Protein AF-A0A0J7P065-F1 (afdb_monomer_lite)

Radius of gyration: 35.96 Å; chains: 1; bounding box: 67×96×107 Å

InterPro domains:
  IPR001680 WD40 repeat [PS50082] (647-688)
  IPR001680 WD40 repeat [PS50082] (689-730)
  IPR001680 WD40 repeat [PS50082] (731-772)
  IPR001680 WD40 repeat [PS50082] (773-814)
  IPR001680 WD40 repeat [PS50082] (816-857)
  IPR001680 WD40 repeat [PS50082] (858-902)
  IPR001680 WD40 repeat [SM00320] (640-679)
  IPR001680 WD40 repeat [SM00320] (682-721)
  IPR001680 WD40 repeat [SM00320] (724-763)
  IPR001680 WD40 repeat [SM00320] (766-805)
  IPR001680 WD40 repeat [SM00320] (808-848)
  IPR001680 WD40 repeat [SM00320] (851-893)
  IPR001680 WD40 repeat [SM00320] (896-937)
  IPR002218 tRNA uridine 5-carboxymethylaminomethyl modification enzyme MnmG-related [PTHR11806] (34-637)
  IPR004416 tRNA uridine 5-carboxymethylaminomethyl modification enzyme MnmG [TIGR00136] (35-637)
  IPR015943 WD40/YVTN repeat-like-containing domain superfamily [G3DSA:2.130.10.10] (628-940)
  IPR019775 WD40 repeat, conserved site [PS00678] (708-722)
  IPR019775 WD40 repeat, conserved site [PS00678] (750-764)
  IPR019775 WD40 repeat, conserved site [PS00678] (792-806)
  IPR019775 WD40 repeat, conserved site [PS00678] (880-894)

Foldseek 3Di:
DVVVVVVVVVVVVVVVVVVVVVVCCVVVDDPDPEWAEEEEALELLSLLLLLLLVLLVTLYEYEHQDLLCRHQPQAAQKAKFWLRLLLLLLLQLLVGDQQVLCLAFFQFWDWPPVVVAQLGTITMTGGQRVSSSVVSCVVQVPRPSYHYHNFAFQAFDADPPARATFWTFTDDPDPPDPRGDTHTYLFYEYQQQQQAQKWWFAFQDIDQASHVVHHHHDNHNVNCVVLPFDKDKAKDKHAFKWFQVQFQQVQWAKDFGDQQGDGSHPVDQHRPDHRVRGDIKTKWKFDVQLLVLLVVRVVRAPVPPDPQDADPPLGALSVCCVVPVHRIDMWMFGDNHPPDSITGGPSHGDRYHQVSSLSNQLNIGRRVRIDGPGHMIMMMHMAGFLLLADLLQAGPSHHSYGYFDCNLQADDSSRRNLRSNSNSLQSSCVSVVHDGQGADLLLESSNQSSCCRNPVTDSHHDDSNVTDSPPSLPHGSLCSSVRPNVSSVVSSSHDPVSVVSSVVLVVLLVLLLVLQQPAKDWPQVVCVLLVHDGDPDTDIDGSLLQLLDDDPSHDFLVSVCVSCVVRCVVPVVRPSSSVVSSSCSNCVVVNVVCVVVSVVVVVVVPDDDPLPDQLLDPVNPDDPVVNVVVLVSRPQDQFDWDFDDKADDDQFFWQEWEAALVLQWIWIFWQSQWIWIAGQPNRHTDDIAHDDPGGWNYKEAANVRQWMWTWFQSQWIFIAGPVVSDTPDIQHDGPGGWHEKYAANNRQWMWTWFQSCWIWIAGPPVSDTPDIANHGPGGWQYKEAFQRRQWMWIFFQQLKIWIAGRPPRDTPDIQHDPVSFGWNYWYADNNRQWMWTDGLVQWIWIDRVVVSDTPDIAHDAHHNDHRKDWDFAPGSAGWIWIWGQVQWIFIAHPPPSDGSDIHHDGPGGWRYKYYRNRFQWIWTTHRGVTNIITIIHGPD

Sequence (940 aa):
MISTKIRTSLFNACSKQKRLRLLRRLITNDSKKKFDVIVVGGGHAGTEASAAAVRMGAKTLLVTQKKSTIGEMSCNPSFGGIGKGHLMREVDALDGVCCRICDISGIHYKVLNKCKGPAVWGLRAQIDRTLYKKHLHAELFNMPSLHIYESSVEDLILANDSLSCCGVILKILYYFIEDGTKIFGDAVVITTGTFLKGQINIGLEKRPAGRLNDEPSIGLANTLDRLGFQIGRLKTGTPPRLEKDSIDFTKCAKYLPDDSPIPFSFMSDNVWLPPEEQVLTYLTYTNEGVAKIIKDNMHCNLHVTEEISGPRYCPSIESKILRFQTPRHQIWLEPEGLDSPLIYPSGLSCTLPEEKQVELVNCIPGLENARLAKPGYGVEYDYVDPRELTSQLETRKIPGLFLAGQINGTTGYEEAAAQGIVAGVNAAAKVFKKPPLLISRTEGYIGVLIDDLTTEGTTEPYRMFTSRSEFRVSLRPDNADQRLTEKGYAVGCVSNERMDKTRETLCKMQEAIQILKSEVRLSSKWRQLLEMRSTKTVGNRSAFEMLSMTGEERVTFEQLANRLPNLLDHLDRDPALARRIEIEAKYAHVVADQQNQVEDIRRNERMTIPDNIDYNSPELNLSTEDREKLTKYLPSTKPNYALKYTLAGHTKAVSSVKFSPNGEWLASSAADKLIKIWGSYDGKFEKTISGHKLGISDVAWSSDSRLLVSASDDKTLKIWELSSGKCLKTLKGHSNYVFCCNFNPQSNLIVSGSFDESVRIWDVRTGKCLKTLPAHSDPVSAVHFNRDGSLIVSSSYDGLCRIWDTASGQCLKTLIDDDNPPVSFVKFSPNGKYILAATLDNTLKLWDYSKGKCLKTYTGHKNEKYCIFANFSVTGGKWIVSGSEDYMVYIWNLQTKEIVQKLQGHTDVVLCTTCHPTDNLIASAALENDKTIKLWKSDT

Secondary structure (DSSP, 8-state):
--HHHHHHHHHHHHHHHHHHHHHHHHHHS-S---EEEEEE--SHHHHHHHHHHHHTT--EEEEES-GGGTT---S-SEEE-TTHHHHHHHHHHTT-SHHHHHHTTEEEEEEETGGG-GGG-EEEEEE-HHHHHHHHHHHHHT-TTEEEEE--EEEEEE-TTT--EEEEEEPP-STT-TT-EEEEEEEEEE--TT-BT-EEEETTEEEE-SBTTB--B-HHHHHHHHTT--EEEEEEEE--EEEGGG--GGGSEEEPPPSS---S-SS-SS-SS-TTTSPPEEEEE--HHHHHHHHHTGGG-HHHHSSS---SSS--HHHHHHHS--S--EEEEEESSSS-SEEEEET----S-HHHHHHHHHTSTT-TTPPEEE--EEEEEEEE-GGGB-TTSBBSSSTTEEE-SGGGTB-SHHHHHHHHHHHHHHHHHHHTTPPP----TTT-HHHHHHHHHHHH--SS-B-GGG---S-TTTS-GGGHHHHHHHHHHHHT-S-HHHHHHHHHHHHHHHHHHHHHHH-EEEHHHHHHHTTPPP-----EEEHHHHHT--GGGPPPHHHHHHH-HHHHTTTTT-HHHHHHHHHHHHHHHHHHHHHHHHHHHHHHHH-PPPTT--TT-TTS---HHHHHHHHHHS--PPP-EEEEEEEE--SS-EEEEEE-TTSSEEEEEETTSEEEEEETTT--EEEEEE--SS-EEEEEE-TTSSEEEEEETTSEEEEEETTT--EEEEEE--SS-EEEEEE-TTSSEEEEEETTSEEEEEETTT--EEEEEE--SS-EEEEEE-TTSSEEEEEETTS-EEEEETTT--EEEEE--TT---EEEEEE-TTSSEEEEEETTTEEEEEETTTTEEEEEEESS--SSS---EEE--SSSSEEEE--TTSEEEEEETTT--EEEEEE--SS-EEEEEE-SSSSEEEEEE-TT--EEEEEEE--

pLDDT: mean 88.46, std 14.17, range [27.7, 98.75]

Organism: Lasius niger (NCBI:txid67767)

Structure (mmCIF, N/CA/C/O backbone):
data_AF-A0A0J7P065-F1
#
_entry.id   AF-A0A0J7P065-F1
#
loop_
_atom_site.group_PDB
_atom_site.id
_atom_site.type_symbol
_atom_site.label_atom_id
_atom_site.label_alt_id
_atom_site.label_comp_id
_atom_site.label_asym_id
_atom_site.label_entity_id
_atom_site.label_seq_id
_atom_site.pdbx_PDB_ins_code
_atom_site.Cartn_x
_atom_site.Cartn_y
_atom_site.Cartn_z
_atom_site.occupancy
_atom_site.B_iso_or_equiv
_atom_site.auth_seq_id
_atom_site.auth_comp_id
_atom_site.auth_asym_id
_atom_site.auth_atom_id
_atom_site.pdbx_PDB_model_num
ATOM 1 N N . MET A 1 1 ? -5.207 54.174 -28.949 1.00 42.75 1 MET A N 1
ATOM 2 C CA . MET A 1 1 ? -5.080 53.284 -27.767 1.00 42.75 1 MET A CA 1
ATOM 3 C C . MET A 1 1 ? -6.325 53.181 -26.871 1.00 42.75 1 MET A C 1
ATOM 5 O O . MET A 1 1 ? -6.357 52.268 -26.057 1.00 42.75 1 MET A O 1
ATOM 9 N N . ILE A 1 2 ? -7.369 54.017 -27.011 1.00 32.34 2 ILE A N 1
ATOM 10 C CA . ILE A 1 2 ? -8.582 53.926 -26.158 1.00 32.34 2 ILE A CA 1
ATOM 11 C C . ILE A 1 2 ? -9.723 53.129 -26.836 1.00 32.34 2 ILE A C 1
ATOM 13 O O . ILE A 1 2 ? -10.404 52.347 -26.181 1.00 32.34 2 ILE A O 1
ATOM 17 N N . SER A 1 3 ? -9.847 53.192 -28.168 1.00 27.70 3 SER A N 1
ATOM 18 C CA . SER A 1 3 ? -10.841 52.418 -28.946 1.00 27.70 3 SER A CA 1
ATOM 19 C C . SER A 1 3 ? -10.582 50.894 -28.952 1.00 27.70 3 SER A C 1
ATOM 21 O O . SER A 1 3 ? -11.511 50.085 -28.916 1.00 27.70 3 SER A O 1
ATOM 23 N N . THR A 1 4 ? -9.314 50.469 -28.888 1.00 31.38 4 THR A N 1
ATOM 24 C CA . THR A 1 4 ? -8.927 49.047 -28.932 1.00 31.38 4 THR A CA 1
ATOM 25 C C . THR A 1 4 ? -9.196 48.298 -27.621 1.00 31.38 4 THR A C 1
ATOM 27 O O . THR A 1 4 ? -9.505 47.110 -27.673 1.00 31.38 4 THR A O 1
ATOM 30 N N . LYS A 1 5 ? -9.151 48.983 -26.464 1.00 33.41 5 LYS A N 1
ATOM 31 C CA . LYS A 1 5 ? -9.458 48.406 -25.135 1.00 33.41 5 LYS A CA 1
ATOM 32 C C . LYS A 1 5 ? -10.961 48.204 -24.905 1.00 33.41 5 LYS A C 1
ATOM 34 O O . LYS A 1 5 ? -11.355 47.261 -24.223 1.00 33.41 5 LYS A O 1
ATOM 39 N N . ILE A 1 6 ? -11.805 49.042 -25.511 1.00 35.09 6 ILE A N 1
ATOM 40 C CA . ILE A 1 6 ? -13.269 48.929 -25.407 1.00 35.09 6 ILE A CA 1
ATOM 41 C C . ILE A 1 6 ? -13.787 47.788 -26.301 1.00 35.09 6 ILE A C 1
ATOM 43 O O . ILE A 1 6 ? -14.669 47.034 -25.896 1.00 35.09 6 ILE A O 1
ATOM 47 N N . ARG A 1 7 ? -13.182 47.565 -27.479 1.00 29.70 7 ARG A N 1
ATOM 48 C CA . ARG A 1 7 ? -13.519 46.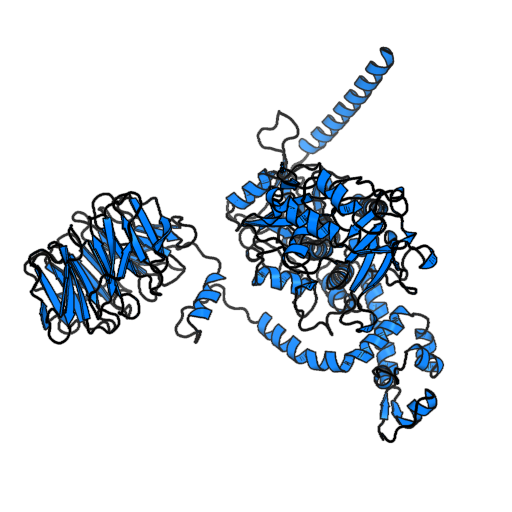406 -28.329 1.00 29.70 7 ARG A CA 1
ATOM 49 C C . ARG A 1 7 ? -13.116 45.064 -27.708 1.00 29.70 7 ARG A C 1
ATOM 51 O O . ARG A 1 7 ? -13.898 44.124 -27.802 1.00 29.70 7 ARG A O 1
ATOM 58 N N . THR A 1 8 ? -11.966 44.963 -27.031 1.00 33.94 8 THR A N 1
ATOM 59 C CA . THR A 1 8 ? -11.581 43.734 -26.301 1.00 33.94 8 THR A CA 1
ATOM 60 C C . THR A 1 8 ? -12.429 43.505 -25.050 1.00 33.94 8 THR A C 1
ATOM 62 O O . THR A 1 8 ? -12.759 42.356 -24.762 1.00 33.94 8 THR A O 1
ATOM 65 N N . SER A 1 9 ? -12.851 44.556 -24.333 1.00 35.38 9 SER A N 1
ATOM 66 C CA . SER A 1 9 ? -13.747 44.399 -23.176 1.00 35.38 9 SER A CA 1
ATOM 67 C C . SER A 1 9 ? -15.164 43.979 -23.586 1.00 35.38 9 SER A C 1
ATOM 69 O O . SER A 1 9 ? -15.743 43.113 -22.933 1.00 35.38 9 SER A O 1
ATOM 71 N N . LEU A 1 10 ? -15.686 44.492 -24.707 1.00 31.73 10 LEU A N 1
ATOM 72 C CA . LEU A 1 10 ? -16.989 44.108 -25.263 1.00 31.73 10 LEU A CA 1
ATOM 73 C C . LEU A 1 10 ? -16.978 42.703 -25.889 1.00 31.73 10 LEU A C 1
ATOM 75 O O . LEU A 1 10 ? -17.927 41.948 -25.682 1.00 31.73 10 LEU A O 1
ATOM 79 N N . PHE A 1 11 ? -15.900 42.299 -26.578 1.00 32.16 11 PHE A N 1
ATOM 80 C CA . PHE A 1 11 ? -15.732 40.913 -27.047 1.00 32.16 11 PHE A CA 1
ATOM 81 C C . PHE A 1 11 ? -15.609 39.930 -25.875 1.00 32.16 11 PHE A C 1
ATOM 83 O O . PHE A 1 11 ? -16.262 38.882 -25.877 1.00 32.16 11 PHE A O 1
ATOM 90 N N . ASN A 1 12 ? -14.855 40.292 -24.831 1.00 37.25 12 ASN A N 1
ATOM 91 C CA . ASN A 1 12 ? -14.756 39.489 -23.616 1.00 37.25 12 ASN A CA 1
ATOM 92 C C . ASN A 1 12 ? -16.094 39.418 -22.879 1.00 37.25 12 ASN A C 1
ATOM 94 O O . ASN A 1 12 ? -16.477 38.322 -22.489 1.00 37.25 12 ASN A O 1
ATOM 98 N N . ALA A 1 13 ? -16.844 40.517 -22.757 1.00 37.25 13 ALA A N 1
ATOM 99 C CA . ALA A 1 13 ? -18.166 40.548 -22.127 1.00 37.25 13 ALA A CA 1
ATOM 100 C C . ALA A 1 13 ? -19.224 39.753 -22.913 1.00 37.25 13 ALA A C 1
ATOM 102 O O . ALA A 1 13 ? -20.014 39.032 -22.305 1.00 37.25 13 ALA A O 1
ATOM 103 N N . CYS A 1 14 ? -19.197 39.799 -24.249 1.00 32.66 14 CYS A N 1
ATOM 104 C CA . CYS A 1 14 ? -20.088 39.018 -25.110 1.00 32.66 14 CYS A CA 1
ATOM 105 C C . CYS A 1 14 ? -19.743 37.513 -25.071 1.00 32.66 14 CYS A C 1
ATOM 107 O O . CYS A 1 14 ? -20.641 36.668 -25.019 1.00 32.66 14 CYS A O 1
ATOM 109 N N . SER A 1 15 ? -18.453 37.156 -24.966 1.00 47.12 15 SER A N 1
ATOM 110 C CA . SER A 1 15 ? -18.013 35.776 -24.687 1.00 47.12 15 SER A CA 1
ATOM 111 C C . SER A 1 15 ? -18.389 35.317 -23.268 1.00 47.12 15 SER A C 1
ATOM 113 O O . SER A 1 15 ? -18.770 34.162 -23.075 1.00 47.12 15 SER A O 1
ATOM 115 N N . LYS A 1 16 ? -18.371 36.234 -22.288 1.00 40.72 16 LYS A N 1
ATOM 116 C CA . LYS A 1 16 ? -18.775 36.013 -20.890 1.00 40.72 16 LYS A CA 1
ATOM 117 C C . LYS A 1 16 ? -20.273 35.758 -20.800 1.00 40.72 16 LYS A C 1
ATOM 119 O O . LYS A 1 16 ? -20.669 34.796 -20.161 1.00 40.72 16 LYS A O 1
ATOM 124 N N . GLN A 1 17 ? -21.100 36.544 -21.494 1.00 38.16 17 GLN A N 1
ATOM 125 C CA . GLN A 1 17 ? -22.547 36.332 -21.593 1.00 38.16 17 GLN A CA 1
ATOM 126 C C . GLN A 1 17 ? -22.907 35.074 -22.387 1.00 38.16 17 GLN A C 1
ATOM 128 O O . GLN A 1 17 ? -23.852 34.389 -22.006 1.00 38.16 17 GLN A O 1
ATOM 133 N N . LYS A 1 18 ? -22.156 34.715 -23.439 1.00 40.34 18 LYS A N 1
ATOM 134 C CA . LYS A 1 18 ? -22.319 33.422 -24.130 1.00 40.34 18 LYS A CA 1
ATOM 135 C C . LYS A 1 18 ? -21.934 32.242 -23.236 1.00 40.34 18 LYS A C 1
ATOM 137 O O . LYS A 1 18 ? -22.699 31.287 -23.186 1.00 40.34 18 LYS A O 1
ATOM 142 N N . ARG A 1 19 ? -20.830 32.320 -22.478 1.00 43.88 19 ARG A N 1
ATOM 143 C CA . ARG A 1 19 ? -20.444 31.316 -21.464 1.00 43.88 19 ARG A CA 1
ATOM 144 C C . ARG A 1 19 ? -21.462 31.237 -20.327 1.00 43.88 19 ARG A C 1
ATOM 146 O O . ARG A 1 19 ? -21.847 30.137 -19.971 1.00 43.88 19 ARG A O 1
ATOM 153 N N . LEU A 1 20 ? -21.965 32.369 -19.832 1.00 38.69 20 LEU A N 1
ATOM 154 C CA . LEU A 1 20 ? -23.029 32.460 -18.821 1.00 38.69 20 LEU A CA 1
ATOM 155 C C . LEU A 1 20 ? -24.375 31.935 -19.336 1.00 38.69 20 LEU A C 1
ATOM 157 O O . LEU A 1 20 ? -25.103 31.318 -18.570 1.00 38.69 20 LEU A O 1
ATOM 161 N N . ARG A 1 21 ? -24.714 32.137 -20.617 1.00 38.81 21 ARG A N 1
ATOM 162 C CA . ARG A 1 21 ? -25.905 31.546 -21.254 1.00 38.81 21 ARG A CA 1
ATOM 163 C C . ARG A 1 21 ? -25.734 30.053 -21.520 1.00 38.81 21 ARG A C 1
ATOM 165 O O . ARG A 1 21 ? -26.715 29.336 -21.379 1.00 38.81 21 ARG A O 1
ATOM 172 N N . LEU A 1 22 ? -24.529 29.580 -21.854 1.00 41.53 22 LEU A N 1
ATOM 173 C CA . LEU A 1 22 ? -24.217 28.149 -21.950 1.00 41.53 22 LEU A CA 1
ATOM 174 C C . LEU A 1 22 ? -24.277 27.476 -20.573 1.00 41.53 22 LEU A C 1
ATOM 176 O O . LEU A 1 22 ? -24.871 26.415 -20.456 1.00 41.53 22 LEU A O 1
ATOM 180 N N . LEU A 1 23 ? -23.724 28.112 -19.535 1.00 39.84 23 LEU A N 1
ATOM 181 C CA . LEU A 1 23 ? -23.772 27.652 -18.144 1.00 39.84 23 LEU A CA 1
ATOM 182 C C . LEU A 1 23 ? -25.191 27.699 -17.579 1.00 39.84 23 LEU A C 1
ATOM 184 O O . LEU A 1 23 ? -25.622 26.719 -16.995 1.00 39.84 23 LEU A O 1
ATOM 188 N N . ARG A 1 24 ? -25.965 28.766 -17.821 1.00 37.84 24 ARG A N 1
ATOM 189 C CA . ARG A 1 24 ? -27.396 28.782 -17.476 1.00 37.84 24 ARG A CA 1
ATOM 190 C C . ARG A 1 24 ? -28.159 27.705 -18.241 1.00 37.84 24 ARG A C 1
ATOM 192 O O . ARG A 1 24 ? -28.885 26.964 -17.608 1.00 37.84 24 ARG A O 1
ATOM 199 N N . ARG A 1 25 ? -27.929 27.504 -19.545 1.00 35.66 25 ARG A N 1
ATOM 200 C CA . ARG A 1 25 ? -28.531 26.371 -20.281 1.00 35.66 25 ARG A CA 1
ATOM 201 C C . ARG A 1 25 ? -28.101 24.999 -19.751 1.00 35.66 25 ARG A C 1
ATOM 203 O O . ARG A 1 25 ? -28.896 24.076 -19.830 1.00 35.66 25 ARG A O 1
ATOM 210 N N . LEU A 1 26 ? -26.885 24.863 -19.220 1.00 40.44 26 LEU A N 1
ATOM 211 C CA . LEU A 1 26 ? -26.386 23.634 -18.591 1.00 40.44 26 LEU A CA 1
ATOM 212 C C . LEU A 1 26 ? -26.943 23.405 -17.177 1.00 40.44 26 LEU A C 1
ATOM 214 O O . LEU A 1 26 ? -27.013 22.256 -16.758 1.00 40.44 26 LEU A O 1
ATOM 218 N N . ILE A 1 27 ? -27.301 24.475 -16.460 1.00 43.66 27 ILE A N 1
ATOM 219 C CA . ILE A 1 27 ? -27.712 24.450 -15.047 1.00 43.66 27 ILE A CA 1
ATOM 220 C C . ILE A 1 27 ? -29.241 24.534 -14.884 1.00 43.66 27 ILE A C 1
ATOM 222 O O . ILE A 1 27 ? -29.761 24.030 -13.897 1.00 43.66 27 ILE A O 1
ATOM 226 N N . THR A 1 28 ? -29.985 25.130 -15.826 1.00 35.22 28 THR A N 1
ATOM 227 C CA . THR A 1 28 ? -31.433 25.388 -15.666 1.00 35.22 28 THR A CA 1
ATOM 228 C C . THR A 1 28 ? -32.348 24.605 -16.608 1.00 35.22 28 THR A C 1
ATOM 230 O O . THR A 1 28 ? -33.556 24.720 -16.463 1.00 35.22 28 THR A O 1
ATOM 233 N N . ASN A 1 29 ? -31.818 23.798 -17.532 1.00 31.34 29 ASN A N 1
ATOM 234 C CA . ASN A 1 29 ? -32.606 22.859 -18.341 1.00 31.34 29 ASN A CA 1
ATOM 235 C C . ASN A 1 29 ? -31.938 21.482 -18.303 1.00 31.34 29 ASN A C 1
ATOM 237 O O . ASN A 1 29 ? -31.169 21.144 -19.196 1.00 31.34 29 ASN A O 1
ATOM 241 N N . ASP A 1 30 ? -32.130 20.747 -17.216 1.00 34.00 30 ASP A N 1
ATOM 242 C CA . ASP A 1 30 ? -32.846 19.467 -17.223 1.00 34.00 30 ASP A CA 1
ATOM 243 C C . ASP A 1 30 ? -32.721 18.838 -15.834 1.00 34.00 30 ASP A C 1
ATOM 245 O O . ASP A 1 30 ? -31.686 18.929 -15.167 1.00 34.00 30 ASP A O 1
ATOM 249 N N . SER A 1 31 ? -33.749 18.126 -15.408 1.00 39.38 31 SER A N 1
ATOM 250 C CA . SER A 1 31 ? -33.556 17.083 -14.412 1.00 39.38 31 SER A CA 1
ATOM 251 C C . SER A 1 31 ? -32.440 16.120 -14.872 1.00 39.38 31 SER A C 1
ATOM 253 O O . SER A 1 31 ? -32.525 15.552 -15.953 1.00 39.38 31 SER A O 1
ATOM 255 N N . LYS A 1 32 ? -31.423 15.894 -14.023 1.00 46.47 32 LYS A N 1
ATOM 256 C CA . LYS A 1 32 ? -30.453 14.771 -14.069 1.00 46.47 32 LYS A CA 1
ATOM 257 C C . LYS A 1 32 ? -29.389 14.762 -15.195 1.00 46.47 32 LYS A C 1
ATOM 259 O O . LYS A 1 32 ? -29.368 13.863 -16.032 1.00 46.47 32 LYS A O 1
ATOM 264 N N . LYS A 1 33 ? -28.336 15.592 -15.106 1.00 56.91 33 LYS A N 1
ATOM 265 C CA . LYS A 1 33 ? -27.006 15.192 -15.638 1.00 56.91 33 LYS A CA 1
ATOM 266 C C . LYS A 1 33 ? -26.279 14.306 -14.627 1.00 56.91 33 LYS A C 1
ATOM 268 O O . LYS A 1 33 ? -25.339 14.736 -13.970 1.00 56.91 33 LYS A O 1
ATOM 273 N N . LYS A 1 34 ? -26.763 13.076 -14.494 1.00 84.38 34 LYS A N 1
ATOM 274 C CA . LYS A 1 34 ? -26.089 12.018 -13.744 1.00 84.38 34 LYS A CA 1
ATOM 275 C C . LYS A 1 34 ? -24.987 11.410 -14.620 1.00 84.38 34 LYS A C 1
ATOM 277 O O . LYS A 1 34 ? -25.173 11.282 -15.839 1.00 84.38 34 LYS A O 1
ATOM 282 N N . PHE A 1 35 ? -23.845 11.119 -14.012 1.00 95.44 35 PHE A N 1
ATOM 283 C CA . PHE A 1 35 ? -22.782 10.309 -14.603 1.00 95.44 35 PHE A CA 1
ATOM 284 C C . PHE A 1 35 ? -22.836 8.903 -14.015 1.00 95.44 35 PHE A C 1
ATOM 286 O O . PHE A 1 35 ? -23.324 8.714 -12.906 1.00 95.44 35 PHE A O 1
ATOM 293 N N . ASP A 1 36 ? -22.325 7.931 -14.750 1.00 97.38 36 ASP A N 1
ATOM 294 C CA . ASP A 1 36 ? -22.212 6.567 -14.244 1.00 97.38 36 ASP A CA 1
ATOM 295 C C . ASP A 1 36 ? -20.999 6.496 -13.310 1.00 97.38 36 ASP A C 1
ATOM 297 O O . ASP A 1 36 ? -21.111 6.139 -12.140 1.00 97.38 36 ASP A O 1
ATOM 301 N N . VAL A 1 37 ? -19.845 6.961 -13.799 1.00 98.31 37 VAL A N 1
ATOM 302 C CA . VAL A 1 37 ? -18.579 6.978 -13.057 1.00 98.31 37 VAL A CA 1
ATOM 303 C C . VAL A 1 37 ? -18.008 8.394 -13.019 1.00 98.31 37 VAL A C 1
ATOM 305 O O . VAL A 1 37 ? -17.927 9.078 -14.042 1.00 98.31 37 VAL A O 1
ATOM 308 N N . ILE A 1 38 ? -17.577 8.839 -11.840 1.00 98.56 38 ILE A N 1
ATOM 309 C CA . ILE A 1 38 ? -16.824 10.083 -11.654 1.00 98.56 38 ILE A CA 1
ATOM 310 C C . ILE A 1 38 ? -15.398 9.737 -11.232 1.00 98.56 38 ILE A C 1
ATOM 312 O O . ILE A 1 38 ? -15.185 9.100 -10.209 1.00 98.56 38 ILE A O 1
ATOM 316 N N . VAL A 1 39 ? -14.408 10.193 -11.987 1.00 98.62 39 VAL A N 1
ATOM 317 C CA . VAL A 1 39 ? -12.987 10.043 -11.671 1.00 98.62 39 VAL A CA 1
ATOM 318 C C . VAL A 1 39 ? -12.439 11.378 -11.176 1.00 98.62 39 VAL A C 1
ATOM 320 O O . VAL A 1 39 ? -12.587 12.408 -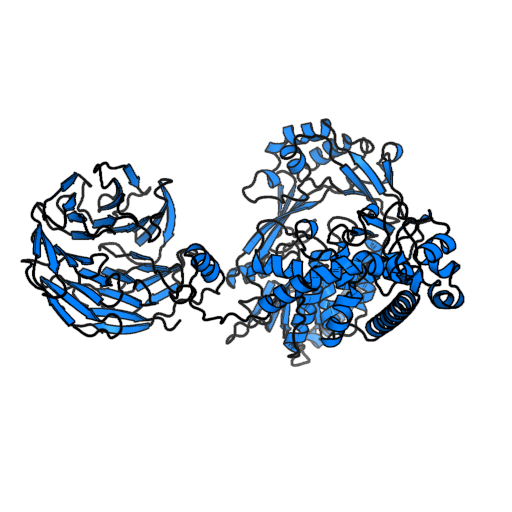11.833 1.00 98.62 39 VAL A O 1
ATOM 323 N N . VAL A 1 40 ? -11.798 11.370 -10.009 1.00 97.88 40 VAL A N 1
ATOM 324 C CA . VAL A 1 40 ? -11.228 12.555 -9.360 1.00 97.88 40 VAL A CA 1
ATOM 325 C C . VAL A 1 40 ? -9.707 12.509 -9.470 1.00 97.88 40 VAL A C 1
ATOM 327 O O . VAL A 1 40 ? -9.057 11.686 -8.830 1.00 97.88 40 VAL A O 1
ATOM 330 N N . GLY A 1 41 ? -9.137 13.418 -10.258 1.00 96.56 41 GLY A N 1
ATOM 331 C CA . GLY A 1 41 ? -7.702 13.532 -10.524 1.00 96.56 41 GLY A CA 1
ATOM 332 C C . GLY A 1 41 ? -7.318 13.043 -11.922 1.00 96.56 41 GLY A C 1
ATOM 333 O O . GLY A 1 41 ? -7.645 11.938 -12.326 1.00 96.56 41 GLY A O 1
ATOM 334 N N . GLY A 1 42 ? -6.590 13.869 -12.677 1.00 96.00 42 GLY A N 1
ATOM 335 C CA . GLY A 1 42 ? -6.121 13.554 -14.036 1.00 96.00 42 GLY A CA 1
ATOM 336 C C . GLY A 1 42 ? -4.735 12.902 -14.109 1.00 96.00 42 GLY A C 1
ATOM 337 O O . GLY A 1 42 ? -4.038 13.082 -15.105 1.00 96.00 42 GLY A O 1
ATOM 338 N N . GLY A 1 43 ? -4.279 12.229 -13.049 1.00 95.94 43 GLY A N 1
ATOM 339 C CA . GLY A 1 43 ? -2.994 11.517 -13.044 1.00 95.94 43 GLY A CA 1
ATOM 340 C C . GLY A 1 43 ? -3.047 10.191 -13.812 1.00 95.94 43 GLY A C 1
ATOM 341 O O . GLY A 1 43 ? -4.083 9.836 -14.354 1.00 95.94 43 GLY A O 1
ATOM 342 N N . HIS A 1 44 ? -1.956 9.419 -13.805 1.00 97.62 44 HIS A N 1
ATOM 343 C CA . HIS A 1 44 ? -1.866 8.130 -14.517 1.00 97.62 44 HIS A CA 1
ATOM 344 C C . HIS A 1 44 ? -2.947 7.113 -14.106 1.00 97.62 44 HIS A C 1
ATOM 346 O O . HIS A 1 44 ? -3.501 6.423 -14.955 1.00 97.62 44 HIS A O 1
ATOM 352 N N . ALA A 1 45 ? -3.295 7.052 -12.815 1.00 98.31 45 ALA A N 1
ATOM 353 C CA . ALA A 1 45 ? -4.420 6.237 -12.354 1.00 98.31 45 ALA A CA 1
ATOM 354 C C . ALA A 1 45 ? -5.754 6.754 -12.912 1.00 98.31 45 ALA A C 1
ATOM 356 O O . ALA A 1 45 ? -6.554 5.982 -13.426 1.00 98.31 45 ALA A O 1
ATOM 357 N N . GLY A 1 46 ? -5.984 8.067 -12.850 1.00 98.12 46 GLY A N 1
ATOM 358 C CA . GLY A 1 46 ? -7.231 8.676 -13.302 1.00 98.12 46 GLY A CA 1
ATOM 359 C C . GLY A 1 46 ? -7.435 8.606 -14.814 1.00 98.12 46 GLY A C 1
ATOM 360 O O . GLY A 1 46 ? -8.562 8.428 -15.272 1.00 98.12 46 GLY A O 1
ATOM 361 N N . THR A 1 47 ? -6.361 8.690 -15.600 1.00 98.19 47 THR A N 1
ATOM 362 C CA . THR A 1 47 ? -6.412 8.558 -17.062 1.00 98.19 47 THR A CA 1
ATOM 363 C C . THR A 1 47 ? -6.815 7.145 -17.467 1.00 98.19 47 THR A C 1
ATOM 365 O O . THR A 1 47 ? -7.721 6.992 -18.283 1.00 98.19 47 THR A O 1
ATOM 368 N N . GLU A 1 48 ? -6.223 6.120 -16.843 1.00 98.62 48 GLU A N 1
ATOM 369 C CA . GLU A 1 48 ? -6.601 4.725 -17.097 1.00 98.62 48 GLU A CA 1
ATOM 370 C C . GLU A 1 48 ? -7.993 4.393 -16.560 1.00 98.62 48 GLU A C 1
ATOM 372 O O . GLU A 1 48 ? -8.777 3.762 -17.264 1.00 98.62 48 GLU A O 1
ATOM 377 N N . ALA A 1 49 ? -8.348 4.871 -15.362 1.00 98.75 49 ALA A N 1
ATOM 378 C CA . ALA A 1 49 ? -9.678 4.661 -14.793 1.00 98.75 49 ALA A CA 1
ATOM 379 C C . ALA A 1 49 ? -10.776 5.256 -15.683 1.00 98.75 49 ALA A C 1
ATOM 381 O O . ALA A 1 49 ? -11.793 4.611 -15.939 1.00 98.75 49 ALA A O 1
ATOM 382 N N . SER A 1 50 ? -10.546 6.469 -16.195 1.00 98.56 50 SER A N 1
ATOM 383 C CA . SER A 1 50 ? -11.483 7.152 -17.088 1.00 98.56 50 SER A CA 1
ATOM 384 C C . SER A 1 50 ? -11.643 6.405 -18.410 1.00 98.56 50 SER A C 1
ATOM 386 O O . SER A 1 50 ? -12.766 6.154 -18.843 1.00 98.56 50 SER A O 1
ATOM 388 N N . ALA A 1 51 ? -10.528 6.023 -19.039 1.00 98.25 51 ALA A N 1
ATOM 389 C CA . ALA A 1 51 ? -10.536 5.292 -20.301 1.00 98.25 51 ALA A CA 1
ATOM 390 C C . ALA A 1 51 ? -11.206 3.915 -20.160 1.00 98.25 51 ALA A C 1
ATOM 392 O O . ALA A 1 51 ? -12.028 3.536 -20.993 1.00 98.25 51 ALA A O 1
ATOM 393 N N . ALA A 1 52 ? -10.904 3.187 -19.084 1.00 98.19 52 ALA A N 1
ATOM 394 C CA . ALA A 1 52 ? -11.472 1.874 -18.818 1.00 98.19 52 ALA A CA 1
ATOM 395 C C . ALA A 1 52 ? -12.983 1.929 -18.550 1.00 98.19 52 ALA A C 1
ATOM 397 O O . ALA A 1 52 ? -13.730 1.135 -19.121 1.00 98.19 52 ALA A O 1
ATOM 398 N N . ALA A 1 53 ? -13.450 2.894 -17.751 1.00 98.38 53 ALA A N 1
ATOM 399 C CA . ALA A 1 53 ? -14.877 3.088 -17.500 1.00 98.38 53 ALA A CA 1
ATOM 400 C C . ALA A 1 53 ? -15.641 3.416 -18.796 1.00 98.38 53 ALA A C 1
ATOM 402 O O . ALA A 1 53 ? -16.699 2.844 -19.061 1.00 98.38 53 ALA A O 1
ATOM 403 N N . VAL A 1 54 ? -15.075 4.271 -19.655 1.00 98.06 54 VAL A N 1
ATOM 404 C CA . VAL A 1 54 ? -15.655 4.590 -20.969 1.00 98.06 54 VAL A CA 1
ATOM 405 C C . VAL A 1 54 ? -15.718 3.364 -21.876 1.00 98.06 54 VAL A C 1
ATOM 407 O O . VAL A 1 54 ? -16.759 3.133 -22.489 1.00 98.06 54 VAL A O 1
ATOM 410 N N . ARG A 1 55 ? -14.654 2.550 -21.937 1.00 96.00 55 ARG A N 1
ATOM 411 C CA . ARG A 1 55 ? -14.648 1.301 -22.722 1.00 96.00 55 ARG A CA 1
ATOM 412 C C . ARG A 1 55 ? -15.697 0.300 -22.242 1.00 96.00 55 ARG A C 1
ATOM 414 O O . ARG A 1 55 ? -16.335 -0.340 -23.067 1.00 96.00 55 ARG A O 1
ATOM 421 N N . MET A 1 56 ? -15.945 0.243 -20.934 1.00 97.12 56 MET A N 1
ATOM 422 C CA . MET A 1 56 ? -17.029 -0.552 -20.343 1.00 97.12 56 MET A CA 1
ATOM 423 C C . MET A 1 56 ? -18.438 -0.049 -20.714 1.00 97.12 56 MET A C 1
ATOM 425 O O . MET A 1 56 ? -19.424 -0.722 -20.409 1.00 97.12 56 MET A O 1
ATOM 429 N N . GLY A 1 57 ? -18.546 1.124 -21.351 1.00 96.50 57 GLY A N 1
ATOM 430 C CA . GLY A 1 57 ? -19.796 1.766 -21.759 1.00 96.50 57 GLY A CA 1
ATOM 431 C C . GLY A 1 57 ? -20.298 2.852 -20.802 1.00 96.50 57 GLY A C 1
ATOM 432 O O . GLY A 1 57 ? -21.376 3.394 -21.030 1.00 96.50 57 GLY A O 1
ATOM 433 N N . ALA A 1 58 ? -19.549 3.187 -19.745 1.00 97.62 58 ALA A N 1
ATOM 434 C CA . ALA A 1 58 ? -19.975 4.156 -18.736 1.00 97.62 58 ALA A CA 1
ATOM 435 C C . ALA A 1 58 ? -19.831 5.603 -19.218 1.00 97.62 58 ALA A C 1
ATOM 437 O O . ALA A 1 58 ? -18.774 6.039 -19.692 1.00 97.62 58 ALA A O 1
ATOM 438 N N . LYS A 1 59 ? -20.881 6.398 -19.011 1.00 97.88 59 LYS A N 1
ATOM 439 C CA . LYS A 1 59 ? -20.826 7.850 -19.148 1.00 97.88 59 LYS A CA 1
ATOM 440 C C . LYS A 1 59 ? -19.983 8.422 -18.012 1.00 97.88 59 LYS A C 1
ATOM 442 O O . LYS A 1 59 ? -20.437 8.521 -16.871 1.00 97.88 59 LYS A O 1
ATOM 447 N N . THR A 1 60 ? -18.763 8.829 -18.339 1.00 98.38 60 THR A N 1
ATOM 448 C CA . THR A 1 60 ? -17.723 9.103 -17.343 1.00 98.38 60 THR A CA 1
ATOM 449 C C . THR A 1 60 ? -17.406 10.593 -17.254 1.00 98.38 60 THR A C 1
ATOM 451 O O . THR A 1 60 ? -17.330 11.286 -18.272 1.00 98.38 60 THR A O 1
ATOM 454 N N . LEU A 1 61 ? -17.203 11.095 -16.035 1.00 98.06 61 LEU A N 1
ATOM 455 C CA . LEU A 1 61 ? -16.710 12.446 -15.762 1.00 98.06 61 LEU A CA 1
ATOM 456 C C . LEU A 1 61 ? -15.328 12.387 -15.114 1.00 98.06 61 LEU A C 1
ATOM 458 O O . LEU A 1 61 ? -15.201 11.896 -14.002 1.00 98.06 61 LEU A O 1
ATOM 462 N N . LEU A 1 62 ? -14.322 12.976 -15.749 1.00 98.12 62 LEU A N 1
ATOM 463 C CA . LEU A 1 62 ? -13.020 13.248 -15.152 1.00 98.12 62 LEU A CA 1
ATOM 464 C C . LEU A 1 62 ? -12.982 14.683 -14.608 1.00 98.12 62 LEU A C 1
ATOM 466 O O . LEU A 1 62 ? -13.063 15.650 -15.371 1.00 98.12 62 LEU A O 1
ATOM 470 N N . VAL A 1 63 ? -12.814 14.826 -13.295 1.00 96.38 63 VAL A N 1
ATOM 471 C CA . VAL A 1 63 ? -12.594 16.112 -12.623 1.00 96.38 63 VAL A CA 1
ATOM 472 C C . VAL A 1 63 ? -11.110 16.263 -12.310 1.00 96.38 63 VAL A C 1
ATOM 474 O O . VAL A 1 63 ? -10.520 15.417 -11.644 1.00 96.38 63 VAL A O 1
ATOM 477 N N . THR A 1 64 ? -10.487 17.344 -12.771 1.00 94.69 64 THR A N 1
ATOM 478 C CA . THR A 1 64 ? -9.066 17.629 -12.517 1.00 94.69 64 THR A CA 1
ATOM 479 C C . THR A 1 64 ? -8.853 19.115 -12.255 1.00 94.69 64 THR A C 1
ATOM 481 O O . THR A 1 64 ? -9.538 19.940 -12.849 1.00 94.69 64 THR A O 1
ATOM 484 N N . GLN A 1 65 ? -7.884 19.484 -11.412 1.00 91.38 65 GLN A N 1
ATOM 485 C CA . GLN A 1 65 ? -7.618 20.895 -11.101 1.00 91.38 65 GLN A CA 1
ATOM 486 C C . GLN A 1 65 ? -7.197 21.708 -12.334 1.00 91.38 65 GLN A C 1
ATOM 488 O O . GLN A 1 65 ? -7.559 22.875 -12.449 1.00 91.38 65 GLN A O 1
ATOM 493 N N . LYS A 1 66 ? -6.425 21.099 -13.244 1.00 92.19 66 LYS A N 1
ATOM 494 C CA . LYS A 1 66 ? -5.950 21.706 -14.495 1.00 92.19 66 LYS A CA 1
ATOM 495 C C . LYS A 1 66 ? -6.036 20.668 -15.614 1.00 92.19 66 LYS A C 1
ATOM 497 O O . LYS A 1 66 ? -5.525 19.557 -15.472 1.00 92.19 66 LYS A O 1
ATOM 502 N N . LYS A 1 67 ? -6.656 21.006 -16.746 1.00 94.31 67 LYS A N 1
ATOM 503 C CA . LYS A 1 67 ? -6.715 20.117 -17.924 1.00 94.31 67 LYS A CA 1
ATOM 504 C C . LYS A 1 67 ? -5.344 19.943 -18.568 1.00 94.31 67 LYS A C 1
ATOM 506 O O . LYS A 1 67 ? -5.016 18.863 -19.043 1.00 94.31 67 LYS A O 1
ATOM 511 N N . SER A 1 68 ? -4.524 20.992 -18.539 1.00 94.44 68 SER A N 1
ATOM 512 C CA . SER A 1 68 ? -3.177 20.993 -19.119 1.00 94.44 68 SER A CA 1
ATOM 513 C C . SER A 1 68 ? -2.195 20.040 -18.425 1.00 94.44 68 SER A C 1
ATOM 515 O O . SER A 1 68 ? -1.157 19.731 -19.005 1.00 94.44 68 SER A O 1
ATOM 517 N N . THR A 1 69 ? -2.504 19.560 -17.216 1.00 94.06 69 THR A N 1
ATOM 518 C CA . THR A 1 69 ? -1.643 18.657 -16.431 1.00 94.06 69 THR A CA 1
ATOM 519 C C . THR A 1 69 ? -2.141 17.208 -16.409 1.00 94.06 69 THR A C 1
ATOM 521 O O . THR A 1 69 ? -1.580 16.376 -15.691 1.00 94.06 69 THR A O 1
ATOM 524 N N . ILE A 1 70 ? -3.169 16.873 -17.202 1.00 96.31 70 ILE A N 1
ATOM 525 C CA . ILE A 1 70 ? -3.620 15.484 -17.361 1.00 96.31 70 ILE A CA 1
ATOM 526 C C . ILE A 1 70 ? -2.459 14.643 -17.911 1.00 96.31 70 ILE A C 1
ATOM 528 O O . ILE A 1 70 ? -1.844 15.021 -18.909 1.00 96.31 70 ILE A O 1
ATOM 532 N N . GLY A 1 71 ? -2.143 13.535 -17.235 1.00 93.75 71 GLY A N 1
ATOM 533 C CA . GLY A 1 71 ? -1.023 12.646 -17.569 1.00 93.75 71 GLY A CA 1
ATOM 534 C C . GLY A 1 71 ? 0.374 13.225 -17.351 1.00 93.75 71 GLY A C 1
ATOM 535 O O . GLY A 1 71 ? 1.336 12.740 -17.936 1.00 93.75 71 GLY A O 1
ATOM 536 N N . GLU A 1 72 ? 0.513 14.274 -16.540 1.00 94.50 72 GLU A N 1
ATOM 537 C CA . GLU A 1 72 ? 1.818 14.868 -16.245 1.00 94.50 72 GLU A CA 1
ATOM 538 C C . GLU A 1 72 ? 2.769 13.871 -15.550 1.00 94.50 72 GLU A C 1
ATOM 540 O O . GLU A 1 72 ? 2.480 13.356 -14.462 1.00 94.50 72 GLU A O 1
ATOM 545 N N . MET A 1 73 ? 3.956 13.680 -16.131 1.00 93.31 73 MET A N 1
ATOM 546 C CA . MET A 1 73 ? 5.038 12.866 -15.568 1.00 93.31 73 MET A CA 1
ATOM 547 C C . MET A 1 73 ? 5.871 13.676 -14.565 1.00 93.31 73 MET A C 1
ATOM 549 O O . MET A 1 73 ? 6.919 14.205 -14.891 1.00 93.31 73 MET A O 1
ATOM 553 N N . SER A 1 74 ? 5.455 13.817 -13.310 1.00 86.00 74 SER A N 1
ATOM 554 C CA . SER A 1 74 ? 6.081 14.802 -12.390 1.00 86.00 74 SER A CA 1
ATOM 555 C C . SER A 1 74 ? 7.488 14.480 -11.861 1.00 86.00 74 SER A C 1
ATOM 557 O O . SER A 1 74 ? 8.089 15.298 -11.174 1.00 86.00 74 SER A O 1
ATOM 559 N N . CYS A 1 75 ? 8.019 13.297 -12.150 1.00 88.56 75 CYS A N 1
ATOM 560 C CA . CYS A 1 75 ? 9.248 12.738 -11.587 1.00 88.56 75 CYS A CA 1
ATOM 561 C C . CYS A 1 75 ? 10.162 12.302 -12.736 1.00 88.56 75 CYS A C 1
ATOM 563 O O . CYS A 1 75 ? 10.599 13.187 -13.456 1.00 88.56 75 CYS A O 1
ATOM 565 N N . ASN A 1 76 ? 10.436 11.013 -12.942 1.00 91.69 76 ASN A N 1
ATOM 566 C CA . ASN A 1 76 ? 11.337 10.514 -13.988 1.00 91.69 76 ASN A CA 1
ATOM 567 C C . ASN A 1 76 ? 10.687 10.586 -15.391 1.00 91.69 76 ASN A C 1
ATOM 569 O O . ASN A 1 76 ? 9.537 10.175 -15.507 1.00 91.69 76 ASN A O 1
ATOM 573 N N . PRO A 1 77 ? 11.351 11.060 -16.467 1.00 95.06 77 PRO A N 1
ATOM 574 C CA . PRO A 1 77 ? 10.817 11.003 -17.839 1.00 95.06 77 PRO A CA 1
ATOM 575 C C . PRO A 1 77 ? 10.901 9.588 -18.447 1.00 95.06 77 PRO A C 1
ATOM 577 O O . PRO A 1 77 ? 11.439 9.394 -19.532 1.00 95.06 77 PRO A O 1
ATOM 580 N N . SER A 1 78 ? 10.415 8.565 -17.745 1.00 95.56 78 SER A N 1
ATOM 581 C CA . SER A 1 78 ? 10.410 7.191 -18.257 1.00 95.56 78 SER A CA 1
ATOM 582 C C . SER A 1 78 ? 9.238 6.368 -17.740 1.00 95.56 78 SER A C 1
ATOM 584 O O . SER A 1 78 ? 8.686 6.654 -16.676 1.00 95.56 78 SER A O 1
ATOM 586 N N . PHE A 1 79 ? 8.908 5.328 -18.503 1.00 96.81 79 PHE A N 1
ATOM 587 C CA . PHE A 1 79 ? 8.055 4.223 -18.086 1.00 96.81 79 PHE A CA 1
ATOM 588 C C . PHE A 1 79 ? 8.847 2.918 -18.047 1.00 96.81 79 PHE A C 1
ATOM 590 O O . PHE A 1 79 ? 9.783 2.693 -18.820 1.00 96.81 79 PHE A O 1
ATOM 597 N N . GLY A 1 80 ? 8.417 2.023 -17.169 1.00 94.88 80 GLY A N 1
ATOM 598 C CA . GLY A 1 80 ? 8.906 0.664 -17.071 1.00 94.88 80 GLY A CA 1
ATOM 599 C C . GLY A 1 80 ? 10.134 0.508 -16.173 1.00 94.88 80 GLY A C 1
ATOM 600 O O . GLY A 1 80 ? 10.368 1.250 -15.220 1.00 94.88 80 GLY A O 1
ATOM 601 N N . GLY A 1 81 ? 10.899 -0.543 -16.435 1.00 93.50 81 GLY A N 1
ATOM 602 C CA . GLY A 1 81 ? 11.946 -1.067 -15.567 1.00 93.50 81 GLY A CA 1
ATOM 603 C C . GLY A 1 81 ? 11.527 -2.370 -14.885 1.00 93.50 81 GLY A C 1
ATOM 604 O O . GLY A 1 81 ? 10.554 -3.018 -15.270 1.00 93.50 81 GLY A O 1
ATOM 605 N N . ILE A 1 82 ? 12.288 -2.799 -13.878 1.00 90.81 82 ILE A N 1
ATOM 606 C CA . ILE A 1 82 ? 12.050 -4.079 -13.192 1.00 90.81 82 ILE A CA 1
ATOM 607 C C . ILE A 1 82 ? 10.711 -4.022 -12.440 1.00 90.81 82 ILE A C 1
ATOM 609 O O . ILE A 1 82 ? 10.466 -3.087 -11.678 1.00 90.81 82 ILE A O 1
ATOM 613 N N . GLY A 1 83 ? 9.832 -5.002 -12.678 1.00 90.75 83 GLY A N 1
ATOM 614 C CA . GLY A 1 83 ? 8.455 -5.049 -12.161 1.00 90.75 83 GLY A CA 1
ATOM 615 C C . GLY A 1 83 ? 7.506 -4.054 -12.845 1.00 90.75 83 GLY A C 1
ATOM 616 O O . GLY A 1 83 ? 6.435 -4.432 -13.305 1.00 90.75 83 GLY A O 1
ATOM 617 N N . LYS A 1 84 ? 7.931 -2.801 -13.019 1.00 95.00 84 LYS A N 1
ATOM 618 C CA . LYS A 1 84 ? 7.177 -1.740 -13.707 1.00 95.00 84 LYS A CA 1
ATOM 619 C C . LYS A 1 84 ? 6.848 -2.074 -15.162 1.00 95.00 84 LYS A C 1
ATOM 621 O O . LYS A 1 84 ? 5.722 -1.880 -15.598 1.00 95.00 84 LYS A O 1
ATOM 626 N N . GLY A 1 85 ? 7.805 -2.634 -15.905 1.00 95.44 85 GLY A N 1
ATOM 627 C CA . GLY A 1 85 ? 7.579 -3.077 -17.282 1.00 95.44 85 GLY A CA 1
ATOM 628 C C . GLY A 1 85 ? 6.581 -4.236 -17.389 1.00 95.44 85 GLY A C 1
ATOM 629 O O . GLY A 1 85 ? 5.912 -4.356 -18.410 1.00 95.44 85 GLY A O 1
ATOM 630 N N . HIS A 1 86 ? 6.443 -5.051 -16.333 1.00 95.81 86 HIS A N 1
ATOM 631 C CA . HIS A 1 86 ? 5.422 -6.102 -16.276 1.00 95.81 86 HIS A CA 1
ATOM 632 C C . HIS A 1 86 ? 4.040 -5.471 -16.102 1.00 95.81 86 HIS A C 1
ATOM 634 O O . HIS A 1 86 ? 3.146 -5.762 -16.887 1.00 95.81 86 HIS A O 1
ATOM 640 N N . LEU A 1 87 ? 3.898 -4.536 -15.151 1.00 97.56 87 LEU A N 1
ATOM 641 C CA . LEU A 1 87 ? 2.652 -3.788 -14.967 1.00 97.56 87 LEU A CA 1
ATOM 642 C C . LEU A 1 87 ? 2.220 -3.059 -16.239 1.00 97.56 87 LEU A C 1
ATOM 644 O O . LEU A 1 87 ? 1.051 -3.122 -16.586 1.00 97.56 87 LEU A O 1
ATOM 648 N N . MET A 1 88 ? 3.143 -2.405 -16.952 1.00 97.56 88 MET A N 1
ATOM 649 C CA . MET A 1 88 ? 2.817 -1.743 -18.223 1.00 97.56 88 MET A CA 1
ATOM 650 C C . MET A 1 88 ? 2.227 -2.740 -19.226 1.00 97.56 88 MET A C 1
ATOM 652 O O . MET A 1 88 ? 1.134 -2.524 -19.736 1.00 97.56 88 MET A O 1
ATOM 656 N N . ARG A 1 89 ? 2.895 -3.876 -19.456 1.00 97.75 89 ARG A N 1
ATOM 657 C CA . ARG A 1 89 ? 2.404 -4.916 -20.376 1.00 97.75 89 ARG A CA 1
ATOM 658 C C . ARG A 1 89 ? 1.048 -5.493 -19.957 1.00 97.75 89 ARG A C 1
ATOM 660 O O . ARG A 1 89 ? 0.234 -5.806 -20.817 1.00 97.75 89 ARG A O 1
ATOM 667 N N . GLU A 1 90 ? 0.781 -5.601 -18.661 1.00 98.50 90 GLU A N 1
ATOM 668 C CA . GLU A 1 90 ? -0.516 -6.051 -18.143 1.00 98.50 90 GLU A CA 1
ATOM 669 C C . GLU A 1 90 ? -1.615 -4.992 -18.276 1.00 98.50 90 GLU A C 1
ATOM 671 O O . GLU A 1 90 ? -2.742 -5.327 -18.632 1.00 98.50 90 GLU A O 1
ATOM 676 N N . VAL A 1 91 ? -1.289 -3.714 -18.065 1.00 98.56 91 VAL A N 1
ATOM 677 C CA . VAL A 1 91 ? -2.196 -2.595 -18.351 1.00 98.56 91 VAL A CA 1
ATOM 678 C C . VAL A 1 91 ? -2.556 -2.579 -19.836 1.00 98.56 91 VAL A C 1
ATOM 680 O O . VAL A 1 91 ? -3.731 -2.459 -20.168 1.00 98.56 91 VAL A O 1
ATOM 683 N N . ASP A 1 92 ? -1.584 -2.771 -20.731 1.00 98.56 92 ASP A N 1
ATOM 684 C CA . ASP A 1 92 ? -1.852 -2.878 -22.168 1.00 98.56 92 ASP A CA 1
ATOM 685 C C . ASP A 1 92 ? -2.714 -4.093 -22.521 1.00 98.56 92 ASP A C 1
ATOM 687 O O . ASP A 1 92 ? -3.637 -3.969 -23.321 1.00 98.56 92 ASP A O 1
ATOM 691 N N . ALA A 1 93 ? -2.459 -5.255 -21.912 1.00 98.50 93 ALA A N 1
ATOM 692 C CA . ALA A 1 93 ? -3.256 -6.462 -22.134 1.00 98.50 93 ALA A CA 1
ATOM 693 C C . ALA A 1 93 ? -4.740 -6.263 -21.772 1.00 98.50 93 ALA A C 1
ATOM 695 O O . ALA A 1 93 ? -5.607 -6.849 -22.420 1.00 98.50 93 ALA A O 1
ATOM 696 N N . LEU A 1 94 ? -5.024 -5.398 -20.792 1.00 98.56 94 LEU A N 1
ATOM 697 C CA . LEU A 1 94 ? -6.366 -4.952 -20.388 1.00 98.56 94 LEU A CA 1
ATOM 698 C C . LEU A 1 94 ? -6.884 -3.745 -21.199 1.00 98.56 94 LEU A C 1
ATOM 700 O O . LEU A 1 94 ? -7.886 -3.124 -20.842 1.00 98.56 94 LEU A O 1
ATOM 704 N N . ASP A 1 95 ? -6.210 -3.431 -22.303 1.00 98.06 95 ASP A N 1
ATOM 705 C CA . ASP A 1 95 ? -6.499 -2.354 -23.246 1.00 98.06 95 ASP A CA 1
ATOM 706 C C . ASP A 1 95 ? -6.271 -0.927 -22.722 1.00 98.06 95 ASP A C 1
ATOM 708 O O . ASP A 1 95 ? -6.869 0.035 -23.208 1.00 98.06 95 ASP A O 1
ATOM 712 N N . GLY A 1 96 ? -5.390 -0.764 -21.733 1.00 97.31 96 GLY A N 1
ATOM 713 C CA . GLY A 1 96 ? -4.967 0.539 -21.218 1.00 97.31 96 GLY A CA 1
ATOM 714 C C . GLY A 1 96 ? -4.340 1.449 -22.279 1.00 97.31 96 GLY A C 1
ATOM 715 O O . GLY A 1 96 ? -3.832 0.995 -23.306 1.00 97.31 96 GLY A O 1
ATOM 716 N N . VAL A 1 97 ? -4.394 2.761 -22.045 1.00 96.38 97 VAL A N 1
ATOM 717 C CA . VAL A 1 97 ? -3.970 3.764 -23.041 1.00 96.38 97 VAL A CA 1
ATOM 718 C C . VAL A 1 97 ? -2.479 4.090 -22.961 1.00 96.38 97 VAL A C 1
ATOM 720 O O . VAL A 1 97 ? -1.863 4.407 -23.980 1.00 96.38 97 VAL A O 1
ATOM 723 N N . CYS A 1 98 ? -1.876 3.999 -21.773 1.00 95.44 98 CYS A N 1
ATOM 724 C CA . CYS A 1 98 ? -0.520 4.479 -21.524 1.00 95.44 98 CYS A CA 1
ATOM 725 C C . CYS A 1 98 ? 0.522 3.805 -22.422 1.00 95.44 98 CYS A C 1
ATOM 727 O O . CYS A 1 98 ? 1.353 4.503 -22.987 1.00 95.44 98 CYS A O 1
ATOM 729 N N . CYS A 1 99 ? 0.458 2.486 -22.632 1.00 96.12 99 CYS A N 1
ATOM 730 C CA . CYS A 1 99 ? 1.443 1.753 -23.431 1.00 96.12 99 CYS A CA 1
ATOM 731 C C . CYS A 1 99 ? 1.456 2.156 -24.903 1.00 96.12 99 CYS A C 1
ATOM 733 O O . CYS A 1 99 ? 2.531 2.395 -25.446 1.00 96.12 99 CYS A O 1
ATOM 735 N N . ARG A 1 100 ? 0.283 2.299 -25.533 1.00 95.75 100 ARG A N 1
ATOM 736 C CA . ARG A 1 100 ? 0.194 2.774 -26.923 1.00 95.75 100 ARG A CA 1
ATOM 737 C C . ARG A 1 100 ? 0.760 4.182 -27.066 1.00 95.75 100 ARG A C 1
ATOM 739 O O . ARG A 1 100 ? 1.463 4.479 -28.024 1.00 95.75 100 ARG A O 1
ATOM 746 N N . ILE A 1 101 ? 0.486 5.042 -26.086 1.00 97.19 101 ILE A N 1
ATOM 747 C CA . ILE A 1 101 ? 0.986 6.417 -26.085 1.00 97.19 101 ILE A CA 1
ATOM 748 C C . ILE A 1 101 ? 2.501 6.438 -25.843 1.00 97.19 101 ILE A C 1
ATOM 750 O O . ILE A 1 101 ? 3.210 7.199 -26.500 1.00 97.19 101 ILE A O 1
ATOM 754 N N . CYS A 1 102 ? 3.022 5.573 -24.967 1.00 96.12 102 CYS A N 1
ATOM 755 C CA . CYS A 1 102 ? 4.462 5.388 -24.794 1.00 96.12 102 CYS A CA 1
ATOM 756 C C . CYS A 1 102 ? 5.134 5.011 -26.114 1.00 96.12 102 CYS A C 1
ATOM 758 O O . CYS A 1 102 ? 6.153 5.604 -26.452 1.00 96.12 102 CYS A O 1
ATOM 760 N N . ASP A 1 103 ? 4.544 4.093 -26.880 1.00 96.56 103 ASP A N 1
ATOM 761 C CA . ASP A 1 103 ? 5.132 3.593 -28.127 1.00 96.56 103 ASP A CA 1
ATOM 762 C C . ASP A 1 103 ? 5.298 4.659 -29.211 1.00 96.56 103 ASP A C 1
ATOM 764 O O . ASP A 1 103 ? 6.209 4.539 -30.025 1.00 96.56 103 ASP A O 1
ATOM 768 N N . ILE A 1 104 ? 4.490 5.724 -29.173 1.00 96.50 104 ILE A N 1
ATOM 769 C CA . ILE A 1 104 ? 4.570 6.885 -30.079 1.00 96.50 104 ILE A CA 1
ATOM 770 C C . ILE A 1 104 ? 5.215 8.126 -29.441 1.00 96.50 104 ILE A C 1
ATOM 772 O O . ILE A 1 104 ? 5.249 9.190 -30.049 1.00 96.50 104 ILE A O 1
ATOM 776 N N . SER A 1 105 ? 5.689 8.018 -28.197 1.00 96.88 105 SER A N 1
ATOM 777 C CA . SER A 1 105 ? 6.322 9.127 -27.455 1.00 96.88 105 SER A CA 1
ATOM 778 C C . SER A 1 105 ? 7.690 8.757 -26.881 1.00 96.88 105 SER A C 1
ATOM 780 O O . SER A 1 105 ? 8.364 9.588 -26.271 1.00 96.88 105 SER A O 1
ATOM 782 N N . GLY A 1 106 ? 8.088 7.493 -27.012 1.00 97.25 106 GLY A N 1
ATOM 783 C CA . GLY A 1 106 ? 9.311 6.950 -26.445 1.00 97.25 106 GLY A CA 1
ATOM 784 C C . GLY A 1 106 ? 10.526 7.315 -27.282 1.00 97.25 106 GLY A C 1
ATOM 785 O O . GLY A 1 106 ? 10.533 7.110 -28.488 1.00 97.25 106 GLY A O 1
ATOM 786 N N . ILE A 1 107 ? 11.556 7.840 -26.633 1.00 97.31 107 ILE A N 1
ATOM 787 C CA . ILE A 1 107 ? 12.749 8.395 -27.285 1.00 97.31 107 ILE A CA 1
ATOM 788 C C . ILE A 1 107 ? 14.015 7.582 -27.017 1.00 97.31 107 ILE A C 1
ATOM 790 O O . ILE A 1 107 ? 15.038 7.849 -27.632 1.00 97.31 107 ILE A O 1
ATOM 794 N N . HIS A 1 108 ? 13.966 6.609 -26.104 1.00 97.31 108 HIS A N 1
ATOM 795 C CA . HIS A 1 108 ? 15.063 5.676 -25.835 1.00 97.31 108 HIS A CA 1
ATOM 796 C C . HIS A 1 108 ? 14.517 4.393 -25.207 1.00 97.31 108 HIS A C 1
ATOM 798 O O . HIS A 1 108 ? 13.940 4.449 -24.120 1.00 97.31 108 HIS A O 1
ATOM 804 N N . TYR A 1 109 ? 14.738 3.238 -25.829 1.00 97.06 109 TYR A N 1
ATOM 805 C CA . TYR A 1 109 ? 14.259 1.937 -25.358 1.00 97.06 109 TYR A CA 1
ATOM 806 C C . TYR A 1 109 ? 15.399 1.048 -24.878 1.00 97.06 109 TYR A C 1
ATOM 808 O O . TYR A 1 109 ? 16.450 0.948 -25.512 1.00 97.06 109 TYR A O 1
ATOM 816 N N . LYS A 1 110 ? 15.170 0.364 -23.753 1.00 95.69 110 LYS A N 1
ATOM 817 C CA . LYS A 1 110 ? 16.137 -0.567 -23.175 1.00 95.69 110 LYS A CA 1
ATOM 818 C C . LYS A 1 110 ? 15.462 -1.698 -22.415 1.00 95.69 110 LYS A C 1
ATOM 820 O O . LYS A 1 110 ? 14.582 -1.464 -21.583 1.00 95.69 110 LYS A O 1
ATOM 825 N N . VAL A 1 111 ? 15.927 -2.927 -22.626 1.00 95.38 111 VAL A N 1
ATOM 826 C CA . VAL A 1 111 ? 15.502 -4.079 -21.819 1.00 95.38 111 VAL A CA 1
ATOM 827 C C . VAL A 1 111 ? 16.492 -4.302 -20.679 1.00 95.38 111 VAL A C 1
ATOM 829 O O . VAL A 1 111 ? 17.622 -4.750 -20.876 1.00 95.38 111 VAL A O 1
ATOM 832 N N . LEU A 1 112 ? 16.069 -4.017 -19.448 1.00 94.31 112 LEU A N 1
ATOM 833 C CA . LEU A 1 112 ? 16.885 -4.288 -18.264 1.00 94.31 112 LEU A CA 1
ATOM 834 C C . LEU A 1 112 ? 16.958 -5.797 -17.994 1.00 94.31 112 LEU A C 1
ATOM 836 O O . LEU A 1 112 ? 15.986 -6.520 -18.207 1.00 94.31 112 LEU A O 1
ATOM 840 N N . ASN A 1 113 ? 18.100 -6.269 -17.479 1.00 93.00 113 ASN A N 1
ATOM 841 C CA . ASN A 1 113 ? 18.376 -7.691 -17.215 1.00 93.00 113 ASN A CA 1
ATOM 842 C C . ASN A 1 113 ? 18.256 -8.611 -18.449 1.00 93.00 113 ASN A C 1
ATOM 844 O O . ASN A 1 113 ? 18.002 -9.805 -18.291 1.00 93.00 113 ASN A O 1
ATOM 848 N N . LYS A 1 114 ? 18.491 -8.096 -19.665 1.00 90.25 114 LYS A N 1
ATOM 849 C CA . LYS A 1 114 ? 18.369 -8.858 -20.922 1.00 90.25 114 LYS A CA 1
ATOM 850 C C . LYS A 1 114 ? 19.071 -10.227 -20.875 1.00 90.25 114 LYS A C 1
ATOM 852 O O . LYS A 1 114 ? 18.456 -11.241 -21.199 1.00 90.25 114 LYS A O 1
ATOM 857 N N . CYS A 1 115 ? 20.298 -10.281 -20.343 1.00 87.19 115 CYS A N 1
ATOM 858 C CA . CYS A 1 115 ? 21.106 -11.507 -20.235 1.00 87.19 115 CYS A CA 1
ATOM 859 C C . CYS A 1 115 ? 20.612 -12.529 -19.193 1.00 87.19 115 CYS A C 1
ATOM 861 O O . CYS A 1 115 ? 21.060 -13.670 -19.208 1.00 87.19 115 CYS A O 1
ATOM 863 N N . LYS A 1 116 ? 19.711 -12.148 -18.276 1.00 87.75 116 LYS A N 1
ATOM 864 C CA . LYS A 1 116 ? 19.201 -13.036 -17.210 1.00 87.75 116 LYS A CA 1
ATOM 865 C C . LYS A 1 116 ? 17.937 -13.805 -17.614 1.00 87.75 116 LYS A C 1
ATOM 867 O O . LYS A 1 116 ? 17.463 -14.649 -16.861 1.00 87.75 116 LYS A O 1
ATOM 872 N N . GLY A 1 117 ? 17.427 -13.546 -18.816 1.00 88.31 117 GLY A N 1
ATOM 873 C CA . GLY A 1 117 ? 16.283 -14.235 -19.403 1.00 88.31 117 GLY A CA 1
ATOM 874 C C . GLY A 1 117 ? 14.933 -13.518 -19.219 1.00 88.31 117 GLY A C 1
ATOM 875 O O . GLY A 1 117 ? 14.804 -12.668 -18.334 1.00 88.31 117 GLY A O 1
ATOM 876 N N . PRO A 1 118 ? 13.930 -13.871 -20.049 1.00 89.50 118 PRO A N 1
ATOM 877 C CA . PRO A 1 118 ? 12.636 -13.182 -20.138 1.00 89.50 118 PRO A CA 1
ATOM 878 C C . PRO A 1 118 ? 11.858 -13.034 -18.833 1.00 89.50 118 PRO A C 1
ATOM 880 O O . PRO A 1 118 ? 11.247 -11.995 -18.603 1.00 89.50 118 PRO A O 1
ATOM 883 N N . ALA A 1 119 ? 11.953 -14.020 -17.936 1.00 87.62 119 ALA A N 1
ATOM 884 C CA . ALA A 1 119 ? 11.267 -14.006 -16.642 1.00 87.62 119 ALA A CA 1
ATOM 885 C C . ALA A 1 119 ? 11.654 -12.830 -15.720 1.00 87.62 119 ALA A C 1
ATOM 887 O O . ALA A 1 119 ? 10.999 -12.585 -14.713 1.00 87.62 119 ALA A O 1
ATOM 888 N N . VAL A 1 120 ? 12.747 -12.118 -16.015 1.00 89.50 120 VAL A N 1
ATOM 889 C CA . VAL A 1 120 ? 13.210 -10.965 -15.224 1.00 89.50 120 VAL A CA 1
ATOM 890 C C . VAL A 1 120 ? 13.479 -9.726 -16.079 1.00 89.50 120 VAL A C 1
ATOM 892 O O . VAL A 1 120 ? 14.136 -8.787 -15.612 1.00 89.50 120 VAL A O 1
ATOM 895 N N . TRP A 1 121 ? 12.993 -9.706 -17.324 1.00 93.44 121 TRP A N 1
ATOM 896 C CA . TRP A 1 121 ? 13.146 -8.561 -18.218 1.00 93.44 121 TRP A CA 1
ATOM 897 C C . TRP A 1 121 ? 12.385 -7.343 -17.694 1.00 93.44 121 TRP A C 1
ATOM 899 O O . TRP A 1 121 ? 11.174 -7.366 -17.492 1.00 93.44 121 TRP A O 1
ATOM 909 N N . GLY A 1 122 ? 13.103 -6.240 -17.497 1.00 94.69 122 GLY A N 1
ATOM 910 C CA . GLY A 1 122 ? 12.502 -4.951 -17.175 1.00 94.69 122 GLY A CA 1
ATOM 911 C C . GLY A 1 122 ? 12.423 -4.085 -18.420 1.00 94.69 122 GLY A C 1
ATOM 912 O O . GLY A 1 122 ? 13.360 -3.329 -18.666 1.00 94.69 122 GLY A O 1
ATOM 913 N N . LEU A 1 123 ? 11.341 -4.193 -19.198 1.00 96.06 123 LEU A N 1
ATOM 914 C CA . LEU A 1 123 ? 11.101 -3.298 -20.337 1.00 96.06 123 LEU A CA 1
ATOM 915 C C . LEU A 1 123 ? 11.048 -1.853 -19.840 1.00 96.06 123 LEU A C 1
ATOM 917 O O . LEU A 1 123 ? 10.276 -1.568 -18.924 1.00 96.06 123 LEU A O 1
ATOM 921 N N . ARG A 1 124 ? 11.870 -0.965 -20.401 1.00 97.31 124 ARG A N 1
ATOM 922 C CA . ARG A 1 124 ? 11.962 0.446 -20.017 1.00 97.31 124 ARG A CA 1
ATOM 923 C C . ARG A 1 124 ? 12.052 1.316 -21.265 1.00 97.31 124 ARG A C 1
ATOM 925 O O . ARG A 1 124 ? 12.855 1.024 -22.149 1.00 97.31 124 ARG A O 1
ATOM 932 N N . ALA A 1 125 ? 11.316 2.421 -21.278 1.00 97.12 125 ALA A N 1
ATOM 933 C CA . ALA A 1 125 ? 11.515 3.482 -22.255 1.00 97.12 125 ALA A CA 1
ATOM 934 C C . ALA A 1 125 ? 11.590 4.844 -21.575 1.00 97.12 125 ALA A C 1
ATOM 936 O O . ALA A 1 125 ? 10.851 5.134 -20.635 1.00 97.12 125 ALA A O 1
ATOM 937 N N . GLN A 1 126 ? 12.492 5.681 -22.063 1.00 97.38 126 GLN A N 1
ATOM 938 C CA . GLN A 1 126 ? 12.485 7.108 -21.805 1.00 97.38 126 GLN A CA 1
ATOM 939 C C . GLN A 1 126 ? 11.481 7.778 -22.733 1.00 97.38 126 GLN A C 1
ATOM 941 O O . GLN A 1 126 ? 11.327 7.362 -23.879 1.00 97.38 126 GLN A O 1
ATOM 946 N N . ILE A 1 127 ? 10.805 8.806 -22.242 1.00 97.38 127 ILE A N 1
ATOM 947 C CA . ILE A 1 127 ? 9.609 9.358 -22.866 1.00 97.38 127 ILE A CA 1
ATOM 948 C C . ILE A 1 127 ? 9.776 10.856 -23.041 1.00 97.38 127 ILE A C 1
ATOM 950 O O . ILE A 1 127 ? 10.149 11.555 -22.096 1.00 97.38 127 ILE A O 1
ATOM 954 N N . ASP A 1 128 ? 9.433 11.353 -24.224 1.00 97.69 128 ASP A N 1
ATOM 955 C CA . ASP A 1 128 ? 9.223 12.778 -24.415 1.00 97.69 128 ASP A CA 1
ATOM 956 C C . ASP A 1 128 ? 7.930 13.201 -23.711 1.00 97.69 128 ASP A C 1
ATOM 958 O O . ASP A 1 128 ? 6.822 12.804 -24.082 1.00 97.69 128 ASP A O 1
ATOM 962 N N . ARG A 1 129 ? 8.071 14.025 -22.669 1.00 95.81 129 ARG A N 1
ATOM 963 C CA . ARG A 1 129 ? 6.942 14.473 -21.838 1.00 95.81 129 ARG A CA 1
ATOM 964 C C . ARG A 1 129 ? 5.895 15.250 -22.621 1.00 95.81 129 ARG A C 1
ATOM 966 O O . ARG A 1 129 ? 4.708 15.184 -22.295 1.00 95.81 129 ARG A O 1
ATOM 973 N N . THR A 1 130 ? 6.335 16.039 -23.596 1.00 95.88 130 THR A N 1
ATOM 974 C CA . THR A 1 130 ? 5.462 16.911 -24.379 1.00 95.88 130 THR A CA 1
ATOM 975 C C . THR A 1 130 ? 4.664 16.075 -25.364 1.00 95.88 130 THR A C 1
ATOM 977 O O . THR A 1 130 ? 3.444 16.234 -25.435 1.00 95.88 130 THR A O 1
ATOM 980 N N . LEU A 1 131 ? 5.323 15.141 -26.057 1.00 96.88 131 LEU A N 1
ATOM 981 C CA . LEU A 1 131 ? 4.657 14.204 -26.960 1.00 96.88 131 LEU A CA 1
ATOM 982 C C . LEU A 1 131 ? 3.688 13.298 -26.203 1.00 96.88 131 LEU A C 1
ATOM 984 O O . LEU A 1 131 ? 2.517 13.240 -26.574 1.00 96.88 131 LEU A O 1
ATOM 988 N N . TYR A 1 132 ? 4.114 12.697 -25.088 1.00 97.50 132 TYR A N 1
ATOM 989 C CA . TYR A 1 132 ? 3.251 11.827 -24.285 1.00 97.50 132 TYR A CA 1
ATOM 990 C C . TYR A 1 132 ? 1.970 12.542 -23.860 1.00 97.50 132 TYR A C 1
ATOM 992 O O . TYR A 1 132 ? 0.862 12.051 -24.073 1.00 97.50 132 TYR A O 1
ATOM 1000 N N . LYS A 1 133 ? 2.108 13.757 -23.321 1.00 96.19 133 LYS A N 1
ATOM 1001 C CA . LYS A 1 133 ? 0.967 14.578 -22.917 1.00 96.19 133 LYS A CA 1
ATOM 1002 C C . LYS A 1 133 ? 0.070 14.933 -24.102 1.00 96.19 133 LYS A C 1
ATOM 1004 O O . LYS A 1 133 ? -1.146 14.805 -23.994 1.00 96.19 133 LYS A O 1
ATOM 1009 N N . LYS A 1 134 ? 0.652 15.356 -25.228 1.00 96.75 134 LYS A N 1
ATOM 1010 C CA . LYS A 1 134 ? -0.084 15.699 -26.454 1.00 96.75 134 LYS A CA 1
ATOM 1011 C C . LYS A 1 134 ? -0.920 14.517 -26.946 1.00 96.75 134 LYS A C 1
ATOM 1013 O O . LYS A 1 134 ? -2.107 14.687 -27.215 1.00 96.75 134 LYS A O 1
ATOM 1018 N N . HIS A 1 135 ? -0.315 13.338 -27.046 1.00 97.62 135 HIS A N 1
ATOM 1019 C CA . HIS A 1 135 ? -0.974 12.132 -27.535 1.00 97.62 135 HIS A CA 1
ATOM 1020 C C . HIS A 1 135 ? -2.024 11.606 -26.551 1.00 97.62 135 HIS A C 1
ATOM 1022 O O . HIS A 1 135 ? -3.125 11.265 -26.972 1.00 97.62 135 HIS A O 1
ATOM 1028 N N . LEU A 1 136 ? -1.755 11.647 -25.244 1.00 97.69 136 LEU A N 1
ATOM 1029 C CA . LEU A 1 136 ? -2.748 11.298 -24.228 1.00 97.69 136 LEU A CA 1
ATOM 1030 C C . LEU A 1 136 ? -3.945 12.251 -24.219 1.00 97.69 136 LEU A C 1
ATOM 1032 O O . LEU A 1 136 ? -5.081 11.810 -24.067 1.00 97.69 136 LEU A O 1
ATOM 1036 N N . HIS A 1 137 ? -3.715 13.556 -24.379 1.00 97.38 137 HIS A N 1
ATOM 1037 C CA . HIS A 1 137 ? -4.807 14.527 -24.480 1.00 97.38 137 HIS A CA 1
ATOM 1038 C C . HIS A 1 137 ? -5.627 14.278 -25.739 1.00 97.38 137 HIS A C 1
ATOM 1040 O O . HIS A 1 137 ? -6.849 14.295 -25.659 1.00 97.38 137 HIS A O 1
ATOM 1046 N N . ALA A 1 138 ? -4.978 14.001 -26.873 1.00 97.19 138 ALA A N 1
ATOM 1047 C CA . ALA A 1 138 ? -5.672 13.655 -28.109 1.00 97.19 138 ALA A CA 1
ATOM 1048 C C . ALA A 1 138 ? -6.534 12.391 -27.954 1.00 97.19 138 ALA A C 1
ATOM 1050 O O . ALA A 1 138 ? -7.677 12.392 -28.398 1.00 97.19 138 ALA A O 1
ATOM 1051 N N . GLU A 1 139 ? -6.028 11.356 -27.284 1.00 96.62 139 GLU A N 1
ATOM 1052 C CA . GLU A 1 139 ? -6.781 10.131 -26.999 1.00 96.62 139 GLU A CA 1
ATOM 1053 C C . GLU A 1 139 ? -8.000 10.436 -26.109 1.00 96.62 139 GLU A C 1
ATOM 1055 O O . GLU A 1 139 ? -9.143 10.223 -26.505 1.00 96.62 139 GLU A O 1
ATOM 1060 N N . LEU A 1 140 ? -7.783 11.012 -24.922 1.00 97.00 140 LEU A N 1
ATOM 1061 C CA . LEU A 1 140 ? -8.849 11.214 -23.935 1.00 97.00 140 LEU A CA 1
ATOM 1062 C C . LEU A 1 140 ? -9.882 12.262 -24.363 1.00 97.00 140 LEU A C 1
ATOM 1064 O O . LEU A 1 140 ? -11.066 12.107 -24.082 1.00 97.00 140 LEU A O 1
ATOM 1068 N N . PHE A 1 141 ? -9.467 13.348 -25.019 1.00 95.56 141 PHE A N 1
ATOM 1069 C CA . PHE A 1 141 ? -10.382 14.449 -25.350 1.00 95.56 141 PHE A CA 1
ATOM 1070 C C . PHE A 1 141 ? -11.301 14.089 -26.520 1.00 95.56 141 PHE A C 1
ATOM 1072 O O . PHE A 1 141 ? -12.348 14.715 -26.677 1.00 95.56 141 PHE A O 1
ATOM 1079 N N . ASN A 1 142 ? -10.926 13.080 -27.312 1.00 95.75 142 ASN A N 1
ATOM 1080 C CA . ASN A 1 142 ? -11.729 12.561 -28.412 1.00 95.75 142 ASN A CA 1
ATOM 1081 C C . ASN A 1 142 ? -12.592 11.350 -28.010 1.00 95.75 142 ASN A C 1
ATOM 1083 O O . ASN A 1 142 ? -13.348 10.855 -28.843 1.00 95.75 142 ASN A O 1
ATOM 1087 N N . MET A 1 143 ? -12.536 10.886 -26.753 1.00 95.31 143 MET A N 1
ATOM 1088 C CA . MET A 1 143 ? -13.403 9.808 -26.265 1.00 95.31 143 MET A CA 1
ATOM 1089 C C . MET A 1 143 ? -14.859 10.295 -26.119 1.00 95.31 143 MET A C 1
ATOM 1091 O O . MET A 1 143 ? -15.130 11.124 -25.248 1.00 95.31 143 MET A O 1
ATOM 1095 N N . PRO A 1 144 ? -15.833 9.758 -26.886 1.00 89.38 144 PRO A N 1
ATOM 1096 C CA . PRO A 1 144 ? -17.192 10.315 -26.944 1.00 89.38 144 PRO A CA 1
ATOM 1097 C C . PRO A 1 144 ? -17.944 10.363 -25.604 1.00 89.38 144 PRO A C 1
ATOM 1099 O O . PRO A 1 144 ? -18.704 11.298 -25.356 1.00 89.38 144 PRO A O 1
ATOM 1102 N N . SER A 1 145 ? -17.732 9.376 -24.728 1.00 93.50 145 SER A N 1
ATOM 1103 C CA . SER A 1 145 ? -18.429 9.274 -23.433 1.00 93.50 145 SER A CA 1
ATOM 1104 C C . SER A 1 145 ? -17.632 9.844 -22.255 1.00 93.50 145 SER A C 1
ATOM 1106 O O . SER A 1 145 ? -18.099 9.762 -21.115 1.00 93.50 145 SER A O 1
ATOM 1108 N N . LEU A 1 146 ? -16.461 10.446 -22.505 1.00 97.69 146 LEU A N 1
ATOM 1109 C CA . LEU A 1 146 ? -15.635 11.072 -21.475 1.00 97.69 146 LEU A CA 1
ATOM 1110 C C . LEU A 1 146 ? -15.882 12.579 -21.414 1.00 97.69 146 LEU A C 1
ATOM 1112 O O . LEU A 1 146 ? -15.630 13.318 -22.361 1.00 97.69 146 LEU A O 1
ATOM 1116 N N . HIS A 1 147 ? -16.322 13.062 -20.259 1.00 96.81 147 HIS A N 1
ATOM 1117 C CA . HIS A 1 147 ? -16.443 14.489 -19.990 1.00 96.81 147 HIS A CA 1
ATOM 1118 C C . HIS A 1 147 ? -15.290 14.923 -19.094 1.00 96.81 147 HIS A C 1
ATOM 1120 O O . HIS A 1 147 ? -15.048 14.302 -18.067 1.00 96.81 147 HIS A O 1
ATOM 1126 N N . ILE A 1 148 ? -14.589 16.001 -19.448 1.00 95.38 148 ILE A N 1
ATOM 1127 C CA . ILE A 1 148 ? -13.458 16.505 -18.657 1.00 95.38 148 ILE A CA 1
ATOM 1128 C C . ILE A 1 148 ? -13.790 17.891 -18.121 1.00 95.38 148 ILE A C 1
ATOM 1130 O O . ILE A 1 148 ? -14.002 18.837 -18.893 1.00 95.38 148 ILE A O 1
ATOM 1134 N N . TYR A 1 149 ? -13.782 18.026 -16.798 1.00 93.56 149 TYR A N 1
ATOM 1135 C CA . TYR A 1 149 ? -14.120 19.256 -16.094 1.00 93.56 149 TYR A CA 1
ATOM 1136 C C . TYR A 1 149 ? -12.946 19.762 -15.254 1.00 93.56 149 TYR A C 1
ATOM 1138 O O . TYR A 1 149 ? -12.332 19.011 -14.499 1.00 93.56 149 TYR A O 1
ATOM 1146 N N . GLU A 1 150 ? -12.625 21.047 -15.413 1.00 92.62 150 GLU A N 1
ATOM 1147 C CA . GLU A 1 150 ? -11.533 21.690 -14.682 1.00 92.62 150 GLU A CA 1
ATOM 1148 C C . GLU A 1 150 ? -12.062 22.252 -13.359 1.00 92.62 150 GLU A C 1
ATOM 1150 O O . GLU A 1 150 ? -12.771 23.259 -13.355 1.00 92.62 150 GLU A O 1
ATOM 1155 N N . SER A 1 151 ? -11.794 21.566 -12.248 1.00 90.19 151 SER A N 1
ATOM 1156 C CA . SER A 1 151 ? -12.174 21.989 -10.897 1.00 90.19 151 SER A CA 1
ATOM 1157 C C . SER A 1 151 ? -11.467 21.157 -9.818 1.00 90.19 151 SER A C 1
ATOM 1159 O O . SER A 1 151 ? -10.871 20.119 -10.104 1.00 90.19 151 SER A O 1
ATOM 1161 N N . SER A 1 152 ? -11.559 21.604 -8.566 1.00 89.81 152 SER A N 1
ATOM 1162 C CA . SER A 1 152 ? -11.159 20.834 -7.382 1.00 89.81 152 SER A CA 1
ATOM 1163 C C . SER A 1 152 ? -12.392 20.185 -6.756 1.00 89.81 152 SER A C 1
ATOM 1165 O O . SER A 1 152 ? -13.445 20.819 -6.680 1.00 89.81 152 SER A O 1
ATOM 1167 N N . VAL A 1 153 ? -12.262 18.938 -6.308 1.00 92.50 153 VAL A N 1
ATOM 1168 C CA . VAL A 1 153 ? -13.280 18.263 -5.492 1.00 92.50 153 VAL A CA 1
ATOM 1169 C C . VAL A 1 153 ? -12.999 18.571 -4.026 1.00 92.50 153 VAL A C 1
ATOM 1171 O O . VAL A 1 153 ? -11.874 18.382 -3.566 1.00 92.50 153 VAL A O 1
ATOM 1174 N N . GLU A 1 154 ? -14.014 19.044 -3.310 1.00 90.69 154 GLU A N 1
ATOM 1175 C CA . GLU A 1 154 ? -13.914 19.434 -1.898 1.00 90.69 154 GLU A CA 1
ATOM 1176 C C . GLU A 1 154 ? -14.652 18.475 -0.958 1.00 90.69 154 GLU A C 1
ATOM 1178 O O . GLU A 1 154 ? -14.266 18.379 0.198 1.00 90.69 154 GLU A O 1
ATOM 1183 N N . ASP A 1 155 ? -15.679 17.756 -1.422 1.00 92.19 155 ASP A N 1
ATOM 1184 C CA . ASP A 1 155 ? -16.409 16.783 -0.594 1.00 92.19 155 ASP A CA 1
ATOM 1185 C C . ASP A 1 155 ? -17.052 15.682 -1.463 1.00 92.19 155 ASP A C 1
ATOM 1187 O O . ASP A 1 155 ? -17.131 15.796 -2.693 1.00 92.19 155 ASP A O 1
ATOM 1191 N N . LEU A 1 156 ? -17.518 14.614 -0.820 1.00 92.62 156 LEU A N 1
ATOM 1192 C CA . LEU A 1 156 ? -18.283 13.516 -1.401 1.00 92.62 156 LEU A CA 1
ATOM 1193 C C . LEU A 1 156 ? -19.767 13.658 -1.047 1.00 92.62 156 LEU A C 1
ATOM 1195 O O . LEU A 1 156 ? -20.134 14.088 0.042 1.00 92.62 156 LEU A O 1
ATOM 1199 N N . ILE A 1 157 ? -20.638 13.249 -1.964 1.00 91.06 157 ILE A N 1
ATOM 1200 C CA . ILE A 1 157 ? -22.077 13.147 -1.705 1.00 91.06 157 ILE A CA 1
ATOM 1201 C C . ILE A 1 157 ? -22.362 11.706 -1.289 1.00 91.06 157 ILE A C 1
ATOM 1203 O O . ILE A 1 157 ? -22.050 10.790 -2.048 1.00 91.06 157 ILE A O 1
ATOM 1207 N N . LEU A 1 158 ? -22.957 11.497 -0.115 1.00 89.44 158 LEU A N 1
ATOM 1208 C CA . LEU A 1 158 ? -23.324 10.170 0.390 1.00 89.44 158 LEU A CA 1
ATOM 1209 C C . LEU A 1 158 ? -24.846 10.004 0.454 1.00 89.44 158 LEU A C 1
ATOM 1211 O O . LEU A 1 158 ? -25.566 10.968 0.714 1.00 89.44 158 LEU A O 1
ATOM 1215 N N . ALA A 1 159 ? -25.338 8.785 0.229 1.00 81.88 159 ALA A N 1
ATOM 1216 C CA . ALA A 1 159 ? -26.735 8.436 0.478 1.00 81.88 159 ALA A CA 1
ATOM 1217 C C . ALA A 1 159 ? -26.993 8.322 1.987 1.00 81.88 159 ALA A C 1
ATOM 1219 O O . ALA A 1 159 ? -26.235 7.653 2.691 1.00 81.88 159 ALA A O 1
ATOM 1220 N N . ASN A 1 160 ? -28.089 8.923 2.461 1.00 65.06 160 ASN A N 1
ATOM 1221 C CA . ASN A 1 160 ? -28.428 8.999 3.888 1.00 65.06 160 ASN A CA 1
ATOM 1222 C C . ASN A 1 160 ? -28.597 7.622 4.561 1.00 65.06 160 ASN A C 1
ATOM 1224 O O . ASN A 1 160 ? -28.223 7.478 5.720 1.00 65.06 160 ASN A O 1
ATOM 1228 N N . ASP A 1 161 ? -29.107 6.618 3.839 1.00 59.94 161 ASP A N 1
ATOM 1229 C CA . ASP A 1 161 ? -29.509 5.337 4.443 1.00 59.94 161 ASP A CA 1
ATOM 1230 C C . ASP A 1 161 ? -28.431 4.241 4.346 1.00 59.94 161 ASP A C 1
ATOM 1232 O O . ASP A 1 161 ? -28.413 3.317 5.153 1.00 59.94 161 ASP A O 1
ATOM 1236 N N . SER A 1 162 ? -27.533 4.321 3.356 1.00 60.88 162 SER A N 1
ATOM 1237 C CA . SER A 1 162 ? -26.569 3.253 3.033 1.00 60.88 162 SER A CA 1
ATOM 1238 C C . SER A 1 162 ? -25.101 3.673 3.099 1.00 60.88 162 SER A C 1
ATOM 1240 O O . SER A 1 162 ? -24.231 2.842 2.844 1.00 60.88 162 SER A O 1
ATOM 1242 N N . LEU A 1 163 ? -24.812 4.953 3.382 1.00 79.69 163 LEU A N 1
ATOM 1243 C CA . LEU A 1 163 ? -23.469 5.546 3.282 1.00 79.69 163 LEU A CA 1
ATOM 1244 C C . LEU A 1 163 ? -22.782 5.299 1.921 1.00 79.69 163 LEU A C 1
ATOM 1246 O O . LEU A 1 163 ? -21.569 5.430 1.813 1.00 79.69 163 LEU A O 1
ATOM 1250 N N . SER A 1 164 ? -23.532 4.976 0.863 1.00 85.88 164 SER A N 1
ATOM 1251 C CA . SER A 1 164 ? -22.983 4.781 -0.484 1.00 85.88 164 SER A CA 1
ATOM 1252 C C . SER A 1 164 ? -22.573 6.118 -1.101 1.00 85.88 164 SER A C 1
ATOM 1254 O O . SER A 1 164 ? -23.286 7.115 -0.961 1.00 85.88 164 SER A O 1
ATOM 1256 N N . CYS A 1 165 ? -21.463 6.148 -1.838 1.00 89.12 165 CYS A N 1
ATOM 1257 C CA . CYS A 1 165 ? -21.040 7.338 -2.569 1.00 89.12 165 CYS A CA 1
ATOM 1258 C C . CYS A 1 165 ? -21.937 7.573 -3.792 1.00 89.12 165 CYS A C 1
ATOM 1260 O O . CYS A 1 165 ? -22.159 6.668 -4.589 1.00 89.12 165 CYS A O 1
ATOM 1262 N N . CYS A 1 166 ? -22.464 8.791 -3.915 1.00 89.25 166 CYS A N 1
ATOM 1263 C CA . CYS A 1 166 ? -23.473 9.196 -4.900 1.00 89.25 166 CYS A CA 1
ATOM 1264 C C . CYS A 1 166 ? -23.032 10.397 -5.749 1.00 89.25 166 CYS A C 1
ATOM 1266 O O . CYS A 1 166 ? -23.841 10.989 -6.475 1.00 89.25 166 CYS A O 1
ATOM 1268 N N . GLY A 1 167 ? -21.783 10.840 -5.612 1.00 91.56 167 GLY A N 1
ATOM 1269 C CA . GLY A 1 167 ? -21.280 12.005 -6.326 1.00 91.56 167 GLY A CA 1
ATOM 1270 C C . GLY A 1 167 ? -20.224 12.793 -5.570 1.00 91.56 167 GLY A C 1
ATOM 1271 O O . GLY A 1 167 ? -19.693 12.359 -4.550 1.00 91.56 167 GLY A O 1
ATOM 1272 N N . VAL A 1 168 ? -19.937 13.984 -6.089 1.00 93.31 168 VAL A N 1
ATOM 1273 C CA . VAL A 1 168 ? -18.891 14.882 -5.594 1.00 93.31 168 VAL A CA 1
ATOM 1274 C C . VAL A 1 168 ? -19.394 16.320 -5.493 1.00 93.31 168 VAL A C 1
ATOM 1276 O O . VAL A 1 168 ? -20.273 16.749 -6.247 1.00 93.31 168 VAL A O 1
ATOM 1279 N N . ILE A 1 169 ? -18.797 17.080 -4.581 1.00 90.94 169 ILE A N 1
ATOM 1280 C CA . ILE A 1 169 ? -18.995 18.521 -4.434 1.00 90.94 169 ILE A CA 1
ATOM 1281 C C . ILE A 1 169 ? -17.734 19.229 -4.922 1.00 90.94 169 ILE A C 1
ATOM 1283 O O . ILE A 1 169 ? -16.629 18.969 -4.445 1.00 90.94 169 ILE A O 1
ATOM 1287 N N . LEU A 1 170 ? -17.899 20.118 -5.898 1.00 89.00 170 LEU A N 1
ATOM 1288 C CA . LEU A 1 170 ? -16.807 20.903 -6.463 1.00 89.00 170 LEU A CA 1
ATOM 1289 C C . LEU A 1 170 ? -16.613 22.227 -5.723 1.00 89.00 170 LEU A C 1
ATOM 1291 O O . LEU A 1 170 ? -17.583 22.849 -5.276 1.00 89.00 170 LEU A O 1
ATOM 1295 N N . LYS A 1 171 ? -15.363 22.703 -5.699 1.00 80.75 171 LYS A N 1
ATOM 1296 C CA . LYS A 1 171 ? -14.978 24.010 -5.154 1.00 80.75 171 LYS A CA 1
ATOM 1297 C C . LYS A 1 171 ? -15.763 25.145 -5.817 1.00 80.75 171 LYS A C 1
ATOM 1299 O O . LYS A 1 171 ? -15.911 25.193 -7.041 1.00 80.75 171 LYS A O 1
ATOM 1304 N N . ILE A 1 172 ? -16.233 26.089 -5.003 1.00 68.06 172 ILE A N 1
ATOM 1305 C CA . ILE A 1 172 ? -16.967 27.276 -5.453 1.00 68.06 172 ILE A CA 1
ATOM 1306 C C . ILE A 1 172 ? -16.046 28.157 -6.310 1.00 68.06 172 ILE A C 1
ATOM 1308 O O . ILE A 1 172 ? -15.016 28.634 -5.842 1.00 68.06 172 ILE A O 1
ATOM 1312 N N . LEU A 1 173 ? -16.432 28.401 -7.567 1.00 56.81 173 LEU A N 1
ATOM 1313 C CA . LEU A 1 173 ? -15.736 29.333 -8.470 1.00 56.81 173 LEU A CA 1
ATOM 1314 C C . LEU A 1 173 ? -16.340 30.753 -8.454 1.00 56.81 173 LEU A C 1
ATOM 1316 O O . LEU A 1 173 ? -15.728 31.675 -8.989 1.00 56.81 173 LEU A O 1
ATOM 1320 N N . TYR A 1 174 ? -17.526 30.949 -7.856 1.00 50.38 174 TYR A N 1
ATOM 1321 C CA . TYR A 1 174 ? -18.249 32.229 -7.843 1.00 50.38 174 TYR A CA 1
ATOM 1322 C C . TYR A 1 174 ? -19.016 32.461 -6.530 1.00 50.38 174 TYR A C 1
ATOM 1324 O O . TYR A 1 174 ? -19.756 31.588 -6.092 1.00 50.38 174 TYR A O 1
ATOM 1332 N N . TYR A 1 175 ? -18.911 33.674 -5.975 1.00 47.47 175 TYR A N 1
ATOM 1333 C CA . TYR A 1 175 ? -19.419 34.127 -4.663 1.00 47.47 175 TYR A CA 1
ATOM 1334 C C . TYR A 1 175 ? -20.941 34.007 -4.389 1.00 47.47 175 TYR A C 1
ATOM 1336 O O . TYR A 1 175 ? -21.388 34.468 -3.349 1.00 47.47 175 TYR A O 1
ATOM 1344 N N . PHE A 1 176 ? -21.749 33.421 -5.280 1.00 47.38 176 PHE A N 1
ATOM 1345 C CA . PHE A 1 176 ? -23.219 33.381 -5.153 1.00 47.38 176 PHE A CA 1
ATOM 1346 C C . PHE A 1 176 ? -23.809 31.969 -4.965 1.00 47.38 176 PHE A C 1
ATOM 1348 O O . PHE A 1 176 ? -25.024 31.810 -5.040 1.00 47.38 176 PHE A O 1
ATOM 1355 N N . ILE A 1 177 ? -22.983 30.935 -4.766 1.00 49.12 177 ILE A N 1
ATOM 1356 C CA . ILE A 1 177 ? -23.442 29.569 -4.455 1.00 49.12 177 ILE A CA 1
ATOM 1357 C C . ILE A 1 177 ? -22.794 29.161 -3.134 1.00 49.12 177 ILE A C 1
ATOM 1359 O O . ILE A 1 177 ? -21.595 28.898 -3.112 1.00 49.12 177 ILE A O 1
ATOM 1363 N N . GLU A 1 178 ? -23.573 29.127 -2.054 1.00 45.72 178 GLU A N 1
ATOM 1364 C CA . GLU A 1 178 ? -23.073 28.844 -0.697 1.00 45.72 178 GLU A CA 1
ATOM 1365 C C . GLU A 1 178 ? -22.684 27.361 -0.494 1.00 45.72 178 GLU A C 1
ATOM 1367 O O . GLU A 1 178 ? -21.769 27.073 0.269 1.00 45.72 178 GLU A O 1
ATOM 1372 N N . ASP A 1 179 ? -23.270 26.434 -1.266 1.00 53.66 179 ASP A N 1
ATOM 1373 C CA . ASP A 1 179 ? -23.159 24.971 -1.067 1.00 53.66 179 ASP A CA 1
ATOM 1374 C C . ASP A 1 179 ? -22.184 24.229 -2.017 1.00 53.66 179 ASP A C 1
ATOM 1376 O O . ASP A 1 179 ? -22.155 22.994 -2.053 1.00 53.66 179 ASP A O 1
ATOM 1380 N N . GLY A 1 180 ? -21.408 24.943 -2.844 1.00 65.94 180 GLY A N 1
ATOM 1381 C CA . GLY A 1 180 ? -20.594 24.318 -3.902 1.00 65.94 180 GLY A CA 1
ATOM 1382 C C . GLY A 1 180 ? -21.409 23.776 -5.088 1.00 65.94 180 GLY A C 1
ATOM 1383 O O . GLY A 1 180 ? -22.638 23.796 -5.103 1.00 65.94 180 GLY A O 1
ATOM 1384 N N . THR A 1 181 ? -20.728 23.319 -6.148 1.00 82.44 181 THR A N 1
ATOM 1385 C CA . THR A 1 181 ? -21.413 22.699 -7.306 1.00 82.44 181 THR A CA 1
ATOM 1386 C C . THR A 1 181 ? -21.491 21.189 -7.108 1.00 82.44 181 THR A C 1
ATOM 1388 O O . THR A 1 181 ? -20.466 20.511 -7.149 1.00 82.44 181 THR A O 1
ATOM 1391 N N . LYS A 1 182 ? -22.702 20.660 -6.906 1.00 87.81 182 LYS A N 1
ATOM 1392 C CA . LYS A 1 182 ? -22.965 19.226 -6.708 1.00 87.81 182 LYS A CA 1
ATOM 1393 C C . LYS A 1 182 ? -23.057 18.503 -8.055 1.00 87.81 182 LYS A C 1
ATOM 1395 O O . LYS A 1 182 ? -23.811 18.928 -8.930 1.00 87.81 182 LYS A O 1
ATOM 1400 N N . ILE A 1 183 ? -22.321 17.404 -8.213 1.00 90.06 183 ILE A N 1
ATOM 1401 C CA . ILE A 1 183 ? -22.401 16.522 -9.384 1.00 90.06 183 ILE A CA 1
ATOM 1402 C C . ILE A 1 183 ? -22.666 15.096 -8.914 1.00 90.06 183 ILE A C 1
ATOM 1404 O O . ILE A 1 183 ? -21.910 14.556 -8.112 1.00 90.06 183 ILE A O 1
ATOM 1408 N N . PHE A 1 184 ? -23.723 14.482 -9.444 1.00 92.88 184 PHE A N 1
ATOM 1409 C CA . PHE A 1 184 ? -24.144 13.136 -9.064 1.00 92.88 184 PHE A CA 1
ATOM 1410 C C . PHE A 1 184 ? -23.529 12.064 -9.966 1.00 92.88 184 PHE A C 1
ATOM 1412 O O . PHE A 1 184 ? -23.475 12.225 -11.191 1.00 92.88 184 PHE A O 1
ATOM 1419 N N . GLY A 1 185 ? -23.108 10.968 -9.338 1.00 93.19 185 GLY A N 1
ATOM 1420 C CA . GLY A 1 185 ? -22.503 9.795 -9.961 1.00 93.19 185 GLY A CA 1
ATOM 1421 C C . GLY A 1 185 ? -22.963 8.507 -9.279 1.00 93.19 185 GLY A C 1
ATOM 1422 O O . GLY A 1 185 ? -23.312 8.551 -8.103 1.00 93.19 185 GLY A O 1
ATOM 1423 N N . ASP A 1 186 ? -22.975 7.378 -9.987 1.00 94.12 186 ASP A N 1
ATOM 1424 C CA . ASP A 1 186 ? -23.270 6.068 -9.380 1.00 94.12 186 ASP A CA 1
ATOM 1425 C C . ASP A 1 186 ? -22.038 5.405 -8.740 1.00 94.12 186 ASP A C 1
ATOM 1427 O O . ASP A 1 186 ? -22.174 4.615 -7.808 1.00 94.12 186 ASP A O 1
ATOM 1431 N N . ALA A 1 187 ? -20.834 5.755 -9.200 1.00 97.12 187 ALA A N 1
ATOM 1432 C CA . ALA A 1 187 ? -19.570 5.385 -8.570 1.00 97.12 187 ALA A CA 1
ATOM 1433 C C . ALA A 1 187 ? -18.535 6.517 -8.675 1.00 97.12 187 ALA A C 1
ATOM 1435 O O . ALA A 1 187 ? -18.561 7.322 -9.613 1.00 97.12 187 ALA A O 1
ATOM 1436 N N . VAL A 1 188 ? -17.598 6.569 -7.726 1.00 98.44 188 VAL A N 1
ATOM 1437 C CA . VAL A 1 188 ? -16.516 7.563 -7.673 1.00 98.44 188 VAL A CA 1
ATOM 1438 C C . VAL A 1 188 ? -15.160 6.871 -7.535 1.00 98.44 188 VAL A C 1
ATOM 1440 O O . VAL A 1 188 ? -14.986 6.028 -6.663 1.00 98.44 188 VAL A O 1
ATOM 1443 N N . VAL A 1 189 ? -14.183 7.257 -8.359 1.00 98.69 189 VAL A N 1
ATOM 1444 C CA . VAL A 1 189 ? -12.790 6.786 -8.296 1.00 98.69 189 VAL A CA 1
ATOM 1445 C C . VAL A 1 189 ? -11.873 7.951 -7.916 1.00 98.69 189 VAL A C 1
ATOM 1447 O O . VAL A 1 189 ? -11.729 8.902 -8.683 1.00 98.69 189 VAL A O 1
ATOM 1450 N N . ILE A 1 190 ? -11.229 7.896 -6.749 1.00 98.38 190 ILE A N 1
ATOM 1451 C CA . ILE A 1 190 ? -10.295 8.930 -6.283 1.00 98.38 190 ILE A CA 1
ATOM 1452 C C . ILE A 1 190 ? -8.859 8.566 -6.669 1.00 98.38 190 ILE A C 1
ATOM 1454 O O . ILE A 1 190 ? -8.343 7.509 -6.312 1.00 98.38 190 ILE A O 1
ATOM 1458 N N . THR A 1 191 ? -8.197 9.488 -7.370 1.00 97.50 191 THR A N 1
ATOM 1459 C CA . THR A 1 191 ? -6.831 9.351 -7.908 1.00 97.50 191 THR A CA 1
ATOM 1460 C C . THR A 1 191 ? -6.010 10.630 -7.700 1.00 97.50 191 THR A C 1
ATOM 1462 O O . THR A 1 191 ? -5.316 11.130 -8.586 1.00 97.50 191 THR A O 1
ATOM 1465 N N . THR A 1 192 ? -6.097 11.193 -6.496 1.00 91.25 192 THR A N 1
ATOM 1466 C CA . THR A 1 192 ? -5.551 12.513 -6.124 1.00 91.25 192 THR A CA 1
ATOM 1467 C C . THR A 1 192 ? -4.036 12.643 -6.239 1.00 91.25 192 THR A C 1
ATOM 1469 O O . THR A 1 192 ? -3.528 13.758 -6.167 1.00 91.25 192 THR A O 1
ATOM 1472 N N . GLY A 1 193 ? -3.284 11.559 -6.435 1.00 90.94 193 GLY A N 1
ATOM 1473 C CA . GLY A 1 193 ? -1.830 11.636 -6.536 1.00 90.94 193 GLY A CA 1
ATOM 1474 C C . GLY A 1 193 ? -1.212 12.132 -5.224 1.00 90.94 193 GLY A C 1
ATOM 1475 O O . GLY A 1 193 ? -1.572 11.678 -4.146 1.00 90.94 193 GLY A O 1
ATOM 1476 N N . THR A 1 194 ? -0.304 13.100 -5.318 1.00 89.75 194 THR A N 1
ATOM 1477 C CA . THR A 1 194 ? 0.390 13.717 -4.174 1.00 89.75 194 THR A CA 1
ATOM 1478 C C . THR A 1 194 ? -0.333 14.947 -3.606 1.00 89.75 194 THR A C 1
ATOM 1480 O O . THR A 1 194 ? 0.275 15.749 -2.905 1.00 89.75 194 THR A O 1
ATOM 1483 N N . PHE A 1 195 ? -1.610 15.158 -3.947 1.00 92.12 195 PHE A N 1
ATOM 1484 C CA . PHE A 1 195 ? -2.298 16.424 -3.675 1.00 92.12 195 PHE A CA 1
ATOM 1485 C C . PHE A 1 195 ? -3.031 16.464 -2.327 1.00 92.12 195 PHE A C 1
ATOM 1487 O O . PHE A 1 195 ? -3.229 17.562 -1.808 1.00 92.12 195 PHE A O 1
ATOM 1494 N N . LEU A 1 196 ? -3.432 15.328 -1.741 1.00 91.75 196 LEU A N 1
ATOM 1495 C CA . LEU A 1 196 ? -4.154 15.312 -0.456 1.00 91.75 196 LEU A CA 1
ATOM 1496 C C . LEU A 1 196 ? -3.270 15.852 0.675 1.00 91.75 196 LEU A C 1
ATOM 1498 O O . LEU A 1 196 ? -2.230 15.268 0.979 1.00 91.75 196 LEU A O 1
ATOM 1502 N N . LYS A 1 197 ? -3.664 17.012 1.228 1.00 92.38 197 LYS A N 1
ATOM 1503 C CA . LYS A 1 197 ? -2.868 17.847 2.155 1.00 92.38 197 LYS A CA 1
ATOM 1504 C C . LYS A 1 197 ? -1.383 17.953 1.761 1.00 92.38 197 LYS A C 1
ATOM 1506 O O . LYS A 1 197 ? -0.507 18.011 2.622 1.00 92.38 197 LYS A O 1
ATOM 1511 N N . GLY A 1 198 ? -1.102 17.972 0.456 1.00 91.81 198 GLY A N 1
ATOM 1512 C CA . GLY A 1 198 ? 0.259 17.950 -0.073 1.00 91.81 198 GLY A CA 1
ATOM 1513 C C . GLY A 1 198 ? 1.109 19.113 0.445 1.00 91.81 198 GLY A C 1
ATOM 1514 O O . GLY A 1 198 ? 0.634 20.248 0.537 1.00 91.81 198 GLY A O 1
ATOM 1515 N N . GLN A 1 199 ? 2.371 18.838 0.760 1.00 92.31 199 GLN A N 1
ATOM 1516 C CA . GLN A 1 199 ? 3.346 19.825 1.210 1.00 92.31 199 GLN A CA 1
ATOM 1517 C C . GLN A 1 199 ? 4.704 19.585 0.552 1.00 92.31 199 GLN A C 1
ATOM 1519 O O . GLN A 1 199 ? 5.242 18.478 0.585 1.00 92.31 199 GLN A O 1
ATOM 1524 N N . ILE A 1 200 ? 5.288 20.646 0.004 1.00 91.56 200 ILE A N 1
ATOM 1525 C CA . ILE A 1 200 ? 6.647 20.653 -0.531 1.00 91.56 200 ILE A CA 1
ATOM 1526 C C . ILE A 1 200 ? 7.638 21.046 0.560 1.00 91.56 200 ILE A C 1
ATOM 1528 O O . ILE A 1 200 ? 7.389 21.978 1.323 1.00 91.56 200 ILE A O 1
ATOM 1532 N N . ASN A 1 201 ? 8.772 20.347 0.582 1.00 89.94 201 ASN A N 1
ATOM 1533 C CA . ASN A 1 201 ? 9.893 20.579 1.480 1.00 89.94 201 ASN A CA 1
ATOM 1534 C C . ASN A 1 201 ? 11.173 20.840 0.667 1.00 89.94 201 ASN A C 1
ATOM 1536 O O . ASN A 1 201 ? 11.569 19.994 -0.145 1.00 89.94 201 ASN A O 1
ATOM 1540 N N . ILE A 1 202 ? 11.817 21.986 0.901 1.00 90.62 202 ILE A N 1
ATOM 1541 C CA . ILE A 1 202 ? 13.137 22.346 0.355 1.00 90.62 202 ILE A CA 1
ATOM 1542 C C . ILE A 1 202 ? 13.963 22.949 1.495 1.00 90.62 202 ILE A C 1
ATOM 1544 O O . ILE A 1 202 ? 13.693 24.045 1.975 1.00 90.62 202 ILE A O 1
ATOM 1548 N N . GLY A 1 203 ? 14.964 22.215 1.963 1.00 88.88 203 GLY A N 1
ATOM 1549 C CA . GLY A 1 203 ? 15.722 22.546 3.159 1.00 88.88 203 GLY A CA 1
ATOM 1550 C C . GLY A 1 203 ? 14.822 22.621 4.393 1.00 88.88 203 GLY A C 1
ATOM 1551 O O . GLY A 1 203 ? 14.141 21.653 4.743 1.00 88.88 203 GLY A O 1
ATOM 1552 N N . LEU A 1 204 ? 14.816 23.792 5.034 1.00 85.94 204 LEU A N 1
ATOM 1553 C CA . LEU A 1 204 ? 13.951 24.093 6.175 1.00 85.94 204 LEU A CA 1
ATOM 1554 C C . LEU A 1 204 ? 12.574 24.641 5.765 1.00 85.94 204 LEU A C 1
ATOM 1556 O O . LEU A 1 204 ? 11.692 24.809 6.606 1.00 85.94 204 LEU A O 1
ATOM 1560 N N . GLU A 1 205 ? 12.381 24.939 4.482 1.00 87.81 205 GLU A N 1
ATOM 1561 C CA . GLU A 1 205 ? 11.162 25.562 3.995 1.00 87.81 205 GLU A CA 1
ATOM 1562 C C . GLU A 1 205 ? 10.062 24.535 3.712 1.00 87.81 205 GLU A C 1
ATOM 1564 O O . GLU A 1 205 ? 10.290 23.517 3.051 1.00 87.81 205 GLU A O 1
ATOM 1569 N N . LYS A 1 206 ? 8.845 24.851 4.175 1.00 88.31 206 LYS A N 1
ATOM 1570 C CA . LYS A 1 206 ? 7.621 24.070 3.978 1.00 88.31 206 LYS A CA 1
ATOM 1571 C C . LYS A 1 206 ? 6.561 24.924 3.290 1.00 88.31 206 LYS A C 1
ATOM 1573 O O . LYS A 1 206 ? 6.239 26.006 3.775 1.00 88.31 206 LYS A O 1
ATOM 1578 N N . ARG A 1 207 ? 5.989 24.438 2.185 1.00 89.56 207 ARG A N 1
ATOM 1579 C CA . ARG A 1 207 ? 4.908 25.130 1.455 1.00 89.56 207 ARG A CA 1
ATOM 1580 C C . ARG A 1 207 ? 3.767 24.162 1.115 1.00 89.56 207 ARG A C 1
ATOM 1582 O O . ARG A 1 207 ? 4.057 23.105 0.553 1.00 89.56 207 ARG A O 1
ATOM 1589 N N . PRO A 1 208 ? 2.492 24.486 1.402 1.00 90.56 208 PRO A N 1
ATOM 1590 C CA . PRO A 1 208 ? 1.354 23.676 0.963 1.00 90.56 208 PRO A CA 1
ATOM 1591 C C . PRO A 1 208 ? 1.301 23.613 -0.566 1.00 90.56 208 PRO A C 1
ATOM 1593 O O . PRO A 1 208 ? 1.177 24.642 -1.224 1.00 90.56 208 PRO A O 1
ATOM 1596 N N . ALA A 1 209 ? 1.446 22.416 -1.129 1.00 88.88 209 ALA A N 1
ATOM 1597 C CA . ALA A 1 209 ? 1.464 22.184 -2.568 1.00 88.88 209 ALA A CA 1
ATOM 1598 C C . ALA A 1 209 ? 1.419 20.682 -2.873 1.00 88.88 209 ALA A C 1
ATOM 1600 O O . ALA A 1 209 ? 2.161 19.897 -2.282 1.00 88.88 209 ALA A O 1
ATOM 1601 N N . GLY A 1 210 ? 0.593 20.277 -3.842 1.00 80.44 210 GLY A N 1
ATOM 1602 C CA . GLY A 1 210 ? 0.582 18.892 -4.330 1.00 80.44 210 GLY A CA 1
ATOM 1603 C C . GLY A 1 210 ? 1.762 18.586 -5.258 1.00 80.44 210 GLY A C 1
ATOM 1604 O O . GLY A 1 210 ? 2.307 17.480 -5.263 1.00 80.44 210 GLY A O 1
ATOM 1605 N N . ARG A 1 211 ? 2.164 19.589 -6.043 1.00 85.25 211 ARG A N 1
ATOM 1606 C CA . ARG A 1 211 ? 3.342 19.628 -6.922 1.00 85.25 211 ARG A CA 1
ATOM 1607 C C . ARG A 1 211 ? 3.830 21.067 -6.997 1.00 85.25 211 ARG A C 1
ATOM 1609 O O . ARG A 1 211 ? 3.102 21.983 -6.625 1.00 85.25 211 ARG A O 1
ATOM 1616 N N . LEU A 1 212 ? 5.057 21.283 -7.468 1.00 81.25 212 LEU A N 1
ATOM 1617 C CA . LEU A 1 212 ? 5.608 22.636 -7.557 1.00 81.25 212 LEU A CA 1
ATOM 1618 C C . LEU A 1 212 ? 4.684 23.527 -8.414 1.00 81.25 212 LEU A C 1
ATOM 1620 O O . LEU A 1 212 ? 4.512 23.258 -9.602 1.00 81.25 212 LEU A O 1
ATOM 1624 N N . ASN A 1 213 ? 4.120 24.580 -7.807 1.00 81.81 213 ASN A N 1
ATOM 1625 C CA . ASN A 1 213 ? 3.129 25.515 -8.378 1.00 81.81 213 ASN A CA 1
ATOM 1626 C C . ASN A 1 213 ? 1.681 24.990 -8.533 1.00 81.81 213 ASN A C 1
ATOM 1628 O O . ASN A 1 213 ? 0.876 25.600 -9.248 1.00 81.81 213 ASN A O 1
ATOM 1632 N N . ASP A 1 214 ? 1.334 23.883 -7.874 1.00 84.69 214 ASP A N 1
ATOM 1633 C CA . ASP A 1 214 ? -0.025 23.340 -7.825 1.00 84.69 214 ASP A CA 1
ATOM 1634 C C . ASP A 1 214 ? -0.568 23.305 -6.387 1.00 84.69 214 ASP A C 1
ATOM 1636 O O . ASP A 1 214 ? 0.093 22.820 -5.466 1.00 84.69 214 ASP A O 1
ATOM 1640 N N . GLU A 1 215 ? -1.806 23.770 -6.215 1.00 87.25 215 GLU A N 1
ATOM 1641 C CA . GLU A 1 215 ? -2.497 23.829 -4.922 1.00 87.25 215 GLU A CA 1
ATOM 1642 C C . GLU A 1 215 ? -2.824 22.428 -4.370 1.00 87.25 215 GLU A C 1
ATOM 1644 O O . GLU A 1 215 ? -3.232 21.537 -5.128 1.00 87.25 215 GLU A O 1
ATOM 1649 N N . PRO A 1 216 ? -2.714 22.208 -3.049 1.00 90.75 216 PRO A N 1
ATOM 1650 C CA . PRO A 1 216 ? -3.128 20.954 -2.434 1.00 90.75 216 PRO A CA 1
ATOM 1651 C C . PRO A 1 216 ? -4.660 20.798 -2.428 1.00 90.75 216 PRO A C 1
ATOM 1653 O O . PRO A 1 216 ? -5.420 21.759 -2.546 1.00 90.75 216 PRO A O 1
ATOM 1656 N N . SER A 1 217 ? -5.128 19.563 -2.248 1.00 88.75 217 SER A N 1
ATOM 1657 C CA . SER A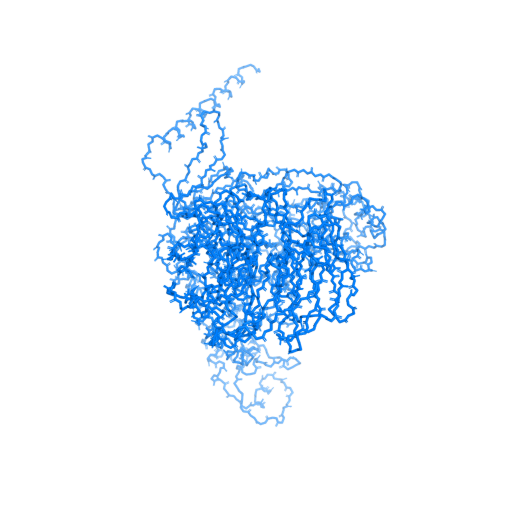 1 217 ? -6.534 19.235 -1.997 1.00 88.75 217 SER A CA 1
ATOM 1658 C C . SER A 1 217 ? -6.744 19.052 -0.493 1.00 88.75 217 SER A C 1
ATOM 1660 O O . SER A 1 217 ? -6.207 18.117 0.104 1.00 88.75 217 SER A O 1
ATOM 1662 N N . ILE A 1 218 ? -7.488 19.976 0.122 1.00 88.69 218 ILE A N 1
ATOM 1663 C CA . ILE A 1 218 ? -7.702 20.023 1.578 1.00 88.69 218 ILE A CA 1
ATOM 1664 C C . ILE A 1 218 ? -9.098 19.511 1.946 1.00 88.69 218 ILE A C 1
ATOM 1666 O O . ILE A 1 218 ? -9.205 18.648 2.815 1.00 88.69 218 ILE A O 1
ATOM 1670 N N . GLY A 1 219 ? -10.161 19.982 1.278 1.00 87.75 219 GLY A N 1
ATOM 1671 C CA . GLY A 1 219 ? -11.535 19.585 1.607 1.00 87.75 219 GLY A CA 1
ATOM 1672 C C . GLY A 1 219 ? -11.757 18.076 1.495 1.00 87.75 219 GLY A C 1
ATOM 1673 O O . GLY A 1 219 ? -12.267 17.446 2.423 1.00 87.75 219 GLY A O 1
ATOM 1674 N N . LEU A 1 220 ? -11.274 17.469 0.406 1.00 90.88 220 LEU A N 1
ATOM 1675 C CA . LEU A 1 220 ? -11.410 16.028 0.198 1.00 90.88 220 LEU A CA 1
ATOM 1676 C C . LEU A 1 220 ? -10.632 15.214 1.244 1.00 90.88 220 LEU A C 1
ATOM 1678 O O . LEU A 1 220 ? -11.109 14.172 1.681 1.00 90.88 220 LEU A O 1
ATOM 1682 N N . ALA A 1 221 ? -9.469 15.694 1.693 1.00 90.50 221 ALA A N 1
ATOM 1683 C CA . ALA A 1 221 ? -8.715 15.033 2.757 1.00 90.50 221 ALA A CA 1
ATOM 1684 C C . ALA A 1 221 ? -9.480 15.064 4.087 1.00 90.50 221 ALA A C 1
ATOM 1686 O O . ALA A 1 221 ? -9.653 14.028 4.722 1.00 90.50 221 ALA A O 1
ATOM 1687 N N . ASN A 1 222 ? -10.035 16.224 4.450 1.00 90.94 222 ASN A N 1
ATOM 1688 C CA . ASN A 1 222 ? -10.878 16.361 5.641 1.00 90.94 222 ASN A CA 1
ATOM 1689 C C . ASN A 1 222 ? -12.146 15.496 5.552 1.00 90.94 222 ASN A C 1
ATOM 1691 O O . ASN A 1 222 ? -12.641 15.007 6.563 1.00 90.94 222 ASN A O 1
ATOM 1695 N N . THR A 1 223 ? -12.671 15.293 4.342 1.00 90.81 223 THR A N 1
ATOM 1696 C CA . THR A 1 223 ? -13.796 14.386 4.096 1.00 90.81 223 THR A CA 1
ATOM 1697 C C . THR A 1 223 ? -13.417 12.943 4.416 1.00 90.81 223 THR A C 1
ATOM 1699 O O . THR A 1 223 ? -14.156 12.272 5.129 1.00 90.81 223 THR A O 1
ATOM 1702 N N . LEU A 1 224 ? -12.262 12.467 3.943 1.00 92.31 224 LEU A N 1
ATOM 1703 C CA . LEU A 1 224 ? -11.785 11.112 4.236 1.00 92.31 224 LEU A CA 1
ATOM 1704 C C . LEU A 1 224 ? -11.514 10.912 5.739 1.00 92.31 224 LEU A C 1
ATOM 1706 O O . LEU A 1 224 ? -11.915 9.884 6.285 1.00 92.31 224 LEU A O 1
ATOM 1710 N N . ASP A 1 225 ? -10.941 11.914 6.417 1.00 88.94 225 ASP A N 1
ATOM 1711 C CA . ASP A 1 225 ? -10.775 11.915 7.881 1.00 88.94 225 ASP A CA 1
ATOM 1712 C C . ASP A 1 225 ? -12.127 11.795 8.600 1.00 88.94 225 ASP A C 1
ATOM 1714 O O . ASP A 1 225 ? -12.312 10.950 9.475 1.00 88.94 225 ASP A O 1
ATOM 1718 N N . ARG A 1 226 ? -13.112 12.611 8.199 1.00 90.50 226 ARG A N 1
ATOM 1719 C CA . ARG A 1 226 ? -14.465 12.624 8.780 1.00 90.50 226 ARG A CA 1
ATOM 1720 C C . ARG A 1 226 ? -15.202 11.298 8.582 1.00 90.50 226 ARG A C 1
ATOM 1722 O O . ARG A 1 226 ? -16.011 10.921 9.424 1.00 90.50 226 ARG A O 1
ATOM 1729 N N . LEU A 1 227 ? -14.928 10.592 7.484 1.00 87.19 227 LEU A N 1
ATOM 1730 C CA . LEU A 1 227 ? -15.467 9.255 7.205 1.00 87.19 227 LEU A CA 1
ATOM 1731 C C . LEU A 1 227 ? -14.711 8.135 7.941 1.00 87.19 227 LEU A C 1
ATOM 1733 O O . LEU A 1 227 ? -15.054 6.961 7.797 1.00 87.19 227 LEU A O 1
ATOM 1737 N N . GLY A 1 228 ? -13.712 8.487 8.753 1.00 88.38 228 GLY A N 1
ATOM 1738 C CA . GLY A 1 228 ? -13.003 7.572 9.637 1.00 88.38 228 GLY A CA 1
ATOM 1739 C C . GLY A 1 228 ? -12.041 6.634 8.914 1.00 88.38 228 GLY A C 1
ATOM 1740 O O . GLY A 1 228 ? -11.762 5.554 9.434 1.00 88.38 228 GLY A O 1
ATOM 1741 N N . PHE A 1 229 ? -11.564 6.976 7.712 1.00 91.25 229 PHE A N 1
ATOM 1742 C CA . PHE A 1 229 ? -10.504 6.214 7.041 1.00 91.25 229 PHE A CA 1
ATOM 1743 C C . PHE A 1 229 ? -9.195 6.277 7.841 1.00 91.25 229 PHE A C 1
ATOM 1745 O O . PHE A 1 229 ? -8.860 7.316 8.405 1.00 91.25 229 PHE A O 1
ATOM 1752 N N . GLN A 1 230 ? -8.434 5.178 7.886 1.00 90.62 230 GLN A N 1
ATOM 1753 C CA . GLN A 1 230 ? -7.074 5.210 8.429 1.00 90.62 230 GLN A CA 1
ATOM 1754 C C . GLN A 1 230 ? -6.160 5.961 7.454 1.00 90.62 230 GLN A C 1
ATOM 1756 O O . GLN A 1 230 ? -5.857 5.460 6.370 1.00 90.62 230 GLN A O 1
ATOM 1761 N N . ILE A 1 231 ? -5.739 7.169 7.832 1.00 91.19 231 ILE A N 1
ATOM 1762 C CA . ILE A 1 231 ? -4.872 8.022 7.015 1.00 91.19 231 ILE A CA 1
ATOM 1763 C C . ILE A 1 231 ? -3.459 8.034 7.596 1.00 91.19 231 ILE A C 1
ATOM 1765 O O . ILE A 1 231 ? -3.258 8.247 8.792 1.00 91.19 231 ILE A O 1
ATOM 1769 N N . GLY A 1 232 ? -2.467 7.821 6.734 1.00 89.88 232 GLY A N 1
ATOM 1770 C CA . GLY A 1 232 ? -1.058 8.034 7.044 1.00 89.88 232 GLY A CA 1
ATOM 1771 C C . GLY A 1 232 ? -0.449 9.120 6.160 1.00 89.88 232 GLY A C 1
ATOM 1772 O O . GLY A 1 232 ? -1.096 9.639 5.250 1.00 89.88 232 GLY A O 1
ATOM 1773 N N . ARG A 1 233 ? 0.830 9.441 6.392 1.00 89.31 233 ARG A N 1
ATOM 1774 C CA . ARG A 1 233 ? 1.595 10.353 5.527 1.00 89.31 233 ARG A CA 1
ATOM 1775 C C . ARG A 1 233 ? 2.803 9.667 4.922 1.00 89.31 233 ARG A C 1
ATOM 1777 O O . ARG A 1 233 ? 3.501 8.914 5.599 1.00 89.31 233 ARG A O 1
ATOM 1784 N N . LEU A 1 234 ? 3.064 9.959 3.653 1.00 89.00 234 LEU A N 1
ATOM 1785 C CA . LEU A 1 234 ? 4.216 9.450 2.917 1.00 89.00 234 LEU A CA 1
ATOM 1786 C C . LEU A 1 234 ? 5.059 10.581 2.356 1.00 89.00 234 LEU A C 1
ATOM 1788 O O . LEU A 1 234 ? 4.564 11.664 2.058 1.00 89.00 234 LEU A O 1
ATOM 1792 N N . LYS A 1 235 ? 6.346 10.282 2.169 1.00 86.81 235 LYS A N 1
ATOM 1793 C CA . LYS A 1 235 ? 7.350 11.205 1.644 1.00 86.81 235 LYS A CA 1
ATOM 1794 C C . LYS A 1 235 ? 7.994 10.652 0.380 1.00 86.81 235 LYS A C 1
ATOM 1796 O O . LYS A 1 235 ? 8.412 9.495 0.328 1.00 86.81 235 LYS A O 1
ATOM 1801 N N . THR A 1 236 ? 8.109 11.496 -0.639 1.00 86.06 236 THR A N 1
ATOM 1802 C CA . THR A 1 236 ? 8.827 11.185 -1.885 1.00 86.06 236 THR A CA 1
ATOM 1803 C C . THR A 1 236 ? 9.619 12.396 -2.358 1.00 86.06 236 THR A C 1
ATOM 1805 O O . THR A 1 236 ? 9.181 13.516 -2.142 1.00 86.06 236 THR A O 1
ATOM 1808 N N . GLY A 1 237 ? 10.761 12.194 -3.016 1.00 88.44 237 GLY A N 1
ATOM 1809 C CA . GLY A 1 237 ? 11.602 13.290 -3.506 1.00 88.44 237 GLY A CA 1
ATOM 1810 C C . GLY A 1 237 ? 11.879 13.214 -5.004 1.00 88.44 237 GLY A C 1
ATOM 1811 O O . GLY A 1 237 ? 12.000 12.124 -5.570 1.00 88.44 237 GLY A O 1
ATOM 1812 N N . THR A 1 238 ? 12.039 14.375 -5.634 1.00 91.75 238 THR A N 1
ATOM 1813 C CA . THR A 1 238 ? 12.478 14.528 -7.030 1.00 91.75 238 THR A CA 1
ATOM 1814 C C . THR A 1 238 ? 13.850 15.209 -7.086 1.00 91.75 238 THR A C 1
ATOM 1816 O O . THR A 1 238 ? 14.147 16.041 -6.228 1.00 91.75 238 THR A O 1
ATOM 1819 N N . PRO A 1 239 ? 14.702 14.885 -8.075 1.00 95.50 239 PRO A N 1
ATOM 1820 C CA . PRO A 1 239 ? 15.947 15.612 -8.295 1.00 95.50 239 PRO A CA 1
ATOM 1821 C C . PRO A 1 239 ? 15.692 17.041 -8.791 1.00 95.50 239 PRO A C 1
ATOM 1823 O O . PRO A 1 239 ? 14.571 17.333 -9.233 1.00 95.50 239 PRO A O 1
ATOM 1826 N N . PRO A 1 240 ? 16.727 17.901 -8.788 1.00 96.06 240 PRO A N 1
ATOM 1827 C CA . PRO A 1 240 ? 16.717 19.132 -9.571 1.00 96.06 240 PRO A CA 1
ATOM 1828 C C . PRO A 1 240 ? 16.569 18.846 -11.073 1.00 96.06 240 PRO A C 1
ATOM 1830 O O . PRO A 1 240 ? 16.674 17.705 -11.532 1.00 96.06 240 PRO A O 1
ATOM 1833 N N . ARG A 1 241 ? 16.294 19.888 -11.857 1.00 97.06 241 ARG A N 1
ATOM 1834 C CA . ARG A 1 241 ? 16.369 19.855 -13.326 1.00 97.06 241 ARG A CA 1
ATOM 1835 C C . ARG A 1 241 ? 17.554 20.674 -13.780 1.00 97.06 241 ARG A C 1
ATOM 1837 O O . ARG A 1 241 ? 17.733 21.785 -13.293 1.00 97.06 241 ARG A O 1
ATOM 1844 N N . LEU A 1 242 ? 18.333 20.125 -14.704 1.00 98.12 242 LEU A N 1
ATOM 1845 C CA . LEU A 1 242 ? 19.567 20.736 -15.187 1.00 98.12 242 LEU A CA 1
ATOM 1846 C C . LEU A 1 242 ? 19.384 21.231 -16.621 1.00 98.12 242 LEU A C 1
ATOM 1848 O O . LEU A 1 242 ? 18.709 20.573 -17.412 1.00 98.12 242 LEU A O 1
ATOM 1852 N N . GLU A 1 243 ? 19.990 22.364 -16.964 1.00 98.12 243 GLU A N 1
ATOM 1853 C CA . GLU A 1 243 ? 20.027 22.856 -18.343 1.00 98.12 243 GLU A CA 1
ATOM 1854 C C . GLU A 1 243 ? 21.008 22.031 -19.184 1.00 98.12 243 GLU A C 1
ATOM 1856 O O . GLU A 1 243 ? 22.196 21.943 -18.869 1.00 98.12 243 GLU A O 1
ATOM 1861 N N . LYS A 1 244 ? 20.525 21.451 -20.284 1.00 97.00 244 LYS A N 1
ATOM 1862 C CA . LYS A 1 244 ? 21.277 20.553 -21.171 1.00 97.00 244 LYS A CA 1
ATOM 1863 C C . LYS A 1 244 ? 22.576 21.178 -21.685 1.00 97.00 244 LYS A C 1
ATOM 1865 O O . LYS A 1 244 ? 23.613 20.527 -21.635 1.00 97.00 244 LYS A O 1
ATOM 1870 N N . ASP A 1 245 ? 22.533 22.442 -22.099 1.00 97.06 245 ASP A N 1
ATOM 1871 C CA . ASP A 1 245 ? 23.673 23.142 -22.714 1.00 97.06 245 ASP A CA 1
ATOM 1872 C C . ASP A 1 245 ? 24.773 23.523 -21.711 1.00 97.06 245 ASP A C 1
ATOM 1874 O O . ASP A 1 245 ? 25.844 23.984 -22.094 1.00 97.06 245 ASP A O 1
ATOM 1878 N N . SER A 1 246 ? 24.514 23.351 -20.413 1.00 97.81 246 SER A N 1
ATOM 1879 C CA . SER A 1 246 ? 25.481 23.627 -19.346 1.00 97.81 246 SER A CA 1
ATOM 1880 C C . SER A 1 246 ? 26.282 22.394 -18.904 1.00 97.81 246 SER A C 1
ATOM 1882 O O . SER A 1 246 ? 27.142 22.500 -18.032 1.00 97.81 246 SER A O 1
ATOM 1884 N N . ILE A 1 247 ? 26.002 21.226 -19.492 1.00 98.25 247 ILE A N 1
ATOM 1885 C CA . ILE A 1 247 ? 26.575 19.934 -19.102 1.00 98.25 247 ILE A CA 1
ATOM 1886 C C . ILE A 1 247 ? 27.685 19.522 -20.071 1.00 98.25 247 ILE A C 1
ATOM 1888 O O . ILE A 1 247 ? 27.492 19.484 -21.286 1.00 98.25 247 ILE A O 1
ATOM 1892 N N . ASP A 1 248 ? 28.832 19.117 -19.525 1.00 97.94 248 ASP A N 1
ATOM 1893 C CA . ASP A 1 248 ? 29.919 18.510 -20.289 1.00 97.94 248 ASP A CA 1
ATOM 1894 C C . ASP A 1 248 ? 29.729 16.987 -20.382 1.00 97.94 248 ASP A C 1
ATOM 1896 O O . ASP A 1 248 ? 30.229 16.190 -19.580 1.00 97.94 248 ASP A O 1
ATOM 1900 N N . PHE A 1 249 ? 28.997 16.566 -21.413 1.00 97.25 249 PHE A N 1
ATOM 1901 C CA . PHE A 1 249 ? 28.744 15.152 -21.686 1.00 97.25 249 PHE A CA 1
ATOM 1902 C C . PHE A 1 249 ? 29.996 14.363 -22.096 1.00 97.25 249 PHE A C 1
ATOM 1904 O O . PHE A 1 249 ? 29.946 13.133 -22.094 1.00 97.25 249 PHE A O 1
ATOM 1911 N N . THR A 1 250 ? 31.119 15.014 -22.436 1.00 96.94 250 THR A N 1
ATOM 1912 C CA . THR A 1 250 ? 32.358 14.306 -22.818 1.00 96.94 250 THR A CA 1
ATOM 1913 C C . THR A 1 250 ? 32.992 13.574 -21.636 1.00 96.94 250 THR A C 1
ATOM 1915 O O . THR A 1 250 ? 33.646 12.549 -21.819 1.00 96.94 250 THR A O 1
ATOM 1918 N N . LYS A 1 251 ? 32.714 14.043 -20.415 1.00 96.69 251 LYS A N 1
ATOM 1919 C CA . LYS A 1 251 ? 33.126 13.416 -19.153 1.00 96.69 251 LYS A CA 1
ATOM 1920 C C . LYS A 1 251 ? 32.168 12.324 -18.666 1.00 96.69 251 LYS A C 1
ATOM 1922 O O . LYS A 1 251 ? 32.444 11.677 -17.657 1.00 96.69 251 LYS A O 1
ATOM 1927 N N . CYS A 1 252 ? 31.043 12.118 -19.350 1.00 97.19 252 CYS A N 1
ATOM 1928 C CA . CYS A 1 252 ? 30.025 11.146 -18.967 1.00 97.19 252 CYS A CA 1
ATOM 1929 C C . CYS A 1 252 ? 30.083 9.897 -19.857 1.00 97.19 252 CYS A C 1
ATOM 1931 O O . CYS A 1 252 ? 30.340 9.975 -21.059 1.00 97.19 252 CYS A O 1
ATOM 1933 N N . ALA A 1 253 ? 29.778 8.727 -19.292 1.00 97.56 253 ALA A N 1
ATOM 1934 C CA . ALA A 1 253 ? 29.700 7.498 -20.078 1.00 97.56 253 ALA A CA 1
ATOM 1935 C C . ALA A 1 253 ? 28.400 7.469 -20.895 1.00 97.56 253 ALA A C 1
ATOM 1937 O O . ALA A 1 253 ? 27.314 7.599 -20.331 1.00 97.56 253 ALA A O 1
ATOM 1938 N N . LYS A 1 254 ? 28.509 7.279 -22.213 1.00 96.44 254 LYS A N 1
ATOM 1939 C CA . LYS A 1 254 ? 27.370 7.225 -23.141 1.00 96.44 254 LYS A CA 1
ATOM 1940 C C . LYS A 1 254 ? 26.730 5.840 -23.132 1.00 96.44 254 LYS A C 1
ATOM 1942 O O . LYS A 1 254 ? 27.438 4.839 -23.201 1.00 96.44 254 LYS A O 1
ATOM 1947 N N . TYR A 1 255 ? 25.403 5.786 -23.105 1.00 94.88 255 TYR A N 1
ATOM 1948 C CA . TYR A 1 255 ? 24.641 4.548 -23.222 1.00 94.88 255 TYR A CA 1
ATOM 1949 C C . TYR A 1 255 ? 23.675 4.614 -24.400 1.00 94.88 255 TYR A C 1
ATOM 1951 O O . TYR A 1 255 ? 22.801 5.482 -24.468 1.00 94.88 255 TYR A O 1
ATOM 1959 N N . LEU A 1 256 ? 23.845 3.649 -25.302 1.00 95.12 256 LEU A N 1
ATOM 1960 C CA . LEU A 1 256 ? 23.023 3.469 -26.490 1.00 95.12 256 LEU A CA 1
ATOM 1961 C C . LEU A 1 256 ? 21.691 2.769 -26.153 1.00 95.12 256 LEU A C 1
ATOM 1963 O O . LEU A 1 256 ? 21.633 2.007 -25.165 1.00 95.12 256 LEU A O 1
ATOM 1967 N N . PRO A 1 257 ? 20.635 3.046 -26.942 1.00 95.19 257 PRO A N 1
ATOM 1968 C CA . PRO A 1 257 ? 19.404 2.258 -26.941 1.00 95.19 257 PRO A CA 1
ATOM 1969 C C . PRO A 1 257 ? 19.680 0.815 -27.396 1.00 95.19 257 PRO A C 1
ATOM 1971 O O . PRO A 1 257 ? 20.780 0.485 -27.836 1.00 95.19 257 PRO A O 1
ATOM 1974 N N . ASP A 1 258 ? 18.694 -0.067 -27.243 1.00 94.62 258 ASP A N 1
ATOM 1975 C CA . ASP A 1 258 ? 18.773 -1.431 -27.775 1.00 94.62 258 ASP A CA 1
ATOM 1976 C C . ASP A 1 258 ? 18.651 -1.433 -29.314 1.00 94.62 258 ASP A C 1
ATOM 1978 O O . ASP A 1 258 ? 17.749 -0.796 -29.850 1.00 94.62 258 ASP A O 1
ATOM 1982 N N . ASP A 1 259 ? 19.470 -2.237 -30.008 1.00 92.44 259 ASP A N 1
ATOM 1983 C CA . ASP A 1 259 ? 19.435 -2.374 -31.484 1.00 92.44 259 ASP A CA 1
ATOM 1984 C C . ASP A 1 259 ? 18.100 -2.929 -32.018 1.00 92.44 259 ASP A C 1
ATOM 1986 O O . ASP A 1 259 ? 17.710 -2.689 -33.154 1.00 92.44 259 ASP A O 1
ATOM 1990 N N . SER A 1 260 ? 17.388 -3.697 -31.189 1.00 90.56 260 SER A N 1
ATOM 1991 C CA . SER A 1 260 ? 16.039 -4.202 -31.466 1.00 90.56 260 SER A CA 1
ATOM 1992 C C . SER A 1 260 ? 15.133 -3.794 -30.299 1.00 90.56 260 SER A C 1
ATOM 1994 O O . SER A 1 260 ? 14.994 -4.552 -29.327 1.00 90.56 260 SER A O 1
ATOM 1996 N N . PRO A 1 261 ? 14.598 -2.562 -30.329 1.00 92.88 261 PRO A N 1
ATOM 1997 C CA . PRO A 1 261 ? 13.754 -2.027 -29.276 1.00 92.88 261 PRO A CA 1
ATOM 1998 C C . PRO A 1 261 ? 12.425 -2.780 -29.249 1.00 92.88 261 PRO A C 1
ATOM 2000 O O . PRO A 1 261 ? 11.865 -3.145 -30.279 1.00 92.88 261 PRO A O 1
ATOM 2003 N N . ILE A 1 262 ? 11.926 -3.031 -28.042 1.00 93.56 262 ILE A N 1
ATOM 2004 C CA . ILE A 1 262 ? 10.668 -3.748 -27.837 1.00 93.56 262 ILE A CA 1
ATOM 2005 C C . ILE A 1 262 ? 9.610 -2.712 -27.440 1.00 93.56 262 ILE A C 1
ATOM 2007 O O . ILE A 1 262 ? 9.820 -2.047 -26.419 1.00 93.56 262 ILE A O 1
ATOM 2011 N N . PRO A 1 263 ? 8.493 -2.579 -28.185 1.00 95.25 263 PRO A N 1
ATOM 2012 C CA . PRO A 1 263 ? 7.395 -1.700 -27.784 1.00 95.25 263 PRO A CA 1
ATOM 2013 C C . PRO A 1 263 ? 6.802 -2.136 -26.436 1.00 95.25 263 PRO A C 1
ATOM 2015 O O . PRO A 1 263 ? 7.083 -3.226 -25.937 1.00 95.25 263 PRO A O 1
ATOM 2018 N N . PHE A 1 264 ? 5.985 -1.305 -25.804 1.00 96.56 264 PHE A N 1
ATOM 2019 C CA . PHE A 1 264 ? 5.193 -1.688 -24.639 1.00 96.56 264 PHE A CA 1
ATOM 2020 C C . PHE A 1 264 ? 3.848 -2.293 -25.023 1.00 96.56 264 PHE A C 1
ATOM 2022 O O . PHE A 1 264 ? 3.379 -3.171 -24.303 1.00 96.56 264 PHE A O 1
ATOM 2029 N N . SER A 1 265 ? 3.216 -1.846 -26.108 1.00 97.31 265 SER A N 1
ATOM 2030 C CA . SER A 1 265 ? 1.925 -2.384 -26.526 1.00 97.31 265 SER A CA 1
ATOM 2031 C C . SER A 1 265 ? 2.082 -3.676 -27.325 1.00 97.31 265 SER A C 1
ATOM 2033 O O . SER A 1 265 ? 3.056 -3.871 -28.049 1.00 97.31 265 SER A O 1
ATOM 2035 N N . PHE A 1 266 ? 1.121 -4.586 -27.191 1.00 96.19 266 PHE A N 1
ATOM 2036 C CA . PHE A 1 266 ? 0.943 -5.722 -28.102 1.00 96.19 266 PHE A CA 1
ATOM 2037 C C . PHE A 1 266 ? 0.270 -5.308 -29.418 1.00 96.19 266 PHE A C 1
ATOM 2039 O O . PHE A 1 266 ? 0.272 -6.075 -30.376 1.00 96.19 266 PHE A O 1
ATOM 2046 N N . MET A 1 267 ? -0.288 -4.094 -29.485 1.00 95.62 267 MET A N 1
ATOM 2047 C CA . MET A 1 267 ? -0.875 -3.558 -30.715 1.00 95.62 267 MET A CA 1
ATOM 2048 C C . MET A 1 267 ? 0.173 -2.940 -31.640 1.00 95.62 267 MET A C 1
ATOM 2050 O O . MET A 1 267 ? -0.065 -2.877 -32.843 1.00 95.62 267 MET A O 1
ATOM 2054 N N . SER A 1 268 ? 1.327 -2.544 -31.104 1.00 93.44 268 SER A N 1
ATOM 2055 C CA . SER A 1 268 ? 2.436 -1.958 -31.857 1.00 93.44 268 SER A CA 1
ATOM 2056 C C . SER A 1 268 ? 3.395 -3.042 -32.343 1.00 93.44 268 SER A C 1
ATOM 2058 O O . SER A 1 268 ? 3.919 -3.807 -31.533 1.00 93.44 268 SER A O 1
ATOM 2060 N N . ASP A 1 269 ? 3.687 -3.065 -33.642 1.00 88.25 269 ASP A N 1
ATOM 2061 C CA . ASP A 1 269 ? 4.667 -4.008 -34.199 1.00 88.25 269 ASP A CA 1
ATOM 2062 C C . ASP A 1 269 ? 6.105 -3.482 -34.044 1.00 88.25 269 ASP A C 1
ATOM 2064 O O . ASP A 1 269 ? 7.040 -4.250 -33.832 1.00 88.25 269 ASP A O 1
ATOM 2068 N N . ASN A 1 270 ? 6.278 -2.155 -34.079 1.00 89.94 270 ASN A N 1
ATOM 2069 C CA . ASN A 1 270 ? 7.558 -1.465 -33.925 1.00 89.94 270 ASN A CA 1
ATOM 2070 C C . ASN A 1 270 ? 7.402 -0.217 -33.047 1.00 89.94 270 ASN A C 1
ATOM 2072 O O . ASN A 1 270 ? 6.306 0.328 -32.908 1.00 89.94 270 ASN A O 1
ATOM 2076 N N . VAL A 1 271 ? 8.511 0.256 -32.477 1.00 92.31 271 VAL A N 1
ATOM 2077 C CA . VAL A 1 271 ? 8.572 1.595 -31.868 1.00 92.31 271 VAL A CA 1
ATOM 2078 C C . VAL A 1 271 ? 8.640 2.660 -32.966 1.00 92.31 271 VAL A C 1
ATOM 2080 O O . VAL A 1 271 ? 9.166 2.402 -34.046 1.00 92.31 271 VAL A O 1
ATOM 2083 N N . TRP A 1 272 ? 8.126 3.862 -32.699 1.00 94.44 272 TRP A N 1
ATOM 2084 C CA . TRP A 1 272 ? 8.026 4.910 -33.725 1.00 94.44 272 TRP A CA 1
ATOM 2085 C C . TRP A 1 272 ? 9.367 5.515 -34.175 1.00 94.44 272 TRP A C 1
ATOM 2087 O O . TRP A 1 272 ? 9.451 5.993 -35.303 1.00 94.44 272 TRP A O 1
ATOM 2097 N N . LEU A 1 273 ? 10.395 5.500 -33.314 1.00 94.19 273 LEU A N 1
ATOM 2098 C CA . LEU A 1 273 ? 11.745 5.976 -33.638 1.00 94.19 273 LEU A CA 1
ATOM 2099 C C . LEU A 1 273 ? 12.705 4.803 -33.839 1.00 94.19 273 LEU A C 1
ATOM 2101 O O . LEU A 1 273 ? 12.877 4.003 -32.905 1.00 94.19 273 LEU A O 1
ATOM 2105 N N . PRO A 1 274 ? 13.392 4.723 -34.990 1.00 93.06 274 PRO A N 1
ATOM 2106 C CA . PRO A 1 274 ? 14.402 3.700 -35.197 1.00 93.06 274 PRO A CA 1
ATOM 2107 C C . PRO A 1 274 ? 15.580 3.886 -34.213 1.00 93.06 274 PRO A C 1
ATOM 2109 O O . PRO A 1 274 ? 15.804 4.996 -33.718 1.00 93.06 274 PRO A O 1
ATOM 2112 N N . PRO A 1 275 ? 16.316 2.813 -33.865 1.00 92.94 275 PRO A N 1
ATOM 2113 C CA . PRO A 1 275 ? 17.361 2.838 -32.830 1.00 92.94 275 PRO A CA 1
ATOM 2114 C C . PRO A 1 275 ? 18.419 3.932 -33.013 1.00 92.94 275 PRO A C 1
ATOM 2116 O O . PRO A 1 275 ? 18.878 4.518 -32.036 1.00 92.94 275 PRO A O 1
ATOM 2119 N N . GLU A 1 276 ? 18.788 4.227 -34.255 1.00 92.81 276 GLU A N 1
ATOM 2120 C CA . GLU A 1 276 ? 19.774 5.237 -34.638 1.00 92.81 276 GLU A CA 1
ATOM 2121 C C . GLU A 1 276 ? 19.304 6.686 -34.427 1.00 92.81 276 GLU A C 1
ATOM 2123 O O . GLU A 1 276 ? 20.137 7.578 -34.267 1.00 92.81 276 GLU A O 1
ATOM 2128 N N . GLU A 1 277 ? 17.989 6.925 -34.383 1.00 93.81 277 GLU A N 1
ATOM 2129 C CA . GLU A 1 277 ? 17.384 8.243 -34.134 1.00 93.81 277 GLU A CA 1
ATOM 2130 C C . GLU A 1 277 ? 17.001 8.450 -32.658 1.00 93.81 277 GLU A C 1
ATOM 2132 O O . GLU A 1 277 ? 16.667 9.561 -32.237 1.00 93.81 277 GLU A O 1
ATOM 2137 N N . GLN A 1 278 ? 17.056 7.394 -31.842 1.00 95.31 278 GLN A N 1
ATOM 2138 C CA . GLN A 1 278 ? 16.765 7.470 -30.413 1.00 95.31 278 GLN A CA 1
ATOM 2139 C C . GLN A 1 278 ? 17.866 8.214 -29.640 1.00 95.31 278 GLN A C 1
ATOM 2141 O O . GLN A 1 278 ? 19.061 8.128 -29.929 1.00 95.31 278 GLN A O 1
ATOM 2146 N N . VAL A 1 279 ? 17.467 8.948 -28.599 1.00 94.62 279 VAL A N 1
ATOM 2147 C CA . VAL A 1 279 ? 18.381 9.810 -27.838 1.00 94.62 279 VAL A CA 1
ATOM 2148 C C . VAL A 1 279 ? 19.328 9.005 -26.953 1.00 94.62 279 VAL A C 1
ATOM 2150 O O . VAL A 1 279 ? 18.995 7.938 -26.438 1.00 94.62 279 VAL A O 1
ATOM 2153 N N . LEU A 1 280 ? 20.518 9.553 -26.707 1.00 94.81 280 LEU A N 1
ATOM 2154 C CA . LEU A 1 280 ? 21.482 8.974 -25.773 1.00 94.81 280 LEU A CA 1
ATOM 2155 C C . LEU A 1 280 ? 21.127 9.299 -24.321 1.00 94.81 280 LEU A C 1
ATOM 2157 O O . LEU A 1 280 ? 20.688 10.405 -23.999 1.00 94.81 280 LEU A O 1
ATOM 2161 N N . THR A 1 281 ? 21.426 8.353 -23.434 1.00 95.69 281 THR A N 1
ATOM 2162 C CA . THR A 1 281 ? 21.491 8.598 -21.989 1.00 95.69 281 THR A CA 1
ATOM 2163 C C . THR A 1 281 ? 22.939 8.578 -21.527 1.00 95.69 281 THR A C 1
ATOM 2165 O O . THR A 1 281 ? 23.799 7.946 -22.149 1.00 95.69 281 THR A O 1
ATOM 2168 N N . TYR A 1 282 ? 23.224 9.285 -20.436 1.00 97.81 282 TYR A N 1
ATOM 2169 C CA . TYR A 1 282 ? 24.585 9.412 -19.925 1.00 97.81 282 TYR A CA 1
ATOM 2170 C C . TYR A 1 282 ? 24.660 8.997 -18.461 1.00 97.81 282 TYR A C 1
ATOM 2172 O O . TYR A 1 282 ? 23.720 9.203 -17.699 1.00 97.81 282 TYR A O 1
ATOM 2180 N N . LEU A 1 283 ? 25.788 8.418 -18.063 1.00 97.88 283 LEU A N 1
ATOM 2181 C CA . LEU A 1 283 ? 26.041 7.965 -16.701 1.00 97.88 283 LEU A CA 1
ATOM 2182 C C . LEU A 1 283 ? 27.223 8.731 -16.102 1.00 97.88 283 LEU A C 1
ATOM 2184 O O . LEU A 1 283 ? 28.315 8.753 -16.674 1.00 97.88 283 LEU A O 1
ATOM 2188 N N . THR A 1 284 ? 27.003 9.299 -14.920 1.00 98.00 284 THR A N 1
ATOM 2189 C CA . THR A 1 284 ? 28.032 9.895 -14.059 1.00 98.00 284 THR A CA 1
ATOM 2190 C C . THR A 1 284 ? 27.875 9.384 -12.619 1.00 98.00 284 THR A C 1
ATOM 2192 O O . THR A 1 284 ? 27.037 8.516 -12.342 1.00 98.00 284 THR A O 1
ATOM 2195 N N . TYR A 1 285 ? 28.714 9.857 -11.697 1.00 97.81 285 TYR A N 1
ATOM 2196 C CA . TYR A 1 285 ? 28.773 9.368 -10.322 1.00 97.81 285 TYR A CA 1
ATOM 2197 C C . TYR A 1 285 ? 28.946 10.500 -9.311 1.00 97.81 285 TYR A C 1
ATOM 2199 O O . TYR A 1 285 ? 29.685 11.449 -9.556 1.00 97.81 285 TYR A O 1
ATOM 2207 N N . THR A 1 286 ? 28.342 10.352 -8.131 1.00 97.06 286 THR A N 1
ATOM 2208 C CA . THR A 1 286 ? 28.716 11.173 -6.970 1.00 97.06 286 THR A CA 1
ATOM 2209 C C . THR A 1 286 ? 30.127 10.840 -6.480 1.00 97.06 286 THR A C 1
ATOM 2211 O O . THR A 1 286 ? 30.707 9.807 -6.832 1.00 97.06 286 THR A O 1
ATOM 2214 N N . ASN A 1 287 ? 30.677 11.722 -5.649 1.00 95.94 287 ASN A N 1
ATOM 2215 C CA . ASN A 1 287 ? 32.014 11.612 -5.078 1.00 95.94 287 ASN A CA 1
ATOM 2216 C C . ASN A 1 287 ? 32.051 12.143 -3.632 1.00 95.94 287 ASN A C 1
ATOM 2218 O O . ASN A 1 287 ? 31.022 12.485 -3.047 1.00 95.94 287 ASN A O 1
ATOM 2222 N N . GLU A 1 288 ? 33.251 12.216 -3.057 1.00 95.69 288 GLU A N 1
ATOM 2223 C CA . GLU A 1 288 ? 33.462 12.697 -1.686 1.00 95.69 288 GLU A CA 1
ATOM 2224 C C . GLU A 1 288 ? 33.039 14.158 -1.478 1.00 95.69 288 GLU A C 1
ATOM 2226 O O . GLU A 1 288 ? 32.582 14.510 -0.393 1.00 95.69 288 GLU A O 1
ATOM 2231 N N . GLY A 1 289 ? 33.118 15.006 -2.511 1.00 95.56 289 GLY A N 1
ATOM 2232 C CA . GLY A 1 289 ? 32.647 16.394 -2.436 1.00 95.56 289 GLY A CA 1
ATOM 2233 C C . GLY A 1 289 ? 31.144 16.465 -2.159 1.00 95.56 289 GLY A C 1
ATOM 2234 O O . GLY A 1 289 ? 30.710 17.143 -1.229 1.00 95.56 289 GLY A O 1
ATOM 2235 N N . VAL A 1 290 ? 30.361 15.665 -2.891 1.00 95.06 290 VAL A N 1
ATOM 2236 C CA . VAL A 1 290 ? 28.914 15.511 -2.663 1.00 95.06 290 VAL A CA 1
ATOM 2237 C C . VAL A 1 290 ? 28.628 14.992 -1.249 1.00 95.06 290 VAL A C 1
ATOM 2239 O O . VAL A 1 290 ? 27.766 15.530 -0.551 1.00 95.06 290 VAL A O 1
ATOM 2242 N N . ALA A 1 291 ? 29.364 13.969 -0.804 1.00 93.94 291 ALA A N 1
ATOM 2243 C CA . ALA A 1 291 ? 29.186 13.391 0.526 1.00 93.94 291 ALA A CA 1
ATOM 2244 C C . ALA A 1 291 ? 29.491 14.395 1.647 1.00 93.94 291 ALA A C 1
ATOM 2246 O O . ALA A 1 291 ? 28.763 14.439 2.641 1.00 93.94 291 ALA A O 1
ATOM 2247 N N . LYS A 1 292 ? 30.530 15.218 1.476 1.00 94.69 292 LYS A N 1
ATOM 2248 C CA . LYS A 1 292 ? 30.897 16.279 2.414 1.00 94.69 292 LYS A CA 1
ATOM 2249 C C . LYS A 1 292 ? 29.804 17.343 2.515 1.00 94.69 292 LYS A C 1
ATOM 2251 O O . LYS A 1 292 ? 29.340 17.606 3.618 1.00 94.69 292 LYS A O 1
ATOM 2256 N N . ILE A 1 293 ? 29.324 17.874 1.386 1.00 94.31 293 ILE A N 1
ATOM 2257 C CA . ILE A 1 293 ? 28.247 18.882 1.371 1.00 94.31 293 ILE A CA 1
ATOM 2258 C C . ILE A 1 293 ? 27.009 18.364 2.109 1.00 94.31 293 ILE A C 1
ATOM 2260 O O . ILE A 1 293 ? 26.426 19.081 2.919 1.00 94.31 293 ILE A O 1
ATOM 2264 N N . ILE A 1 294 ? 26.627 17.106 1.880 1.00 91.56 294 ILE A N 1
ATOM 2265 C CA . ILE A 1 294 ? 25.490 16.489 2.569 1.00 91.56 294 ILE A CA 1
ATOM 2266 C C . ILE A 1 294 ? 25.729 16.419 4.081 1.00 91.56 294 ILE A C 1
ATOM 2268 O O . ILE A 1 294 ? 24.876 16.864 4.845 1.00 91.56 294 ILE A O 1
ATOM 2272 N N . LYS A 1 295 ? 26.876 15.895 4.528 1.00 90.12 295 LYS A N 1
ATOM 2273 C CA . LYS A 1 295 ? 27.182 15.744 5.962 1.00 90.12 295 LYS A CA 1
ATOM 2274 C C . LYS A 1 295 ? 27.246 17.092 6.685 1.00 90.12 295 LYS A C 1
ATOM 2276 O O . LYS A 1 295 ? 26.663 17.222 7.759 1.00 90.12 295 LYS A O 1
ATOM 2281 N N . ASP A 1 296 ? 27.870 18.092 6.068 1.00 92.38 296 ASP A N 1
ATOM 2282 C CA . ASP A 1 296 ? 28.055 19.423 6.656 1.00 92.38 296 ASP A CA 1
ATOM 2283 C C . ASP A 1 296 ? 26.720 20.194 6.785 1.00 92.38 296 ASP A C 1
ATOM 2285 O O . ASP A 1 296 ? 26.563 21.034 7.671 1.00 92.38 296 ASP A O 1
ATOM 2289 N N . ASN A 1 297 ? 25.718 19.883 5.951 1.00 90.31 297 ASN A N 1
ATOM 2290 C CA . ASN A 1 297 ? 24.449 20.624 5.871 1.00 90.31 297 ASN A CA 1
ATOM 2291 C C . ASN A 1 297 ? 23.228 19.843 6.394 1.00 90.31 297 ASN A C 1
ATOM 2293 O O . ASN A 1 297 ? 22.086 20.184 6.083 1.00 90.31 297 AS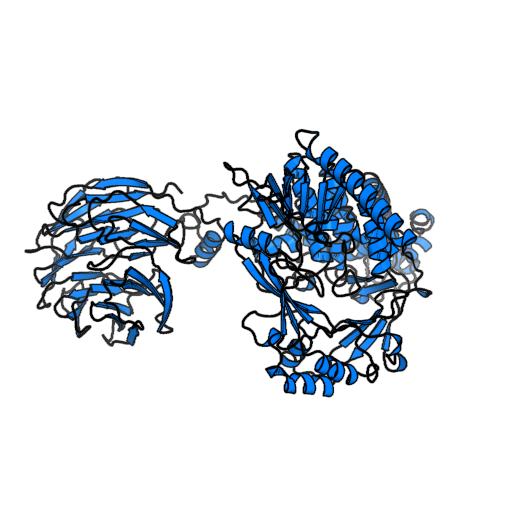N A O 1
ATOM 2297 N N . MET A 1 298 ? 23.433 18.806 7.212 1.00 82.62 298 MET A N 1
ATOM 2298 C CA . MET A 1 298 ? 22.329 17.963 7.698 1.00 82.62 298 MET A CA 1
ATOM 2299 C C . MET A 1 298 ? 21.364 18.675 8.650 1.00 82.62 298 MET A C 1
ATOM 2301 O O . MET A 1 298 ? 20.176 18.363 8.682 1.00 82.62 298 MET A O 1
ATOM 2305 N N . HIS A 1 299 ? 21.849 19.696 9.357 1.00 81.31 299 HIS A N 1
ATOM 2306 C CA . HIS A 1 299 ? 21.032 20.575 10.196 1.00 81.31 299 HIS A CA 1
ATOM 2307 C C . HIS A 1 299 ? 19.956 21.344 9.401 1.00 81.31 299 HIS A C 1
ATOM 2309 O O . HIS A 1 299 ? 18.961 21.770 9.978 1.00 81.31 299 HIS A O 1
ATOM 2315 N N . CYS A 1 300 ? 20.120 21.475 8.080 1.00 79.62 300 CYS A N 1
ATOM 2316 C CA . CYS A 1 300 ? 19.180 22.149 7.184 1.00 79.62 300 CYS A CA 1
ATOM 2317 C C . CYS A 1 300 ? 18.181 21.199 6.502 1.00 79.62 300 CYS A C 1
ATOM 2319 O O . CYS A 1 300 ? 17.437 21.649 5.633 1.00 79.62 300 CYS A O 1
ATOM 2321 N N . ASN A 1 301 ? 18.167 19.899 6.826 1.00 71.88 301 ASN A N 1
ATOM 2322 C CA . ASN A 1 301 ? 17.381 18.900 6.094 1.00 71.88 301 ASN A CA 1
ATOM 2323 C C . ASN A 1 301 ? 16.231 18.306 6.930 1.00 71.88 301 ASN A C 1
ATOM 2325 O O . ASN A 1 301 ? 16.316 17.171 7.400 1.00 71.88 301 ASN A O 1
ATOM 2329 N N . LEU A 1 302 ? 15.127 19.056 7.068 1.00 66.56 302 LEU A N 1
ATOM 2330 C CA . LEU A 1 302 ? 13.909 18.604 7.773 1.00 66.56 302 LEU A CA 1
ATOM 2331 C C . LEU A 1 302 ? 13.332 17.308 7.192 1.00 66.56 302 LEU A C 1
ATOM 2333 O O . LEU A 1 302 ? 12.796 16.469 7.912 1.00 66.56 302 LEU A O 1
ATOM 2337 N N . HIS A 1 303 ? 13.439 17.125 5.875 1.00 64.94 303 HIS A N 1
ATOM 2338 C CA . HIS A 1 303 ? 12.837 15.983 5.192 1.00 64.94 303 HIS A CA 1
ATOM 2339 C C . HIS A 1 303 ? 13.438 14.639 5.639 1.00 64.94 303 HIS A C 1
ATOM 2341 O O . HIS A 1 303 ? 12.736 13.627 5.610 1.00 64.94 303 HIS A O 1
ATOM 2347 N N . VAL A 1 304 ? 14.708 14.642 6.064 1.00 59.28 304 VAL A N 1
ATOM 2348 C CA . VAL A 1 304 ? 15.474 13.452 6.471 1.00 59.28 304 VAL A CA 1
ATOM 2349 C C . VAL A 1 304 ? 15.502 13.257 7.995 1.00 59.28 304 VAL A C 1
ATOM 2351 O O . VAL A 1 304 ? 15.646 12.123 8.443 1.00 59.28 304 VAL A O 1
ATOM 2354 N N . THR A 1 305 ? 15.352 14.322 8.791 1.00 51.06 305 THR A N 1
ATOM 2355 C CA . THR A 1 305 ? 15.475 14.283 10.264 1.00 51.06 305 THR A CA 1
ATOM 2356 C C . THR A 1 305 ? 14.161 14.051 11.024 1.00 51.06 305 THR A C 1
ATOM 2358 O O . THR A 1 305 ? 14.199 13.783 12.221 1.00 51.06 305 THR A O 1
ATOM 2361 N N . GLU A 1 306 ? 13.005 14.131 10.363 1.00 56.75 306 GLU A N 1
ATOM 2362 C CA . GLU A 1 306 ? 11.686 13.929 10.986 1.00 56.75 306 GLU A CA 1
ATOM 2363 C C . GLU A 1 306 ? 11.310 12.452 11.240 1.00 56.75 306 GLU A C 1
ATOM 2365 O O . GLU A 1 306 ? 11.786 11.543 10.564 1.00 56.75 306 GLU A O 1
ATOM 2370 N N . GLU A 1 307 ? 10.374 12.224 12.176 1.00 42.97 307 GLU A N 1
ATOM 2371 C CA . GLU A 1 307 ? 9.902 10.900 12.641 1.00 42.97 307 GLU A CA 1
ATOM 2372 C C . GLU A 1 307 ? 9.260 10.018 11.548 1.00 42.97 307 GLU A C 1
ATOM 2374 O O . GLU A 1 307 ? 9.158 8.799 11.705 1.00 42.97 307 GLU A O 1
ATOM 2379 N N . ILE A 1 308 ? 8.830 10.611 10.430 1.00 53.22 308 ILE A N 1
ATOM 2380 C CA . ILE A 1 308 ? 8.226 9.886 9.305 1.00 53.22 308 ILE A CA 1
ATOM 2381 C C . ILE A 1 308 ? 9.336 9.200 8.503 1.00 53.22 308 ILE A C 1
ATOM 2383 O O . ILE A 1 308 ? 10.112 9.858 7.805 1.00 53.22 308 ILE A O 1
ATOM 2387 N N . SER A 1 309 ? 9.384 7.868 8.555 1.00 55.38 309 SER A N 1
ATOM 2388 C CA . SER A 1 309 ? 10.373 7.067 7.833 1.00 55.38 309 SER A CA 1
ATOM 2389 C C . SER A 1 309 ? 10.286 7.278 6.317 1.00 55.38 309 SER A C 1
ATOM 2391 O O . SER A 1 309 ? 9.327 6.859 5.670 1.00 55.38 309 SER A O 1
ATOM 2393 N N . GLY A 1 310 ? 11.314 7.900 5.733 1.00 58.84 310 GLY A N 1
ATOM 2394 C CA . GLY A 1 310 ? 11.476 7.985 4.280 1.00 58.84 310 GLY A CA 1
ATOM 2395 C C . GLY A 1 310 ? 11.753 6.613 3.638 1.00 58.84 310 GLY A C 1
ATOM 2396 O O . GLY A 1 310 ? 12.219 5.693 4.320 1.00 58.84 310 GLY A O 1
ATOM 2397 N N . PRO A 1 311 ? 11.537 6.466 2.317 1.00 63.03 311 PRO A N 1
ATOM 2398 C CA . PRO A 1 311 ? 11.587 5.172 1.641 1.00 63.03 311 PRO A CA 1
ATOM 2399 C C . PRO A 1 311 ? 12.934 4.461 1.837 1.00 63.03 311 PRO A C 1
ATOM 2401 O O . PRO A 1 311 ? 14.006 5.041 1.635 1.00 63.03 311 PRO A O 1
ATOM 2404 N N . ARG A 1 312 ? 12.905 3.177 2.200 1.00 67.38 312 ARG A N 1
ATOM 2405 C CA . ARG A 1 312 ? 14.056 2.259 2.211 1.00 67.38 312 ARG A CA 1
ATOM 2406 C C . ARG A 1 312 ? 14.638 2.115 0.814 1.00 67.38 312 ARG A C 1
ATOM 2408 O O . ARG A 1 312 ? 15.856 2.155 0.644 1.00 67.38 312 ARG A O 1
ATOM 2415 N N . TYR A 1 313 ? 13.761 2.020 -0.181 1.00 59.19 313 TYR A N 1
ATOM 2416 C CA . TYR A 1 313 ? 14.110 1.774 -1.571 1.00 59.19 313 TYR A CA 1
ATOM 2417 C C . TYR A 1 313 ? 13.893 3.019 -2.442 1.00 59.19 313 TYR A C 1
ATOM 2419 O O . TYR A 1 313 ? 12.828 3.634 -2.429 1.00 59.19 313 TYR A O 1
ATOM 2427 N N . CYS A 1 314 ? 14.922 3.391 -3.209 1.00 60.06 314 CYS A N 1
ATOM 2428 C CA . CYS A 1 314 ? 15.049 4.697 -3.875 1.00 60.06 314 CYS A CA 1
ATOM 2429 C C . CYS A 1 314 ? 14.961 5.914 -2.919 1.00 60.06 314 CYS A C 1
ATOM 2431 O O . CYS A 1 314 ? 14.156 6.815 -3.166 1.00 60.06 314 CYS A O 1
ATOM 2433 N N . PRO A 1 315 ? 15.781 5.966 -1.848 1.00 78.94 315 PRO A N 1
ATOM 2434 C CA . PRO A 1 315 ? 15.853 7.141 -0.987 1.00 78.94 315 PRO A CA 1
ATOM 2435 C C . PRO A 1 315 ? 16.454 8.354 -1.709 1.00 78.94 315 PRO A C 1
ATOM 2437 O O . PRO A 1 315 ? 17.065 8.224 -2.776 1.00 78.94 315 PRO A O 1
ATOM 2440 N N . SER A 1 316 ? 16.308 9.527 -1.094 1.00 89.19 316 SER A N 1
ATOM 2441 C CA . SER A 1 316 ? 17.018 10.739 -1.503 1.00 89.19 316 SER A CA 1
ATOM 2442 C C . SER A 1 316 ? 18.541 10.543 -1.420 1.00 89.19 316 SER A C 1
ATOM 2444 O O . SER A 1 316 ? 19.020 9.633 -0.735 1.00 89.19 316 SER A O 1
ATOM 2446 N N . ILE A 1 317 ? 19.322 11.352 -2.139 1.00 91.12 317 ILE A N 1
ATOM 2447 C CA . ILE A 1 317 ? 20.782 11.219 -2.168 1.00 91.12 317 ILE A CA 1
ATOM 2448 C C . ILE A 1 317 ? 21.388 11.404 -0.775 1.00 91.12 317 ILE A C 1
ATOM 2450 O O . ILE A 1 317 ? 22.312 10.679 -0.414 1.00 91.12 317 ILE A O 1
ATOM 2454 N N . GLU A 1 318 ? 20.805 12.274 0.050 1.00 89.81 318 GLU A N 1
ATOM 2455 C CA . GLU A 1 318 ? 21.236 12.476 1.432 1.00 89.81 318 GLU A CA 1
ATOM 2456 C C . GLU A 1 318 ? 21.045 11.197 2.246 1.00 89.81 318 GLU A C 1
ATOM 2458 O O . GLU A 1 318 ? 21.971 10.697 2.881 1.00 89.81 318 GLU A O 1
ATOM 2463 N N . SER A 1 319 ? 19.860 10.595 2.138 1.00 87.25 319 SER A N 1
ATOM 2464 C CA . SER A 1 319 ? 19.544 9.330 2.797 1.00 87.25 319 SER A CA 1
ATOM 2465 C C . SER A 1 319 ? 20.412 8.169 2.288 1.00 87.25 319 SER A C 1
ATOM 2467 O O . SER A 1 319 ? 20.759 7.286 3.070 1.00 87.25 319 SER A O 1
ATOM 2469 N N . LYS A 1 320 ? 20.787 8.145 0.999 1.00 88.81 320 LYS A N 1
ATOM 2470 C CA . LYS A 1 320 ? 21.702 7.127 0.450 1.00 88.81 320 LYS A CA 1
ATOM 2471 C C . LYS A 1 320 ? 23.086 7.222 1.081 1.00 88.81 320 LYS A C 1
ATOM 2473 O O . LYS A 1 320 ? 23.577 6.200 1.543 1.00 88.81 320 LYS A O 1
ATOM 2478 N N . ILE A 1 321 ? 23.668 8.419 1.142 1.00 88.56 321 ILE A N 1
ATOM 2479 C CA . ILE A 1 321 ? 25.018 8.629 1.686 1.00 88.56 321 ILE A CA 1
ATOM 2480 C C . ILE A 1 321 ? 25.073 8.344 3.190 1.00 88.56 321 ILE A C 1
ATOM 2482 O O . ILE A 1 321 ? 26.066 7.818 3.686 1.00 88.56 321 ILE A O 1
ATOM 2486 N N . LEU A 1 322 ? 24.004 8.659 3.927 1.00 84.94 322 LEU A N 1
ATOM 2487 C CA . LEU A 1 322 ? 23.925 8.355 5.359 1.00 84.94 322 LEU A CA 1
ATOM 2488 C C . LEU A 1 322 ? 23.795 6.849 5.632 1.00 84.94 322 LEU A C 1
ATOM 2490 O O . LEU A 1 322 ? 24.361 6.348 6.600 1.00 84.94 322 LEU A O 1
ATOM 2494 N N . ARG A 1 323 ? 23.048 6.120 4.792 1.00 85.44 323 ARG A N 1
ATOM 2495 C CA . ARG A 1 323 ? 22.795 4.680 4.975 1.00 85.44 323 ARG A CA 1
ATOM 2496 C C . ARG A 1 323 ? 23.920 3.806 4.434 1.00 85.44 323 ARG A C 1
ATOM 2498 O O . ARG A 1 323 ? 24.295 2.820 5.060 1.00 85.44 323 ARG A O 1
ATOM 2505 N N . PHE A 1 324 ? 24.425 4.137 3.253 1.00 81.81 324 PHE A N 1
ATOM 2506 C CA . PHE A 1 324 ? 25.454 3.386 2.555 1.00 81.81 324 PHE A CA 1
ATOM 2507 C C . PHE A 1 324 ? 26.730 4.215 2.626 1.00 81.81 324 PHE A C 1
ATOM 2509 O O . PHE A 1 324 ? 26.831 5.240 1.967 1.00 81.81 324 PHE A O 1
ATOM 2516 N N . GLN A 1 325 ? 27.705 3.775 3.422 1.00 77.62 325 GLN A N 1
ATOM 2517 C CA . GLN A 1 325 ? 28.967 4.482 3.699 1.00 77.62 325 GLN A CA 1
ATOM 2518 C C . GLN A 1 325 ? 29.904 4.620 2.472 1.00 77.62 325 GLN A C 1
ATOM 2520 O O . GLN A 1 325 ? 31.115 4.746 2.621 1.00 77.62 325 GLN A O 1
ATOM 2525 N N . THR A 1 326 ? 29.368 4.572 1.250 1.00 89.25 326 THR A N 1
ATOM 2526 C CA . THR A 1 326 ? 30.088 4.829 0.007 1.00 89.25 326 THR A CA 1
ATOM 2527 C C . THR A 1 326 ? 29.697 6.202 -0.544 1.00 89.25 326 THR A C 1
ATOM 2529 O O . THR A 1 326 ? 28.510 6.493 -0.671 1.00 89.25 326 THR A O 1
ATOM 2532 N N . PRO A 1 327 ? 30.662 7.057 -0.917 1.00 88.75 327 PRO A N 1
ATOM 2533 C CA . PRO A 1 327 ? 30.377 8.360 -1.520 1.00 88.75 327 PRO A CA 1
ATOM 2534 C C . PRO A 1 327 ? 29.945 8.246 -2.990 1.00 88.75 327 PRO A C 1
ATOM 2536 O O . PRO A 1 327 ? 29.507 9.231 -3.585 1.00 88.75 327 PRO A O 1
ATOM 2539 N N . ARG A 1 328 ? 30.113 7.069 -3.613 1.00 94.94 328 ARG A N 1
ATOM 2540 C CA . ARG A 1 328 ? 29.969 6.865 -5.056 1.00 94.94 328 ARG A CA 1
ATOM 2541 C C . ARG A 1 328 ? 28.637 6.193 -5.380 1.00 94.94 328 ARG A C 1
ATOM 2543 O O . ARG A 1 328 ? 28.471 4.988 -5.212 1.00 94.94 328 ARG A O 1
ATOM 2550 N N . HIS A 1 329 ? 27.715 6.964 -5.939 1.00 95.38 329 HIS A N 1
ATOM 2551 C CA . HIS A 1 329 ? 26.405 6.519 -6.402 1.00 95.38 329 HIS A CA 1
ATOM 2552 C C . HIS A 1 329 ? 26.204 6.887 -7.871 1.00 95.38 329 HIS A C 1
ATOM 2554 O O . HIS A 1 329 ? 26.627 7.950 -8.314 1.00 95.38 329 HIS A O 1
ATOM 2560 N N . GLN A 1 330 ? 25.554 5.999 -8.624 1.00 96.44 330 GLN A N 1
ATOM 2561 C CA . GLN A 1 330 ? 25.239 6.210 -10.038 1.00 96.44 330 GLN A CA 1
ATOM 2562 C C . GLN A 1 330 ? 24.173 7.292 -10.227 1.00 96.44 330 GLN A C 1
ATOM 2564 O O . GLN A 1 330 ? 23.163 7.299 -9.516 1.00 96.44 330 GLN A O 1
ATOM 2569 N N . ILE A 1 331 ? 24.385 8.148 -11.228 1.00 97.06 331 ILE A N 1
ATOM 2570 C CA . ILE A 1 331 ? 23.429 9.159 -11.679 1.00 97.06 331 ILE A CA 1
ATOM 2571 C C . ILE A 1 331 ? 23.255 9.035 -13.188 1.00 97.06 331 ILE A C 1
ATOM 2573 O O . ILE A 1 331 ? 24.214 9.192 -13.944 1.00 97.06 331 ILE A O 1
ATOM 2577 N N . TRP A 1 332 ? 22.022 8.786 -13.612 1.00 97.38 332 TRP A N 1
ATOM 2578 C CA . TRP A 1 332 ? 21.643 8.766 -15.020 1.00 97.38 332 TRP A CA 1
ATOM 2579 C C . TRP A 1 332 ? 21.142 10.143 -15.438 1.00 97.38 332 TRP A C 1
ATOM 2581 O O . TRP A 1 332 ? 20.182 10.652 -14.870 1.00 97.38 332 TRP A O 1
ATOM 2591 N N . LEU A 1 333 ? 21.791 10.744 -16.426 1.00 97.88 333 LEU A N 1
ATOM 2592 C CA . LEU A 1 333 ? 21.383 11.996 -17.045 1.00 97.88 333 LEU A CA 1
ATOM 2593 C C . LEU A 1 333 ? 20.464 11.670 -18.225 1.00 97.88 333 LEU A C 1
ATOM 2595 O O . LEU A 1 333 ? 20.908 11.161 -19.258 1.00 97.88 333 LEU A O 1
ATOM 2599 N N . GLU A 1 334 ? 19.175 11.935 -18.035 1.00 97.25 334 GLU A N 1
ATOM 2600 C CA . GLU A 1 334 ? 18.104 11.558 -18.955 1.00 97.25 334 GLU A CA 1
ATOM 2601 C C . GLU A 1 334 ? 17.458 12.817 -19.568 1.00 97.25 334 GLU A C 1
ATOM 2603 O O . GLU A 1 334 ? 16.878 13.616 -18.831 1.00 97.25 334 GLU A O 1
ATOM 2608 N N . PRO A 1 335 ? 17.532 13.028 -20.897 1.00 96.25 335 PRO A N 1
ATOM 2609 C CA . PRO A 1 335 ? 16.732 14.049 -21.587 1.00 96.25 335 PRO A CA 1
ATOM 2610 C C . PRO A 1 335 ? 15.224 14.014 -21.265 1.00 96.25 335 PRO A C 1
ATOM 2612 O O . PRO A 1 335 ? 14.601 12.959 -21.248 1.00 96.25 335 PRO A O 1
ATOM 2615 N N . GLU A 1 336 ? 14.577 15.158 -21.043 1.00 96.25 336 GLU A N 1
ATOM 2616 C CA . GLU A 1 336 ? 13.116 15.163 -20.804 1.00 96.25 336 GLU A CA 1
ATOM 2617 C C . GLU A 1 336 ? 12.257 15.109 -22.086 1.00 96.25 336 GLU A C 1
ATOM 2619 O O . GLU A 1 336 ? 11.031 14.999 -22.006 1.00 96.25 336 GLU A O 1
ATOM 2624 N N . GLY A 1 337 ? 12.891 15.200 -23.255 1.00 95.62 337 GLY A N 1
ATOM 2625 C CA . GLY A 1 337 ? 12.270 15.190 -24.579 1.00 95.62 337 GLY A CA 1
ATOM 2626 C C . GLY A 1 337 ? 13.307 15.400 -25.682 1.00 95.62 337 GLY A C 1
ATOM 2627 O O . GLY A 1 337 ? 14.471 15.670 -25.374 1.00 95.62 337 GLY A O 1
ATOM 2628 N N . LEU A 1 338 ? 12.889 15.294 -26.945 1.00 94.38 338 LEU A N 1
ATOM 2629 C CA . LEU A 1 338 ? 13.750 15.518 -28.117 1.00 94.38 338 LEU A CA 1
ATOM 2630 C C . LEU A 1 338 ? 14.264 16.964 -28.148 1.00 94.38 338 LEU A C 1
ATOM 2632 O O . LEU A 1 338 ? 15.473 17.201 -28.167 1.00 94.38 338 LEU A O 1
ATOM 2636 N N . ASP A 1 339 ? 13.334 17.912 -28.024 1.00 93.12 339 ASP A N 1
ATOM 2637 C CA . ASP A 1 339 ? 13.598 19.356 -28.074 1.00 93.12 339 ASP A CA 1
ATOM 2638 C C . ASP A 1 339 ? 13.696 19.995 -26.679 1.00 93.12 339 ASP A C 1
ATOM 2640 O O . ASP A 1 339 ? 13.731 21.218 -26.533 1.00 93.12 339 ASP A O 1
ATOM 2644 N N . SER A 1 340 ? 13.698 19.184 -25.617 1.00 94.25 340 SER A N 1
ATOM 2645 C CA . SER A 1 340 ? 13.735 19.712 -24.256 1.00 94.25 340 SER A CA 1
ATOM 2646 C C . SER A 1 340 ? 15.131 20.246 -23.914 1.00 94.25 340 SER A C 1
ATOM 2648 O O . SER A 1 340 ? 16.117 19.510 -24.043 1.00 94.25 340 SER A O 1
ATOM 2650 N N . PRO A 1 341 ? 15.238 21.474 -23.371 1.00 96.44 341 PRO A N 1
ATOM 2651 C CA . PRO A 1 341 ? 16.499 21.991 -22.851 1.00 96.44 341 PRO A CA 1
ATOM 2652 C C . PRO A 1 341 ? 16.844 21.397 -21.476 1.00 96.44 341 PRO A C 1
ATOM 2654 O O . PRO A 1 341 ? 17.814 21.825 -20.858 1.00 96.44 341 PRO A O 1
ATOM 2657 N N . LEU A 1 342 ? 16.047 20.455 -20.955 1.00 97.44 342 LEU A N 1
ATOM 2658 C CA . LEU A 1 342 ? 16.174 19.938 -19.595 1.00 97.44 342 LEU A CA 1
ATOM 2659 C C . LEU A 1 342 ? 16.689 18.497 -19.554 1.00 97.44 342 LEU A C 1
ATOM 2661 O O . LEU A 1 342 ? 16.235 17.623 -20.296 1.00 97.44 342 LEU A O 1
ATOM 2665 N N . ILE A 1 343 ? 17.581 18.255 -18.596 1.00 97.94 343 ILE A N 1
ATOM 2666 C CA . ILE A 1 343 ? 18.080 16.943 -18.194 1.00 97.94 343 ILE A CA 1
ATOM 2667 C C . ILE A 1 343 ? 17.560 16.597 -16.796 1.00 97.94 343 ILE A C 1
ATOM 2669 O O . ILE A 1 343 ? 17.609 17.406 -15.862 1.00 97.94 343 ILE A O 1
ATOM 2673 N N . TYR A 1 344 ? 17.097 15.359 -16.652 1.00 97.94 344 TYR A N 1
ATOM 2674 C CA . TYR A 1 344 ? 16.706 14.734 -15.398 1.00 97.94 344 TYR A CA 1
ATOM 2675 C C . TYR A 1 344 ? 17.865 13.877 -14.850 1.00 97.94 344 TYR A C 1
ATOM 2677 O O . TYR A 1 344 ? 18.176 12.842 -15.443 1.00 97.94 344 TYR A O 1
ATOM 2685 N N . PRO A 1 345 ? 18.512 14.251 -13.728 1.00 97.31 345 PRO A N 1
ATOM 2686 C CA . PRO A 1 345 ? 19.579 13.463 -13.113 1.00 97.31 345 PRO A CA 1
ATOM 2687 C C . PRO A 1 345 ? 18.991 12.385 -12.184 1.00 97.31 345 PRO A C 1
ATOM 2689 O O . PRO A 1 345 ? 18.913 12.527 -10.959 1.00 97.31 345 PRO A O 1
ATOM 2692 N N . SER A 1 346 ? 18.540 11.281 -12.777 1.00 94.94 346 SER A N 1
ATOM 2693 C CA . SER A 1 346 ? 17.962 10.138 -12.071 1.00 94.94 346 SER A CA 1
ATOM 2694 C C . SER A 1 346 ? 18.973 9.506 -11.116 1.00 94.94 346 SER A C 1
ATOM 2696 O O . SER A 1 346 ? 20.079 9.129 -11.497 1.00 94.94 346 SER A O 1
ATOM 2698 N N . GLY A 1 347 ? 18.583 9.394 -9.846 1.00 92.25 347 GLY A N 1
ATOM 2699 C CA . GLY A 1 347 ? 19.456 8.963 -8.751 1.00 92.25 347 GLY A CA 1
ATOM 2700 C C . GLY A 1 347 ? 19.813 10.078 -7.766 1.00 92.25 347 GLY A C 1
ATOM 2701 O O . GLY A 1 347 ? 20.195 9.747 -6.640 1.00 92.25 347 GLY A O 1
ATOM 2702 N N . LEU A 1 348 ? 19.589 11.345 -8.144 1.00 94.75 348 LEU A N 1
ATOM 2703 C CA . LEU A 1 348 ? 19.939 12.551 -7.385 1.00 94.75 348 LEU A CA 1
ATOM 2704 C C . LEU A 1 348 ? 18.722 13.270 -6.763 1.00 94.75 348 LEU A C 1
ATOM 2706 O O . LEU A 1 348 ? 18.692 14.495 -6.684 1.00 94.75 348 LEU A O 1
ATOM 2710 N N . SER A 1 349 ? 17.676 12.543 -6.346 1.00 93.25 349 SER A N 1
ATOM 2711 C CA . SER A 1 349 ? 16.576 13.161 -5.582 1.00 93.25 349 SER A CA 1
ATOM 2712 C C . SER A 1 349 ? 17.134 13.847 -4.339 1.00 93.25 349 SER A C 1
ATOM 2714 O O . SER A 1 349 ? 17.814 13.186 -3.563 1.00 93.25 349 SER A O 1
ATOM 2716 N N . CYS A 1 350 ? 16.862 15.137 -4.159 1.00 92.12 350 CYS A N 1
ATOM 2717 C CA . CYS A 1 350 ? 17.512 15.968 -3.148 1.00 92.12 350 CYS A CA 1
ATOM 2718 C C . CYS A 1 350 ? 16.503 16.953 -2.557 1.00 92.12 350 CYS A C 1
ATOM 2720 O O . CYS A 1 350 ? 15.653 17.473 -3.279 1.00 92.12 350 CYS A O 1
ATOM 2722 N N . THR A 1 351 ? 16.600 17.191 -1.255 1.00 92.00 351 THR A N 1
ATOM 2723 C CA . THR A 1 351 ? 15.733 18.096 -0.498 1.00 92.00 351 THR A CA 1
ATOM 2724 C C . THR A 1 351 ? 16.523 19.141 0.278 1.00 92.00 351 THR A C 1
ATOM 2726 O O . THR A 1 351 ? 15.942 19.819 1.114 1.00 92.00 351 THR A O 1
ATOM 2729 N N . LEU A 1 352 ? 17.826 19.292 0.028 1.00 92.69 352 LEU A N 1
ATOM 2730 C CA . LEU A 1 352 ? 18.637 20.382 0.581 1.00 92.69 352 LEU A CA 1
ATOM 2731 C C . LEU A 1 352 ? 18.161 21.764 0.085 1.00 92.69 352 LEU A C 1
ATOM 2733 O O . LEU A 1 352 ? 17.469 21.839 -0.934 1.00 92.69 352 LEU A O 1
ATOM 2737 N N . PRO A 1 353 ? 18.548 22.868 0.756 1.00 94.00 353 PRO A N 1
ATOM 2738 C CA . PRO A 1 353 ? 18.344 24.220 0.233 1.00 94.00 353 PRO A CA 1
ATOM 2739 C C . PRO A 1 353 ? 18.889 24.375 -1.192 1.00 94.00 353 PRO A C 1
ATOM 2741 O O . PRO A 1 353 ? 19.920 23.789 -1.523 1.00 94.00 353 PRO A O 1
ATOM 2744 N N . GLU A 1 354 ? 18.224 25.180 -2.021 1.00 94.50 354 GLU A N 1
ATOM 2745 C CA . GLU A 1 354 ? 18.544 25.339 -3.448 1.00 94.50 354 GLU A CA 1
ATOM 2746 C C . GLU A 1 354 ? 20.018 25.689 -3.703 1.00 94.50 354 GLU A C 1
ATOM 2748 O O . GLU A 1 354 ? 20.674 25.019 -4.498 1.00 94.50 354 GLU A O 1
ATOM 2753 N N . GLU A 1 355 ? 20.579 26.641 -2.955 1.00 94.94 355 GLU A N 1
ATOM 2754 C CA . GLU A 1 355 ? 21.996 27.028 -3.051 1.00 94.94 355 GLU A CA 1
ATOM 2755 C C . GLU A 1 355 ? 22.941 25.836 -2.832 1.00 94.94 355 GLU A C 1
ATOM 2757 O O . GLU A 1 355 ? 23.914 25.644 -3.562 1.00 94.94 355 GLU A O 1
ATOM 2762 N N . LYS A 1 356 ? 22.609 24.961 -1.876 1.00 95.69 356 LYS A N 1
ATOM 2763 C CA . LYS A 1 356 ? 23.385 23.746 -1.593 1.00 95.69 356 LYS A CA 1
ATOM 2764 C C . LYS A 1 356 ? 23.198 22.671 -2.647 1.00 95.69 356 LYS A C 1
ATOM 2766 O O . LYS A 1 356 ? 24.116 21.887 -2.871 1.00 95.69 356 LYS A O 1
ATOM 2771 N N . GLN A 1 357 ? 22.055 22.637 -3.328 1.00 96.56 357 GLN A N 1
ATOM 2772 C CA . GLN A 1 357 ? 21.887 21.762 -4.484 1.00 96.56 357 GLN A CA 1
ATOM 2773 C C . GLN A 1 357 ? 22.786 22.188 -5.648 1.00 96.56 357 GLN A C 1
ATOM 2775 O O . GLN A 1 357 ? 23.347 21.311 -6.298 1.00 96.56 357 GLN A O 1
ATOM 2780 N N . VAL A 1 358 ? 22.971 23.494 -5.879 1.00 97.50 358 VAL A N 1
ATOM 2781 C CA . VAL A 1 358 ? 23.907 24.008 -6.897 1.00 97.50 358 VAL A CA 1
ATOM 2782 C C . VAL A 1 358 ? 25.341 23.580 -6.573 1.00 97.50 358 VAL A C 1
ATOM 2784 O O . VAL A 1 358 ? 25.997 22.960 -7.407 1.00 97.50 358 VAL A O 1
ATOM 2787 N N . GLU A 1 359 ? 25.807 23.835 -5.344 1.00 96.88 359 GLU A N 1
ATOM 2788 C CA . GLU A 1 359 ? 27.145 23.416 -4.888 1.00 96.88 359 GLU A CA 1
ATOM 2789 C C . GLU A 1 359 ? 27.356 21.901 -5.052 1.00 96.88 359 GLU A C 1
ATOM 2791 O O . GLU A 1 359 ? 28.399 21.448 -5.531 1.00 96.88 359 GLU A O 1
ATOM 2796 N N . LEU A 1 360 ? 26.342 21.115 -4.678 1.00 96.38 360 LEU A N 1
ATOM 2797 C CA . LEU A 1 360 ? 26.364 19.659 -4.760 1.00 96.38 360 LEU A CA 1
ATOM 2798 C C . LEU A 1 360 ? 26.440 19.169 -6.206 1.00 96.38 360 LEU A C 1
ATOM 2800 O O . LEU A 1 360 ? 27.238 18.280 -6.505 1.00 96.38 360 LEU A O 1
ATOM 2804 N N . VAL A 1 361 ? 25.616 19.724 -7.097 1.00 97.75 361 VAL A N 1
ATOM 2805 C CA . VAL A 1 361 ? 25.595 19.349 -8.516 1.00 97.75 361 VAL A CA 1
ATOM 2806 C C . VAL A 1 361 ? 26.939 19.653 -9.169 1.00 97.75 361 VAL A C 1
ATOM 2808 O O . VAL A 1 361 ? 27.482 18.782 -9.845 1.00 97.75 361 VAL A O 1
ATOM 2811 N N . ASN A 1 362 ? 27.528 20.814 -8.881 1.00 97.88 362 ASN A N 1
ATOM 2812 C CA . ASN A 1 362 ? 28.799 21.237 -9.474 1.00 97.88 362 ASN A CA 1
ATOM 2813 C C . ASN A 1 362 ? 30.007 20.413 -9.002 1.00 97.88 362 ASN A C 1
ATOM 2815 O O . ASN A 1 362 ? 31.080 20.476 -9.598 1.00 97.88 362 ASN A O 1
ATOM 2819 N N . CYS A 1 363 ? 29.850 19.596 -7.958 1.00 96.88 363 CYS A N 1
ATOM 2820 C CA . CYS A 1 363 ? 30.872 18.635 -7.554 1.00 96.88 363 CYS A CA 1
ATOM 2821 C C . CYS A 1 363 ? 30.893 17.372 -8.431 1.00 96.88 363 CYS A C 1
ATOM 2823 O O . CYS A 1 363 ? 31.853 16.606 -8.357 1.00 96.88 363 CYS A O 1
ATOM 2825 N N . ILE A 1 364 ? 29.849 17.098 -9.217 1.00 98.06 364 ILE A N 1
ATOM 2826 C CA . ILE A 1 364 ? 29.710 15.851 -9.979 1.00 98.06 364 ILE A CA 1
ATOM 2827 C C . ILE A 1 364 ? 30.457 15.971 -11.322 1.00 98.06 364 ILE A C 1
ATOM 2829 O O . ILE A 1 364 ? 30.265 16.957 -12.033 1.00 98.06 364 ILE A O 1
ATOM 2833 N N . PRO A 1 365 ? 31.267 14.971 -11.728 1.00 97.94 365 PRO A N 1
ATOM 2834 C CA . PRO A 1 365 ? 31.981 15.006 -13.005 1.00 97.94 365 PRO A CA 1
ATOM 2835 C C . PRO A 1 365 ? 31.044 15.195 -14.205 1.00 97.94 365 PRO A C 1
ATOM 2837 O O . PRO A 1 365 ? 30.057 14.465 -14.345 1.00 97.94 365 PRO A O 1
ATOM 2840 N N . GLY A 1 366 ? 31.370 16.161 -15.067 1.00 97.50 366 GLY A N 1
ATOM 2841 C CA . GLY A 1 366 ? 30.546 16.575 -16.209 1.00 97.50 366 GLY A CA 1
ATOM 2842 C C . GLY A 1 366 ? 29.499 17.641 -15.875 1.00 97.50 366 GLY A C 1
ATOM 2843 O O . GLY A 1 366 ? 28.933 18.243 -16.786 1.00 97.50 366 GLY A O 1
ATOM 2844 N N . LEU A 1 367 ? 29.240 17.893 -14.589 1.00 98.31 367 LEU A N 1
ATOM 2845 C CA . LEU A 1 367 ? 28.254 18.863 -14.113 1.00 98.31 367 LEU A CA 1
ATOM 2846 C C . LEU A 1 367 ? 28.901 20.089 -13.460 1.00 98.31 367 LEU A C 1
ATOM 2848 O O . LEU A 1 367 ? 28.200 20.860 -12.819 1.00 98.31 367 LEU A O 1
ATOM 2852 N N . GLU A 1 368 ? 30.208 20.310 -13.628 1.00 98.06 368 GLU A N 1
ATOM 2853 C CA . GLU A 1 368 ? 30.942 21.358 -12.902 1.00 98.06 368 GLU A CA 1
ATOM 2854 C C . GLU A 1 368 ? 30.414 22.777 -13.170 1.00 98.06 368 GLU A C 1
ATOM 2856 O O . GLU A 1 368 ? 30.489 23.642 -12.301 1.00 98.06 368 GLU A O 1
ATOM 2861 N N . ASN A 1 369 ? 29.850 22.996 -14.362 1.00 97.31 369 ASN A N 1
ATOM 2862 C CA . ASN A 1 369 ? 29.229 24.255 -14.783 1.00 97.31 369 ASN A CA 1
ATOM 2863 C C . ASN A 1 369 ? 27.709 24.124 -14.985 1.00 97.31 369 ASN A C 1
ATOM 2865 O O . ASN A 1 369 ? 27.100 24.985 -15.628 1.00 97.31 369 ASN A O 1
ATOM 2869 N N . ALA A 1 370 ? 27.098 23.043 -14.488 1.00 97.81 370 ALA A N 1
ATOM 2870 C CA . ALA A 1 370 ? 25.693 22.769 -14.732 1.00 97.81 370 ALA A CA 1
ATOM 2871 C C . ALA A 1 370 ? 24.803 23.805 -14.033 1.00 97.81 370 ALA A C 1
ATOM 2873 O O . ALA A 1 370 ? 24.942 24.092 -12.845 1.00 97.81 370 ALA A O 1
ATOM 2874 N N . ARG A 1 371 ? 23.838 24.354 -14.770 1.00 97.88 371 ARG A N 1
ATOM 2875 C CA . ARG A 1 371 ? 22.850 25.295 -14.236 1.00 97.88 371 ARG A CA 1
ATOM 2876 C C . ARG A 1 371 ? 21.572 24.560 -13.867 1.00 97.88 371 ARG A C 1
ATOM 2878 O O . ARG A 1 371 ? 21.053 23.757 -14.648 1.00 97.88 371 ARG A O 1
ATOM 2885 N N . LEU A 1 372 ? 21.054 24.845 -12.675 1.00 96.75 372 LEU A N 1
ATOM 2886 C CA . LEU A 1 372 ? 19.770 24.327 -12.221 1.00 96.75 372 LEU A CA 1
ATOM 2887 C C . LEU A 1 372 ? 18.651 25.171 -12.836 1.00 96.75 372 LEU A C 1
ATOM 2889 O O . LEU A 1 372 ? 18.511 26.348 -12.530 1.00 96.75 372 LEU A O 1
ATOM 2893 N N . ALA A 1 373 ? 17.823 24.545 -13.667 1.00 96.12 373 ALA A N 1
ATOM 2894 C CA . ALA A 1 373 ? 16.592 25.146 -14.168 1.00 96.12 373 ALA A CA 1
ATOM 2895 C C . ALA A 1 373 ? 15.471 25.103 -13.117 1.00 96.12 373 ALA A C 1
ATOM 2897 O O . ALA A 1 373 ? 14.574 25.945 -13.120 1.00 96.12 373 ALA A O 1
ATOM 2898 N N . LYS A 1 374 ? 15.476 24.073 -12.255 1.00 94.62 374 LYS A N 1
ATOM 2899 C CA . LYS A 1 374 ? 14.529 23.903 -11.140 1.00 94.62 374 LYS A CA 1
ATOM 2900 C C . LYS A 1 374 ? 15.214 23.191 -9.970 1.00 94.62 374 LYS A C 1
ATOM 2902 O O . LYS A 1 374 ? 15.914 22.205 -10.227 1.00 94.62 374 LYS A O 1
ATOM 2907 N N . PRO A 1 375 ? 14.961 23.593 -8.714 1.00 94.94 375 PRO A N 1
ATOM 2908 C CA . PRO A 1 375 ? 15.459 22.864 -7.556 1.00 94.94 375 PRO A CA 1
ATOM 2909 C C . PRO A 1 375 ? 14.757 21.508 -7.402 1.00 94.94 375 PRO A C 1
ATOM 2911 O O . PRO A 1 375 ? 13.601 21.320 -7.792 1.00 94.94 375 PRO A O 1
ATOM 2914 N N . GLY A 1 376 ? 15.474 20.550 -6.820 1.00 94.25 376 GLY A N 1
ATOM 2915 C CA . GLY A 1 376 ? 14.913 19.315 -6.287 1.00 94.25 376 GLY A CA 1
ATOM 2916 C C . GLY A 1 376 ? 14.125 19.595 -5.014 1.00 94.25 376 GLY A C 1
ATOM 2917 O O . GLY A 1 376 ? 14.362 20.589 -4.326 1.00 94.25 376 GLY A O 1
ATOM 2918 N N . TYR A 1 377 ? 13.153 18.739 -4.716 1.00 92.62 377 TYR A N 1
ATOM 2919 C CA . TYR A 1 377 ? 12.287 18.922 -3.558 1.00 92.62 377 TYR A CA 1
ATOM 2920 C C . TYR A 1 377 ? 11.675 17.608 -3.084 1.00 92.62 377 TYR A C 1
ATOM 2922 O O . TYR A 1 377 ? 11.561 16.635 -3.838 1.00 92.62 377 TYR A O 1
ATOM 2930 N N . GLY A 1 378 ? 11.262 17.597 -1.818 1.00 90.56 378 GLY A N 1
ATOM 2931 C CA . GLY A 1 378 ? 10.459 16.540 -1.217 1.00 90.56 378 GLY A CA 1
ATOM 2932 C C . GLY A 1 378 ? 8.983 16.912 -1.242 1.00 90.56 378 GLY A C 1
ATOM 2933 O O . GLY A 1 378 ? 8.642 18.070 -1.037 1.00 90.56 378 GLY A O 1
ATOM 2934 N N . VAL A 1 379 ? 8.104 15.939 -1.451 1.00 89.69 379 VAL A N 1
ATOM 2935 C CA . VAL A 1 379 ? 6.654 16.070 -1.286 1.00 89.69 379 VAL A CA 1
ATOM 2936 C C . VAL A 1 379 ? 6.206 15.116 -0.197 1.00 89.69 379 VAL A C 1
ATOM 2938 O O . VAL A 1 379 ? 6.539 13.928 -0.232 1.00 89.69 379 VAL A O 1
ATOM 2941 N N . GLU A 1 380 ? 5.449 15.651 0.746 1.00 90.88 380 GLU A N 1
ATOM 2942 C CA . GLU A 1 380 ? 4.725 14.909 1.765 1.00 90.88 380 GLU A CA 1
ATOM 2943 C C . GLU A 1 380 ? 3.226 15.007 1.496 1.00 90.88 380 GLU A C 1
ATOM 2945 O O . GLU A 1 380 ? 2.735 16.082 1.157 1.00 90.88 380 GLU A O 1
ATOM 2950 N N . TYR A 1 381 ? 2.507 13.896 1.599 1.00 92.12 381 TYR A N 1
ATOM 2951 C CA . TYR A 1 381 ? 1.084 13.833 1.270 1.00 92.12 381 TYR A CA 1
ATOM 2952 C C . TYR A 1 381 ? 0.376 12.748 2.074 1.00 92.12 381 TYR A C 1
ATOM 2954 O O . TYR A 1 381 ? 1.003 11.790 2.539 1.00 92.12 381 TYR A O 1
ATOM 2962 N N . ASP A 1 382 ? -0.936 12.911 2.210 1.00 93.56 382 ASP A N 1
ATOM 2963 C CA . ASP A 1 382 ? -1.804 11.945 2.871 1.00 93.56 382 ASP A CA 1
ATOM 2964 C C . ASP A 1 382 ? -2.102 10.772 1.930 1.00 93.56 382 ASP A C 1
ATOM 2966 O O . ASP A 1 382 ? -2.314 10.950 0.725 1.00 93.56 382 ASP A O 1
ATOM 2970 N N . TYR A 1 383 ? -2.157 9.571 2.495 1.00 95.00 383 TYR A N 1
ATOM 2971 C CA . TYR A 1 383 ? -2.625 8.364 1.820 1.00 95.00 383 TYR A CA 1
ATOM 2972 C C . TYR A 1 383 ? -3.585 7.609 2.742 1.00 95.00 383 TYR A C 1
ATOM 2974 O O . TYR A 1 383 ? -3.478 7.690 3.967 1.00 95.00 383 TYR A O 1
ATOM 2982 N N . VAL A 1 384 ? -4.521 6.876 2.151 1.00 95.62 384 VAL A N 1
ATOM 2983 C CA . VAL A 1 384 ? -5.409 5.963 2.872 1.00 95.62 384 VAL A CA 1
ATOM 2984 C C . VAL A 1 384 ? -4.711 4.614 2.970 1.00 95.62 384 VAL A C 1
ATOM 2986 O O . VAL A 1 384 ? -4.196 4.114 1.969 1.00 95.62 384 VAL A O 1
ATOM 2989 N N . ASP A 1 385 ? -4.696 4.021 4.163 1.00 94.62 385 ASP A N 1
ATOM 2990 C CA . ASP A 1 385 ? -4.191 2.665 4.363 1.00 94.62 385 ASP A CA 1
ATOM 2991 C C . ASP A 1 385 ? -4.912 1.701 3.403 1.00 94.62 385 ASP A C 1
ATOM 2993 O O . ASP A 1 385 ? -6.132 1.546 3.499 1.00 94.62 385 ASP A O 1
ATOM 2997 N N . PRO A 1 386 ? -4.203 1.046 2.468 1.00 93.94 386 PRO A N 1
ATOM 2998 C CA . PRO A 1 386 ? -4.848 0.243 1.435 1.00 93.94 386 PRO A CA 1
ATOM 2999 C C . PRO A 1 386 ? -5.602 -0.983 1.974 1.00 93.94 386 PRO A C 1
ATOM 3001 O O . PRO A 1 386 ? -6.423 -1.548 1.255 1.00 93.94 386 PRO A O 1
ATOM 3004 N N . ARG A 1 387 ? -5.422 -1.357 3.249 1.00 90.88 387 ARG A N 1
ATOM 3005 C CA . ARG A 1 387 ? -6.241 -2.384 3.926 1.00 90.88 387 ARG A CA 1
ATOM 3006 C C . ARG A 1 387 ? -7.698 -1.959 4.136 1.00 90.88 387 ARG A C 1
ATOM 3008 O O . ARG A 1 387 ? -8.558 -2.794 4.404 1.00 90.88 387 ARG A O 1
ATOM 3015 N N . GLU A 1 388 ? -7.997 -0.671 3.971 1.00 92.56 388 GLU A N 1
ATOM 3016 C CA . GLU A 1 388 ? -9.361 -0.132 3.902 1.00 92.56 388 GLU A CA 1
ATOM 3017 C C . GLU A 1 388 ? -10.081 -0.510 2.597 1.00 92.56 388 GLU A C 1
ATOM 3019 O O . GLU A 1 388 ? -11.276 -0.242 2.449 1.00 92.56 388 GLU A O 1
ATOM 3024 N N . LEU A 1 389 ? -9.373 -1.118 1.640 1.00 94.75 389 LEU A N 1
ATOM 3025 C CA . LEU A 1 389 ? -9.906 -1.538 0.352 1.00 94.75 389 LEU A CA 1
ATOM 3026 C C . LEU A 1 389 ? -10.166 -3.047 0.312 1.00 94.75 389 LEU A C 1
ATOM 3028 O O . LEU A 1 389 ? -9.605 -3.850 1.062 1.00 94.75 389 LEU A O 1
ATOM 3032 N N . THR A 1 390 ? -11.053 -3.426 -0.594 1.00 92.56 390 THR A N 1
ATOM 3033 C CA . THR A 1 390 ? -11.187 -4.795 -1.096 1.00 92.56 390 THR A CA 1
ATOM 3034 C C . THR A 1 390 ? -10.198 -5.029 -2.243 1.00 92.56 390 THR A C 1
ATOM 3036 O O . THR A 1 390 ? -9.652 -4.079 -2.808 1.00 92.56 390 THR A O 1
ATOM 3039 N N . SER A 1 391 ? -10.028 -6.281 -2.676 1.00 89.56 391 SER A N 1
ATOM 3040 C CA . SER A 1 391 ? -9.250 -6.619 -3.882 1.00 89.56 391 SER A CA 1
ATOM 3041 C C . SER A 1 391 ? -9.821 -6.017 -5.179 1.00 89.56 391 SER A C 1
ATOM 3043 O O . SER A 1 391 ? -9.151 -6.006 -6.207 1.00 89.56 391 SER A O 1
ATOM 3045 N N . GLN A 1 392 ? -11.038 -5.462 -5.141 1.00 94.56 392 GLN A N 1
ATOM 3046 C CA . GLN A 1 392 ? -11.635 -4.707 -6.247 1.00 94.56 392 GLN A CA 1
ATOM 3047 C C . GLN A 1 392 ? -11.173 -3.242 -6.297 1.00 94.56 392 GLN A C 1
ATOM 3049 O O . GLN A 1 392 ? -11.558 -2.530 -7.225 1.00 94.56 392 GLN A O 1
ATOM 3054 N N . LEU A 1 393 ? -10.384 -2.794 -5.309 1.00 97.94 393 LEU A N 1
ATOM 3055 C CA . LEU A 1 393 ? -10.042 -1.393 -5.022 1.00 97.94 393 LEU A CA 1
ATOM 3056 C C . LEU A 1 393 ? -11.232 -0.523 -4.588 1.00 97.94 393 LEU A C 1
ATOM 3058 O O . LEU A 1 393 ? -11.114 0.700 -4.493 1.00 97.94 393 LEU A O 1
ATOM 3062 N N . GLU A 1 394 ? -12.369 -1.153 -4.286 1.00 97.69 394 GLU A N 1
ATOM 3063 C CA . GLU A 1 394 ? -13.504 -0.520 -3.620 1.00 97.69 394 GLU A CA 1
ATOM 3064 C C . GLU A 1 394 ? -13.235 -0.402 -2.118 1.00 97.69 394 GLU A C 1
ATOM 3066 O O . GLU A 1 394 ? -12.736 -1.349 -1.503 1.00 97.69 394 GLU A O 1
ATOM 3071 N N . THR A 1 395 ? -13.599 0.729 -1.515 1.00 96.00 395 THR A N 1
ATOM 3072 C CA . THR A 1 395 ? -13.484 0.912 -0.067 1.00 96.00 395 THR A CA 1
ATOM 3073 C C . THR A 1 395 ? -14.465 0.021 0.690 1.00 96.00 395 THR A C 1
ATOM 3075 O O . THR A 1 395 ? -15.636 -0.087 0.333 1.00 96.00 395 THR A O 1
ATOM 3078 N N . ARG A 1 396 ? -14.008 -0.575 1.794 1.00 89.81 396 ARG A N 1
ATOM 3079 C CA . ARG A 1 396 ? -14.843 -1.414 2.669 1.00 89.81 396 ARG A CA 1
ATOM 3080 C C . ARG A 1 396 ? -15.925 -0.609 3.396 1.00 89.81 396 ARG A C 1
ATOM 3082 O O . ARG A 1 396 ? -16.974 -1.150 3.720 1.00 89.81 396 ARG A O 1
ATOM 3089 N N . LYS A 1 397 ? -15.657 0.673 3.668 1.00 88.25 397 LYS A N 1
ATOM 3090 C CA . LYS A 1 397 ? -16.535 1.567 4.442 1.00 88.25 397 LYS A CA 1
ATOM 3091 C C . LYS A 1 397 ? -17.640 2.207 3.611 1.00 88.25 397 LYS A C 1
ATOM 3093 O O . LYS A 1 397 ? -18.745 2.372 4.113 1.00 88.25 397 LYS A O 1
ATOM 3098 N N . ILE A 1 398 ? -17.329 2.599 2.376 1.00 93.06 398 ILE A N 1
ATOM 3099 C CA . ILE A 1 398 ? -18.203 3.411 1.527 1.00 93.06 398 ILE A CA 1
ATOM 3100 C C . ILE A 1 398 ? -18.400 2.677 0.194 1.00 93.06 398 ILE A C 1
ATOM 3102 O O . ILE A 1 398 ? -17.557 2.771 -0.705 1.00 93.06 398 ILE A O 1
ATOM 3106 N N . PRO A 1 399 ? -19.516 1.949 0.027 1.00 92.88 399 PRO A N 1
ATOM 3107 C CA . PRO A 1 399 ? -19.856 1.348 -1.254 1.00 92.88 399 PRO A CA 1
ATOM 3108 C C . PRO A 1 399 ? -19.929 2.405 -2.367 1.00 92.88 399 PRO A C 1
ATOM 3110 O O . PRO A 1 399 ? -20.380 3.530 -2.155 1.00 92.88 399 PRO A O 1
ATOM 3113 N N . GLY A 1 400 ? -19.474 2.054 -3.565 1.00 94.88 400 GLY A N 1
ATOM 3114 C CA . GLY A 1 400 ? -19.407 2.941 -4.726 1.00 94.88 400 GLY A CA 1
ATOM 3115 C C . GLY A 1 400 ? -18.190 3.870 -4.742 1.00 94.88 400 GLY A C 1
ATOM 3116 O O . GLY A 1 400 ? -18.015 4.594 -5.720 1.00 94.88 400 GLY A O 1
ATOM 3117 N N . LEU A 1 401 ? -17.342 3.855 -3.707 1.00 98.00 401 LEU A N 1
ATOM 3118 C CA . LEU A 1 401 ? -16.101 4.626 -3.656 1.00 98.00 401 LEU A CA 1
ATOM 3119 C C . LEU A 1 401 ? -14.889 3.721 -3.898 1.00 98.00 401 LEU A C 1
ATOM 3121 O O . LEU A 1 401 ? -14.675 2.751 -3.177 1.00 98.00 401 LEU A O 1
ATOM 3125 N N . PHE A 1 402 ? -14.067 4.077 -4.879 1.00 98.69 402 PHE A N 1
ATOM 3126 C CA . PHE A 1 402 ? -12.848 3.370 -5.263 1.00 98.69 402 PHE A CA 1
ATOM 3127 C C . PHE A 1 402 ? -11.642 4.289 -5.115 1.00 98.69 402 PHE A C 1
ATOM 3129 O O . PHE A 1 402 ? -11.734 5.482 -5.412 1.00 98.69 402 PHE A O 1
ATOM 3136 N N . LEU A 1 403 ? -10.497 3.746 -4.708 1.00 98.56 403 LEU A N 1
ATOM 3137 C CA . LEU A 1 403 ? -9.246 4.501 -4.593 1.00 98.56 403 LEU A CA 1
ATOM 3138 C C . LEU A 1 403 ? -8.170 3.857 -5.475 1.00 98.56 403 LEU A C 1
ATOM 3140 O O . LEU A 1 403 ? -8.028 2.634 -5.486 1.00 98.56 403 LEU A O 1
ATOM 3144 N N . ALA A 1 404 ? -7.396 4.660 -6.210 1.00 98.44 404 ALA A N 1
ATOM 3145 C CA . ALA A 1 404 ? -6.326 4.147 -7.067 1.00 98.44 404 ALA A CA 1
ATOM 3146 C C . ALA A 1 404 ? -5.109 5.080 -7.160 1.00 98.44 404 ALA A C 1
ATOM 3148 O O . ALA A 1 404 ? -5.223 6.299 -7.310 1.00 98.44 404 ALA A O 1
ATOM 3149 N N . GLY A 1 405 ? -3.916 4.481 -7.146 1.00 96.81 405 GLY A N 1
ATOM 3150 C CA . GLY A 1 405 ? -2.640 5.168 -7.337 1.00 96.81 405 GLY A CA 1
ATOM 3151 C C . GLY A 1 405 ? -1.970 5.574 -6.030 1.00 96.81 405 GLY A C 1
ATOM 3152 O O . GLY A 1 405 ? -1.952 4.813 -5.065 1.00 96.81 405 GLY A O 1
ATOM 3153 N N . GLN A 1 406 ? -1.359 6.760 -5.999 1.00 94.94 406 GLN A N 1
ATOM 3154 C CA . GLN A 1 406 ? -0.566 7.213 -4.847 1.00 94.94 406 GLN A CA 1
ATOM 3155 C C . GLN A 1 406 ? -1.386 7.346 -3.555 1.00 94.94 406 GLN A C 1
ATOM 3157 O O . GLN A 1 406 ? -0.828 7.176 -2.476 1.00 94.94 406 GLN A O 1
ATOM 3162 N N . ILE A 1 407 ? -2.700 7.582 -3.653 1.00 96.25 407 ILE A N 1
ATOM 3163 C CA . ILE A 1 407 ? -3.605 7.613 -2.493 1.00 96.25 407 ILE A CA 1
ATOM 3164 C C . ILE A 1 407 ? -3.644 6.275 -1.738 1.00 96.25 407 ILE A C 1
ATOM 3166 O O . ILE A 1 407 ? -3.899 6.276 -0.543 1.00 96.25 407 ILE A O 1
ATOM 3170 N N . ASN A 1 408 ? -3.312 5.161 -2.397 1.00 96.75 408 ASN A N 1
ATOM 3171 C CA . ASN A 1 408 ? -3.213 3.831 -1.784 1.00 96.75 408 ASN A CA 1
ATOM 3172 C C . ASN A 1 408 ? -1.797 3.534 -1.256 1.00 96.75 408 ASN A C 1
ATOM 3174 O O . ASN A 1 408 ? -1.445 2.386 -1.006 1.00 96.75 408 ASN A O 1
ATOM 3178 N N . GLY A 1 409 ? -0.934 4.548 -1.168 1.00 92.81 409 GLY A N 1
ATOM 3179 C CA . GLY A 1 409 ? 0.426 4.419 -0.653 1.00 92.81 409 GLY A CA 1
ATOM 3180 C C . GLY A 1 409 ? 1.452 3.835 -1.632 1.00 92.81 409 GLY A C 1
ATOM 3181 O O . GLY A 1 409 ? 2.549 3.455 -1.228 1.00 92.81 409 GLY A O 1
ATOM 3182 N N . THR A 1 410 ? 1.143 3.785 -2.930 1.00 93.56 410 THR A N 1
ATOM 3183 C CA . THR A 1 410 ? 2.103 3.379 -3.977 1.00 93.56 410 THR A CA 1
ATOM 3184 C C . THR A 1 410 ? 2.900 4.554 -4.535 1.00 93.56 410 THR A C 1
ATOM 3186 O O . THR A 1 410 ? 2.470 5.704 -4.473 1.00 93.56 410 THR A O 1
ATOM 3189 N N . THR A 1 411 ? 4.060 4.291 -5.144 1.00 89.06 411 THR A N 1
ATOM 3190 C CA . THR A 1 411 ? 4.796 5.312 -5.901 1.00 89.06 411 THR A CA 1
ATOM 3191 C C . THR A 1 411 ? 5.310 4.804 -7.249 1.00 89.06 411 THR A C 1
ATOM 3193 O O . THR A 1 411 ? 6.130 3.893 -7.353 1.00 89.06 411 THR A O 1
ATOM 3196 N N . GLY A 1 412 ? 4.843 5.453 -8.311 1.00 91.44 412 GLY A N 1
ATOM 3197 C CA . GLY A 1 412 ? 5.186 5.135 -9.692 1.00 91.44 412 GLY A CA 1
ATOM 3198 C C . GLY A 1 412 ? 4.010 5.392 -10.618 1.00 91.44 412 GLY A C 1
ATOM 3199 O O . GLY A 1 412 ? 2.872 5.522 -10.166 1.00 91.44 412 GLY A O 1
ATOM 3200 N N . TYR A 1 413 ? 4.287 5.539 -11.908 1.00 95.94 413 TYR A N 1
ATOM 3201 C CA . TYR A 1 413 ? 3.233 5.762 -12.895 1.00 95.94 413 TYR A CA 1
ATOM 3202 C C . TYR A 1 413 ? 2.553 4.453 -13.262 1.00 95.94 413 TYR A C 1
ATOM 3204 O O . TYR A 1 413 ? 1.343 4.424 -13.433 1.00 95.94 413 TYR A O 1
ATOM 3212 N N . GLU A 1 414 ? 3.334 3.380 -13.316 1.00 97.62 414 GLU A N 1
ATOM 3213 C CA . GLU A 1 414 ? 2.925 2.033 -13.692 1.00 97.62 414 GLU A CA 1
ATOM 3214 C C . GLU A 1 414 ? 2.042 1.417 -12.612 1.00 97.62 414 GLU A C 1
ATOM 3216 O O . GLU A 1 414 ? 0.954 0.939 -12.908 1.00 97.62 414 GLU A O 1
ATOM 3221 N N . GLU A 1 415 ? 2.463 1.513 -11.345 1.00 97.31 415 GLU A N 1
ATOM 3222 C CA . GLU A 1 415 ? 1.655 1.121 -10.188 1.00 97.31 415 GLU A CA 1
ATOM 3223 C C . GLU A 1 415 ? 0.320 1.874 -10.163 1.00 97.31 415 GLU A C 1
ATOM 3225 O O . GLU A 1 415 ? -0.723 1.285 -9.880 1.00 97.31 415 GLU A O 1
ATOM 3230 N N . ALA A 1 416 ? 0.337 3.172 -10.483 1.00 97.75 416 ALA A N 1
ATOM 3231 C CA . ALA A 1 416 ? -0.867 3.990 -10.523 1.00 97.75 416 ALA A CA 1
ATOM 3232 C C . ALA A 1 416 ? -1.782 3.626 -11.701 1.00 97.75 416 ALA A C 1
ATOM 3234 O O . ALA A 1 416 ? -2.979 3.456 -11.496 1.00 97.75 416 ALA A O 1
ATOM 3235 N N . ALA A 1 417 ? -1.236 3.460 -12.906 1.00 98.38 417 ALA A N 1
ATOM 3236 C CA . ALA A 1 417 ? -1.972 3.036 -14.096 1.00 98.38 417 ALA A CA 1
ATOM 3237 C C . ALA A 1 417 ? -2.628 1.656 -13.898 1.00 98.38 417 ALA A C 1
ATOM 3239 O O . ALA A 1 417 ? -3.813 1.498 -14.182 1.00 98.38 417 ALA A O 1
ATOM 3240 N N . ALA A 1 418 ? -1.893 0.700 -13.319 1.00 98.50 418 ALA A N 1
ATOM 3241 C CA . ALA A 1 418 ? -2.372 -0.639 -12.970 1.00 98.50 418 ALA A CA 1
ATOM 3242 C C . ALA A 1 418 ? -3.567 -0.627 -12.007 1.00 98.50 418 ALA A C 1
ATOM 3244 O O . ALA A 1 418 ? -4.553 -1.326 -12.224 1.00 98.50 418 ALA A O 1
ATOM 3245 N N . GLN A 1 419 ? -3.512 0.194 -10.958 1.00 98.75 419 GLN A N 1
ATOM 3246 C CA . GLN A 1 419 ? -4.657 0.360 -10.060 1.00 98.75 419 GLN A CA 1
ATOM 3247 C C . GLN A 1 419 ? -5.806 1.103 -10.746 1.00 98.75 419 GLN A C 1
ATOM 3249 O O . GLN A 1 419 ? -6.967 0.748 -10.567 1.00 98.75 419 GLN A O 1
ATOM 3254 N N . GLY A 1 420 ? -5.487 2.126 -11.542 1.00 98.62 420 GLY A N 1
ATOM 3255 C CA . GLY A 1 420 ? -6.458 2.949 -12.253 1.00 98.62 420 GLY A CA 1
ATOM 3256 C C . GLY A 1 420 ? -7.340 2.134 -13.188 1.00 98.62 420 GLY A C 1
ATOM 3257 O O . GLY A 1 420 ? -8.561 2.242 -13.112 1.00 98.62 420 GLY A O 1
ATOM 3258 N N . ILE A 1 421 ? -6.741 1.274 -14.017 1.00 98.56 421 ILE A N 1
ATOM 3259 C CA . ILE A 1 421 ? -7.498 0.424 -14.940 1.00 98.56 421 ILE A CA 1
ATOM 3260 C C . ILE A 1 421 ? -8.449 -0.514 -14.187 1.00 98.56 421 ILE A C 1
ATOM 3262 O O . ILE A 1 421 ? -9.631 -0.555 -14.516 1.00 98.56 421 ILE A O 1
ATOM 3266 N N . VAL A 1 422 ? -7.992 -1.179 -13.119 1.00 98.69 422 VAL A N 1
ATOM 3267 C CA . VAL A 1 422 ? -8.837 -2.076 -12.310 1.00 98.69 422 VAL A CA 1
ATOM 3268 C C . VAL A 1 422 ? -9.965 -1.306 -11.620 1.00 98.69 422 VAL A C 1
ATOM 3270 O O . VAL A 1 422 ? -11.124 -1.706 -11.717 1.00 98.69 422 VAL A O 1
ATOM 3273 N N . ALA A 1 423 ? -9.660 -0.173 -10.983 1.00 98.69 423 ALA A N 1
ATOM 3274 C CA . ALA A 1 423 ? -10.659 0.647 -10.302 1.00 98.69 423 ALA A CA 1
ATOM 3275 C C . ALA A 1 423 ? -11.705 1.219 -11.274 1.00 98.69 423 ALA A C 1
ATOM 3277 O O . ALA A 1 423 ? -12.890 1.234 -10.955 1.00 98.69 423 ALA A O 1
ATOM 3278 N N . GLY A 1 424 ? -11.296 1.645 -12.474 1.00 98.56 424 GLY A N 1
ATOM 3279 C CA . GLY A 1 424 ? -12.212 2.127 -13.511 1.00 98.56 424 GLY A CA 1
ATOM 3280 C C . GLY A 1 424 ? -13.139 1.036 -14.046 1.00 98.56 424 GLY A C 1
ATOM 3281 O O . GLY A 1 424 ? -14.347 1.260 -14.157 1.00 98.56 424 GLY A O 1
ATOM 3282 N N . VAL A 1 425 ? -12.598 -0.159 -14.325 1.00 98.69 425 VAL A N 1
ATOM 3283 C CA . VAL A 1 425 ? -13.401 -1.320 -14.742 1.00 98.69 425 VAL A CA 1
ATOM 3284 C C . VAL A 1 425 ? -14.393 -1.710 -13.652 1.00 98.69 425 VAL A C 1
ATOM 3286 O O . VAL A 1 425 ? -15.574 -1.874 -13.947 1.00 98.69 425 VAL A O 1
ATOM 3289 N N . ASN A 1 426 ? -13.947 -1.813 -12.399 1.00 98.69 426 ASN A N 1
ATOM 3290 C CA . ASN A 1 426 ? -14.796 -2.251 -11.292 1.00 98.69 426 ASN A CA 1
ATOM 3291 C C . ASN A 1 426 ? -15.844 -1.207 -10.901 1.00 98.69 426 ASN A C 1
ATOM 3293 O O . ASN A 1 426 ? -16.974 -1.581 -10.589 1.00 98.69 426 ASN A O 1
ATOM 3297 N N . ALA A 1 427 ? -15.529 0.087 -11.006 1.00 98.50 427 ALA A N 1
ATOM 3298 C CA . ALA A 1 427 ? -16.518 1.147 -10.855 1.00 98.50 427 ALA A CA 1
ATOM 3299 C C . ALA A 1 427 ? -17.635 1.008 -11.899 1.00 98.50 427 ALA A C 1
ATOM 3301 O O . ALA A 1 427 ? -18.807 0.949 -11.535 1.00 98.50 427 ALA A O 1
ATOM 3302 N N . ALA A 1 428 ? -17.293 0.862 -13.183 1.00 98.31 428 ALA A N 1
ATOM 3303 C CA . ALA A 1 428 ? -18.289 0.666 -14.238 1.00 98.31 428 ALA A CA 1
ATOM 3304 C C . ALA A 1 428 ? -19.050 -0.666 -14.094 1.00 98.31 428 ALA A C 1
ATOM 3306 O O . ALA A 1 428 ? -20.270 -0.704 -14.256 1.00 98.31 428 ALA A O 1
ATOM 3307 N N . ALA A 1 429 ? -18.361 -1.756 -13.743 1.00 97.94 429 ALA A N 1
ATOM 3308 C CA . ALA A 1 429 ? -18.981 -3.057 -13.502 1.00 97.94 429 ALA A CA 1
ATOM 3309 C C . ALA A 1 429 ? -20.007 -2.984 -12.364 1.00 97.94 429 ALA A C 1
ATOM 3311 O O . ALA A 1 429 ? -21.112 -3.501 -12.517 1.00 97.94 429 ALA A O 1
ATOM 3312 N N . LYS A 1 430 ? -19.699 -2.272 -11.272 1.00 96.31 430 LYS A N 1
ATOM 3313 C CA . LYS A 1 430 ? -20.629 -2.056 -10.158 1.00 96.31 430 LYS A CA 1
ATOM 3314 C C . LYS A 1 430 ? -21.874 -1.285 -10.593 1.00 96.31 430 LYS A C 1
ATOM 3316 O O . LYS A 1 430 ? -22.983 -1.713 -10.276 1.00 96.31 430 LYS A O 1
ATOM 3321 N N . VAL A 1 431 ? -21.708 -0.207 -11.366 1.00 96.31 431 VAL A N 1
ATOM 3322 C CA . VAL A 1 431 ? -22.833 0.576 -11.917 1.00 96.31 431 VAL A CA 1
ATOM 3323 C C . VAL A 1 431 ? -23.733 -0.301 -12.791 1.00 96.31 431 VAL A C 1
ATOM 3325 O O . VAL A 1 431 ? -24.956 -0.286 -12.652 1.00 96.31 431 VAL A O 1
ATOM 3328 N N . PHE A 1 432 ? -23.132 -1.126 -13.649 1.00 96.69 432 PHE A N 1
ATOM 3329 C CA . PHE A 1 432 ? -23.855 -2.017 -14.557 1.00 96.69 432 PHE A CA 1
ATOM 3330 C C . PHE A 1 432 ? -24.247 -3.367 -13.949 1.00 96.69 432 PHE A C 1
ATOM 3332 O O . PHE A 1 432 ? -24.802 -4.204 -14.659 1.00 96.69 432 PHE A O 1
ATOM 3339 N N . LYS A 1 433 ? -23.980 -3.587 -12.654 1.00 95.69 433 LYS A N 1
ATOM 3340 C CA . LYS A 1 433 ? -24.224 -4.855 -11.945 1.00 95.69 433 LYS A CA 1
ATOM 3341 C C . LYS A 1 433 ? -23.615 -6.073 -12.659 1.00 95.69 433 LYS A C 1
ATOM 3343 O O . LYS A 1 433 ? -24.211 -7.148 -12.692 1.00 95.69 433 LYS A O 1
ATOM 3348 N N . LYS A 1 434 ? -22.432 -5.893 -13.245 1.00 93.88 434 LYS A N 1
ATOM 3349 C CA . LYS A 1 434 ? -21.623 -6.954 -13.853 1.00 93.88 434 LYS A CA 1
ATOM 3350 C C . LYS A 1 434 ? -20.620 -7.513 -12.835 1.00 93.88 434 LYS A C 1
ATOM 3352 O O . LYS A 1 434 ? -20.273 -6.809 -11.885 1.00 93.88 434 LYS A O 1
ATOM 3357 N N . PRO A 1 435 ? -20.121 -8.747 -13.030 1.00 92.75 435 PRO A N 1
ATOM 3358 C CA . PRO A 1 435 ? -19.010 -9.264 -12.237 1.00 92.75 435 PRO A CA 1
ATOM 3359 C C . PRO A 1 435 ? -17.782 -8.337 -12.315 1.00 92.75 435 PRO A C 1
ATOM 3361 O O . PRO A 1 435 ? -17.480 -7.837 -13.404 1.00 92.75 435 PRO A O 1
ATOM 3364 N N . PRO A 1 436 ? -17.073 -8.098 -11.197 1.00 94.62 436 PRO A N 1
ATOM 3365 C CA . PRO A 1 436 ? -15.869 -7.276 -11.195 1.00 94.62 436 PRO A CA 1
ATOM 3366 C C . PRO A 1 436 ? -14.696 -7.991 -11.880 1.00 94.62 436 PRO A C 1
ATOM 3368 O O . PRO A 1 436 ? -14.607 -9.221 -11.896 1.00 94.62 436 PRO A O 1
ATOM 3371 N N . LEU A 1 437 ? -13.747 -7.210 -12.391 1.00 96.75 437 LEU A N 1
ATOM 3372 C CA . LEU A 1 437 ? -12.435 -7.687 -12.802 1.00 96.75 437 LEU A CA 1
ATOM 3373 C C . LEU A 1 437 ? -11.573 -7.925 -11.556 1.00 96.75 437 LEU A C 1
ATOM 3375 O O . LEU A 1 437 ? -11.096 -6.987 -10.913 1.00 96.75 437 LEU A O 1
ATOM 3379 N N . LEU A 1 438 ? -11.355 -9.200 -11.242 1.00 92.12 438 LEU A N 1
ATOM 3380 C CA . LEU A 1 438 ? -10.421 -9.653 -10.212 1.00 92.12 438 LEU A CA 1
ATOM 3381 C C . LEU A 1 438 ? -9.204 -10.282 -10.879 1.00 92.12 438 LEU A C 1
ATOM 3383 O O . LEU A 1 438 ? -9.368 -11.141 -11.740 1.00 92.12 438 LEU A O 1
ATOM 3387 N N . ILE A 1 439 ? -7.998 -9.889 -10.480 1.00 93.62 439 ILE A N 1
ATOM 3388 C CA . ILE A 1 439 ? -6.745 -10.470 -10.977 1.00 93.62 439 ILE A CA 1
ATOM 3389 C C . ILE A 1 439 ? -6.044 -11.105 -9.781 1.00 93.62 439 ILE A C 1
ATOM 3391 O O . ILE A 1 439 ? -5.646 -10.400 -8.859 1.00 93.62 439 ILE A O 1
ATOM 3395 N N . SER A 1 440 ? -5.926 -12.432 -9.782 1.00 88.88 440 SER A N 1
ATOM 3396 C CA . SER A 1 440 ? -5.213 -13.172 -8.737 1.00 88.88 440 SER A CA 1
ATOM 3397 C C . SER A 1 440 ? -3.720 -12.858 -8.804 1.00 88.88 440 SER A C 1
ATOM 3399 O O . SER A 1 440 ? -3.163 -12.609 -9.882 1.00 88.88 440 SER A O 1
ATOM 3401 N N . ARG A 1 441 ? -3.027 -12.950 -7.664 1.00 89.69 441 ARG A N 1
ATOM 3402 C CA . ARG A 1 441 ? -1.559 -12.863 -7.625 1.00 89.69 441 ARG A CA 1
ATOM 3403 C C . ARG A 1 441 ? -0.881 -13.945 -8.474 1.00 89.69 441 ARG A C 1
ATOM 3405 O O . ARG A 1 441 ? 0.261 -13.773 -8.888 1.00 89.69 441 ARG A O 1
ATOM 3412 N N . THR A 1 442 ? -1.593 -15.033 -8.778 1.00 88.38 442 THR A N 1
ATOM 3413 C CA . THR A 1 442 ? -1.143 -16.107 -9.680 1.00 88.38 442 THR A CA 1
ATOM 3414 C C . THR A 1 442 ? -1.330 -15.795 -11.166 1.00 88.38 442 THR A C 1
ATOM 3416 O O . THR A 1 442 ? -0.825 -16.528 -12.012 1.00 88.38 442 THR A O 1
ATOM 3419 N N . GLU A 1 443 ? -2.058 -14.729 -11.507 1.00 91.31 443 GLU A N 1
ATOM 3420 C CA . GLU A 1 443 ? -2.398 -14.369 -12.888 1.00 91.31 443 GLU A CA 1
ATOM 3421 C C . GLU A 1 443 ? -1.618 -13.163 -13.404 1.00 91.31 443 GLU A C 1
ATOM 3423 O O . GLU A 1 443 ? -1.463 -13.038 -14.617 1.00 91.31 443 GLU A O 1
ATOM 3428 N N . GLY A 1 444 ? -1.117 -12.282 -12.529 1.00 93.69 444 GLY A N 1
ATOM 3429 C CA . GLY A 1 444 ? -0.367 -11.098 -12.948 1.00 93.69 444 GLY A CA 1
ATOM 3430 C C . GLY A 1 444 ? 0.250 -10.274 -11.822 1.00 93.69 444 GLY A C 1
ATOM 3431 O O . GLY A 1 444 ? -0.127 -10.376 -10.655 1.00 93.69 444 GLY A O 1
ATOM 3432 N N . TYR A 1 445 ? 1.187 -9.408 -12.201 1.00 96.19 445 TYR A N 1
ATOM 3433 C CA . TYR A 1 445 ? 1.807 -8.406 -11.334 1.00 96.19 445 TYR A CA 1
ATOM 3434 C C . TYR A 1 445 ? 0.797 -7.369 -10.815 1.00 96.19 445 TYR A C 1
ATOM 3436 O O . TYR A 1 445 ? 0.985 -6.875 -9.706 1.00 96.19 445 TYR A O 1
ATOM 3444 N N . ILE A 1 446 ? -0.277 -7.062 -11.556 1.00 97.62 446 ILE A N 1
ATOM 3445 C CA . ILE A 1 446 ? -1.409 -6.260 -11.055 1.00 97.62 446 ILE A CA 1
ATOM 3446 C C . ILE A 1 446 ? -2.065 -6.959 -9.855 1.00 97.62 446 ILE A C 1
ATOM 3448 O O . ILE A 1 446 ? -2.359 -6.304 -8.858 1.00 97.62 446 ILE A O 1
ATOM 3452 N N . GLY A 1 447 ? -2.242 -8.282 -9.917 1.00 94.38 447 GLY A N 1
ATOM 3453 C CA . GLY A 1 447 ? -2.775 -9.070 -8.805 1.00 94.38 447 GLY A CA 1
ATOM 3454 C C . GLY A 1 447 ? -1.849 -9.054 -7.590 1.00 94.38 447 GLY A C 1
ATOM 3455 O O . GLY A 1 447 ? -2.303 -8.768 -6.490 1.00 94.38 447 GLY A O 1
ATOM 3456 N N . VAL A 1 448 ? -0.540 -9.253 -7.799 1.00 93.50 448 VAL A N 1
ATOM 3457 C CA . VAL A 1 448 ? 0.478 -9.140 -6.732 1.00 93.50 448 VAL A CA 1
ATOM 3458 C C . VAL A 1 448 ? 0.460 -7.746 -6.094 1.00 93.50 448 VAL A C 1
ATOM 3460 O O . VAL A 1 448 ? 0.470 -7.631 -4.876 1.00 93.50 448 VAL A O 1
ATOM 3463 N N . LEU A 1 449 ? 0.398 -6.682 -6.905 1.00 96.00 449 LEU A N 1
ATOM 3464 C CA . LEU A 1 449 ? 0.321 -5.299 -6.428 1.00 96.00 449 LEU A CA 1
ATOM 3465 C C . LEU A 1 449 ? -0.883 -5.081 -5.509 1.00 96.00 449 LEU A C 1
ATOM 3467 O O . LEU A 1 449 ? -0.734 -4.511 -4.434 1.00 96.00 449 LEU A O 1
ATOM 3471 N N . ILE A 1 450 ? -2.076 -5.473 -5.956 1.00 95.56 450 ILE A N 1
ATOM 3472 C CA . ILE A 1 450 ? -3.315 -5.218 -5.217 1.00 95.56 450 ILE A CA 1
ATOM 3473 C C . ILE A 1 450 ? -3.384 -6.091 -3.961 1.00 95.56 450 ILE A C 1
ATOM 3475 O O . ILE A 1 450 ? -3.787 -5.601 -2.907 1.00 95.56 450 ILE A O 1
ATOM 3479 N N . ASP A 1 451 ? -2.966 -7.352 -4.048 1.00 89.81 451 ASP A N 1
ATOM 3480 C CA . ASP A 1 451 ? -2.955 -8.264 -2.905 1.00 89.81 451 ASP A CA 1
ATOM 3481 C C . ASP A 1 451 ? -1.980 -7.797 -1.817 1.00 89.81 451 ASP A C 1
ATOM 3483 O O . ASP A 1 451 ? -2.396 -7.596 -0.678 1.00 89.81 451 ASP A O 1
ATOM 3487 N N . ASP A 1 452 ? -0.724 -7.491 -2.167 1.00 89.31 452 ASP A N 1
ATOM 3488 C CA . ASP A 1 452 ? 0.265 -6.996 -1.201 1.00 89.31 452 ASP A CA 1
ATOM 3489 C C . ASP A 1 452 ? -0.239 -5.709 -0.508 1.00 89.31 452 ASP A C 1
ATOM 3491 O O . ASP A 1 452 ? -0.127 -5.566 0.709 1.00 89.31 452 ASP A O 1
ATOM 3495 N N . LEU A 1 453 ? -0.865 -4.787 -1.252 1.00 92.00 453 LEU A N 1
ATOM 3496 C CA . LEU A 1 453 ? -1.438 -3.560 -0.687 1.00 92.00 453 LEU A CA 1
ATOM 3497 C C . LEU A 1 453 ? -2.612 -3.833 0.263 1.00 92.00 453 LEU A C 1
ATOM 3499 O O . LEU A 1 453 ? -2.664 -3.274 1.358 1.00 92.00 453 LEU A O 1
ATOM 3503 N N . THR A 1 454 ? -3.573 -4.655 -0.154 1.00 88.56 454 THR A N 1
ATOM 3504 C CA . THR A 1 454 ? -4.816 -4.873 0.605 1.00 88.56 454 THR A CA 1
ATOM 3505 C C . THR A 1 454 ? -4.646 -5.839 1.778 1.00 88.56 454 THR A C 1
ATOM 3507 O O . THR A 1 454 ? -5.433 -5.774 2.725 1.00 88.56 454 THR A O 1
ATOM 3510 N N . THR A 1 455 ? -3.599 -6.667 1.758 1.00 81.69 455 THR A N 1
ATOM 3511 C CA . THR A 1 455 ? -3.277 -7.642 2.807 1.00 81.69 455 THR A CA 1
ATOM 3512 C C . THR A 1 455 ? -2.249 -7.093 3.802 1.00 81.69 455 THR A C 1
ATOM 3514 O O . THR A 1 455 ? -2.512 -7.046 5.007 1.00 81.69 455 THR A O 1
ATOM 3517 N N . GLU A 1 456 ? -1.098 -6.601 3.331 1.00 82.19 456 GLU A N 1
ATOM 3518 C CA . GLU A 1 456 ? -0.002 -6.161 4.212 1.00 82.19 456 GLU A CA 1
ATOM 3519 C C . GLU A 1 456 ? -0.139 -4.690 4.638 1.00 82.19 456 GLU A C 1
ATOM 3521 O O . GLU A 1 456 ? 0.328 -4.280 5.711 1.00 82.19 456 GLU A O 1
ATOM 3526 N N . GLY A 1 457 ? -0.834 -3.880 3.837 1.00 88.00 457 GLY A N 1
ATOM 3527 C CA . GLY A 1 457 ? -0.803 -2.429 3.965 1.00 88.00 457 GLY A CA 1
ATOM 3528 C C . GLY A 1 457 ? 0.529 -1.859 3.480 1.00 88.00 457 GLY A C 1
ATOM 3529 O O . GLY A 1 457 ? 1.317 -2.524 2.808 1.00 88.00 457 GLY A O 1
ATOM 3530 N N . THR A 1 458 ? 0.826 -0.612 3.843 1.00 83.44 458 THR A N 1
ATOM 3531 C CA . THR A 1 458 ? 2.154 -0.054 3.579 1.00 83.44 458 THR A CA 1
ATOM 3532 C C . THR A 1 458 ? 2.574 0.954 4.641 1.00 83.44 458 THR A C 1
ATOM 3534 O O . THR A 1 458 ? 1.750 1.701 5.149 1.00 83.44 458 THR A O 1
ATOM 3537 N N . THR A 1 459 ? 3.854 0.966 5.011 1.00 73.50 459 THR A N 1
ATOM 3538 C CA . THR A 1 459 ? 4.440 1.937 5.963 1.00 73.50 459 THR A CA 1
ATOM 3539 C C . THR A 1 459 ? 5.402 2.915 5.292 1.00 73.50 459 THR A C 1
ATOM 3541 O O . THR A 1 459 ? 5.811 3.910 5.883 1.00 73.50 459 THR A O 1
ATOM 3544 N N . GLU A 1 460 ? 5.744 2.647 4.036 1.00 80.00 460 GLU A N 1
ATOM 3545 C CA . GLU A 1 460 ? 6.540 3.485 3.147 1.00 80.00 460 GLU A CA 1
ATOM 3546 C C . GLU A 1 460 ? 5.908 3.457 1.744 1.00 80.00 460 GLU A C 1
ATOM 3548 O O . GLU A 1 460 ? 5.003 2.663 1.509 1.00 80.00 460 GLU A O 1
ATOM 3553 N N . PRO A 1 461 ? 6.328 4.280 0.774 1.00 84.06 461 PRO A N 1
ATOM 3554 C CA . PRO A 1 461 ? 5.758 4.197 -0.566 1.00 84.06 461 PRO A CA 1
ATOM 3555 C C . PRO A 1 461 ? 6.053 2.839 -1.230 1.00 84.06 461 PRO A C 1
ATOM 3557 O O . PRO A 1 461 ? 7.216 2.527 -1.504 1.00 84.06 461 PRO A O 1
ATOM 3560 N N . TYR A 1 462 ? 5.014 2.053 -1.523 1.00 89.56 462 TYR A N 1
ATOM 3561 C CA . TYR A 1 462 ? 5.135 0.735 -2.151 1.00 89.56 462 TYR A CA 1
ATOM 3562 C C . TYR A 1 462 ? 5.642 0.847 -3.599 1.00 89.56 462 TYR A C 1
ATOM 3564 O O . TYR A 1 462 ? 5.235 1.741 -4.351 1.00 89.56 462 TYR A O 1
ATOM 3572 N N . ARG A 1 463 ? 6.525 -0.076 -4.007 1.00 87.50 463 ARG A N 1
ATOM 3573 C CA . ARG A 1 463 ? 7.136 -0.136 -5.347 1.00 87.50 463 ARG A CA 1
ATOM 3574 C C . ARG A 1 463 ? 7.202 -1.578 -5.835 1.00 87.50 463 ARG A C 1
ATOM 3576 O O . ARG A 1 463 ? 7.675 -2.443 -5.109 1.00 87.50 463 ARG A O 1
ATOM 3583 N N . MET A 1 464 ? 6.875 -1.853 -7.096 1.00 86.69 464 MET A N 1
ATOM 3584 C CA . MET A 1 464 ? 6.807 -3.255 -7.547 1.00 86.69 464 MET A CA 1
ATOM 3585 C C . MET A 1 464 ? 8.108 -4.042 -7.445 1.00 86.69 464 MET A C 1
ATOM 3587 O O . MET A 1 464 ? 8.070 -5.255 -7.263 1.00 86.69 464 MET A O 1
ATOM 3591 N N . PHE A 1 465 ? 9.273 -3.407 -7.557 1.00 80.75 465 PHE A N 1
ATOM 3592 C CA . PHE A 1 465 ? 10.532 -4.152 -7.487 1.00 80.75 465 PHE A CA 1
ATOM 3593 C C . PHE A 1 465 ? 10.857 -4.671 -6.076 1.00 80.75 465 PHE A C 1
ATOM 3595 O O . PHE A 1 465 ? 11.759 -5.497 -5.944 1.00 80.75 465 PHE A O 1
ATOM 3602 N N . THR A 1 466 ? 10.165 -4.192 -5.033 1.00 73.44 466 THR A N 1
ATOM 3603 C CA . THR A 1 466 ? 10.295 -4.734 -3.671 1.00 73.44 466 THR A CA 1
ATOM 3604 C C . THR A 1 466 ? 9.410 -5.959 -3.456 1.00 73.44 466 THR A C 1
ATOM 3606 O O . THR A 1 466 ? 9.666 -6.724 -2.529 1.00 73.44 466 THR A O 1
ATOM 3609 N N . SER A 1 467 ? 8.414 -6.170 -4.323 1.00 72.94 467 SER A N 1
ATOM 3610 C CA . SER A 1 467 ? 7.525 -7.331 -4.270 1.00 72.94 467 SER A CA 1
ATOM 3611 C C . SER A 1 467 ? 8.260 -8.626 -4.619 1.00 72.94 467 SER A C 1
ATOM 3613 O O . SER A 1 467 ? 9.170 -8.675 -5.462 1.00 72.94 467 SER A O 1
ATOM 3615 N N . ARG A 1 468 ? 7.851 -9.716 -3.972 1.00 70.56 468 ARG A N 1
ATOM 3616 C CA . ARG A 1 468 ? 8.283 -11.064 -4.332 1.00 70.56 468 ARG A CA 1
ATOM 3617 C C . ARG A 1 468 ? 7.131 -11.771 -5.026 1.00 70.56 468 ARG A C 1
ATOM 3619 O O . ARG A 1 468 ? 6.344 -12.428 -4.376 1.00 70.56 468 ARG A O 1
ATOM 3626 N N . SER A 1 469 ? 7.080 -11.683 -6.353 1.00 76.44 469 SER A N 1
ATOM 3627 C CA . SER A 1 469 ? 6.296 -12.652 -7.120 1.00 76.44 469 SER A CA 1
ATOM 3628 C C . SER A 1 469 ? 6.970 -14.025 -7.025 1.00 76.44 469 SER A C 1
ATOM 3630 O O . SER A 1 469 ? 8.169 -14.139 -7.306 1.00 76.44 469 SER A O 1
ATOM 3632 N N . GLU A 1 470 ? 6.215 -15.039 -6.613 1.00 78.81 470 GLU A N 1
ATOM 3633 C CA . GLU A 1 470 ? 6.625 -16.445 -6.535 1.00 78.81 470 GLU A CA 1
ATOM 3634 C C . GLU A 1 470 ? 6.654 -17.096 -7.931 1.00 78.81 470 GLU A C 1
ATOM 3636 O O . GLU A 1 470 ? 7.472 -17.972 -8.213 1.00 78.81 470 GLU A O 1
ATOM 3641 N N . PHE A 1 471 ? 5.828 -16.585 -8.852 1.00 86.19 471 PHE A N 1
ATOM 3642 C CA . PHE A 1 471 ? 5.580 -17.151 -10.182 1.00 86.19 471 PHE A CA 1
ATOM 3643 C C . PHE A 1 471 ? 6.206 -16.342 -11.324 1.00 86.19 471 PHE A C 1
ATOM 3645 O O . PHE A 1 471 ? 5.657 -16.280 -12.420 1.00 86.19 471 PHE A O 1
ATOM 3652 N N . ARG A 1 472 ? 7.381 -15.733 -11.110 1.00 86.56 472 ARG A N 1
ATOM 3653 C CA . ARG A 1 472 ? 8.067 -14.855 -12.097 1.00 86.56 472 ARG A CA 1
ATOM 3654 C C . ARG A 1 472 ? 8.273 -15.487 -13.473 1.00 86.56 472 ARG A C 1
ATOM 3656 O O . ARG A 1 472 ? 8.346 -14.786 -14.473 1.00 86.56 472 ARG A O 1
ATOM 3663 N N . VAL A 1 473 ? 8.409 -16.811 -13.524 1.00 88.31 473 VAL A N 1
ATOM 3664 C CA . VAL A 1 473 ? 8.596 -17.554 -14.778 1.00 88.31 473 VAL A CA 1
ATOM 3665 C C . VAL A 1 473 ? 7.298 -17.643 -15.579 1.00 88.31 473 VAL A C 1
ATOM 3667 O O . VAL A 1 473 ? 7.348 -17.650 -16.806 1.00 88.31 473 VAL A O 1
ATOM 3670 N N . SER A 1 474 ? 6.152 -17.650 -14.904 1.00 89.25 474 SER A N 1
ATOM 3671 C CA . SER A 1 474 ? 4.823 -17.682 -15.521 1.00 89.25 474 SER A CA 1
ATOM 3672 C C . SER A 1 474 ? 4.279 -16.270 -15.775 1.00 89.25 474 SER A C 1
ATOM 3674 O O . SER A 1 474 ? 3.649 -16.016 -16.800 1.00 89.25 474 SER A O 1
ATOM 3676 N N . LEU A 1 475 ? 4.579 -15.326 -14.878 1.00 93.19 475 LEU A N 1
ATOM 3677 C CA . LEU A 1 475 ? 4.117 -13.936 -14.907 1.00 93.19 475 LEU A CA 1
ATOM 3678 C C . LEU A 1 475 ? 5.108 -13.026 -15.631 1.00 93.19 475 LEU A C 1
ATOM 3680 O O . LEU A 1 475 ? 5.731 -12.158 -15.022 1.00 93.19 475 LEU A O 1
ATOM 3684 N N . ARG A 1 476 ? 5.281 -13.241 -16.933 1.00 94.31 476 ARG A N 1
ATOM 3685 C CA . ARG A 1 476 ? 6.281 -12.525 -17.731 1.00 94.31 476 ARG A CA 1
ATOM 3686 C C . ARG A 1 476 ? 5.670 -11.337 -18.477 1.00 94.31 476 ARG A C 1
ATOM 3688 O O . ARG A 1 476 ? 4.462 -11.311 -18.721 1.00 94.31 476 ARG A O 1
ATOM 3695 N N . PRO A 1 477 ? 6.480 -10.341 -18.873 1.00 94.62 477 PRO A N 1
ATOM 3696 C CA . PRO A 1 477 ? 5.984 -9.230 -19.678 1.00 94.62 477 PRO A CA 1
ATOM 3697 C C . PRO A 1 477 ? 5.581 -9.663 -21.097 1.00 94.62 477 PRO A C 1
ATOM 3699 O O . PRO A 1 477 ? 4.697 -9.041 -21.674 1.00 94.62 477 PRO A O 1
ATOM 3702 N N . ASP A 1 478 ? 6.198 -10.709 -21.662 1.00 95.00 478 ASP A N 1
ATOM 3703 C CA . ASP A 1 478 ? 5.945 -11.173 -23.038 1.00 95.00 478 ASP A CA 1
ATOM 3704 C C . ASP A 1 478 ? 4.620 -11.925 -23.234 1.00 95.00 478 ASP A C 1
ATOM 3706 O O . ASP A 1 478 ? 4.151 -12.018 -24.364 1.00 95.00 478 ASP A O 1
ATOM 3710 N N . ASN A 1 479 ? 4.015 -12.437 -22.157 1.00 95.88 479 ASN A N 1
ATOM 3711 C CA . ASN A 1 479 ? 2.796 -13.253 -22.206 1.00 95.88 479 ASN A CA 1
ATOM 3712 C C . ASN A 1 479 ? 1.603 -12.612 -21.473 1.00 95.88 479 ASN A C 1
ATOM 3714 O O . ASN A 1 479 ? 0.636 -13.294 -21.132 1.00 95.88 479 ASN A O 1
ATOM 3718 N N . ALA A 1 480 ? 1.673 -11.313 -21.171 1.00 97.50 480 ALA A N 1
ATOM 3719 C CA . ALA A 1 480 ? 0.612 -10.615 -20.447 1.00 97.50 480 ALA A CA 1
ATOM 3720 C C . ALA A 1 480 ? -0.728 -10.608 -21.205 1.00 97.50 480 ALA A C 1
ATOM 3722 O O . ALA A 1 480 ? -1.780 -10.749 -20.582 1.00 97.50 480 ALA A O 1
ATOM 3723 N N . ASP A 1 481 ? -0.688 -10.513 -22.534 1.00 97.25 481 ASP A N 1
ATOM 3724 C CA . ASP A 1 481 ? -1.849 -10.624 -23.423 1.00 97.25 481 ASP A CA 1
ATOM 3725 C C . ASP A 1 481 ? -2.540 -11.991 -23.309 1.00 97.25 481 ASP A C 1
ATOM 3727 O O . ASP A 1 481 ? -3.751 -12.062 -23.104 1.00 97.25 481 ASP A O 1
ATOM 3731 N N . GLN A 1 482 ? -1.757 -13.073 -23.328 1.00 96.25 482 GLN A N 1
ATOM 3732 C CA . GLN A 1 482 ? -2.244 -14.442 -23.150 1.00 96.25 482 GLN A CA 1
ATOM 3733 C C . GLN A 1 482 ? -2.933 -14.637 -21.796 1.00 96.25 482 GLN A C 1
ATOM 3735 O O . GLN A 1 482 ? -3.879 -15.413 -21.690 1.00 96.25 482 GLN A O 1
ATOM 3740 N N . ARG A 1 483 ? -2.456 -13.949 -20.754 1.00 96.38 483 ARG A N 1
ATOM 3741 C CA . ARG A 1 483 ? -2.986 -14.080 -19.391 1.00 96.38 483 ARG A CA 1
ATOM 3742 C C . ARG A 1 483 ? -4.240 -13.241 -19.152 1.00 96.38 483 ARG A C 1
ATOM 3744 O O . ARG A 1 483 ? -5.130 -13.692 -18.437 1.00 96.38 483 ARG A O 1
ATOM 3751 N N . LEU A 1 484 ? -4.298 -12.017 -19.684 1.00 98.31 484 LEU A N 1
ATOM 3752 C CA . LEU A 1 484 ? -5.263 -11.010 -19.221 1.00 98.31 484 LEU A CA 1
ATOM 3753 C C . LEU A 1 484 ? -6.224 -10.484 -20.292 1.00 98.31 484 LEU A C 1
ATOM 3755 O O . LEU A 1 484 ? -7.302 -10.018 -19.925 1.00 98.31 484 LEU A O 1
ATOM 3759 N N . THR A 1 485 ? -5.899 -10.560 -21.587 1.00 98.44 485 THR A N 1
ATOM 3760 C CA . THR A 1 485 ? -6.748 -9.955 -22.631 1.00 98.44 485 THR A CA 1
ATOM 3761 C C . THR A 1 485 ? -8.119 -10.619 -22.715 1.00 98.44 485 THR A C 1
ATOM 3763 O O . THR A 1 485 ? -9.132 -9.923 -22.696 1.00 98.44 485 THR A O 1
ATOM 3766 N N . GLU A 1 486 ? -8.181 -11.952 -22.725 1.00 97.75 486 GLU A N 1
ATOM 3767 C CA . GLU A 1 486 ? -9.460 -12.676 -22.762 1.00 97.75 486 GLU A CA 1
ATOM 3768 C C . GLU A 1 486 ? -10.315 -12.392 -21.520 1.00 97.75 486 GLU A C 1
ATOM 3770 O O . GLU A 1 486 ? -11.524 -12.180 -21.612 1.00 97.75 486 GLU A O 1
ATOM 3775 N N . LYS A 1 487 ? -9.670 -12.298 -20.353 1.00 96.50 487 LYS A N 1
ATOM 3776 C CA . LYS A 1 487 ? -10.334 -11.969 -19.091 1.00 96.50 487 LYS A CA 1
ATOM 3777 C C . LYS A 1 487 ? -10.928 -10.560 -19.111 1.00 96.50 487 LYS A C 1
ATOM 3779 O O . LYS A 1 487 ? -12.080 -10.373 -18.727 1.00 96.50 487 LYS A O 1
ATOM 3784 N N . GLY A 1 488 ? -10.169 -9.577 -19.595 1.00 97.31 488 GLY A N 1
ATOM 3785 C CA . GLY A 1 488 ? -10.656 -8.210 -19.777 1.00 97.31 488 GLY A CA 1
ATOM 3786 C C . GLY A 1 488 ? -11.787 -8.118 -20.808 1.00 97.31 488 GLY A C 1
ATOM 3787 O O . GLY A 1 488 ? -12.751 -7.380 -20.603 1.00 97.31 488 GLY A O 1
ATOM 3788 N N . TYR A 1 489 ? -11.723 -8.918 -21.876 1.00 97.94 489 TYR A N 1
ATOM 3789 C CA . TYR A 1 489 ? -12.775 -9.004 -22.891 1.00 97.94 489 TYR A CA 1
ATOM 3790 C C . TYR A 1 489 ? -14.080 -9.565 -22.318 1.00 97.94 489 TYR A C 1
ATOM 3792 O O . TYR A 1 489 ? -15.143 -8.987 -22.535 1.00 97.94 489 TYR A O 1
ATOM 3800 N N . ALA A 1 490 ? -14.003 -10.628 -21.512 1.00 96.50 490 ALA A N 1
ATOM 3801 C CA . ALA A 1 490 ? -15.166 -11.224 -20.855 1.00 96.50 490 ALA A CA 1
ATOM 3802 C C . ALA A 1 490 ? -15.888 -10.246 -19.906 1.00 96.50 490 ALA A C 1
ATOM 3804 O O . ALA A 1 490 ? -17.114 -10.270 -19.809 1.00 96.50 490 ALA A O 1
ATOM 3805 N N . VAL A 1 491 ? -15.143 -9.364 -19.227 1.00 95.25 491 VAL A N 1
ATOM 3806 C CA . VAL A 1 491 ? -15.715 -8.304 -18.374 1.00 95.25 491 VAL A CA 1
ATOM 3807 C C . VAL A 1 491 ? -16.249 -7.128 -19.211 1.00 95.25 491 VAL A C 1
ATOM 3809 O O . VAL A 1 491 ? -17.257 -6.511 -18.850 1.00 95.25 491 VAL A O 1
ATOM 3812 N N . GLY A 1 492 ? -15.619 -6.857 -20.358 1.00 95.31 492 GLY A N 1
ATOM 3813 C CA . GLY A 1 492 ? -16.019 -5.843 -21.337 1.00 95.31 492 GLY A CA 1
ATOM 3814 C C . GLY A 1 492 ? -15.096 -4.623 -21.424 1.00 95.31 492 GLY A C 1
ATOM 3815 O O . GLY A 1 492 ? -15.497 -3.614 -21.996 1.00 95.31 492 GLY A O 1
ATOM 3816 N N . CYS A 1 493 ? -13.888 -4.672 -20.849 1.00 95.75 493 CYS A N 1
ATOM 3817 C CA . CYS A 1 493 ? -12.953 -3.537 -20.852 1.00 95.75 493 CYS A CA 1
ATOM 3818 C C . CYS A 1 493 ? -11.955 -3.545 -22.021 1.00 95.75 493 CYS A C 1
ATOM 3820 O O . CYS A 1 493 ? -11.287 -2.533 -22.250 1.00 95.75 493 CYS A O 1
ATOM 3822 N N . VAL A 1 494 ? -11.876 -4.665 -22.745 1.00 98.12 494 VAL A N 1
ATOM 3823 C CA . VAL A 1 494 ? -11.017 -4.882 -23.917 1.00 98.12 494 VAL A CA 1
ATOM 3824 C C . VAL A 1 494 ? -11.844 -4.787 -25.198 1.00 98.12 494 VAL A C 1
ATOM 3826 O O . VAL A 1 494 ? -12.924 -5.369 -25.291 1.00 98.12 494 VAL A O 1
ATOM 3829 N N . SER A 1 495 ? -11.328 -4.067 -26.193 1.00 96.56 495 SER A N 1
ATOM 3830 C CA . SER A 1 495 ? -11.945 -3.924 -27.516 1.00 96.56 495 SER A CA 1
ATOM 3831 C C . SER A 1 495 ? -11.899 -5.208 -28.362 1.00 96.56 495 SER A C 1
ATOM 3833 O O . SER A 1 495 ? -11.033 -6.066 -28.183 1.00 96.56 495 SER A O 1
ATOM 3835 N N . ASN A 1 496 ? -12.810 -5.317 -29.340 1.00 97.50 496 ASN A N 1
ATOM 3836 C CA . ASN A 1 496 ? -12.798 -6.415 -30.318 1.00 97.50 496 ASN A CA 1
ATOM 3837 C C . ASN A 1 496 ? -11.482 -6.459 -31.105 1.00 97.50 496 ASN A C 1
ATOM 3839 O O . ASN A 1 496 ? -10.889 -7.522 -31.217 1.00 97.50 496 ASN A O 1
ATOM 3843 N N . GLU A 1 497 ? -10.983 -5.304 -31.558 1.00 96.81 497 GLU A N 1
ATOM 3844 C CA . GLU A 1 497 ? -9.731 -5.199 -32.321 1.00 96.81 497 GLU A CA 1
ATOM 3845 C C . GLU A 1 497 ? -8.551 -5.850 -31.587 1.00 96.81 497 GLU A C 1
ATOM 3847 O O . GLU A 1 497 ? -7.822 -6.665 -32.155 1.00 96.81 497 GLU A O 1
ATOM 3852 N N . ARG A 1 498 ? -8.389 -5.539 -30.295 1.00 97.25 498 ARG A N 1
ATOM 3853 C CA . ARG A 1 498 ? -7.339 -6.147 -29.477 1.00 97.25 498 ARG A CA 1
ATOM 3854 C C . ARG A 1 498 ? -7.558 -7.643 -29.288 1.00 97.25 498 ARG A C 1
ATOM 3856 O O . ARG A 1 498 ? -6.602 -8.406 -29.394 1.00 97.25 498 ARG A O 1
ATOM 3863 N N . MET A 1 499 ? -8.790 -8.068 -29.006 1.00 97.94 499 MET A N 1
ATOM 3864 C CA . MET A 1 499 ? -9.092 -9.489 -28.824 1.00 97.94 499 MET A CA 1
ATOM 3865 C C . MET A 1 499 ? -8.802 -10.296 -30.095 1.00 97.94 499 MET A C 1
ATOM 3867 O O . MET A 1 499 ? -8.244 -11.389 -30.009 1.00 97.94 499 MET A O 1
ATOM 3871 N N . ASP A 1 500 ? -9.129 -9.747 -31.264 1.00 97.75 500 ASP A N 1
ATOM 3872 C CA . ASP A 1 500 ? -8.891 -10.380 -32.558 1.00 97.75 500 ASP A CA 1
ATOM 3873 C C . ASP A 1 500 ? -7.386 -10.501 -32.844 1.00 97.75 500 ASP A C 1
ATOM 3875 O O . ASP A 1 500 ? -6.919 -11.604 -33.140 1.00 97.75 500 ASP A O 1
ATOM 3879 N N . LYS A 1 501 ? -6.597 -9.432 -32.629 1.00 95.44 501 LYS A N 1
ATOM 3880 C CA . LYS A 1 501 ? -5.125 -9.478 -32.769 1.00 95.44 501 LYS A CA 1
ATOM 3881 C C . LYS A 1 501 ? -4.482 -10.486 -31.807 1.00 95.44 501 LYS A C 1
ATOM 3883 O O . LYS A 1 501 ? -3.594 -11.248 -32.203 1.00 95.44 501 LYS A O 1
ATOM 3888 N N . THR A 1 502 ? -4.940 -10.541 -30.554 1.00 96.56 502 THR A N 1
ATOM 3889 C CA . THR A 1 502 ? -4.451 -11.523 -29.574 1.00 96.56 502 THR A CA 1
ATOM 3890 C C . THR A 1 502 ? -4.802 -12.952 -29.992 1.00 96.56 502 THR A C 1
ATOM 3892 O O . THR A 1 502 ? -3.928 -13.816 -29.976 1.00 96.56 502 THR A O 1
ATOM 3895 N N . ARG A 1 503 ? -6.045 -13.221 -30.417 1.00 96.25 503 ARG A N 1
ATOM 3896 C CA . ARG A 1 503 ? -6.460 -14.553 -30.898 1.00 96.25 503 ARG A CA 1
ATOM 3897 C C . ARG A 1 503 ? -5.657 -15.001 -32.109 1.00 96.25 503 ARG A C 1
ATOM 3899 O O . ARG A 1 503 ? -5.205 -16.142 -32.131 1.00 96.25 503 ARG A O 1
ATOM 3906 N N . GLU A 1 504 ? -5.458 -14.116 -33.082 1.00 93.88 504 GLU A N 1
ATOM 3907 C CA . GLU A 1 504 ? -4.651 -14.404 -34.268 1.00 93.88 504 GLU A CA 1
ATOM 3908 C C . GLU A 1 504 ? -3.222 -14.801 -33.871 1.00 93.88 504 GLU A C 1
ATOM 3910 O O . GLU A 1 504 ? -2.720 -15.842 -34.297 1.00 93.88 504 GLU A O 1
ATOM 3915 N N . THR A 1 505 ? -2.592 -14.015 -32.996 1.00 92.69 505 THR A N 1
ATOM 3916 C CA . THR A 1 505 ? -1.219 -14.257 -32.533 1.00 92.69 505 THR A CA 1
ATOM 3917 C C . THR A 1 505 ? -1.101 -15.571 -31.757 1.00 92.69 505 THR A C 1
ATOM 3919 O O . THR A 1 505 ? -0.194 -16.364 -32.011 1.00 92.69 505 THR A O 1
ATOM 3922 N N . LEU A 1 506 ? -2.027 -15.839 -30.830 1.00 93.94 506 LEU A N 1
ATOM 3923 C CA . LEU A 1 506 ? -2.022 -17.071 -30.037 1.00 93.94 506 LEU A CA 1
ATOM 3924 C C . LEU A 1 506 ? -2.313 -18.310 -30.887 1.00 93.94 506 LEU A C 1
ATOM 3926 O O . LEU A 1 506 ? -1.694 -19.344 -30.652 1.00 93.94 506 LEU A O 1
ATOM 3930 N N . CYS A 1 507 ? -3.195 -18.209 -31.886 1.00 93.19 507 CYS A N 1
ATOM 3931 C CA . CYS A 1 507 ? -3.479 -19.299 -32.818 1.00 93.19 507 CYS A CA 1
ATOM 3932 C C . CYS A 1 507 ? -2.219 -19.682 -33.609 1.00 93.19 507 CYS A C 1
ATOM 3934 O O . CYS A 1 507 ? -1.798 -20.838 -33.560 1.00 93.19 507 CYS A O 1
ATOM 3936 N N . LYS A 1 508 ? -1.542 -18.697 -34.222 1.00 90.94 508 LYS A N 1
ATOM 3937 C CA . LYS A 1 508 ? -0.265 -18.909 -34.931 1.00 90.94 508 LYS A CA 1
ATOM 3938 C C . LYS A 1 508 ? 0.804 -19.510 -34.016 1.00 90.94 508 LYS A C 1
ATOM 3940 O O . LYS A 1 508 ? 1.535 -20.415 -34.410 1.00 90.94 508 LYS A O 1
ATOM 3945 N N . MET A 1 509 ? 0.888 -19.034 -32.773 1.00 92.25 509 MET A N 1
ATOM 3946 C CA . MET A 1 509 ? 1.843 -19.551 -31.791 1.00 92.25 509 MET A CA 1
ATOM 3947 C C . MET A 1 509 ? 1.552 -21.012 -31.420 1.00 92.25 509 MET A C 1
ATOM 3949 O O . MET A 1 509 ? 2.473 -21.824 -31.358 1.00 92.25 509 MET A O 1
ATOM 3953 N N . GLN A 1 510 ? 0.286 -21.364 -31.183 1.00 92.25 510 GLN A N 1
ATOM 3954 C CA . GLN A 1 510 ? -0.126 -22.733 -30.860 1.00 92.25 510 GLN A CA 1
ATOM 3955 C C . GLN A 1 510 ? 0.109 -23.690 -32.031 1.00 92.25 510 GLN A C 1
ATOM 3957 O O . GLN A 1 510 ? 0.631 -24.785 -31.817 1.00 92.25 510 GLN A O 1
ATOM 3962 N N . GLU A 1 511 ? -0.213 -23.266 -33.254 1.00 90.38 511 GLU A N 1
ATOM 3963 C CA . GLU A 1 511 ? 0.074 -24.008 -34.483 1.00 90.38 511 GLU A CA 1
ATOM 3964 C C . GLU A 1 511 ? 1.577 -24.289 -34.617 1.00 90.38 511 GLU A C 1
ATOM 3966 O O . GLU A 1 511 ? 1.986 -25.447 -34.733 1.00 90.38 511 GLU A O 1
ATOM 3971 N N . ALA A 1 512 ? 2.413 -23.256 -34.478 1.00 89.38 512 ALA A N 1
ATOM 3972 C CA . ALA A 1 512 ? 3.866 -23.384 -34.535 1.00 89.38 512 ALA A CA 1
ATOM 3973 C C . ALA A 1 512 ? 4.414 -24.349 -33.472 1.00 89.38 512 ALA A C 1
ATOM 3975 O O . ALA A 1 512 ? 5.226 -25.229 -33.770 1.00 89.38 512 ALA A O 1
ATOM 3976 N N . ILE A 1 513 ? 3.954 -24.224 -32.223 1.00 92.06 513 ILE A N 1
ATOM 3977 C CA . ILE A 1 513 ? 4.358 -25.113 -31.127 1.00 92.06 513 ILE A CA 1
ATOM 3978 C C . ILE A 1 513 ? 3.944 -26.560 -31.420 1.00 92.06 513 ILE A C 1
ATOM 3980 O O . ILE A 1 513 ? 4.717 -27.481 -31.145 1.00 92.06 513 ILE A O 1
ATOM 3984 N N . GLN A 1 514 ? 2.758 -26.783 -31.989 1.00 93.00 514 GLN A N 1
ATOM 3985 C CA . GLN A 1 514 ? 2.283 -28.121 -32.328 1.00 93.00 514 GLN A CA 1
ATOM 3986 C C . GLN A 1 514 ? 3.117 -28.755 -33.448 1.00 93.00 514 GLN A C 1
ATOM 3988 O O . GLN A 1 514 ? 3.513 -29.917 -33.325 1.00 93.00 514 GLN A O 1
ATOM 3993 N N . ILE A 1 515 ? 3.460 -27.986 -34.487 1.00 90.88 515 ILE A N 1
ATOM 3994 C CA . ILE A 1 515 ? 4.376 -28.416 -35.554 1.00 90.88 515 ILE A CA 1
ATOM 3995 C C . ILE A 1 515 ? 5.727 -28.818 -34.948 1.00 90.88 515 ILE A C 1
ATOM 3997 O O . ILE A 1 515 ? 6.194 -29.940 -35.159 1.00 90.88 515 ILE A O 1
ATOM 4001 N N . LEU A 1 516 ? 6.318 -27.956 -34.116 1.00 91.50 516 LEU A N 1
ATOM 4002 C CA . LEU A 1 516 ? 7.612 -28.204 -33.472 1.00 91.50 516 LEU A CA 1
ATOM 4003 C C . LEU A 1 516 ? 7.609 -29.430 -32.547 1.00 91.50 516 LEU A C 1
ATOM 4005 O O . LEU A 1 516 ? 8.623 -30.121 -32.444 1.00 91.50 516 LEU A O 1
ATOM 4009 N N . LYS A 1 517 ? 6.493 -29.709 -31.863 1.00 94.00 517 LYS A N 1
ATOM 4010 C CA . LYS A 1 517 ? 6.328 -30.914 -31.033 1.00 94.00 517 LYS A CA 1
ATOM 4011 C C . LYS A 1 517 ? 6.170 -32.182 -31.873 1.00 94.00 517 LYS A C 1
ATOM 4013 O O . LYS A 1 517 ? 6.629 -33.238 -31.447 1.00 94.00 517 LYS A O 1
ATOM 4018 N N . SER A 1 518 ? 5.535 -32.084 -33.042 1.00 93.31 518 SER A N 1
ATOM 4019 C CA . SER A 1 518 ? 5.314 -33.222 -33.944 1.00 93.31 518 SER A CA 1
ATOM 4020 C C . SER A 1 518 ? 6.577 -33.658 -34.696 1.00 93.31 518 SER A C 1
ATOM 4022 O O . SER A 1 518 ? 6.745 -34.842 -34.985 1.00 93.31 518 SER A O 1
ATOM 4024 N N . GLU A 1 519 ? 7.500 -32.728 -34.958 1.00 93.00 519 GLU A N 1
ATOM 4025 C CA . GLU A 1 519 ? 8.764 -33.025 -35.628 1.00 93.00 519 GLU A CA 1
ATOM 4026 C C . GLU A 1 519 ? 9.754 -33.662 -34.642 1.00 93.00 519 GLU A C 1
ATOM 4028 O O . GLU A 1 519 ? 10.488 -32.975 -33.930 1.00 93.00 519 GLU A O 1
ATOM 4033 N N . VAL A 1 520 ? 9.777 -34.996 -34.598 1.00 94.12 520 VAL A N 1
ATOM 4034 C CA . VAL A 1 520 ? 10.613 -35.790 -33.685 1.00 94.12 520 VAL A CA 1
ATOM 4035 C C . VAL A 1 520 ? 11.724 -36.507 -34.449 1.00 94.12 520 VAL A C 1
ATOM 4037 O O . VAL A 1 520 ? 11.480 -37.217 -35.424 1.00 94.12 520 VAL A O 1
ATOM 4040 N N . ARG A 1 521 ? 12.971 -36.369 -33.984 1.00 92.25 521 ARG A N 1
ATOM 4041 C CA . ARG A 1 521 ? 14.142 -37.061 -34.551 1.00 92.25 521 ARG A CA 1
ATOM 4042 C C . ARG A 1 521 ? 15.064 -37.578 -33.453 1.00 92.25 521 ARG A C 1
ATOM 4044 O O . ARG A 1 521 ? 15.042 -37.103 -32.320 1.00 92.25 521 ARG A O 1
ATOM 4051 N N . LEU A 1 522 ? 15.937 -38.518 -33.810 1.00 90.50 522 LEU A N 1
ATOM 4052 C CA . LEU A 1 522 ? 17.058 -38.915 -32.957 1.00 90.50 522 LEU A CA 1
ATOM 4053 C C . LEU A 1 522 ? 17.942 -37.699 -32.639 1.00 90.50 522 LEU A C 1
ATOM 4055 O O . LEU A 1 522 ? 18.281 -36.925 -33.537 1.00 90.50 522 LEU A O 1
ATOM 4059 N N . SER A 1 523 ? 18.380 -37.572 -31.384 1.00 87.44 523 SER A N 1
ATOM 4060 C CA . SER A 1 523 ? 19.240 -36.464 -30.924 1.00 87.44 523 SER A CA 1
ATOM 4061 C C . SER A 1 523 ? 20.524 -36.306 -31.754 1.00 87.44 523 SER A C 1
ATOM 4063 O O . SER A 1 523 ? 20.991 -35.190 -31.971 1.00 87.44 523 SER A O 1
ATOM 4065 N N . SER A 1 524 ? 21.086 -37.408 -32.262 1.00 87.44 524 SER A N 1
ATOM 4066 C CA . SER A 1 524 ? 22.242 -37.397 -33.168 1.00 87.44 524 SER A CA 1
ATOM 4067 C C . SER A 1 524 ? 21.928 -36.743 -34.517 1.00 87.44 524 SER A C 1
ATOM 4069 O O . SER A 1 524 ? 22.722 -35.947 -35.011 1.00 87.44 524 SER A O 1
ATOM 4071 N N . LYS A 1 525 ? 20.746 -37.020 -35.082 1.00 89.25 525 LYS A N 1
ATOM 4072 C CA . LYS A 1 525 ? 20.275 -36.440 -36.346 1.00 89.25 525 LYS A CA 1
ATOM 4073 C C . LYS A 1 525 ? 19.993 -34.945 -36.203 1.00 89.25 525 LYS A C 1
ATOM 4075 O O . LYS A 1 525 ? 20.315 -34.189 -37.111 1.00 89.25 525 LYS A O 1
ATOM 4080 N N . TRP A 1 526 ? 19.447 -34.514 -35.063 1.00 90.44 526 TRP A N 1
ATOM 4081 C CA . TRP A 1 526 ? 19.296 -33.087 -34.757 1.00 90.44 526 TRP A CA 1
ATOM 4082 C C . TRP A 1 526 ? 20.635 -32.369 -34.686 1.00 90.44 526 TRP A C 1
ATOM 4084 O O . TRP A 1 526 ? 20.814 -31.352 -35.345 1.00 90.44 526 TRP A O 1
ATOM 4094 N N . ARG A 1 527 ? 21.593 -32.923 -33.934 1.00 87.94 527 ARG A N 1
ATOM 4095 C CA . ARG A 1 527 ? 22.932 -32.336 -33.814 1.00 87.94 527 ARG A CA 1
ATOM 4096 C C . ARG A 1 527 ? 23.656 -32.286 -35.160 1.00 87.94 527 ARG A C 1
ATOM 4098 O O . ARG A 1 527 ? 24.323 -31.300 -35.425 1.00 87.94 527 ARG A O 1
ATOM 4105 N N . GLN A 1 528 ? 23.469 -33.276 -36.035 1.00 88.25 528 GLN A N 1
ATOM 4106 C CA . GLN A 1 528 ? 23.986 -33.218 -37.406 1.00 88.25 528 GLN A CA 1
ATOM 4107 C C . GLN A 1 528 ? 23.314 -32.111 -38.235 1.00 88.25 528 GLN A C 1
ATOM 4109 O O . GLN A 1 528 ? 24.005 -31.355 -38.906 1.00 88.25 528 GLN A O 1
ATOM 4114 N N . LEU A 1 529 ? 21.981 -32.005 -38.185 1.00 88.94 529 LEU A N 1
ATOM 4115 C CA . LEU A 1 529 ? 21.216 -31.006 -38.941 1.00 88.94 529 LEU A CA 1
ATOM 4116 C C . LEU A 1 529 ? 21.536 -29.564 -38.510 1.00 88.94 529 LEU A C 1
ATOM 4118 O O . LEU A 1 529 ? 21.544 -28.660 -39.340 1.00 88.94 529 LEU A O 1
ATOM 4122 N N . LEU A 1 530 ? 21.777 -29.366 -37.214 1.00 87.38 530 LEU A N 1
ATOM 4123 C CA . LEU A 1 530 ? 22.081 -28.075 -36.593 1.00 87.38 530 LEU A CA 1
ATOM 4124 C C . LEU A 1 530 ? 23.589 -27.813 -36.453 1.00 87.38 530 LEU A C 1
ATOM 4126 O O . LEU A 1 530 ? 23.971 -26.844 -35.806 1.00 87.38 530 LEU A O 1
ATOM 4130 N N . GLU A 1 531 ? 24.438 -28.674 -37.025 1.00 87.19 531 GLU A N 1
ATOM 4131 C CA . GLU A 1 531 ? 25.905 -28.539 -37.006 1.00 87.19 531 GLU A CA 1
ATOM 4132 C C . GLU A 1 531 ? 26.499 -28.422 -35.580 1.00 87.19 531 GLU A C 1
ATOM 4134 O O . GLU A 1 531 ? 27.479 -27.726 -35.323 1.00 87.19 531 GLU A O 1
ATOM 4139 N N . MET A 1 532 ? 25.907 -29.141 -34.624 1.00 84.94 532 MET A N 1
ATOM 4140 C CA . MET A 1 532 ? 26.300 -29.167 -33.213 1.00 84.94 532 MET A CA 1
ATOM 4141 C C . MET A 1 532 ? 27.268 -30.321 -32.907 1.00 84.94 532 MET A C 1
ATOM 4143 O O . MET A 1 532 ? 27.328 -31.330 -33.614 1.00 84.94 532 MET A O 1
ATOM 4147 N N . ARG A 1 533 ? 27.984 -30.231 -31.775 1.00 82.56 533 ARG A N 1
ATOM 4148 C CA . ARG A 1 533 ? 28.870 -31.308 -31.290 1.00 82.56 533 ARG A CA 1
ATOM 4149 C C . ARG A 1 533 ? 28.099 -32.624 -31.142 1.00 82.56 533 ARG A C 1
ATOM 4151 O O . ARG A 1 533 ? 27.001 -32.638 -30.590 1.00 82.56 533 ARG A O 1
ATOM 4158 N N . SER A 1 534 ? 28.675 -33.742 -31.585 1.00 75.75 534 SER A N 1
ATOM 4159 C CA . SER A 1 534 ? 28.051 -35.068 -31.469 1.00 75.75 534 SER A CA 1
ATOM 4160 C C . SER A 1 534 ? 27.831 -35.470 -30.005 1.00 75.75 534 SER A C 1
ATOM 4162 O O . SER A 1 534 ? 28.708 -35.244 -29.173 1.00 75.75 534 SER A O 1
ATOM 4164 N N . THR A 1 535 ? 26.709 -36.128 -29.698 1.00 72.69 535 THR A N 1
ATOM 4165 C CA . THR A 1 535 ? 26.426 -36.668 -28.356 1.00 72.69 535 THR A CA 1
ATOM 4166 C C . THR A 1 535 ? 26.340 -38.192 -28.356 1.00 72.69 535 THR A C 1
ATOM 4168 O O . THR A 1 535 ? 25.939 -38.793 -29.350 1.00 72.69 535 THR A O 1
ATOM 4171 N N . LYS A 1 536 ? 26.667 -38.808 -27.213 1.00 68.69 536 LYS A N 1
ATOM 4172 C CA . LYS A 1 536 ? 26.408 -40.231 -26.934 1.00 68.69 536 LYS A CA 1
ATOM 4173 C C . LYS A 1 536 ? 24.984 -40.486 -26.416 1.00 68.69 536 LYS A C 1
ATOM 4175 O O . LYS A 1 536 ? 24.608 -41.638 -26.236 1.00 68.69 536 LYS A O 1
ATOM 4180 N N . THR A 1 537 ? 24.201 -39.436 -26.146 1.00 68.25 537 THR A N 1
ATOM 4181 C CA . THR A 1 537 ? 22.823 -39.562 -25.651 1.00 68.25 537 THR A CA 1
ATOM 4182 C C . THR A 1 537 ? 21.923 -40.189 -26.717 1.00 68.25 537 THR A C 1
ATOM 4184 O O . THR A 1 537 ? 21.690 -39.598 -27.773 1.00 68.25 537 THR A O 1
ATOM 4187 N N . VAL A 1 538 ? 21.397 -41.378 -26.425 1.00 69.00 538 VAL A N 1
ATOM 4188 C CA . VAL A 1 538 ? 20.444 -42.091 -27.280 1.00 69.00 538 VAL A CA 1
ATOM 4189 C C . VAL A 1 538 ? 19.038 -41.720 -26.820 1.00 69.00 538 VAL A C 1
ATOM 4191 O O . VAL A 1 538 ? 18.603 -42.120 -25.747 1.00 69.00 538 VAL A O 1
ATOM 4194 N N . GLY A 1 539 ? 18.348 -40.895 -27.601 1.00 83.38 539 GLY A N 1
ATOM 4195 C CA . GLY A 1 539 ? 16.982 -40.477 -27.304 1.00 83.38 539 GLY A CA 1
ATOM 4196 C C . GLY A 1 539 ? 16.388 -39.665 -28.446 1.00 83.38 539 GLY A C 1
ATOM 4197 O O . GLY A 1 539 ? 17.101 -38.903 -29.112 1.00 83.38 539 GLY A O 1
ATOM 4198 N N . ASN A 1 540 ? 15.093 -39.844 -28.683 1.00 90.44 540 ASN A N 1
ATOM 4199 C CA . ASN A 1 540 ? 14.332 -38.987 -29.581 1.00 90.44 540 ASN A CA 1
ATOM 4200 C C . ASN A 1 540 ? 14.064 -37.648 -28.893 1.00 90.44 540 ASN A C 1
ATOM 4202 O O . ASN A 1 540 ? 13.820 -37.614 -27.690 1.00 90.44 540 ASN A O 1
ATOM 4206 N N . ARG A 1 541 ? 14.132 -36.564 -29.662 1.00 91.44 541 ARG A N 1
ATOM 4207 C CA . ARG A 1 541 ? 13.744 -35.222 -29.232 1.00 91.44 541 ARG A CA 1
ATOM 4208 C C . ARG A 1 541 ? 12.893 -34.566 -30.304 1.00 91.44 541 ARG A C 1
ATOM 4210 O O . ARG A 1 541 ? 13.133 -34.773 -31.497 1.00 91.44 541 ARG A O 1
ATOM 4217 N N . SER A 1 542 ? 11.915 -33.784 -29.886 1.00 94.31 542 SER A N 1
ATOM 4218 C CA . SER A 1 542 ? 11.160 -32.892 -30.763 1.00 94.31 542 SER A CA 1
ATOM 4219 C C . SER A 1 542 ? 11.962 -31.631 -31.096 1.00 94.31 542 SER A C 1
ATOM 4221 O O . SER A 1 542 ? 12.885 -31.262 -30.365 1.00 94.31 542 SER A O 1
ATOM 4223 N N . ALA A 1 543 ? 11.603 -30.930 -32.172 1.00 91.81 543 ALA A N 1
ATOM 4224 C CA . ALA A 1 543 ? 12.176 -29.618 -32.473 1.00 91.81 543 ALA A CA 1
ATOM 4225 C C . ALA A 1 543 ? 11.910 -28.610 -31.333 1.00 91.81 543 ALA A C 1
ATOM 4227 O O . ALA A 1 543 ? 12.777 -27.802 -31.003 1.00 91.81 543 ALA A O 1
ATOM 4228 N N . PHE A 1 544 ? 10.755 -28.715 -30.662 1.00 93.31 544 PHE A N 1
ATOM 4229 C CA . PHE A 1 544 ? 10.421 -27.906 -29.484 1.00 93.31 544 PHE A CA 1
ATOM 4230 C C . PHE A 1 544 ? 11.381 -28.149 -28.302 1.00 93.31 544 PHE A C 1
ATOM 4232 O O . PHE A 1 544 ? 11.851 -27.207 -27.669 1.00 93.31 544 PHE A O 1
ATOM 4239 N N . GLU A 1 545 ? 11.744 -29.404 -28.028 1.00 91.81 545 GLU A N 1
ATOM 4240 C CA . GLU A 1 545 ? 12.737 -29.738 -26.994 1.00 91.81 545 GLU A CA 1
ATOM 4241 C C . GLU A 1 545 ? 14.148 -29.277 -27.377 1.00 91.81 545 GLU A C 1
ATOM 4243 O O . GLU A 1 545 ? 14.923 -28.885 -26.502 1.00 91.81 545 GLU A O 1
ATOM 4248 N N . MET A 1 546 ? 14.485 -29.268 -28.670 1.00 91.44 546 MET A N 1
ATOM 4249 C CA . MET A 1 546 ? 15.749 -28.695 -29.142 1.00 91.44 546 MET A CA 1
ATOM 4250 C C . MET A 1 546 ? 15.807 -27.180 -28.884 1.00 91.44 546 MET A C 1
ATOM 4252 O O . MET A 1 546 ? 16.845 -26.693 -28.443 1.00 91.44 546 MET A O 1
ATOM 4256 N N . LEU A 1 547 ? 14.696 -26.446 -29.049 1.00 90.25 547 LEU A N 1
ATOM 4257 C CA . LEU A 1 547 ? 14.608 -25.014 -28.702 1.00 90.25 547 LEU A CA 1
ATOM 4258 C C . LEU A 1 547 ? 14.773 -24.717 -27.208 1.00 90.25 547 LEU A C 1
ATOM 4260 O O . LEU A 1 547 ? 15.188 -23.620 -26.841 1.00 90.25 547 LEU A O 1
ATOM 4264 N N . SER A 1 548 ? 14.465 -25.675 -26.331 1.00 89.62 548 SER A N 1
ATOM 4265 C CA . SER A 1 548 ? 14.621 -25.493 -24.881 1.00 89.62 548 SER A CA 1
ATOM 4266 C C . SER A 1 548 ? 16.087 -25.505 -24.414 1.00 89.62 548 SER A C 1
ATOM 4268 O O . SER A 1 548 ? 16.376 -25.191 -23.257 1.00 89.62 548 SER A O 1
ATOM 4270 N N . MET A 1 549 ? 17.032 -25.853 -25.298 1.00 85.38 549 MET A N 1
ATOM 4271 C CA . MET A 1 549 ? 18.453 -25.942 -24.967 1.00 85.38 549 MET A CA 1
ATOM 4272 C C . MET A 1 549 ? 19.064 -24.564 -24.667 1.00 85.38 549 MET A C 1
ATOM 4274 O O . MET A 1 549 ? 18.850 -23.581 -25.376 1.00 85.38 549 MET A O 1
ATOM 4278 N N . THR A 1 550 ? 19.872 -24.492 -23.607 1.00 79.31 550 THR A N 1
ATOM 4279 C CA . THR A 1 550 ? 20.502 -23.250 -23.126 1.00 79.31 550 THR A CA 1
ATOM 4280 C C . THR A 1 550 ? 22.029 -23.340 -23.110 1.00 79.31 550 THR A C 1
ATOM 4282 O O . THR A 1 550 ? 22.584 -24.433 -23.056 1.00 79.31 550 THR A O 1
ATOM 4285 N N . GLY A 1 551 ? 22.716 -22.195 -23.056 1.00 77.44 551 GLY A N 1
ATOM 4286 C CA . GLY A 1 551 ? 24.180 -22.130 -22.959 1.00 77.44 551 GLY A CA 1
ATOM 4287 C C . GLY A 1 551 ? 24.866 -22.173 -24.327 1.00 77.44 551 GLY A C 1
ATOM 4288 O O . GLY A 1 551 ? 24.330 -21.636 -25.293 1.00 77.44 551 GLY A O 1
ATOM 4289 N N . GLU A 1 552 ? 26.044 -22.799 -24.406 1.00 71.06 552 GLU A N 1
ATOM 4290 C CA . GLU A 1 552 ? 26.832 -22.928 -25.651 1.00 71.06 552 GLU A CA 1
ATOM 4291 C C . GLU A 1 552 ? 26.129 -23.761 -26.735 1.00 71.06 552 GLU A C 1
ATOM 4293 O O . GLU A 1 552 ? 26.461 -23.655 -27.910 1.00 71.06 552 GLU A O 1
ATOM 4298 N N . GLU A 1 553 ? 25.139 -24.571 -26.353 1.00 78.81 553 GLU A N 1
ATOM 4299 C CA . GLU A 1 553 ? 24.335 -25.396 -27.260 1.00 78.81 553 GLU A CA 1
ATOM 4300 C C . GLU A 1 553 ? 22.942 -24.780 -27.539 1.00 78.81 553 GLU A C 1
ATOM 4302 O O . GLU A 1 553 ? 21.997 -25.512 -27.832 1.00 78.81 553 GLU A O 1
ATOM 4307 N N . ARG A 1 554 ? 22.775 -23.452 -27.406 1.00 85.38 554 ARG A N 1
ATOM 4308 C CA . ARG A 1 554 ? 21.493 -22.770 -27.672 1.00 85.38 554 ARG A CA 1
ATOM 4309 C C . ARG A 1 554 ? 21.100 -22.899 -29.146 1.00 85.38 554 ARG A C 1
ATOM 4311 O O . ARG A 1 554 ? 21.858 -22.493 -30.021 1.00 85.38 554 ARG A O 1
ATOM 4318 N N . VAL A 1 555 ? 19.875 -23.361 -29.381 1.00 88.31 555 VAL A N 1
ATOM 4319 C CA . VAL A 1 555 ? 19.231 -23.396 -30.700 1.00 88.31 555 VAL A CA 1
ATOM 4320 C C . VAL A 1 555 ? 18.246 -22.229 -30.802 1.00 88.31 555 VAL A C 1
ATOM 4322 O O . VAL A 1 555 ? 17.500 -21.979 -29.855 1.00 88.31 555 VAL A O 1
ATOM 4325 N N . THR A 1 556 ? 18.249 -21.501 -31.919 1.00 88.06 556 THR A N 1
ATOM 4326 C CA . THR A 1 556 ? 17.271 -20.430 -32.191 1.00 88.06 556 THR A CA 1
ATOM 4327 C C . THR A 1 556 ? 16.154 -20.912 -33.111 1.00 88.06 556 THR A C 1
ATOM 4329 O O . THR A 1 556 ? 16.306 -21.887 -33.852 1.00 88.06 556 THR A O 1
ATOM 4332 N N . PHE A 1 557 ? 15.018 -20.217 -33.084 1.00 88.00 557 PHE A N 1
ATOM 4333 C CA . PHE A 1 557 ? 13.907 -20.493 -33.992 1.00 88.00 557 PHE A CA 1
ATOM 4334 C C . PHE A 1 557 ? 14.328 -20.296 -35.451 1.00 88.00 557 PHE A C 1
ATOM 4336 O O . PHE A 1 557 ? 14.060 -21.159 -36.277 1.00 88.00 557 PHE A O 1
ATOM 4343 N N . GLU A 1 558 ? 15.092 -19.241 -35.735 1.00 86.06 558 GLU A N 1
ATOM 4344 C CA . GLU A 1 558 ? 15.663 -18.957 -37.058 1.00 86.06 558 GLU A CA 1
ATOM 4345 C C . GLU A 1 558 ? 16.542 -20.114 -37.573 1.00 86.06 558 GLU A C 1
ATOM 4347 O O . GLU A 1 558 ? 16.453 -20.517 -38.733 1.00 86.06 558 GLU A O 1
ATOM 4352 N N . GLN A 1 559 ? 17.372 -20.716 -36.712 1.00 87.19 559 GLN A N 1
ATOM 4353 C CA . GLN A 1 559 ? 18.176 -21.883 -37.092 1.00 87.19 559 GLN A CA 1
ATOM 4354 C C . GLN A 1 559 ? 17.300 -23.083 -37.466 1.00 87.19 559 GLN A C 1
ATOM 4356 O O . GLN A 1 559 ? 17.622 -23.801 -38.412 1.00 87.19 559 GLN A O 1
ATOM 4361 N N . LEU A 1 560 ? 16.196 -23.315 -36.750 1.00 87.69 560 LEU A N 1
ATOM 4362 C CA . LEU A 1 560 ? 15.263 -24.389 -37.090 1.00 87.69 560 LEU A CA 1
ATOM 4363 C C . LEU A 1 560 ? 14.462 -24.082 -38.353 1.00 87.69 560 LEU A C 1
ATOM 4365 O O . LEU A 1 560 ? 14.321 -24.976 -39.186 1.00 87.69 560 LEU A O 1
ATOM 4369 N N . ALA A 1 561 ? 13.988 -22.848 -38.522 1.00 85.38 561 ALA A N 1
ATOM 4370 C CA . ALA A 1 561 ? 13.233 -22.419 -39.693 1.00 85.38 561 ALA A CA 1
ATOM 4371 C C . ALA A 1 561 ? 14.049 -22.604 -40.980 1.00 85.38 561 ALA A C 1
ATOM 4373 O O . ALA A 1 561 ? 13.593 -23.269 -41.909 1.00 85.38 561 ALA A O 1
ATOM 4374 N N . ASN A 1 562 ? 15.316 -22.177 -40.970 1.00 85.50 562 ASN A N 1
ATOM 4375 C CA . ASN A 1 562 ? 16.248 -22.360 -42.086 1.00 85.50 562 ASN A CA 1
ATOM 4376 C C . ASN A 1 562 ? 16.496 -23.833 -42.458 1.00 85.50 562 ASN A C 1
ATOM 4378 O O . ASN A 1 562 ? 16.769 -24.156 -43.615 1.00 85.50 562 ASN A O 1
ATOM 4382 N N . ARG A 1 563 ? 16.440 -24.753 -41.487 1.00 86.69 563 ARG A N 1
ATOM 4383 C CA . ARG A 1 563 ? 16.686 -26.191 -41.713 1.00 86.69 563 ARG A CA 1
ATOM 4384 C C . ARG A 1 563 ? 15.408 -26.993 -41.964 1.00 86.69 563 ARG A C 1
ATOM 4386 O O . ARG A 1 563 ? 15.497 -28.138 -42.412 1.00 86.69 563 ARG A O 1
ATOM 4393 N N . LEU A 1 564 ? 14.241 -26.408 -41.695 1.00 84.19 564 LEU A N 1
ATOM 4394 C CA . LEU A 1 564 ? 12.913 -26.996 -41.881 1.00 84.19 564 LEU A CA 1
ATOM 4395 C C . LEU A 1 564 ? 11.982 -26.036 -42.656 1.00 84.19 564 LEU A C 1
ATOM 4397 O O . LEU A 1 564 ? 10.869 -25.763 -42.194 1.00 84.19 564 LEU A O 1
ATOM 4401 N N . PRO A 1 565 ? 12.382 -25.546 -43.847 1.00 79.75 565 PRO A N 1
ATOM 4402 C CA . PRO A 1 565 ? 11.646 -24.495 -44.553 1.00 79.75 565 PRO A CA 1
ATOM 4403 C C . PRO A 1 565 ? 10.207 -24.919 -44.885 1.00 79.75 565 PRO A C 1
ATOM 4405 O O . PRO A 1 565 ? 9.262 -24.175 -44.652 1.00 79.75 565 PRO A O 1
ATOM 4408 N N . ASN A 1 566 ? 9.997 -26.174 -45.291 1.00 78.94 566 ASN A N 1
ATOM 4409 C CA . ASN A 1 566 ? 8.663 -26.690 -45.628 1.00 78.94 566 ASN A CA 1
ATOM 4410 C C . ASN A 1 566 ? 7.657 -26.669 -44.458 1.00 78.94 566 ASN A C 1
ATOM 4412 O O . ASN A 1 566 ? 6.460 -26.790 -44.698 1.00 78.94 566 ASN A O 1
ATOM 4416 N N . LEU A 1 567 ? 8.129 -26.567 -43.211 1.00 76.31 567 LEU A N 1
ATOM 4417 C CA . LEU A 1 567 ? 7.291 -26.597 -42.010 1.00 76.31 567 LEU A CA 1
ATOM 4418 C C . LEU A 1 567 ? 7.154 -25.223 -41.345 1.00 76.31 567 LEU A C 1
ATOM 4420 O O . LEU A 1 567 ? 6.132 -24.968 -40.718 1.00 76.31 567 LEU A O 1
ATOM 4424 N N . LEU A 1 568 ? 8.165 -24.352 -41.456 1.00 76.12 568 LEU A N 1
ATOM 4425 C CA . LEU A 1 568 ? 8.274 -23.134 -40.641 1.00 76.12 568 LEU A CA 1
ATOM 4426 C C . LEU A 1 568 ? 8.420 -21.828 -41.449 1.00 76.12 568 LEU A C 1
ATOM 4428 O O . LEU A 1 568 ? 8.334 -20.759 -40.855 1.00 76.12 568 LEU A O 1
ATOM 4432 N N . ASP A 1 569 ? 8.580 -21.868 -42.778 1.00 71.31 569 ASP A N 1
ATOM 4433 C CA . ASP A 1 569 ? 8.848 -20.670 -43.609 1.00 71.31 569 ASP A CA 1
ATOM 4434 C C . ASP A 1 569 ? 7.714 -19.619 -43.576 1.00 71.31 569 ASP A C 1
ATOM 4436 O O . ASP A 1 569 ? 7.947 -18.414 -43.657 1.00 71.31 569 ASP A O 1
ATOM 4440 N N . HIS A 1 570 ? 6.466 -20.050 -43.361 1.00 70.88 570 HIS A N 1
ATOM 4441 C CA . HIS A 1 570 ? 5.324 -19.143 -43.183 1.00 70.88 570 HIS A CA 1
ATOM 4442 C C . HIS A 1 570 ? 5.304 -18.437 -41.810 1.00 70.88 570 HIS A C 1
ATOM 4444 O O . HIS A 1 570 ? 4.561 -17.470 -41.639 1.00 70.88 570 HIS A O 1
ATOM 4450 N N . LEU A 1 571 ? 6.120 -18.896 -40.852 1.00 66.44 571 LEU A N 1
ATOM 4451 C CA . LEU A 1 571 ? 6.230 -18.371 -39.484 1.00 66.44 571 LEU A CA 1
ATOM 4452 C C . LEU A 1 571 ? 7.500 -17.531 -39.270 1.00 66.44 571 LEU A C 1
ATOM 4454 O O . LEU A 1 571 ? 7.542 -16.723 -38.347 1.00 66.44 571 LEU A O 1
ATOM 4458 N N . ASP A 1 572 ? 8.516 -17.682 -40.125 1.00 62.72 572 ASP A N 1
ATOM 4459 C CA . ASP A 1 572 ? 9.817 -16.998 -40.009 1.00 62.72 572 ASP A CA 1
ATOM 4460 C C . ASP A 1 572 ? 9.747 -15.482 -40.297 1.00 62.72 572 ASP A C 1
ATOM 4462 O O . ASP A 1 572 ? 10.634 -14.712 -39.938 1.00 62.72 572 ASP A O 1
ATOM 4466 N N . ARG A 1 573 ? 8.644 -15.006 -40.890 1.00 69.81 573 ARG A N 1
ATOM 4467 C CA . ARG A 1 573 ? 8.447 -13.585 -41.236 1.00 69.81 573 ARG A CA 1
ATOM 4468 C C . ARG A 1 573 ? 8.022 -12.695 -40.059 1.00 69.81 573 ARG A C 1
ATOM 4470 O O . ARG A 1 573 ? 7.838 -11.497 -40.264 1.00 69.81 573 ARG A O 1
ATOM 4477 N N . ASP A 1 574 ? 7.870 -13.249 -38.854 1.00 81.94 574 ASP A N 1
ATOM 4478 C CA . ASP A 1 574 ? 7.506 -12.509 -37.638 1.00 81.94 574 ASP A CA 1
ATOM 4479 C C . ASP A 1 574 ? 8.528 -12.746 -36.500 1.00 81.94 574 ASP A C 1
ATOM 4481 O O . ASP A 1 574 ? 8.412 -13.701 -35.719 1.00 81.94 574 ASP A O 1
ATOM 4485 N N . PRO A 1 575 ? 9.529 -11.853 -36.352 1.00 82.56 575 PRO A N 1
ATOM 4486 C CA . PRO A 1 575 ? 10.537 -11.949 -35.296 1.00 82.56 575 PRO A CA 1
ATOM 4487 C C . PRO A 1 575 ? 9.968 -11.874 -33.871 1.00 82.56 575 PRO A C 1
ATOM 4489 O O . PRO A 1 575 ? 10.591 -12.375 -32.927 1.00 82.56 575 PRO A O 1
ATOM 4492 N N . ALA A 1 576 ? 8.809 -11.232 -33.676 1.00 85.62 576 ALA A N 1
ATOM 4493 C CA . ALA A 1 576 ? 8.172 -11.135 -32.368 1.00 85.62 576 ALA A CA 1
ATOM 4494 C C . ALA A 1 576 ? 7.518 -12.469 -31.988 1.00 85.62 576 ALA A C 1
ATOM 4496 O O . ALA A 1 576 ? 7.709 -12.942 -30.862 1.00 85.62 576 ALA A O 1
ATOM 4497 N N . LEU A 1 577 ? 6.824 -13.108 -32.933 1.00 88.75 577 LEU A N 1
ATOM 4498 C CA . LEU A 1 577 ? 6.259 -14.446 -32.761 1.00 88.75 577 LEU A CA 1
ATOM 4499 C C . LEU A 1 577 ? 7.355 -15.496 -32.533 1.00 88.75 577 LEU A C 1
ATOM 4501 O O . LEU A 1 577 ? 7.279 -16.248 -31.560 1.00 88.75 577 LEU A O 1
ATOM 4505 N N . ALA A 1 578 ? 8.409 -15.497 -33.358 1.00 88.56 578 ALA A N 1
ATOM 4506 C CA . ALA A 1 578 ? 9.554 -16.398 -33.207 1.00 88.56 578 ALA A CA 1
ATOM 4507 C C . ALA A 1 578 ? 10.174 -16.290 -31.804 1.00 88.56 578 ALA A C 1
ATOM 4509 O O . ALA A 1 578 ? 10.388 -17.295 -31.121 1.00 88.56 578 ALA A O 1
ATOM 4510 N N . ARG A 1 579 ? 10.370 -15.056 -31.316 1.00 89.38 579 ARG A N 1
ATOM 4511 C CA . ARG A 1 579 ? 10.855 -14.802 -29.955 1.00 89.38 579 ARG A CA 1
ATOM 4512 C C . ARG A 1 579 ? 9.915 -15.381 -28.901 1.00 89.38 579 ARG A C 1
ATOM 4514 O O . ARG A 1 579 ? 10.401 -16.012 -27.971 1.00 89.38 579 ARG A O 1
ATOM 4521 N N . ARG A 1 580 ? 8.596 -15.192 -29.011 1.00 92.06 580 ARG A N 1
ATOM 4522 C CA . ARG A 1 580 ? 7.634 -15.761 -28.046 1.00 92.06 580 ARG A CA 1
ATOM 4523 C C . ARG A 1 580 ? 7.696 -17.288 -28.017 1.00 92.06 580 ARG A C 1
ATOM 4525 O O . ARG A 1 580 ? 7.733 -17.859 -26.932 1.00 92.06 580 ARG A O 1
ATOM 4532 N N . ILE A 1 581 ? 7.806 -17.936 -29.177 1.00 92.06 581 ILE A N 1
ATOM 4533 C CA . ILE A 1 581 ? 7.942 -19.397 -29.274 1.00 92.06 581 ILE A CA 1
ATOM 4534 C C . ILE A 1 581 ? 9.231 -19.879 -28.590 1.00 92.06 581 ILE A C 1
ATOM 4536 O O . ILE A 1 581 ? 9.183 -20.835 -27.815 1.00 92.06 581 ILE A O 1
ATOM 4540 N N . GLU A 1 582 ? 10.369 -19.204 -28.807 1.00 91.44 582 GLU A N 1
ATOM 4541 C CA . GLU A 1 582 ? 11.621 -19.521 -28.097 1.00 91.44 582 GLU A CA 1
ATOM 4542 C C . GLU A 1 582 ? 11.463 -19.409 -26.574 1.00 91.44 582 GLU A C 1
ATOM 4544 O O . GLU A 1 582 ? 11.983 -20.237 -25.822 1.00 91.44 582 GLU A O 1
ATOM 4549 N N . ILE A 1 583 ? 10.752 -18.380 -26.106 1.00 93.00 583 ILE A N 1
ATOM 4550 C CA . ILE A 1 583 ? 10.519 -18.151 -24.678 1.00 93.00 583 ILE A CA 1
ATOM 4551 C C . ILE A 1 583 ? 9.642 -19.264 -24.089 1.00 93.00 583 ILE A C 1
ATOM 4553 O O . ILE A 1 583 ? 9.987 -19.803 -23.034 1.00 93.00 583 ILE A O 1
ATOM 4557 N N . GLU A 1 584 ? 8.557 -19.638 -24.768 1.00 93.81 584 GLU A N 1
ATOM 4558 C CA . GLU A 1 584 ? 7.681 -20.737 -24.348 1.00 93.81 584 GLU A CA 1
ATOM 4559 C C . GLU A 1 584 ? 8.438 -22.070 -24.295 1.00 93.81 584 GLU A C 1
ATOM 4561 O O . GLU A 1 584 ? 8.367 -22.776 -23.289 1.00 93.81 584 GLU A O 1
ATOM 4566 N N . ALA A 1 585 ? 9.251 -22.385 -25.309 1.00 92.88 585 ALA A N 1
ATOM 4567 C CA . ALA A 1 585 ? 10.089 -23.586 -25.308 1.00 92.88 585 ALA A CA 1
ATOM 4568 C C . ALA A 1 585 ? 11.093 -23.602 -24.147 1.00 92.88 585 ALA A C 1
ATOM 4570 O O . ALA A 1 585 ? 11.245 -24.615 -23.463 1.00 92.88 585 ALA A O 1
ATOM 4571 N N . LYS A 1 586 ? 11.743 -22.465 -23.880 1.00 91.56 586 LYS A N 1
ATOM 4572 C CA . LYS A 1 586 ? 12.733 -22.329 -22.806 1.00 91.56 586 LYS A CA 1
ATOM 4573 C C . LYS A 1 586 ? 12.148 -22.568 -21.414 1.00 91.56 586 LYS A C 1
ATOM 4575 O O . LYS A 1 586 ? 12.841 -23.106 -20.552 1.00 91.56 586 LYS A O 1
ATOM 4580 N N . TYR A 1 587 ? 10.915 -22.128 -21.166 1.00 91.88 587 TYR A N 1
ATOM 4581 C CA . TYR A 1 587 ? 10.310 -22.172 -19.832 1.00 91.88 587 TYR A CA 1
ATOM 4582 C C . TYR A 1 587 ? 9.263 -23.274 -19.641 1.00 91.88 587 TYR A C 1
ATOM 4584 O O . TYR A 1 587 ? 8.832 -23.470 -18.507 1.00 91.88 587 TYR A O 1
ATOM 4592 N N . ALA A 1 588 ? 8.909 -24.029 -20.687 1.00 91.31 588 ALA A N 1
ATOM 4593 C CA . ALA A 1 588 ? 7.851 -25.042 -20.659 1.00 91.31 588 ALA A CA 1
ATOM 4594 C C . ALA A 1 588 ? 7.918 -25.991 -19.448 1.00 91.31 588 ALA A C 1
ATOM 4596 O O . ALA A 1 588 ? 6.917 -26.173 -18.760 1.00 91.31 588 ALA A O 1
ATOM 4597 N N . HIS A 1 589 ? 9.095 -26.556 -19.151 1.00 88.12 589 HIS A N 1
ATOM 4598 C CA . HIS A 1 589 ? 9.268 -27.476 -18.018 1.00 88.12 589 HIS A CA 1
ATOM 4599 C C . HIS A 1 589 ? 9.042 -26.781 -16.670 1.00 88.12 589 HIS A C 1
ATOM 4601 O O . HIS A 1 589 ? 8.305 -27.274 -15.824 1.00 88.12 589 HIS A O 1
ATOM 4607 N N . VAL A 1 590 ? 9.649 -25.607 -16.473 1.00 87.06 590 VAL A N 1
ATOM 4608 C CA . VAL A 1 590 ? 9.578 -24.879 -15.196 1.00 87.06 590 VAL A CA 1
ATOM 4609 C C . VAL A 1 590 ? 8.162 -24.361 -14.937 1.00 87.06 590 VAL A C 1
ATOM 4611 O O . VAL A 1 590 ? 7.698 -24.389 -13.801 1.00 87.06 590 VAL A O 1
ATOM 4614 N N . VAL A 1 591 ? 7.458 -23.908 -15.979 1.00 87.75 591 VAL A N 1
ATOM 4615 C CA . VAL A 1 591 ? 6.051 -23.490 -15.876 1.00 87.75 591 VAL A CA 1
ATOM 4616 C C . VAL A 1 591 ? 5.162 -24.682 -15.515 1.00 87.75 591 VAL A C 1
ATOM 4618 O O . VAL A 1 591 ? 4.311 -24.550 -14.638 1.00 87.75 591 VAL A O 1
ATOM 4621 N N . ALA A 1 592 ? 5.388 -25.851 -16.125 1.00 86.62 592 ALA A N 1
ATOM 4622 C CA . ALA A 1 592 ? 4.641 -27.065 -15.797 1.00 86.62 592 ALA A CA 1
ATOM 4623 C C . ALA A 1 592 ? 4.827 -27.482 -14.327 1.00 86.62 592 ALA A C 1
ATOM 4625 O O . ALA A 1 592 ? 3.841 -27.774 -13.651 1.00 86.62 592 ALA A O 1
ATOM 4626 N N . ASP A 1 593 ? 6.056 -27.422 -13.803 1.00 82.62 593 ASP A N 1
ATOM 4627 C CA . ASP A 1 593 ? 6.336 -27.716 -12.389 1.00 82.62 593 ASP A CA 1
ATOM 4628 C C . ASP A 1 593 ? 5.641 -26.725 -11.437 1.00 82.62 593 ASP A C 1
ATOM 4630 O O . ASP A 1 593 ? 5.158 -27.105 -10.367 1.00 82.62 593 ASP A O 1
ATOM 4634 N N . GLN A 1 594 ? 5.559 -25.445 -11.824 1.00 82.69 594 GLN A N 1
ATOM 4635 C CA . GLN A 1 594 ? 4.895 -24.403 -11.032 1.00 82.69 594 GLN A CA 1
ATOM 4636 C C . GLN A 1 594 ? 3.366 -24.513 -11.038 1.00 82.69 594 GLN A C 1
ATOM 4638 O O . GLN A 1 594 ? 2.724 -23.993 -10.122 1.00 82.69 594 GLN A O 1
ATOM 4643 N N . GLN A 1 595 ? 2.770 -25.196 -12.018 1.00 81.25 595 GLN A N 1
ATOM 4644 C CA . GLN A 1 595 ? 1.317 -25.244 -12.177 1.00 81.25 595 GLN A CA 1
ATOM 4645 C C . GLN A 1 595 ? 0.608 -25.848 -10.956 1.00 81.25 595 GLN A C 1
ATOM 4647 O O . GLN A 1 595 ? -0.434 -25.343 -10.544 1.00 81.25 595 GLN A O 1
ATOM 4652 N N . ASN A 1 596 ? 1.196 -26.868 -10.323 1.00 77.31 596 ASN A N 1
ATOM 4653 C CA . ASN A 1 596 ? 0.631 -27.473 -9.111 1.00 77.31 596 ASN A CA 1
ATOM 4654 C C . ASN A 1 596 ? 0.570 -26.470 -7.944 1.00 77.31 596 ASN A C 1
ATOM 4656 O O . ASN A 1 596 ? -0.439 -26.391 -7.250 1.00 77.31 596 ASN A O 1
ATOM 4660 N N . GLN A 1 597 ? 1.614 -25.651 -7.771 1.00 76.75 597 GLN A N 1
ATOM 4661 C CA . GLN A 1 597 ? 1.654 -24.612 -6.732 1.00 76.75 597 GLN A CA 1
ATOM 4662 C C . GLN A 1 597 ? 0.631 -23.501 -7.004 1.00 76.75 597 GLN A C 1
ATOM 4664 O O . GLN A 1 597 ? -0.002 -23.000 -6.075 1.00 76.75 597 GLN A O 1
ATOM 4669 N N . VAL A 1 598 ? 0.449 -23.129 -8.276 1.00 76.19 598 VAL A N 1
ATOM 4670 C CA . VAL A 1 598 ? -0.579 -22.165 -8.695 1.00 76.19 598 VAL A CA 1
ATOM 4671 C C . VAL A 1 598 ? -1.978 -22.683 -8.356 1.00 76.19 598 VAL A C 1
ATOM 4673 O O . VAL A 1 598 ? -2.774 -21.943 -7.780 1.00 76.19 598 VAL A O 1
ATOM 4676 N N . GLU A 1 599 ? -2.281 -23.944 -8.673 1.00 76.50 599 GLU A N 1
ATOM 4677 C CA . GLU A 1 599 ? -3.587 -24.540 -8.369 1.00 76.50 599 GLU A CA 1
ATOM 4678 C C . GLU A 1 599 ? -3.830 -24.692 -6.861 1.00 76.50 599 GLU A C 1
ATOM 4680 O O . GLU A 1 599 ? -4.939 -24.429 -6.398 1.00 76.50 599 GLU A O 1
ATOM 4685 N N . ASP A 1 600 ? -2.804 -25.018 -6.070 1.00 70.25 600 ASP A N 1
ATOM 4686 C CA . ASP A 1 600 ? -2.914 -25.051 -4.607 1.00 70.25 600 ASP A CA 1
ATOM 4687 C C . ASP A 1 600 ? -3.255 -23.671 -4.018 1.00 70.25 600 ASP A C 1
ATOM 4689 O O . ASP A 1 600 ? -4.143 -23.568 -3.167 1.00 70.25 600 ASP A O 1
ATOM 4693 N N . ILE A 1 601 ? -2.607 -22.600 -4.494 1.00 69.50 601 ILE A N 1
ATOM 4694 C CA . ILE A 1 601 ? -2.928 -21.228 -4.069 1.00 69.50 601 ILE A CA 1
ATOM 4695 C C . ILE A 1 601 ? -4.336 -20.843 -4.510 1.00 69.50 601 ILE A C 1
ATOM 4697 O O . ILE A 1 601 ? -5.106 -20.347 -3.694 1.00 69.50 601 ILE A O 1
ATOM 4701 N N . ARG A 1 602 ? -4.722 -21.127 -5.758 1.00 70.12 602 ARG A N 1
ATOM 4702 C CA . ARG A 1 602 ? -6.078 -20.847 -6.257 1.00 70.12 602 ARG A CA 1
ATOM 4703 C C . ARG A 1 602 ? -7.147 -21.600 -5.480 1.00 70.12 602 ARG A C 1
ATOM 4705 O O . ARG A 1 602 ? -8.219 -21.054 -5.231 1.00 70.12 602 ARG A O 1
ATOM 4712 N N . ARG A 1 603 ? -6.878 -22.848 -5.086 1.00 68.62 603 ARG A N 1
ATOM 4713 C CA . ARG A 1 603 ? -7.771 -23.612 -4.211 1.00 68.62 603 ARG A CA 1
ATOM 4714 C C . ARG A 1 603 ? -7.952 -22.887 -2.881 1.00 68.62 603 ARG A C 1
ATOM 4716 O O . ARG A 1 603 ? -9.089 -22.743 -2.454 1.00 68.62 603 ARG A O 1
ATOM 4723 N N . ASN A 1 604 ? -6.872 -22.394 -2.276 1.00 63.44 604 ASN A N 1
ATOM 4724 C CA . ASN A 1 604 ? -6.937 -21.633 -1.028 1.00 63.44 604 ASN A CA 1
ATOM 4725 C C . ASN A 1 604 ? -7.642 -20.275 -1.205 1.00 63.44 604 ASN A C 1
ATOM 4727 O O . ASN A 1 604 ? -8.461 -19.923 -0.369 1.00 63.44 604 ASN A O 1
ATOM 4731 N N . GLU A 1 605 ? -7.407 -19.546 -2.302 1.00 62.00 605 GLU A N 1
ATOM 4732 C CA . GLU A 1 605 ? -8.094 -18.278 -2.616 1.00 62.00 605 GLU A CA 1
ATOM 4733 C C . GLU A 1 605 ? -9.612 -18.462 -2.796 1.00 62.00 605 GLU A C 1
ATOM 4735 O O . GLU A 1 605 ? -10.393 -17.573 -2.466 1.00 62.00 605 GLU A O 1
ATOM 4740 N N . ARG A 1 606 ? -10.052 -19.621 -3.307 1.00 63.06 606 ARG A N 1
ATOM 4741 C CA . ARG A 1 606 ? -11.481 -19.961 -3.444 1.00 63.06 606 ARG A CA 1
ATOM 4742 C C . ARG A 1 606 ? -12.138 -20.345 -2.117 1.00 63.06 606 ARG A C 1
ATOM 4744 O O . ARG A 1 606 ? -13.368 -20.376 -2.050 1.00 63.06 606 ARG A O 1
ATOM 4751 N N . MET A 1 607 ? -11.359 -20.653 -1.078 1.00 55.91 607 MET A N 1
ATOM 4752 C CA . MET A 1 607 ? -11.899 -20.965 0.243 1.00 55.91 607 MET A CA 1
ATOM 4753 C C . MET A 1 607 ? -12.451 -19.684 0.859 1.00 55.91 607 MET A C 1
ATOM 4755 O O . MET A 1 607 ? -11.714 -18.816 1.316 1.00 55.91 607 MET A O 1
ATOM 4759 N N . THR A 1 608 ? -13.774 -19.564 0.858 1.00 51.31 608 THR A N 1
ATOM 4760 C CA . THR A 1 608 ? -14.445 -18.435 1.500 1.00 51.31 608 THR A CA 1
ATOM 4761 C C . THR A 1 608 ? -14.482 -18.688 2.999 1.00 51.31 608 THR A C 1
ATOM 4763 O O . THR A 1 608 ? -15.066 -19.674 3.449 1.00 51.31 608 THR A O 1
ATOM 4766 N N . ILE A 1 609 ? -13.852 -17.806 3.770 1.00 58.50 609 ILE A N 1
ATOM 4767 C CA . ILE A 1 609 ? -14.002 -17.800 5.222 1.00 58.50 609 ILE A CA 1
ATOM 4768 C C . ILE A 1 609 ? -15.255 -16.974 5.543 1.00 58.50 609 ILE A C 1
ATOM 4770 O O . ILE A 1 609 ? -15.353 -15.851 5.052 1.00 58.50 609 ILE A O 1
ATOM 4774 N N . PRO A 1 610 ? -16.221 -17.497 6.319 1.00 58.12 610 PRO A N 1
ATOM 4775 C CA . PRO A 1 610 ? -17.402 -16.731 6.704 1.00 58.12 610 PRO A CA 1
ATOM 4776 C C . PRO A 1 610 ? -17.024 -15.424 7.417 1.00 58.12 610 PRO A C 1
ATOM 4778 O O . PRO A 1 610 ? -16.206 -15.443 8.335 1.00 58.12 610 PRO A O 1
ATOM 4781 N N . ASP A 1 611 ? -17.651 -14.304 7.042 1.00 52.56 611 ASP A N 1
ATOM 4782 C CA . ASP A 1 611 ? -17.384 -12.982 7.643 1.00 52.56 611 ASP A CA 1
ATOM 4783 C C . ASP A 1 611 ? -17.685 -12.935 9.154 1.00 52.56 611 ASP A C 1
ATOM 4785 O O . ASP A 1 611 ? -17.184 -12.073 9.871 1.00 52.56 611 ASP A O 1
ATOM 4789 N N . ASN A 1 612 ? -18.496 -13.878 9.641 1.00 59.09 612 ASN A N 1
ATOM 4790 C CA . ASN A 1 612 ? -18.878 -14.050 11.040 1.00 59.09 612 ASN A CA 1
ATOM 4791 C C . ASN A 1 612 ? -18.106 -15.177 11.750 1.00 59.09 612 ASN A C 1
ATOM 4793 O O . ASN A 1 612 ? -18.571 -15.678 12.774 1.00 59.09 612 ASN A O 1
ATOM 4797 N N . ILE A 1 613 ? -16.970 -15.629 11.205 1.00 65.50 613 ILE A N 1
ATOM 4798 C CA . ILE A 1 613 ? -16.157 -16.646 11.870 1.00 65.50 613 ILE A CA 1
ATOM 4799 C C . ILE A 1 613 ? -15.622 -16.104 13.202 1.00 65.50 613 ILE A C 1
ATOM 4801 O O . ILE A 1 613 ? -14.938 -15.079 13.258 1.00 65.50 613 ILE A O 1
ATOM 4805 N N . ASP A 1 614 ? -15.902 -16.815 14.291 1.00 67.25 614 ASP A N 1
ATOM 4806 C CA . ASP A 1 614 ? -15.273 -16.518 15.572 1.00 67.25 614 ASP A CA 1
ATOM 4807 C C . ASP A 1 614 ? -13.913 -17.212 15.647 1.00 67.25 614 ASP A C 1
ATOM 4809 O O . ASP A 1 614 ? -13.808 -18.377 16.036 1.00 67.25 614 ASP A O 1
ATOM 4813 N N . TYR A 1 615 ? -12.849 -16.484 15.300 1.00 71.75 615 TYR A N 1
ATOM 4814 C CA . TYR A 1 615 ? -11.476 -16.980 15.431 1.00 71.75 615 TYR A CA 1
ATOM 4815 C C . TYR A 1 615 ? -11.091 -17.326 16.879 1.00 71.75 615 TYR A C 1
ATOM 4817 O O . TYR A 1 615 ? -10.095 -18.019 17.080 1.00 71.75 615 TYR A O 1
ATOM 4825 N N . ASN A 1 616 ? -11.852 -16.890 17.891 1.00 73.81 616 ASN A N 1
ATOM 4826 C CA . ASN A 1 616 ? -11.617 -17.265 19.287 1.00 73.81 616 ASN A CA 1
ATOM 4827 C C . ASN A 1 616 ? -12.251 -18.606 19.672 1.00 73.81 616 ASN A C 1
ATOM 4829 O O . ASN A 1 616 ? -11.943 -19.109 20.759 1.00 73.81 616 ASN A O 1
ATOM 4833 N N . SER A 1 617 ? -13.050 -19.210 18.784 1.00 73.94 617 SER A N 1
ATOM 4834 C CA . SER A 1 617 ? -13.679 -20.504 19.025 1.00 73.94 617 SER A CA 1
ATOM 4835 C C . SER A 1 617 ? -12.633 -21.571 19.380 1.00 73.94 617 SER A C 1
ATOM 4837 O O . SER A 1 617 ? -11.628 -21.725 18.672 1.00 73.94 617 SER A O 1
ATOM 4839 N N . PRO A 1 618 ? -12.844 -22.346 20.460 1.00 68.25 618 PRO A N 1
ATOM 4840 C CA . PRO A 1 618 ? -11.956 -23.443 20.833 1.00 68.25 618 PRO A CA 1
ATOM 4841 C C . PRO A 1 618 ? -11.945 -24.578 19.796 1.00 68.25 618 PRO A C 1
ATOM 4843 O O . PRO A 1 618 ? -11.009 -25.374 19.796 1.00 68.25 618 PRO A O 1
ATOM 4846 N N . GLU A 1 619 ? -12.936 -24.635 18.901 1.00 72.56 619 GLU A N 1
ATOM 4847 C CA . GLU A 1 619 ? -13.015 -25.607 17.802 1.00 72.56 619 GLU A CA 1
ATOM 4848 C C . GLU A 1 619 ? -11.987 -25.315 16.697 1.00 72.56 619 GLU A C 1
ATOM 4850 O O . GLU A 1 619 ? -11.507 -26.225 16.019 1.00 72.56 619 GLU A O 1
ATOM 4855 N N . LEU A 1 620 ? -11.596 -24.045 16.546 1.00 68.44 620 LEU A N 1
ATOM 4856 C CA . LEU A 1 620 ? -10.530 -23.624 15.649 1.00 68.44 620 LEU A CA 1
ATOM 4857 C C . LEU A 1 620 ? -9.203 -23.768 16.400 1.00 68.44 620 LEU A C 1
ATOM 4859 O O . LEU A 1 620 ? -8.845 -22.947 17.254 1.00 68.44 620 LEU A O 1
ATOM 4863 N N . ASN A 1 621 ? -8.478 -24.845 16.098 1.00 82.00 621 ASN A N 1
ATOM 4864 C CA . ASN A 1 621 ? -7.168 -25.178 16.665 1.00 82.00 621 ASN A CA 1
ATOM 4865 C C . ASN A 1 621 ? -6.068 -24.203 16.178 1.00 82.00 621 ASN A C 1
ATOM 4867 O O . ASN A 1 621 ? -5.140 -24.581 15.468 1.00 82.00 621 ASN A O 1
ATOM 4871 N N . LEU A 1 622 ? -6.228 -22.921 16.510 1.00 76.12 622 LEU A N 1
ATOM 4872 C CA . LEU A 1 622 ? -5.380 -21.792 16.137 1.00 76.12 622 LEU A CA 1
ATOM 4873 C C . LEU A 1 622 ? -4.556 -21.328 17.339 1.00 76.12 622 LEU A C 1
ATOM 4875 O O . LEU A 1 622 ? -5.038 -21.325 18.476 1.00 76.12 622 LEU A O 1
ATOM 4879 N N . SER A 1 623 ? -3.326 -20.878 17.088 1.00 76.38 623 SER A N 1
ATOM 4880 C CA . SER A 1 623 ? -2.492 -20.286 18.134 1.00 76.38 623 SER A CA 1
ATOM 4881 C C . SER A 1 623 ? -3.082 -18.957 18.621 1.00 76.38 623 SER A C 1
ATOM 4883 O O . SER A 1 623 ? -3.771 -18.259 17.880 1.00 76.38 623 SER A O 1
ATOM 4885 N N . THR A 1 624 ? -2.785 -18.552 19.860 1.00 71.12 624 THR A N 1
ATOM 4886 C CA . THR A 1 624 ? -3.240 -17.249 20.386 1.00 71.12 624 THR A CA 1
ATOM 4887 C C . THR A 1 624 ? -2.772 -16.079 19.513 1.00 71.12 624 THR A C 1
ATOM 4889 O O . THR A 1 624 ? -3.507 -15.111 19.343 1.00 71.12 624 THR A O 1
ATOM 4892 N N . GLU A 1 625 ? -1.578 -16.179 18.925 1.00 69.12 625 GLU A N 1
ATOM 4893 C CA . GLU A 1 625 ? -1.050 -15.166 18.009 1.00 69.12 625 GLU A CA 1
ATOM 4894 C C . GLU A 1 625 ? -1.861 -15.094 16.707 1.00 69.12 625 GLU A C 1
ATOM 4896 O O . GLU A 1 625 ? -2.204 -13.997 16.263 1.00 69.12 625 GLU A O 1
ATOM 4901 N N . ASP A 1 626 ? -2.213 -16.239 16.120 1.00 69.12 626 ASP A N 1
ATOM 4902 C CA . ASP A 1 626 ? -3.011 -16.285 14.890 1.00 69.12 626 ASP A CA 1
ATOM 4903 C C . ASP A 1 626 ? -4.427 -15.771 15.132 1.00 69.12 626 ASP A C 1
ATOM 4905 O O . ASP A 1 626 ? -4.941 -14.998 14.328 1.00 69.12 626 ASP A O 1
ATOM 4909 N N . ARG A 1 627 ? -5.029 -16.104 16.281 1.00 75.81 627 ARG A N 1
ATOM 4910 C CA . ARG A 1 627 ? -6.329 -15.553 16.691 1.00 75.81 627 ARG A CA 1
ATOM 4911 C C . ARG A 1 627 ? -6.284 -14.034 16.788 1.00 75.81 627 ARG A C 1
ATOM 4913 O O . ARG A 1 627 ? -7.148 -13.360 16.231 1.00 75.81 627 ARG A O 1
ATOM 4920 N N . GLU A 1 628 ? -5.260 -13.480 17.439 1.00 67.75 628 GLU A N 1
ATOM 4921 C CA . GLU A 1 628 ? -5.082 -12.028 17.539 1.00 67.75 628 GLU A CA 1
ATOM 4922 C C . GLU A 1 628 ? -4.897 -11.369 16.165 1.00 67.75 628 GLU A C 1
ATOM 4924 O O . GLU A 1 628 ? -5.461 -10.298 15.923 1.00 67.75 628 GLU A O 1
ATOM 4929 N N . LYS A 1 629 ? -4.120 -11.987 15.267 1.00 66.25 629 LYS A N 1
ATOM 4930 C CA . LYS A 1 629 ? -3.893 -11.478 13.907 1.00 66.25 629 LYS A CA 1
ATOM 4931 C C . LYS A 1 629 ? -5.166 -11.533 13.069 1.00 66.25 629 LYS A C 1
ATOM 4933 O O . LYS A 1 629 ? -5.546 -10.514 12.509 1.00 66.25 629 LYS A O 1
ATOM 4938 N N . LEU A 1 630 ? -5.844 -12.674 13.017 1.00 67.75 630 LEU A N 1
ATOM 4939 C CA . LEU A 1 630 ? -7.047 -12.875 12.207 1.00 67.75 630 LEU A CA 1
ATOM 4940 C C . LEU A 1 630 ? -8.212 -12.006 12.700 1.00 67.75 630 LEU A C 1
ATOM 4942 O O . LEU A 1 630 ? -8.870 -11.345 11.900 1.00 67.75 630 LEU A O 1
ATOM 4946 N N . THR A 1 631 ? -8.381 -11.879 14.021 1.00 65.44 631 THR A N 1
ATOM 4947 C CA . THR A 1 631 ? -9.390 -10.985 14.619 1.00 65.44 631 THR A CA 1
ATOM 4948 C C . THR A 1 631 ? -9.108 -9.508 14.321 1.00 65.44 631 THR A C 1
ATOM 4950 O O . THR A 1 631 ? -10.034 -8.711 14.222 1.00 65.44 631 THR A O 1
ATOM 4953 N N . LYS A 1 632 ? -7.837 -9.110 14.149 1.00 62.19 632 LYS A N 1
ATOM 4954 C CA . LYS A 1 632 ? -7.464 -7.725 13.807 1.00 62.19 632 LYS A CA 1
ATOM 4955 C C . LYS A 1 632 ? -7.929 -7.313 12.402 1.00 62.19 632 LYS A C 1
ATOM 4957 O O . LYS A 1 632 ? -8.135 -6.123 12.182 1.00 62.19 632 LYS A O 1
ATOM 4962 N N . TYR A 1 633 ? -8.043 -8.259 11.468 1.00 53.62 633 TYR A N 1
ATOM 4963 C CA . TYR A 1 633 ? -8.391 -7.988 10.066 1.00 53.62 633 TYR A CA 1
ATOM 4964 C C . TYR A 1 633 ? -9.888 -8.114 9.760 1.00 53.62 633 TYR A C 1
ATOM 4966 O O . TYR A 1 633 ? -10.318 -7.726 8.671 1.00 53.62 633 TYR A O 1
ATOM 4974 N N . LEU A 1 634 ? -10.690 -8.599 10.712 1.00 52.88 634 LEU A N 1
ATOM 4975 C CA . LEU A 1 634 ? -12.140 -8.463 10.639 1.00 52.88 634 LEU A CA 1
ATOM 4976 C C . LEU A 1 634 ? -12.506 -6.980 10.825 1.00 52.88 634 LEU A C 1
ATOM 4978 O O . LEU A 1 634 ? -11.947 -6.326 11.713 1.00 52.88 634 LEU A O 1
ATOM 4982 N N . PRO A 1 635 ? -13.420 -6.418 10.010 1.00 41.97 635 PRO A N 1
ATOM 4983 C CA . PRO A 1 635 ? -13.948 -5.085 10.259 1.00 41.97 635 PRO A CA 1
ATOM 4984 C C . PRO A 1 635 ? -14.442 -5.040 11.702 1.00 41.97 635 PRO A C 1
ATOM 4986 O O . PRO A 1 635 ? -15.254 -5.876 12.091 1.00 41.97 635 PRO A O 1
ATOM 4989 N N . SER A 1 636 ? -13.946 -4.101 12.512 1.00 42.66 636 SER A N 1
ATOM 4990 C CA . SER A 1 636 ? -14.465 -3.937 13.866 1.00 42.66 636 SER A CA 1
ATOM 4991 C C . SER A 1 636 ? -15.903 -3.437 13.755 1.00 42.66 636 SER A C 1
ATOM 4993 O O . SER A 1 636 ? -16.150 -2.232 13.651 1.00 42.66 636 SER A O 1
ATOM 4995 N N . THR A 1 637 ? -16.862 -4.356 13.724 1.00 52.50 637 THR A N 1
ATOM 4996 C CA . THR A 1 637 ? -18.265 -4.035 13.936 1.00 52.50 637 THR A CA 1
ATOM 4997 C C . THR A 1 637 ? -18.358 -3.368 15.299 1.00 52.50 637 THR A C 1
ATOM 4999 O O . THR A 1 637 ? -17.802 -3.863 16.283 1.00 52.50 637 THR A O 1
ATOM 5002 N N . LYS A 1 638 ? -18.990 -2.191 15.354 1.00 58.78 638 LYS A N 1
ATOM 5003 C CA . LYS A 1 638 ? -19.243 -1.526 16.633 1.00 58.78 638 LYS A CA 1
ATOM 5004 C C . LYS A 1 638 ? -19.939 -2.529 17.563 1.00 58.78 638 LYS A C 1
ATOM 5006 O O . LYS A 1 638 ? -20.854 -3.212 17.100 1.00 58.78 638 LYS A O 1
ATOM 5011 N N . PRO A 1 639 ? -19.521 -2.633 18.834 1.00 67.19 639 PRO A N 1
ATOM 5012 C CA . PRO A 1 639 ? -20.214 -3.492 19.776 1.00 67.19 639 PRO A CA 1
ATOM 5013 C C . PRO A 1 639 ? -21.664 -3.011 19.912 1.00 67.19 639 PRO A C 1
ATOM 5015 O O . PRO A 1 639 ? -21.922 -1.805 19.907 1.00 67.19 639 PRO A O 1
ATOM 5018 N N . ASN A 1 640 ? -22.601 -3.956 19.993 1.00 82.75 640 ASN A N 1
ATOM 5019 C CA . ASN A 1 640 ? -24.030 -3.683 20.121 1.00 82.75 640 ASN A CA 1
ATOM 5020 C C . ASN A 1 640 ? -24.598 -4.445 21.322 1.00 82.75 640 ASN A C 1
ATOM 5022 O O . ASN A 1 640 ? -25.505 -5.267 21.198 1.00 82.75 640 ASN A O 1
ATOM 5026 N N . TYR A 1 641 ? -24.024 -4.201 22.499 1.00 89.25 641 TYR A N 1
ATOM 5027 C CA . TYR A 1 641 ? -24.528 -4.781 23.736 1.00 89.25 641 TYR A CA 1
ATOM 5028 C C . TYR A 1 641 ? -25.907 -4.205 24.058 1.00 89.25 641 TYR A C 1
ATOM 5030 O O . TYR A 1 641 ? -26.075 -2.990 24.146 1.00 89.25 641 TYR A O 1
ATOM 5038 N N . ALA A 1 642 ? -26.881 -5.076 24.289 1.00 91.81 642 ALA A N 1
ATOM 5039 C CA . ALA A 1 642 ? -28.211 -4.721 24.758 1.00 91.81 642 ALA A CA 1
ATOM 5040 C C . ALA A 1 642 ? -28.480 -5.361 26.124 1.00 91.81 642 ALA A C 1
ATOM 5042 O O . ALA A 1 642 ? -27.944 -6.426 26.446 1.00 91.81 642 ALA A O 1
ATOM 5043 N N . LEU A 1 643 ? -29.308 -4.711 26.946 1.00 94.81 643 LEU A N 1
ATOM 5044 C CA . LEU A 1 643 ? -29.721 -5.261 28.236 1.00 94.81 643 LEU A CA 1
ATOM 5045 C C . LEU A 1 643 ? -30.520 -6.545 28.001 1.00 94.81 643 LEU A C 1
ATOM 5047 O O . LEU A 1 643 ? -31.578 -6.506 27.380 1.00 94.81 643 LEU A O 1
ATOM 5051 N N . LYS A 1 644 ? -30.031 -7.667 28.526 1.00 94.25 644 LYS A N 1
ATOM 5052 C CA . LYS A 1 644 ? -30.685 -8.969 28.395 1.00 94.25 644 LYS A CA 1
ATOM 5053 C C . LYS A 1 644 ? -31.442 -9.363 29.656 1.00 94.25 644 LYS A C 1
ATOM 5055 O O . LYS A 1 644 ? -32.592 -9.782 29.570 1.00 94.25 644 LYS A O 1
ATOM 5060 N N . TYR A 1 645 ? -30.818 -9.204 30.822 1.00 94.88 645 TYR A N 1
ATOM 5061 C CA . TYR A 1 645 ? -31.442 -9.537 32.103 1.00 94.88 645 TYR A CA 1
ATOM 5062 C C . TYR A 1 645 ? -31.163 -8.467 33.154 1.00 94.88 645 TYR A C 1
ATOM 5064 O O . TYR A 1 645 ? -30.084 -7.879 33.190 1.00 94.88 645 TYR A O 1
ATOM 5072 N N . THR A 1 646 ? -32.135 -8.249 34.039 1.00 95.94 646 THR A N 1
ATOM 5073 C CA . THR A 1 646 ? -31.964 -7.489 35.283 1.00 95.94 646 THR A CA 1
ATOM 5074 C C . THR A 1 646 ? -32.173 -8.447 36.447 1.00 95.94 646 THR A C 1
ATOM 5076 O O . THR A 1 646 ? -33.256 -9.008 36.605 1.00 95.94 646 THR A O 1
ATOM 5079 N N . LEU A 1 647 ? -31.129 -8.662 37.240 1.00 95.69 647 LEU A N 1
ATOM 5080 C CA . LEU A 1 647 ? -31.109 -9.589 38.361 1.00 95.69 647 LEU A CA 1
ATOM 5081 C C . LEU A 1 647 ? -31.379 -8.800 39.642 1.00 95.69 647 LEU A C 1
ATOM 5083 O O . LEU A 1 647 ? -30.590 -7.937 40.036 1.00 95.69 647 LEU A O 1
ATOM 5087 N N . ALA A 1 648 ? -32.502 -9.094 40.288 1.00 93.31 648 ALA A N 1
ATOM 5088 C CA . ALA A 1 648 ? -32.889 -8.502 41.561 1.00 93.31 648 ALA A CA 1
ATOM 5089 C C . ALA A 1 648 ? -32.768 -9.541 42.682 1.00 93.31 648 ALA A C 1
ATOM 5091 O O . ALA A 1 648 ? -33.118 -10.708 42.505 1.00 93.31 648 ALA A O 1
ATOM 5092 N N . GLY A 1 649 ? -32.289 -9.122 43.854 1.00 91.12 649 GLY A N 1
ATOM 5093 C CA . GLY A 1 649 ? -32.241 -10.001 45.024 1.00 91.12 649 GLY A CA 1
ATOM 5094 C C . GLY A 1 649 ? -31.412 -9.488 46.196 1.00 91.12 649 GLY A C 1
ATOM 5095 O O . GLY A 1 649 ? -31.644 -9.925 47.322 1.00 91.12 649 GLY A O 1
ATOM 5096 N N . HIS A 1 650 ? -30.459 -8.582 45.967 1.00 95.62 650 HIS A N 1
ATOM 5097 C CA . HIS A 1 650 ? -29.765 -7.894 47.055 1.00 95.62 650 HIS A CA 1
ATOM 5098 C C . HIS A 1 650 ? -30.648 -6.802 47.671 1.00 95.62 650 HIS A C 1
ATOM 5100 O O . HIS A 1 650 ? -31.465 -6.176 46.998 1.00 95.62 650 HIS A O 1
ATOM 5106 N N . THR A 1 651 ? -30.494 -6.581 48.977 1.00 94.38 651 THR A N 1
ATOM 5107 C CA . THR A 1 651 ? -31.307 -5.605 49.737 1.00 94.38 651 THR A CA 1
ATOM 5108 C C . THR A 1 651 ? -30.595 -4.270 49.968 1.00 94.38 651 THR A C 1
ATOM 5110 O O . THR A 1 651 ? -31.230 -3.284 50.364 1.00 94.38 651 THR A O 1
ATOM 5113 N N . LYS A 1 652 ? -29.295 -4.218 49.662 1.00 95.38 652 LYS A N 1
ATOM 5114 C CA . LYS A 1 652 ? -28.417 -3.040 49.719 1.00 95.38 652 LYS A CA 1
ATOM 5115 C C . LYS A 1 652 ? -27.526 -2.977 48.471 1.00 95.38 652 LYS A C 1
ATOM 5117 O O . LYS A 1 652 ? -27.607 -3.870 47.632 1.00 95.38 652 LYS A O 1
ATOM 5122 N N . ALA A 1 653 ? -26.696 -1.935 48.370 1.00 93.56 653 ALA A N 1
ATOM 5123 C CA . ALA A 1 653 ? -25.773 -1.718 47.255 1.00 93.56 653 ALA A CA 1
ATOM 5124 C C . ALA A 1 653 ? -24.925 -2.959 46.939 1.00 93.56 653 ALA A C 1
ATOM 5126 O O . ALA A 1 653 ? -24.353 -3.576 47.849 1.00 93.56 653 ALA A O 1
ATOM 5127 N N . VAL A 1 654 ? -24.841 -3.290 45.649 1.00 96.38 654 VAL A N 1
ATOM 5128 C CA . VAL A 1 654 ? -24.006 -4.377 45.132 1.00 96.38 654 VAL A CA 1
ATOM 5129 C C . VAL A 1 654 ? -22.599 -3.827 44.930 1.00 96.38 654 VAL A C 1
ATOM 5131 O O . VAL A 1 654 ? -22.386 -2.899 44.154 1.00 96.38 654 VAL A O 1
ATOM 5134 N N . SER A 1 655 ? -21.641 -4.376 45.666 1.00 95.06 655 SER A N 1
ATOM 5135 C CA . SER A 1 655 ? -20.270 -3.869 45.735 1.00 95.06 655 SER A CA 1
ATOM 5136 C C . SER A 1 655 ? -19.370 -4.429 44.635 1.00 95.06 655 SER A C 1
ATOM 5138 O O . SER A 1 655 ? -18.507 -3.717 44.130 1.00 95.06 655 SER A O 1
ATOM 5140 N N . SER A 1 656 ? -19.575 -5.686 44.233 1.00 96.25 656 SER A N 1
ATOM 5141 C CA . SER A 1 656 ? -18.753 -6.345 43.215 1.00 96.25 656 SER A CA 1
ATOM 5142 C C . SER A 1 656 ? -19.538 -7.426 42.479 1.00 96.25 656 SER A C 1
ATOM 5144 O O . SER A 1 656 ? -20.372 -8.121 43.067 1.00 96.25 656 SER A O 1
ATOM 5146 N N . VAL A 1 657 ? -19.248 -7.573 41.185 1.00 97.38 657 VAL A N 1
ATOM 5147 C CA . VAL A 1 657 ? -19.732 -8.660 40.327 1.00 97.38 657 VAL A CA 1
ATOM 5148 C C . VAL A 1 657 ? -18.568 -9.263 39.542 1.00 97.38 657 VAL A C 1
ATOM 5150 O O . VAL A 1 657 ? -17.762 -8.531 38.963 1.00 97.38 657 VAL A O 1
ATOM 5153 N N . LYS A 1 658 ? -18.453 -10.597 39.508 1.00 97.19 658 LYS A N 1
ATOM 5154 C CA . LYS A 1 658 ? -17.387 -11.314 38.780 1.00 97.19 658 LYS A CA 1
ATOM 5155 C C . LYS A 1 658 ? -17.905 -12.604 38.153 1.00 97.19 658 LYS A C 1
ATOM 5157 O O . LYS A 1 658 ? -18.471 -13.445 38.856 1.00 97.19 658 LYS A O 1
ATOM 5162 N N . PHE A 1 659 ? -17.661 -12.783 36.857 1.00 97.12 659 PHE A N 1
ATOM 5163 C CA . PHE A 1 659 ? -17.843 -14.076 36.202 1.00 97.12 659 PHE A CA 1
ATOM 5164 C C . PHE A 1 659 ? -16.820 -15.090 36.714 1.00 97.12 659 PHE A C 1
ATOM 5166 O O . PHE A 1 659 ? -15.673 -14.733 37.007 1.00 97.12 659 PHE A O 1
ATOM 5173 N N . SER A 1 660 ? -17.243 -16.345 36.822 1.00 96.12 660 SER A N 1
ATOM 5174 C CA . SER A 1 660 ? -16.357 -17.471 37.063 1.00 96.12 660 SER A CA 1
ATOM 5175 C C . SER A 1 660 ? -15.437 -17.675 35.854 1.00 96.12 660 SER A C 1
ATOM 5177 O O . SER A 1 660 ? -15.832 -17.392 34.721 1.00 96.12 660 SER A O 1
ATOM 5179 N N . PRO A 1 661 ? -14.207 -18.177 36.047 1.00 90.94 661 PRO A N 1
ATOM 5180 C CA . PRO A 1 661 ? -13.283 -18.445 34.946 1.00 90.94 661 PRO A CA 1
ATOM 5181 C C . PRO A 1 661 ? -13.815 -19.408 33.879 1.00 90.94 661 PRO A C 1
ATOM 5183 O O . PRO A 1 661 ? -13.443 -19.276 32.718 1.00 90.94 661 PRO A O 1
ATOM 5186 N N . ASN A 1 662 ? -14.701 -20.341 34.247 1.00 90.00 662 ASN A N 1
ATOM 5187 C CA . ASN A 1 662 ? -15.385 -21.221 33.294 1.00 90.00 662 ASN A CA 1
ATOM 5188 C C . ASN A 1 662 ? -16.598 -20.567 32.594 1.00 90.00 662 ASN A C 1
ATOM 5190 O O . ASN A 1 662 ? -17.245 -21.218 31.782 1.00 90.00 662 ASN A O 1
ATOM 5194 N N . GLY A 1 663 ? -16.939 -19.320 32.929 1.00 92.25 663 GLY A N 1
ATOM 5195 C CA . GLY A 1 663 ? -18.046 -18.557 32.349 1.00 92.25 663 GLY A CA 1
ATOM 5196 C C . GLY A 1 663 ? -19.437 -18.909 32.882 1.00 92.25 663 GLY A C 1
ATOM 5197 O O . GLY A 1 663 ? -20.326 -18.069 32.887 1.00 92.25 663 GLY A O 1
ATOM 5198 N N . GLU A 1 664 ? -19.650 -20.111 33.412 1.00 94.50 664 GLU A N 1
ATOM 5199 C CA . GLU A 1 664 ? -20.989 -20.598 33.778 1.00 94.50 664 GLU A CA 1
ATOM 5200 C C . GLU A 1 664 ? -21.714 -19.756 34.840 1.00 94.50 664 GLU A C 1
ATOM 5202 O O . GLU A 1 664 ? -22.943 -19.644 34.807 1.00 94.50 664 GLU A O 1
ATOM 5207 N N . TRP A 1 665 ? -20.965 -19.148 35.763 1.00 97.50 665 TRP A N 1
ATOM 5208 C CA . TRP A 1 665 ? -21.511 -18.510 36.955 1.00 97.50 665 TRP A CA 1
ATOM 5209 C C . TRP A 1 665 ? -21.117 -17.039 37.061 1.00 97.50 665 TRP A C 1
ATOM 5211 O O . TRP A 1 665 ? -19.998 -16.637 36.753 1.00 97.50 665 TRP A O 1
ATOM 5221 N N . LEU A 1 666 ? -22.019 -16.234 37.609 1.00 98.06 666 LEU A N 1
ATOM 5222 C CA . LEU A 1 666 ? -21.760 -14.871 38.052 1.00 98.06 666 LEU A CA 1
ATOM 5223 C C . LEU A 1 666 ? -21.893 -14.821 39.574 1.00 98.06 666 LEU A C 1
ATOM 5225 O O . LEU A 1 666 ? -22.937 -15.172 40.117 1.00 98.06 666 LEU A O 1
ATOM 5229 N N . ALA A 1 667 ? -20.853 -14.362 40.270 1.00 98.12 667 ALA A N 1
ATOM 5230 C CA . ALA A 1 667 ? -20.931 -14.040 41.692 1.00 98.12 667 ALA A CA 1
ATOM 5231 C C . ALA A 1 667 ? -21.182 -12.545 41.881 1.00 98.12 667 ALA A C 1
ATOM 5233 O O . ALA A 1 667 ? -20.548 -11.726 41.214 1.00 98.12 667 ALA A O 1
ATOM 5234 N N . SER A 1 668 ? -22.054 -12.200 42.824 1.00 98.00 668 SER A N 1
ATOM 5235 C CA . SER A 1 668 ? -22.263 -10.833 43.295 1.00 98.00 668 SER A CA 1
ATOM 5236 C C . SER A 1 668 ? -22.117 -10.742 44.806 1.00 98.00 668 SER A C 1
ATOM 5238 O O . SER A 1 668 ? -22.623 -11.601 45.527 1.00 98.00 668 SER A O 1
ATOM 5240 N N . SER A 1 669 ? -21.457 -9.696 45.293 1.00 97.56 669 SER A N 1
ATOM 5241 C CA . SER A 1 669 ? -21.368 -9.360 46.716 1.00 97.56 669 SER A CA 1
ATOM 5242 C C . SER A 1 669 ? -22.014 -8.012 47.001 1.00 97.56 669 SER A C 1
ATOM 5244 O O . SER A 1 669 ? -22.077 -7.155 46.120 1.00 97.56 669 SER A O 1
ATOM 5246 N N . ALA A 1 670 ? -22.487 -7.807 48.230 1.00 97.25 670 ALA A N 1
ATOM 5247 C CA . ALA A 1 670 ? -23.173 -6.573 48.592 1.00 97.25 670 ALA A CA 1
ATOM 5248 C C . ALA A 1 670 ? -23.009 -6.178 50.067 1.00 97.25 670 ALA A C 1
ATOM 5250 O O . ALA A 1 670 ? -22.638 -6.971 50.942 1.00 97.25 670 ALA A O 1
ATOM 5251 N N . ALA A 1 671 ? -23.398 -4.935 50.359 1.00 96.19 671 ALA A N 1
ATOM 5252 C CA . ALA A 1 671 ? -23.456 -4.383 51.713 1.00 96.19 671 ALA A CA 1
ATOM 5253 C C . ALA A 1 671 ? -24.517 -5.058 52.612 1.00 96.19 671 ALA A C 1
ATOM 5255 O O . ALA A 1 671 ? -24.557 -4.827 53.824 1.00 96.19 671 ALA A O 1
ATOM 5256 N N . ASP A 1 672 ? -25.376 -5.913 52.046 1.00 96.50 672 ASP A N 1
ATOM 5257 C CA . ASP A 1 672 ? -26.321 -6.756 52.789 1.00 96.50 672 ASP A CA 1
ATOM 5258 C C . ASP A 1 672 ? -25.686 -8.021 53.388 1.00 96.50 672 ASP A C 1
ATOM 5260 O O . ASP A 1 672 ? -26.386 -8.813 54.020 1.00 96.50 672 ASP A O 1
ATOM 5264 N N . LYS A 1 673 ? -24.352 -8.141 53.293 1.00 97.88 673 LYS A N 1
ATOM 5265 C CA . LYS A 1 673 ? -23.523 -9.204 53.888 1.00 97.88 673 LYS A CA 1
ATOM 5266 C C . LYS A 1 673 ? -23.630 -10.553 53.170 1.00 97.88 673 LYS A C 1
ATOM 5268 O O . LYS A 1 673 ? -23.182 -11.570 53.710 1.00 97.88 673 LYS A O 1
ATOM 5273 N N . LEU A 1 674 ? -24.236 -10.577 51.984 1.00 97.81 674 LEU A N 1
ATOM 5274 C CA . LEU A 1 674 ? -24.475 -11.790 51.212 1.00 97.81 674 LEU A CA 1
ATOM 5275 C C . LEU A 1 674 ? -23.606 -11.835 49.957 1.00 97.81 674 LEU A C 1
ATOM 5277 O O . LEU A 1 674 ? -23.311 -10.809 49.343 1.00 97.81 674 LEU A O 1
ATOM 5281 N N . ILE A 1 675 ? -23.266 -13.057 49.550 1.00 98.38 675 ILE A N 1
ATOM 5282 C CA . ILE A 1 675 ? -22.814 -13.369 48.193 1.00 98.38 675 ILE A CA 1
ATOM 5283 C C . ILE A 1 675 ? -23.951 -14.126 47.508 1.00 98.38 675 ILE A C 1
ATOM 5285 O O . ILE A 1 675 ? -24.514 -15.055 48.094 1.00 98.38 675 ILE A O 1
ATOM 5289 N N . LYS A 1 676 ? -24.302 -13.752 46.280 1.00 98.19 676 LYS A N 1
ATOM 5290 C CA . LYS A 1 676 ? -25.281 -14.470 45.458 1.00 98.19 676 LYS A CA 1
ATOM 5291 C C . LYS A 1 676 ? -24.623 -15.000 44.195 1.00 98.19 676 LYS A C 1
ATOM 5293 O O . LYS A 1 676 ? -23.758 -14.343 43.625 1.00 98.19 676 LYS A O 1
ATOM 5298 N N . ILE A 1 677 ? -25.032 -16.200 43.794 1.00 98.12 677 ILE A N 1
ATOM 5299 C CA . ILE A 1 677 ? -24.569 -16.874 42.582 1.00 98.12 677 ILE A CA 1
ATOM 5300 C C . ILE A 1 677 ? -25.720 -16.921 41.588 1.00 98.12 677 ILE A C 1
ATOM 5302 O O . ILE A 1 677 ? -26.844 -17.269 41.959 1.00 98.12 677 ILE A O 1
ATOM 5306 N N . TRP A 1 678 ? -25.418 -16.576 40.343 1.00 97.94 678 TRP A N 1
ATOM 5307 C CA . TRP A 1 678 ? -26.362 -16.503 39.237 1.00 97.94 678 TRP A CA 1
ATOM 5308 C C . TRP A 1 678 ? -25.823 -17.292 38.042 1.00 97.94 678 TRP A C 1
ATOM 5310 O O . TRP A 1 678 ? -24.610 -17.331 37.839 1.00 97.94 678 TRP A O 1
ATOM 5320 N N . GLY A 1 679 ? -26.700 -17.885 37.235 1.00 96.75 679 GLY A N 1
ATOM 5321 C CA . GLY A 1 679 ? -26.330 -18.436 35.933 1.00 96.75 679 GLY A CA 1
ATOM 5322 C C . GLY A 1 679 ? -25.996 -17.313 34.949 1.00 96.75 679 GLY A C 1
ATOM 5323 O O . GLY A 1 679 ? -26.791 -16.391 34.761 1.00 96.75 679 GLY A O 1
ATOM 5324 N N . SER A 1 680 ? -24.830 -17.365 34.304 1.00 93.88 680 SER A N 1
ATOM 5325 C CA . SER A 1 680 ? -24.367 -16.273 33.428 1.00 93.88 680 SER A CA 1
ATOM 5326 C C . SER A 1 680 ? -25.205 -16.099 32.158 1.00 93.88 680 SER A C 1
ATOM 5328 O O . SER A 1 680 ? -25.361 -14.984 31.659 1.00 93.88 680 SER A O 1
ATOM 5330 N N . TYR A 1 681 ? -25.751 -17.195 31.623 1.00 92.12 681 TYR A N 1
ATOM 5331 C CA . TYR A 1 681 ? -26.425 -17.210 30.317 1.00 92.12 681 TYR A CA 1
ATOM 5332 C C . TYR A 1 681 ? -27.937 -16.951 30.388 1.00 92.12 681 TYR A C 1
ATOM 5334 O O . TYR A 1 681 ? -28.536 -16.474 29.412 1.00 92.12 681 TYR A O 1
ATOM 5342 N N . ASP A 1 682 ? -28.557 -17.266 31.525 1.00 91.19 682 ASP A N 1
ATOM 5343 C CA . ASP A 1 682 ? -30.000 -17.152 31.758 1.00 91.19 682 ASP A CA 1
ATOM 5344 C C . ASP A 1 682 ? -30.371 -16.199 32.906 1.00 91.19 682 ASP A C 1
ATOM 5346 O O . ASP A 1 682 ? -31.549 -15.894 33.084 1.00 91.19 682 ASP A O 1
ATOM 5350 N N . GLY A 1 683 ? -29.385 -15.706 33.664 1.00 92.31 683 GLY A N 1
ATOM 5351 C CA . GLY A 1 683 ? -29.596 -14.803 34.790 1.00 92.31 683 GLY A CA 1
ATOM 5352 C C . GLY A 1 683 ? -30.307 -15.448 35.981 1.00 92.31 683 GLY A C 1
ATOM 5353 O O . GLY A 1 683 ? -30.738 -14.736 36.890 1.00 92.31 683 GLY A O 1
ATOM 5354 N N . LYS A 1 684 ? -30.482 -16.774 36.012 1.00 94.31 684 LYS A N 1
ATOM 5355 C CA . LYS A 1 684 ? -31.230 -17.413 37.099 1.00 94.31 684 LYS A CA 1
ATOM 5356 C C . LYS A 1 684 ? -30.443 -17.388 38.399 1.00 94.31 684 LYS A C 1
ATOM 5358 O O . LYS A 1 684 ? -29.241 -17.623 38.420 1.00 94.31 684 LYS A O 1
ATOM 5363 N N . PHE A 1 685 ? -31.141 -17.119 39.497 1.00 97.06 685 PHE A N 1
ATOM 5364 C CA . PHE A 1 685 ? -30.578 -17.223 40.838 1.00 97.06 685 PHE A CA 1
ATOM 5365 C C . PHE A 1 685 ? -30.330 -18.692 41.200 1.00 97.06 685 PHE A C 1
ATOM 5367 O O . PHE A 1 685 ? -31.252 -19.501 41.130 1.00 97.06 685 PHE A O 1
ATOM 5374 N N . GLU A 1 686 ? -29.112 -19.002 41.643 1.00 95.31 686 GLU A N 1
ATOM 5375 C CA . GLU A 1 686 ? -28.700 -20.355 42.029 1.00 95.31 686 GLU A CA 1
ATOM 5376 C C . GLU A 1 686 ? -28.600 -20.500 43.553 1.00 95.31 686 GLU A C 1
ATOM 5378 O O . GLU A 1 686 ? -29.169 -21.412 44.152 1.00 95.31 686 GLU A O 1
ATOM 5383 N N . LYS A 1 687 ? -27.854 -19.607 44.219 1.00 94.56 687 LYS A N 1
ATOM 5384 C CA . LYS A 1 687 ? -27.522 -19.782 45.644 1.00 94.56 687 LYS A CA 1
ATOM 5385 C C . LYS A 1 687 ? -27.202 -18.472 46.353 1.00 94.56 687 LYS A C 1
ATOM 5387 O O . LYS A 1 687 ? -26.722 -17.518 45.749 1.00 94.56 687 LYS A O 1
ATOM 5392 N N . THR A 1 688 ? -27.436 -18.440 47.667 1.00 97.44 688 THR A N 1
ATOM 5393 C CA . THR A 1 688 ? -26.956 -17.389 48.581 1.00 97.44 688 THR A CA 1
ATOM 5394 C C . THR A 1 688 ? -25.955 -17.977 49.575 1.00 97.44 688 THR A C 1
ATOM 5396 O O . THR A 1 688 ? -26.215 -19.020 50.169 1.00 97.44 688 THR A O 1
ATOM 5399 N N . ILE A 1 689 ? -24.831 -17.288 49.774 1.00 97.62 689 ILE A N 1
ATOM 5400 C CA . ILE A 1 689 ? -23.790 -17.611 50.754 1.00 97.62 689 ILE A CA 1
ATOM 5401 C C . ILE A 1 689 ? -23.743 -16.479 51.787 1.00 97.62 689 ILE A C 1
ATOM 5403 O O . ILE A 1 689 ? -23.688 -15.300 51.436 1.00 97.62 689 ILE A O 1
ATOM 5407 N N . SER A 1 690 ? -23.769 -16.841 53.071 1.00 96.25 690 SER A N 1
ATOM 5408 C CA . SER A 1 690 ? -23.802 -15.902 54.199 1.00 96.25 690 SER A CA 1
ATOM 5409 C C . SER A 1 690 ? -22.791 -16.286 55.278 1.00 96.25 690 SER A C 1
ATOM 5411 O O . SER A 1 690 ? -22.588 -17.470 55.544 1.00 96.25 690 SER A O 1
ATOM 5413 N N . GLY A 1 691 ? -22.219 -15.295 55.967 1.00 95.75 691 GLY A N 1
ATOM 5414 C CA . GLY A 1 691 ? -21.404 -15.537 57.166 1.00 95.75 691 GLY A CA 1
ATOM 5415 C C . GLY A 1 691 ? -20.426 -14.426 57.556 1.00 95.75 691 GLY A C 1
ATOM 5416 O O . GLY A 1 691 ? -19.769 -14.547 58.593 1.00 95.75 691 GLY A O 1
ATOM 5417 N N . HIS A 1 692 ? -20.309 -13.355 56.767 1.00 97.94 692 HIS A N 1
ATOM 5418 C CA . HIS A 1 692 ? -19.669 -12.112 57.212 1.00 97.94 692 HIS A CA 1
ATOM 5419 C C . HIS A 1 692 ? -20.563 -11.344 58.194 1.00 97.94 692 HIS A C 1
ATOM 5421 O O . HIS A 1 692 ? -21.789 -11.462 58.172 1.00 97.94 692 HIS A O 1
ATOM 5427 N N . LYS A 1 693 ? -19.944 -10.569 59.092 1.00 97.12 693 LYS A N 1
ATOM 5428 C CA . LYS A 1 693 ? -20.673 -9.790 60.113 1.00 97.12 693 LYS A CA 1
ATOM 5429 C C . LYS A 1 693 ? -21.124 -8.420 59.608 1.00 97.12 693 LYS A C 1
ATOM 5431 O O . LYS A 1 693 ? -22.124 -7.892 60.106 1.00 97.12 693 LYS A O 1
ATOM 5436 N N . LEU A 1 694 ? -20.405 -7.868 58.637 1.00 98.31 694 LEU A N 1
ATOM 5437 C CA . LEU A 1 694 ? -20.645 -6.572 58.001 1.00 98.31 694 LEU A CA 1
ATOM 5438 C C . LEU A 1 694 ? -20.675 -6.732 56.472 1.00 98.31 694 LEU A C 1
ATOM 5440 O O . LEU A 1 694 ? -20.707 -7.861 55.978 1.00 98.31 694 LEU A O 1
ATOM 5444 N N . GLY A 1 695 ? -20.781 -5.610 55.756 1.00 97.56 695 GLY A N 1
ATOM 5445 C CA . GLY A 1 695 ? -20.874 -5.582 54.300 1.00 97.56 695 GLY A CA 1
ATOM 5446 C C . GLY A 1 695 ? -19.670 -6.240 53.631 1.00 97.56 695 GLY A C 1
ATOM 5447 O O . GLY A 1 695 ? -18.562 -6.221 54.166 1.00 97.56 695 GLY A O 1
ATOM 5448 N N . ILE A 1 696 ? -19.914 -6.856 52.477 1.00 98.50 696 ILE A N 1
ATOM 5449 C CA . ILE A 1 696 ? -18.869 -7.461 51.652 1.00 98.50 696 ILE A CA 1
ATOM 5450 C C . ILE A 1 696 ? -18.515 -6.453 50.566 1.00 98.50 696 ILE A C 1
ATOM 5452 O O . ILE A 1 696 ? -19.413 -5.978 49.873 1.00 98.50 696 ILE A O 1
ATOM 5456 N N . SER A 1 697 ? -17.234 -6.142 50.421 1.00 97.25 697 SER A N 1
ATOM 5457 C CA . SER A 1 697 ? -16.721 -5.087 49.538 1.00 97.25 697 SER A CA 1
ATOM 5458 C C . SER A 1 697 ? -16.234 -5.637 48.199 1.00 97.25 697 SER A C 1
ATOM 5460 O O . SER A 1 697 ? -16.388 -4.975 47.179 1.00 97.25 697 SER A O 1
ATOM 5462 N N . ASP A 1 698 ? -15.732 -6.874 48.170 1.00 97.81 698 ASP A N 1
ATOM 5463 C CA . ASP A 1 698 ? -15.303 -7.526 46.931 1.00 97.81 698 ASP A CA 1
ATOM 5464 C C . ASP A 1 698 ? -15.421 -9.052 47.014 1.00 97.81 698 ASP A C 1
ATOM 5466 O O . ASP A 1 698 ? -15.449 -9.641 48.103 1.00 97.81 698 ASP A O 1
ATOM 5470 N N . VAL A 1 699 ? -15.466 -9.692 45.846 1.00 98.19 699 VAL A N 1
ATOM 5471 C CA . VAL A 1 699 ? -15.500 -11.144 45.677 1.00 98.19 699 VAL A CA 1
ATOM 5472 C C . VAL A 1 699 ? -14.634 -11.548 44.484 1.00 98.19 699 VAL A C 1
ATOM 5474 O O . VAL A 1 699 ? -14.611 -10.855 43.471 1.00 98.19 699 VAL A O 1
ATOM 5477 N N . ALA A 1 700 ? -13.941 -12.683 44.573 1.00 97.75 700 ALA A N 1
ATOM 5478 C CA . ALA A 1 700 ? -13.158 -13.235 43.469 1.00 97.75 700 ALA A CA 1
ATOM 5479 C C . ALA A 1 700 ? -13.222 -14.766 43.420 1.00 97.75 700 ALA A C 1
ATOM 5481 O O . ALA A 1 700 ? -13.401 -15.434 44.440 1.00 97.75 700 ALA A O 1
ATOM 5482 N N . TRP A 1 701 ? -13.048 -15.312 42.218 1.00 98.06 701 TRP A N 1
ATOM 5483 C CA . TRP A 1 701 ? -13.090 -16.745 41.927 1.00 98.06 701 TRP A CA 1
ATOM 5484 C C . TRP A 1 701 ? -11.693 -17.360 41.874 1.00 98.06 701 TRP A C 1
ATOM 5486 O O . TRP A 1 701 ? -10.754 -16.724 41.392 1.00 98.06 701 TRP A O 1
ATOM 5496 N N . SER A 1 702 ? -11.569 -18.618 42.299 1.00 96.69 702 SER A N 1
ATOM 5497 C CA . SER A 1 702 ? -10.424 -19.453 41.926 1.00 96.69 702 SER A CA 1
ATOM 5498 C C . SER A 1 702 ? -10.486 -19.821 40.440 1.00 96.69 702 SER A C 1
ATOM 5500 O O . SER A 1 702 ? -11.564 -19.911 39.854 1.00 96.69 702 SER A O 1
ATOM 5502 N N . SER A 1 703 ? -9.328 -20.073 39.827 1.00 91.00 703 SER A N 1
ATOM 5503 C CA . SER A 1 703 ? -9.181 -20.433 38.408 1.00 91.00 703 SER A CA 1
ATOM 5504 C C . SER A 1 703 ? -9.948 -21.692 37.991 1.00 91.00 703 SER A C 1
ATOM 5506 O O . SER A 1 703 ? -10.352 -21.802 36.838 1.00 91.00 703 SER A O 1
ATOM 5508 N N . ASP A 1 704 ? -10.214 -22.609 38.922 1.00 91.25 704 ASP A N 1
ATOM 5509 C CA . ASP A 1 704 ? -11.036 -23.805 38.702 1.00 91.25 704 ASP A CA 1
ATOM 5510 C C . ASP A 1 704 ? -12.546 -23.577 38.917 1.00 91.25 704 ASP A C 1
ATOM 5512 O O . ASP A 1 704 ? -13.331 -24.514 38.796 1.00 91.25 704 ASP A O 1
ATOM 5516 N N . SER A 1 705 ? -12.963 -22.345 39.232 1.00 95.62 705 SER A N 1
ATOM 5517 C CA . SER A 1 705 ? -14.351 -21.952 39.528 1.00 95.62 705 SER A CA 1
ATOM 5518 C C . SER A 1 705 ? -14.987 -22.670 40.733 1.00 95.62 705 SER A C 1
ATOM 5520 O O . SER A 1 705 ? -16.206 -22.646 40.891 1.00 95.62 705 SER A O 1
ATOM 5522 N N . ARG A 1 706 ? -14.193 -23.308 41.608 1.00 95.56 706 ARG A N 1
ATOM 5523 C CA . ARG A 1 706 ? -14.710 -24.076 42.761 1.00 95.56 706 ARG A CA 1
ATOM 5524 C C . ARG A 1 706 ? -14.746 -23.294 44.064 1.00 95.56 706 ARG A C 1
ATOM 5526 O O . ARG A 1 706 ? -15.564 -23.600 44.934 1.00 95.56 706 ARG A O 1
ATOM 5533 N N . LEU A 1 707 ? -13.852 -22.323 44.219 1.00 97.69 707 LEU A N 1
ATOM 5534 C CA . LEU A 1 707 ? -13.719 -21.516 45.422 1.00 97.69 707 LEU A CA 1
ATOM 5535 C C . LEU A 1 707 ? -14.043 -20.053 45.139 1.00 97.69 707 LEU A C 1
ATOM 5537 O O . LEU A 1 707 ? -13.803 -19.525 44.053 1.00 97.69 707 LEU A O 1
ATOM 5541 N N . LEU A 1 708 ? -14.536 -19.393 46.180 1.00 98.12 708 LEU A N 1
ATOM 5542 C CA . LEU A 1 708 ? -14.709 -17.949 46.235 1.00 98.12 708 LEU A CA 1
ATOM 5543 C C . LEU A 1 708 ? -13.898 -17.390 47.395 1.00 98.12 708 LEU A C 1
ATOM 5545 O O . LEU A 1 708 ? -13.826 -18.006 48.459 1.00 98.12 708 LEU A O 1
ATOM 5549 N N . VAL A 1 709 ? -13.342 -16.199 47.218 1.00 98.56 709 VAL A N 1
ATOM 5550 C CA . VAL A 1 709 ? -12.835 -15.372 48.312 1.00 98.56 709 VAL A CA 1
ATOM 5551 C C . VAL A 1 709 ? -13.662 -14.100 48.385 1.00 98.56 709 VAL A C 1
ATOM 5553 O O . VAL A 1 709 ? -14.010 -13.538 47.351 1.00 98.56 709 VAL A O 1
ATOM 5556 N N . SER A 1 710 ? -13.992 -13.659 49.595 1.00 98.62 710 SER A N 1
ATOM 5557 C CA . SER A 1 710 ? -14.683 -12.392 49.834 1.00 98.62 710 SER A CA 1
ATOM 5558 C C . SER A 1 710 ? -13.927 -11.513 50.819 1.00 98.62 710 SER A C 1
ATOM 5560 O O . SER A 1 710 ? -13.404 -12.020 51.814 1.00 98.62 710 SER A O 1
ATOM 5562 N N . ALA A 1 711 ? -13.906 -10.208 50.553 1.00 98.50 711 ALA A N 1
ATOM 5563 C CA . ALA A 1 711 ? -13.351 -9.158 51.406 1.00 98.50 711 ALA A CA 1
ATOM 5564 C C . ALA A 1 711 ? -14.482 -8.347 52.049 1.00 98.50 711 ALA A C 1
ATOM 5566 O O . ALA A 1 711 ? -15.499 -8.100 51.403 1.00 98.50 711 ALA A O 1
ATOM 5567 N N . SER A 1 712 ? -14.346 -7.965 53.320 1.00 98.56 712 SER A N 1
ATOM 5568 C CA . SER A 1 712 ? -15.458 -7.386 54.081 1.00 98.56 712 SER A CA 1
ATOM 5569 C C . SER A 1 712 ? -15.028 -6.330 55.097 1.00 98.56 712 SER A C 1
ATOM 5571 O O . SER A 1 712 ? -13.921 -6.353 55.653 1.00 98.56 712 SER A O 1
ATOM 5573 N N . ASP A 1 713 ? -15.979 -5.453 55.411 1.00 98.12 713 ASP A N 1
ATOM 5574 C CA . ASP A 1 713 ? -15.875 -4.406 56.429 1.00 98.12 713 ASP A CA 1
ATOM 5575 C C . ASP A 1 713 ? -15.729 -4.982 57.848 1.00 98.12 713 ASP A C 1
ATOM 5577 O O . ASP A 1 713 ? -15.303 -4.303 58.778 1.00 98.12 713 ASP A O 1
ATOM 5581 N N . ASP A 1 714 ? -16.009 -6.275 58.048 1.00 98.00 714 ASP A N 1
ATOM 5582 C CA . ASP A 1 714 ? -15.715 -6.976 59.307 1.00 98.00 714 ASP A CA 1
ATOM 5583 C C . ASP A 1 714 ? -14.221 -7.275 59.524 1.00 98.00 714 ASP A C 1
ATOM 5585 O O . ASP A 1 714 ? -13.873 -7.987 60.472 1.00 98.00 714 ASP A O 1
ATOM 5589 N N . LYS A 1 715 ? -13.351 -6.689 58.687 1.00 98.31 715 LYS A N 1
ATOM 5590 C CA . LYS A 1 715 ? -11.881 -6.759 58.738 1.00 98.31 715 LYS A CA 1
ATOM 5591 C C . LYS A 1 715 ? -11.318 -8.144 58.417 1.00 98.31 715 LYS A C 1
ATOM 5593 O O . LYS A 1 715 ? -10.168 -8.452 58.739 1.00 98.31 715 LYS A O 1
ATOM 5598 N N . THR A 1 716 ? -12.128 -9.013 57.814 1.00 98.38 716 THR A N 1
ATOM 5599 C CA . THR A 1 716 ? -11.730 -10.380 57.473 1.00 98.38 716 THR A CA 1
ATOM 5600 C C . THR A 1 716 ? -11.923 -10.678 55.999 1.00 98.38 716 THR A C 1
ATOM 5602 O O . THR A 1 716 ? -12.777 -10.089 55.337 1.00 98.38 716 THR A O 1
ATOM 5605 N N . LEU A 1 717 ? -11.153 -11.653 55.511 1.00 98.62 717 LEU A N 1
ATOM 5606 C CA . LEU A 1 717 ? -11.497 -12.369 54.290 1.00 98.62 717 LEU A CA 1
ATOM 5607 C C . LEU A 1 717 ? -12.064 -13.742 54.630 1.00 98.62 717 LEU A C 1
ATOM 5609 O O . LEU A 1 717 ? -11.703 -14.339 55.649 1.00 98.62 717 LEU A O 1
ATOM 5613 N N . LYS A 1 718 ? -12.921 -14.282 53.769 1.00 98.62 718 LYS A N 1
ATOM 5614 C CA . LYS A 1 718 ? -13.401 -15.664 53.885 1.00 98.62 718 LYS A CA 1
ATOM 5615 C C . LYS A 1 718 ? -13.232 -16.407 52.573 1.00 98.62 718 LYS A C 1
ATOM 5617 O O . LYS A 1 718 ? -13.446 -15.832 51.514 1.00 98.62 718 LYS A O 1
ATOM 5622 N N . ILE A 1 719 ? -12.845 -17.678 52.675 1.00 98.44 719 ILE A N 1
ATOM 5623 C CA . ILE A 1 719 ? -12.762 -18.607 51.546 1.00 98.44 719 ILE A CA 1
ATOM 5624 C C . ILE A 1 719 ? -13.956 -19.547 51.632 1.00 98.44 719 ILE A C 1
ATOM 5626 O O . ILE A 1 719 ? -14.183 -20.160 52.680 1.00 98.44 719 ILE A O 1
ATOM 5630 N N . TRP A 1 720 ? -14.691 -19.674 50.538 1.00 98.19 720 TRP A N 1
ATOM 5631 C CA . TRP A 1 720 ? -15.921 -20.447 50.438 1.00 98.19 720 TRP A CA 1
ATOM 5632 C C . TRP A 1 720 ? -15.781 -21.526 49.383 1.00 98.19 720 TRP A C 1
ATOM 5634 O O . TRP A 1 720 ? -15.156 -21.311 48.348 1.00 98.19 720 TRP A O 1
ATOM 5644 N N . GLU A 1 721 ? -16.411 -22.663 49.631 1.00 97.06 721 GLU A N 1
ATOM 5645 C CA . GLU A 1 721 ? -16.600 -23.697 48.621 1.00 97.06 721 GLU A CA 1
ATOM 5646 C C . GLU A 1 721 ? -17.946 -23.489 47.919 1.00 97.06 721 GLU A C 1
ATOM 5648 O O . GLU A 1 721 ? -18.982 -23.422 48.584 1.00 97.06 721 GLU A O 1
ATOM 5653 N N . LEU A 1 722 ? -17.954 -23.401 46.585 1.00 93.75 722 LEU A N 1
ATOM 5654 C CA . LEU A 1 722 ? -19.164 -23.105 45.807 1.00 93.75 722 LEU A CA 1
ATOM 5655 C C . LEU A 1 722 ? -20.242 -24.194 45.953 1.00 93.75 722 LEU A C 1
ATOM 5657 O O . LEU A 1 722 ? -21.430 -23.898 46.131 1.00 93.75 722 LEU A O 1
ATOM 5661 N N . SER A 1 723 ? -19.833 -25.463 45.872 1.00 92.12 723 SER A N 1
ATOM 5662 C CA . SER A 1 723 ? -20.747 -26.611 45.873 1.00 92.12 723 SER A CA 1
ATOM 5663 C C . SER A 1 723 ? -21.550 -26.681 47.175 1.00 92.12 723 SER A C 1
ATOM 5665 O O . SER A 1 723 ? -22.781 -26.749 47.142 1.00 92.12 723 SER A O 1
ATOM 5667 N N . SER A 1 724 ? -20.879 -26.569 48.322 1.00 92.94 724 SER A N 1
ATOM 5668 C CA . SER A 1 724 ? -21.509 -26.652 49.642 1.00 92.94 724 SER A CA 1
ATOM 5669 C C . SER A 1 724 ? -21.993 -25.306 50.192 1.00 92.94 724 SER A C 1
ATOM 5671 O O . SER A 1 724 ? -22.836 -25.286 51.087 1.00 92.94 724 SER A O 1
ATOM 5673 N N . GLY A 1 725 ? -21.462 -24.184 49.696 1.00 92.06 725 GLY A N 1
ATOM 5674 C CA . GLY A 1 725 ? -21.686 -22.847 50.254 1.00 92.06 725 GLY A CA 1
ATOM 5675 C C . GLY A 1 725 ? -21.032 -22.630 51.626 1.00 92.06 725 GLY A C 1
ATOM 5676 O O . GLY A 1 725 ? -21.306 -21.628 52.287 1.00 92.06 725 GLY A O 1
ATOM 5677 N N . LYS A 1 726 ? -20.190 -23.562 52.096 1.00 95.62 726 LYS A N 1
ATOM 5678 C CA . LYS A 1 726 ? -19.575 -23.487 53.427 1.00 95.62 726 LYS A CA 1
ATOM 5679 C C . LYS A 1 726 ? -18.341 -22.587 53.430 1.00 95.62 726 LYS A C 1
ATOM 5681 O O . LYS A 1 726 ? -17.532 -22.594 52.505 1.00 95.62 726 LYS A O 1
ATOM 5686 N N . CYS A 1 727 ? -18.168 -21.859 54.533 1.00 97.25 727 CYS A N 1
ATOM 5687 C CA . CYS A 1 727 ? -16.936 -21.135 54.840 1.00 97.25 727 CYS A CA 1
ATOM 5688 C C . CYS A 1 727 ? -15.838 -22.141 55.209 1.00 97.25 727 CYS A C 1
ATOM 5690 O O . CYS A 1 727 ? -15.908 -22.772 56.265 1.00 97.25 727 CYS A O 1
ATOM 5692 N N . LEU A 1 728 ? -14.819 -22.273 54.364 1.00 96.88 728 LEU A N 1
ATOM 5693 C CA . LEU A 1 728 ? -13.666 -23.136 54.613 1.00 96.88 728 LEU A CA 1
ATOM 5694 C C . LEU A 1 728 ? -12.675 -22.483 55.577 1.00 96.88 728 LEU A C 1
ATOM 5696 O O . LEU A 1 728 ? -12.121 -23.147 56.456 1.00 96.88 728 LEU A O 1
ATOM 5700 N N . LYS A 1 729 ? -12.422 -21.180 55.397 1.00 97.31 729 LYS A N 1
ATOM 5701 C CA . LYS A 1 729 ? -11.427 -20.416 56.163 1.00 97.31 729 LYS A CA 1
ATOM 5702 C C . LYS A 1 729 ? -11.896 -18.987 56.399 1.00 97.31 729 LYS A C 1
ATOM 5704 O O . LYS A 1 729 ? -12.541 -18.385 55.549 1.00 97.31 729 LYS A O 1
ATOM 5709 N N . THR A 1 730 ? -11.525 -18.432 57.551 1.00 98.06 730 THR A N 1
ATOM 5710 C CA . THR A 1 730 ? -11.640 -16.998 57.853 1.00 98.06 730 THR A CA 1
ATOM 5711 C C . THR A 1 730 ? -10.242 -16.446 58.094 1.00 98.06 730 THR A C 1
ATOM 5713 O O . THR A 1 730 ? -9.593 -16.826 59.068 1.00 98.06 730 THR A O 1
ATOM 5716 N N . LEU A 1 731 ? -9.788 -15.572 57.204 1.00 97.94 731 LEU A N 1
ATOM 5717 C CA . LEU A 1 731 ? -8.471 -14.953 57.229 1.00 97.94 731 LEU A CA 1
ATOM 5718 C C . LEU A 1 731 ? -8.555 -13.666 58.054 1.00 97.94 731 LEU A C 1
ATOM 5720 O O . LEU A 1 731 ? -9.280 -12.733 57.702 1.00 97.94 731 LEU A O 1
ATOM 5724 N N . LYS A 1 732 ? -7.845 -13.638 59.182 1.00 96.50 732 LYS A N 1
ATOM 5725 C CA . LYS A 1 732 ? -7.786 -12.497 60.104 1.00 96.50 732 LYS A CA 1
ATOM 5726 C C . LYS A 1 732 ? -6.384 -11.903 60.078 1.00 96.50 732 LYS A C 1
ATOM 5728 O O . LYS A 1 732 ? -5.408 -12.649 60.114 1.00 96.50 732 LYS A O 1
ATOM 5733 N N . GLY A 1 733 ? -6.282 -10.577 60.061 1.00 94.44 733 GLY A N 1
ATOM 5734 C CA . GLY A 1 733 ? -4.990 -9.901 60.173 1.00 94.44 733 GLY A CA 1
ATOM 5735 C C . GLY A 1 733 ? -5.017 -8.409 59.861 1.00 94.44 733 GLY A C 1
ATOM 5736 O O . GLY A 1 733 ? -4.239 -7.680 60.470 1.00 94.44 733 GLY A O 1
ATOM 5737 N N . HIS A 1 734 ? -5.899 -7.954 58.968 1.00 97.94 734 HIS A N 1
ATOM 5738 C CA . HIS A 1 734 ? -6.106 -6.524 58.731 1.00 97.94 734 HIS A CA 1
ATOM 5739 C C . HIS A 1 734 ? -6.687 -5.832 59.972 1.00 97.94 734 HIS A C 1
ATOM 5741 O O . HIS A 1 734 ? -7.500 -6.416 60.696 1.00 97.94 734 HIS A O 1
ATOM 5747 N N . SER A 1 735 ? -6.253 -4.599 60.238 1.00 97.25 735 SER A N 1
ATOM 5748 C CA . SER A 1 735 ? -6.724 -3.798 61.381 1.00 97.25 735 SER A CA 1
ATOM 5749 C C . SER A 1 735 ? -7.938 -2.925 61.036 1.00 97.25 735 SER A C 1
ATOM 5751 O O . SER A 1 735 ? -8.610 -2.414 61.943 1.00 97.25 735 SER A O 1
ATOM 5753 N N . ASN A 1 736 ? -8.276 -2.822 59.748 1.00 97.94 736 ASN A N 1
ATOM 5754 C CA . ASN A 1 736 ? -9.397 -2.052 59.213 1.00 97.94 736 ASN A CA 1
ATOM 5755 C C . ASN A 1 736 ? -10.144 -2.815 58.093 1.00 97.94 736 ASN A C 1
ATOM 5757 O O . ASN A 1 736 ? -9.904 -4.008 57.895 1.00 97.94 736 ASN A O 1
ATOM 5761 N N . TYR A 1 737 ? -11.103 -2.160 57.430 1.00 97.88 737 TYR A N 1
ATOM 5762 C CA . TYR A 1 737 ? -11.948 -2.749 56.383 1.00 97.88 737 TYR A CA 1
ATOM 5763 C C . TYR A 1 737 ? -11.119 -3.331 55.239 1.00 97.88 737 TYR A C 1
ATOM 5765 O O . TYR A 1 737 ? -10.239 -2.657 54.703 1.00 97.88 737 TYR A O 1
ATOM 5773 N N . VAL A 1 738 ? -11.425 -4.568 54.839 1.00 98.38 738 VAL A N 1
ATOM 5774 C CA . VAL A 1 738 ? -10.797 -5.180 53.665 1.00 98.38 738 VAL A CA 1
ATOM 5775 C C . VAL A 1 738 ? -11.640 -4.831 52.451 1.00 98.38 738 VAL A C 1
ATOM 5777 O O . VAL A 1 738 ? -12.805 -5.217 52.379 1.00 98.38 738 VAL A O 1
ATOM 5780 N N . PHE A 1 739 ? -11.056 -4.096 51.510 1.00 97.44 739 PHE A N 1
ATOM 5781 C CA . PHE A 1 739 ? -11.804 -3.478 50.421 1.00 97.44 739 PHE A CA 1
ATOM 5782 C C . PHE A 1 739 ? -11.768 -4.293 49.128 1.00 97.44 739 PHE A C 1
ATOM 5784 O O . PHE A 1 739 ? -12.769 -4.363 48.428 1.00 97.44 739 PHE A O 1
ATOM 5791 N N . CYS A 1 740 ? -10.645 -4.946 48.826 1.00 97.62 740 CYS A N 1
ATOM 5792 C CA . CYS A 1 740 ? -10.452 -5.674 47.571 1.00 97.62 740 CYS A CA 1
ATOM 5793 C C . CYS A 1 740 ? -9.691 -6.986 47.786 1.00 97.62 740 CYS A C 1
ATOM 5795 O O . CYS A 1 740 ? -8.863 -7.096 48.700 1.00 97.62 740 CYS A O 1
ATOM 5797 N N . CYS A 1 741 ? -9.959 -7.990 46.946 1.00 98.25 741 CYS A N 1
ATOM 5798 C CA . CYS A 1 741 ? -9.247 -9.267 46.996 1.00 98.25 741 CYS A CA 1
ATOM 5799 C C . CYS A 1 741 ? -9.217 -9.999 45.650 1.00 98.25 741 CYS A C 1
ATOM 5801 O O . CYS A 1 741 ? -10.161 -9.918 44.874 1.00 98.25 741 CYS A O 1
ATOM 5803 N N . ASN A 1 742 ? -8.148 -10.754 45.381 1.00 98.06 742 ASN A N 1
ATOM 5804 C CA . ASN A 1 742 ? -8.041 -11.603 44.189 1.00 98.06 742 ASN A CA 1
ATOM 5805 C C . ASN A 1 742 ? -7.243 -12.882 44.466 1.00 98.06 742 ASN A C 1
ATOM 5807 O O . ASN A 1 742 ? -6.299 -12.873 45.258 1.00 98.06 742 ASN A O 1
ATOM 5811 N N . PHE A 1 743 ? -7.594 -13.969 43.775 1.00 98.06 743 PHE A N 1
ATOM 5812 C CA . PHE A 1 743 ? -6.738 -15.152 43.673 1.00 98.06 743 PHE A CA 1
ATOM 5813 C C . PHE A 1 743 ? -5.603 -14.908 42.681 1.00 98.06 743 PHE A C 1
ATOM 5815 O O . PHE A 1 743 ? -5.765 -14.178 41.700 1.00 98.06 743 PHE A O 1
ATOM 5822 N N . ASN A 1 744 ? -4.464 -15.559 42.905 1.00 96.62 744 ASN A N 1
ATOM 5823 C CA . ASN A 1 744 ? -3.470 -15.705 41.850 1.00 96.62 744 ASN A CA 1
ATOM 5824 C C . ASN A 1 744 ? -3.933 -16.751 40.810 1.00 96.62 744 ASN A C 1
ATOM 5826 O O . ASN A 1 744 ? -4.801 -17.575 41.105 1.00 96.62 744 ASN A O 1
ATOM 5830 N N . PRO A 1 745 ? -3.345 -16.775 39.602 1.00 89.81 745 PRO A N 1
ATOM 5831 C CA . PRO A 1 745 ? -3.758 -17.685 38.527 1.00 89.81 745 PRO A CA 1
ATOM 5832 C C . PRO A 1 745 ? -3.742 -19.176 38.909 1.00 89.81 745 PRO A C 1
ATOM 5834 O O . PRO A 1 745 ? -4.579 -19.952 38.448 1.00 89.81 745 PRO A O 1
ATOM 5837 N N . GLN A 1 746 ? -2.819 -19.589 39.781 1.00 92.19 746 GLN A N 1
ATOM 5838 C CA . GLN A 1 746 ? -2.698 -20.968 40.269 1.00 92.19 746 GLN A CA 1
ATOM 5839 C C . GLN A 1 746 ? -3.625 -21.286 41.458 1.00 92.19 746 GLN A C 1
ATOM 5841 O O . GLN A 1 746 ? -3.646 -22.423 41.925 1.00 92.19 746 GLN A O 1
ATOM 5846 N N . SER A 1 747 ? -4.391 -20.310 41.955 1.00 96.12 747 SER A N 1
ATOM 5847 C CA . SER A 1 747 ? -5.328 -20.433 43.083 1.00 96.12 747 SER A CA 1
ATOM 5848 C C . SER A 1 747 ? -4.724 -20.945 44.397 1.00 96.12 747 SER A C 1
ATOM 5850 O O . SER A 1 747 ? -5.438 -21.467 45.254 1.00 96.12 747 SER A O 1
ATOM 5852 N N . ASN A 1 748 ? -3.414 -20.798 44.589 1.00 96.31 748 ASN A N 1
ATOM 5853 C CA . ASN A 1 748 ? -2.739 -21.145 45.841 1.00 96.31 748 ASN A CA 1
ATOM 5854 C C . ASN A 1 748 ? -2.486 -19.926 46.740 1.00 96.31 748 ASN A C 1
ATOM 5856 O O . ASN A 1 748 ? -2.259 -20.104 47.937 1.00 96.31 748 ASN A O 1
ATOM 5860 N N . LEU A 1 749 ? -2.571 -18.708 46.195 1.00 98.06 749 LEU A N 1
ATOM 5861 C CA . LEU A 1 749 ? -2.413 -17.452 46.923 1.00 98.06 749 LEU A CA 1
ATOM 5862 C C . LEU A 1 749 ? -3.629 -16.539 46.743 1.00 98.06 749 LEU A C 1
ATOM 5864 O O . LEU A 1 749 ? -4.272 -16.525 45.693 1.00 98.06 749 LEU A O 1
ATOM 5868 N N . ILE A 1 750 ? -3.897 -15.730 47.765 1.00 98.62 750 ILE A N 1
ATOM 5869 C CA . ILE A 1 750 ? -4.834 -14.602 47.721 1.00 98.62 750 ILE A CA 1
ATOM 5870 C C . ILE A 1 750 ? -4.058 -13.322 48.018 1.00 98.62 750 ILE A C 1
ATOM 5872 O O . ILE A 1 750 ? -3.221 -13.305 48.919 1.00 98.62 750 ILE A O 1
ATOM 5876 N N . VAL A 1 751 ? -4.372 -12.244 47.306 1.00 98.62 751 VAL A N 1
ATOM 5877 C CA . VAL A 1 751 ? -3.951 -10.883 47.650 1.00 98.62 751 VAL A CA 1
ATOM 5878 C C . VAL A 1 751 ? -5.150 -10.079 48.139 1.00 98.62 751 VAL A C 1
ATOM 5880 O O . VAL A 1 751 ? -6.247 -10.231 47.602 1.00 98.62 751 VAL A O 1
ATOM 5883 N N . SER A 1 752 ? -4.953 -9.235 49.151 1.00 98.69 752 SER A N 1
ATOM 5884 C CA . SER A 1 752 ? -5.979 -8.324 49.666 1.00 98.69 752 SER A CA 1
ATOM 5885 C C . SER A 1 752 ? -5.442 -6.920 49.910 1.00 98.69 752 SER A C 1
ATOM 5887 O O . SER A 1 752 ? -4.287 -6.768 50.304 1.00 98.69 752 SER A O 1
ATOM 5889 N N . GLY A 1 753 ? -6.291 -5.914 49.703 1.00 98.38 753 GLY A N 1
ATOM 5890 C CA . GLY A 1 753 ? -6.041 -4.512 50.044 1.00 98.38 753 GLY A CA 1
ATOM 5891 C C . GLY A 1 753 ? -7.073 -3.992 51.045 1.00 98.38 753 GLY A C 1
ATOM 5892 O O . GLY A 1 753 ? -8.219 -4.453 51.065 1.00 98.38 753 GLY A O 1
ATOM 5893 N N . SER A 1 754 ? -6.664 -3.067 51.910 1.00 98.50 754 SER A N 1
ATOM 5894 C CA . SER A 1 754 ? -7.451 -2.643 53.068 1.00 98.50 754 SER A CA 1
ATOM 5895 C C . SER A 1 754 ? -7.291 -1.153 53.391 1.00 98.50 754 SER A C 1
ATOM 5897 O O . SER A 1 754 ? -6.339 -0.491 52.977 1.00 98.50 754 SER A O 1
ATOM 5899 N N . PHE A 1 755 ? -8.236 -0.643 54.180 1.00 97.81 755 PHE A N 1
ATOM 5900 C CA . PHE A 1 755 ? -8.249 0.701 54.768 1.00 97.81 755 PHE A CA 1
ATOM 5901 C C . PHE A 1 755 ? -7.234 0.870 55.912 1.00 97.81 755 PHE A C 1
ATOM 5903 O O . PHE A 1 755 ? -7.195 1.908 56.561 1.00 97.81 755 PHE A O 1
ATOM 5910 N N . ASP A 1 756 ? -6.438 -0.159 56.199 1.00 97.56 756 ASP A N 1
ATOM 5911 C CA . ASP A 1 756 ? -5.237 -0.071 57.037 1.00 97.56 756 ASP A CA 1
ATOM 5912 C C . ASP A 1 756 ? -3.970 0.194 56.209 1.00 97.56 756 ASP A C 1
ATOM 5914 O O . ASP A 1 756 ? -2.870 -0.094 56.675 1.00 97.56 756 ASP A O 1
ATOM 5918 N N . GLU A 1 757 ? -4.142 0.673 54.969 1.00 98.12 757 GLU A N 1
ATOM 5919 C CA . GLU A 1 757 ? -3.076 1.095 54.045 1.00 98.12 757 GLU A CA 1
ATOM 5920 C C . GLU A 1 757 ? -2.137 -0.048 53.597 1.00 98.12 757 GLU A C 1
ATOM 5922 O O . GLU A 1 757 ? -1.142 0.159 52.894 1.00 98.12 757 GLU A O 1
ATOM 5927 N N . SER A 1 758 ? -2.466 -1.293 53.965 1.00 98.00 758 SER A N 1
ATOM 5928 C CA . SER A 1 758 ? -1.634 -2.467 53.712 1.00 98.00 758 SER A CA 1
ATOM 5929 C C . SER A 1 758 ? -2.181 -3.374 52.612 1.00 98.00 758 SER A C 1
ATOM 5931 O O . SER A 1 758 ? -3.393 -3.552 52.448 1.00 98.00 758 SER A O 1
ATOM 5933 N N . VAL A 1 759 ? -1.256 -4.013 51.891 1.00 98.62 759 VAL A N 1
ATOM 5934 C CA . VAL A 1 759 ? -1.540 -5.147 51.001 1.00 98.62 759 VAL A CA 1
ATOM 5935 C C . VAL A 1 759 ? -1.051 -6.424 51.671 1.00 98.62 759 VAL A C 1
ATOM 5937 O O . VAL A 1 759 ? 0.065 -6.470 52.185 1.00 98.62 759 VAL A O 1
ATOM 5940 N N . ARG A 1 760 ? -1.859 -7.484 51.680 1.00 98.50 760 ARG A N 1
ATOM 5941 C CA . ARG A 1 760 ? -1.482 -8.771 52.286 1.00 98.50 760 ARG A CA 1
ATOM 5942 C C . ARG A 1 760 ? -1.562 -9.914 51.296 1.00 98.50 760 ARG A C 1
ATOM 5944 O O . ARG A 1 760 ? -2.450 -9.947 50.451 1.00 98.50 760 ARG A O 1
ATOM 5951 N N . ILE A 1 761 ? -0.638 -10.861 51.445 1.00 98.44 761 ILE A N 1
ATOM 5952 C CA . ILE A 1 761 ? -0.587 -12.100 50.664 1.00 98.44 761 ILE A CA 1
ATOM 5953 C C . ILE A 1 761 ? -0.872 -13.266 51.603 1.00 98.44 761 ILE A C 1
ATOM 5955 O O . ILE A 1 761 ? -0.222 -13.407 52.642 1.00 98.44 761 ILE A O 1
ATOM 5959 N N . TRP A 1 762 ? -1.825 -14.109 51.231 1.00 98.44 762 TRP A N 1
ATOM 5960 C CA . TRP A 1 762 ? -2.329 -15.210 52.042 1.00 98.44 762 TRP A CA 1
ATOM 5961 C C . TRP A 1 762 ? -2.156 -16.531 51.311 1.00 98.44 762 TRP A C 1
ATOM 5963 O O . TRP A 1 762 ? -2.394 -16.614 50.109 1.00 98.44 762 TRP A O 1
ATOM 5973 N N . ASP A 1 763 ? -1.803 -17.574 52.050 1.00 97.69 763 ASP A N 1
ATOM 5974 C CA . ASP A 1 763 ? -1.807 -18.938 51.535 1.00 97.69 763 ASP A CA 1
ATOM 5975 C C . ASP A 1 763 ? -3.220 -19.529 51.624 1.00 97.69 763 ASP A C 1
ATOM 5977 O O . ASP A 1 763 ? -3.817 -19.580 52.703 1.00 97.69 763 ASP A O 1
ATOM 5981 N N . VAL A 1 764 ? -3.756 -19.995 50.494 1.00 97.06 764 VAL A N 1
ATOM 5982 C CA . VAL A 1 764 ? -5.140 -20.492 50.387 1.00 97.06 764 VAL A CA 1
ATOM 5983 C C . VAL A 1 764 ? -5.352 -21.754 51.223 1.00 97.06 764 VAL A C 1
ATOM 5985 O O . VAL A 1 764 ? -6.391 -21.916 51.865 1.00 97.06 764 VAL A O 1
ATOM 5988 N N . ARG A 1 765 ? -4.359 -22.651 51.254 1.00 95.44 765 ARG A N 1
ATOM 5989 C CA . ARG A 1 765 ? -4.467 -23.960 51.915 1.00 95.44 765 ARG A CA 1
ATOM 5990 C C . ARG A 1 765 ? -4.485 -23.829 53.437 1.00 95.44 765 ARG A C 1
ATOM 5992 O O . ARG A 1 765 ? -5.329 -24.416 54.117 1.00 95.44 765 ARG A O 1
ATOM 5999 N N . THR A 1 766 ? -3.537 -23.080 53.982 1.00 96.12 766 THR A N 1
ATOM 6000 C CA . THR A 1 766 ? -3.344 -22.904 55.424 1.00 96.12 766 THR A CA 1
ATOM 6001 C C . THR A 1 766 ? -4.199 -21.774 55.991 1.00 96.12 766 THR A C 1
ATOM 6003 O O . THR A 1 766 ? -4.539 -21.809 57.174 1.00 96.12 766 THR A O 1
ATOM 6006 N N . GLY A 1 767 ? -4.567 -20.789 55.168 1.00 94.44 767 GLY A N 1
ATOM 6007 C CA . GLY A 1 767 ? -5.244 -19.565 55.591 1.00 94.44 767 GLY A CA 1
ATOM 6008 C C . GLY A 1 767 ? -4.341 -18.594 56.360 1.00 94.44 767 GLY A C 1
ATOM 6009 O O . GLY A 1 767 ? -4.842 -17.695 57.036 1.00 94.44 767 GLY A O 1
ATOM 6010 N N . LYS A 1 768 ? -3.016 -18.782 56.319 1.00 96.69 768 LYS A N 1
ATOM 6011 C CA . LYS A 1 768 ? -2.059 -17.909 57.009 1.00 96.69 768 LYS A CA 1
ATOM 6012 C C . LYS A 1 768 ? -1.684 -16.708 56.141 1.00 96.69 768 LYS A C 1
ATOM 6014 O O . LYS A 1 768 ? -1.529 -16.830 54.928 1.00 96.69 768 LYS A O 1
ATOM 6019 N N . CYS A 1 769 ? -1.492 -15.560 56.788 1.00 97.31 769 CYS A N 1
ATOM 6020 C CA . CYS A 1 769 ? -0.874 -14.388 56.171 1.00 97.31 769 CYS A CA 1
ATOM 6021 C C . CYS A 1 769 ? 0.616 -14.680 55.963 1.00 97.31 769 CYS A C 1
ATOM 6023 O O . CYS A 1 769 ? 1.338 -14.880 56.938 1.00 97.31 769 CYS A O 1
ATOM 6025 N N . LEU A 1 770 ? 1.065 -14.722 54.711 1.00 96.88 770 LEU A N 1
ATOM 6026 C CA . LEU A 1 770 ? 2.467 -14.935 54.361 1.00 96.88 770 LEU A CA 1
ATOM 6027 C C . LEU A 1 770 ? 3.263 -13.632 54.425 1.00 96.88 770 LEU A C 1
ATOM 6029 O O . LEU A 1 770 ? 4.397 -13.627 54.897 1.00 96.88 770 LEU A O 1
ATOM 6033 N N . LYS A 1 771 ? 2.673 -12.533 53.940 1.00 96.69 771 LYS A N 1
ATOM 6034 C CA . LYS A 1 771 ? 3.319 -11.216 53.891 1.00 96.69 771 LYS A CA 1
ATOM 6035 C C . LYS A 1 771 ? 2.324 -10.095 54.161 1.00 96.69 771 LYS A C 1
ATOM 6037 O O . LYS A 1 771 ? 1.174 -10.175 53.732 1.00 96.69 771 LYS A O 1
ATOM 6042 N N . THR A 1 772 ? 2.818 -9.043 54.806 1.00 97.44 772 THR A N 1
ATOM 6043 C CA . THR A 1 772 ? 2.140 -7.754 54.969 1.00 97.44 772 THR A CA 1
ATOM 6044 C C . THR A 1 772 ? 3.031 -6.685 54.357 1.00 97.44 772 THR A C 1
ATOM 6046 O O . THR A 1 772 ? 4.159 -6.497 54.806 1.00 97.44 772 THR A O 1
ATOM 6049 N N . LEU A 1 773 ? 2.539 -6.026 53.316 1.00 96.12 773 LEU A N 1
ATOM 6050 C CA . LEU A 1 773 ? 3.238 -4.993 52.568 1.00 96.12 773 LEU A CA 1
ATOM 6051 C C . LEU A 1 773 ? 2.713 -3.628 53.046 1.00 96.12 773 LEU A C 1
ATOM 6053 O O . LEU A 1 773 ? 1.507 -3.388 52.915 1.00 96.12 773 LEU A O 1
ATOM 6057 N N . PRO A 1 774 ? 3.562 -2.749 53.613 1.00 91.94 774 PRO A N 1
ATOM 6058 C CA . PRO A 1 774 ? 3.193 -1.365 53.903 1.00 91.94 774 PRO A CA 1
ATOM 6059 C C . PRO A 1 774 ? 3.091 -0.624 52.569 1.00 91.94 774 PRO A C 1
ATOM 6061 O O . PRO A 1 774 ? 4.091 -0.172 52.011 1.00 91.94 774 PRO A O 1
ATOM 6064 N N . ALA A 1 775 ? 1.897 -0.650 51.984 1.00 90.12 775 ALA A N 1
ATOM 6065 C CA . ALA A 1 775 ? 1.752 -0.455 50.554 1.00 90.12 775 ALA A CA 1
ATOM 6066 C C . ALA A 1 775 ? 1.527 1.007 50.182 1.00 90.12 775 ALA A C 1
ATOM 6068 O O . ALA A 1 775 ? 2.108 1.459 49.202 1.00 90.12 775 ALA A O 1
ATOM 6069 N N . HIS A 1 776 ? 0.702 1.734 50.930 1.00 97.00 776 HIS A N 1
ATOM 6070 C CA . HIS A 1 776 ? 0.264 3.087 50.584 1.00 97.00 776 HIS A CA 1
ATOM 6071 C C . HIS A 1 776 ? 0.202 3.986 51.827 1.00 97.00 776 HIS A C 1
ATOM 6073 O O . HIS A 1 776 ? 0.421 3.503 52.933 1.00 97.00 776 HIS A O 1
ATOM 6079 N N . SER A 1 777 ? -0.035 5.288 51.638 1.00 96.00 777 SER A N 1
ATOM 6080 C CA . SER A 1 777 ? -0.298 6.255 52.726 1.00 96.00 777 SER A CA 1
ATOM 6081 C C . SER A 1 777 ? -1.778 6.629 52.859 1.00 96.00 777 SER A C 1
ATOM 6083 O O . SER A 1 777 ? -2.123 7.516 53.627 1.00 96.00 777 SER A O 1
ATOM 6085 N N . ASP A 1 778 ? -2.627 5.970 52.073 1.00 97.00 778 ASP A N 1
ATOM 6086 C CA . ASP A 1 778 ? -4.082 6.086 52.061 1.00 97.00 778 ASP A CA 1
ATOM 6087 C C . ASP A 1 778 ? -4.693 4.697 51.793 1.00 97.00 778 ASP A C 1
ATOM 6089 O O . ASP A 1 778 ? -3.985 3.788 51.325 1.00 97.00 778 ASP A O 1
ATOM 6093 N N . PRO A 1 779 ? -6.003 4.498 52.042 1.00 97.12 779 PRO A N 1
ATOM 6094 C CA . PRO A 1 779 ? -6.685 3.225 51.821 1.00 97.12 779 PRO A CA 1
ATOM 6095 C C . PRO A 1 779 ? -6.406 2.587 50.455 1.00 97.12 779 PRO A C 1
ATOM 6097 O O . PRO A 1 779 ? -6.502 3.237 49.413 1.00 97.12 779 PRO A O 1
ATOM 6100 N N . VAL A 1 780 ? -6.108 1.284 50.453 1.00 98.19 780 VAL A N 1
ATOM 6101 C CA . VAL A 1 780 ? -5.862 0.534 49.213 1.00 98.19 780 VAL A CA 1
ATOM 6102 C C . VAL A 1 780 ? -7.180 0.324 48.471 1.00 98.19 780 VAL A C 1
ATOM 6104 O O . VAL A 1 780 ? -8.093 -0.329 48.981 1.00 98.19 780 VAL A O 1
ATOM 6107 N N . SER A 1 781 ? -7.264 0.855 47.253 1.00 96.81 781 SER A N 1
ATOM 6108 C CA . SER A 1 781 ? -8.483 0.888 46.445 1.00 96.81 781 SER A CA 1
ATOM 6109 C C . SER A 1 781 ? -8.661 -0.355 45.568 1.00 96.81 781 SER A C 1
ATOM 6111 O O . SER A 1 781 ? -9.782 -0.819 45.378 1.00 96.81 781 SER A O 1
ATOM 6113 N N . ALA A 1 782 ? -7.573 -0.949 45.069 1.00 97.38 782 ALA A N 1
ATOM 6114 C CA . ALA A 1 782 ? -7.622 -2.190 44.297 1.00 97.38 782 ALA A CA 1
ATOM 6115 C C . ALA A 1 782 ? -6.297 -2.962 44.357 1.00 97.38 782 ALA A C 1
ATOM 6117 O O . ALA A 1 782 ? -5.222 -2.380 44.516 1.00 97.38 782 ALA A O 1
ATOM 6118 N N . VAL A 1 783 ? -6.382 -4.287 44.194 1.00 98.25 783 VAL A N 1
ATOM 6119 C CA . VAL A 1 783 ? -5.236 -5.200 44.061 1.00 98.25 783 VAL A CA 1
ATOM 6120 C C . VAL A 1 783 ? -5.492 -6.228 42.963 1.00 98.25 783 VAL A C 1
ATOM 6122 O O . VAL A 1 783 ? -6.609 -6.732 42.840 1.00 98.25 783 VAL A O 1
ATOM 6125 N N . HIS A 1 784 ? -4.473 -6.586 42.180 1.00 97.94 784 HIS A N 1
ATOM 6126 C CA . HIS A 1 784 ? -4.611 -7.598 41.127 1.00 97.94 784 HIS A CA 1
ATOM 6127 C C . HIS A 1 784 ? -3.289 -8.313 40.821 1.00 97.94 784 HIS A C 1
ATOM 6129 O O . HIS A 1 784 ? -2.233 -7.683 40.788 1.00 97.94 784 HIS A O 1
ATOM 6135 N N . PHE A 1 785 ? -3.345 -9.617 40.537 1.00 97.06 785 PHE A N 1
ATOM 6136 C CA . PHE A 1 785 ? -2.191 -10.378 40.046 1.00 97.06 785 PHE A CA 1
ATOM 6137 C C . PHE A 1 785 ? -1.989 -10.187 38.540 1.00 97.06 785 PHE A C 1
ATOM 6139 O O . PHE A 1 785 ? -2.940 -9.953 37.793 1.00 97.06 785 PHE A O 1
ATOM 6146 N N . ASN A 1 786 ? -0.755 -10.301 38.062 1.00 93.25 786 ASN A N 1
ATOM 6147 C CA . ASN A 1 786 ? -0.501 -10.462 36.632 1.00 93.25 786 ASN A CA 1
ATOM 6148 C C . ASN A 1 786 ? -0.815 -11.905 36.170 1.00 93.25 786 ASN A C 1
ATOM 6150 O O . ASN A 1 786 ? -1.185 -12.773 36.962 1.00 93.25 786 ASN A O 1
ATOM 6154 N N . ARG A 1 787 ? -0.674 -12.162 34.863 1.00 88.06 787 ARG A N 1
ATOM 6155 C CA . ARG A 1 787 ? -1.105 -13.412 34.210 1.00 88.06 787 ARG A CA 1
ATOM 6156 C C . ARG A 1 787 ? -0.476 -14.687 34.785 1.00 88.06 787 ARG A C 1
ATOM 6158 O O . ARG A 1 787 ? -1.134 -15.721 34.777 1.00 88.06 787 ARG A O 1
ATOM 6165 N N . ASP A 1 788 ? 0.781 -14.641 35.217 1.00 86.75 788 ASP A N 1
ATOM 6166 C CA . ASP A 1 788 ? 1.498 -15.801 35.764 1.00 86.75 788 ASP A CA 1
ATOM 6167 C C . ASP A 1 788 ? 1.533 -15.821 37.301 1.00 86.75 788 ASP A C 1
ATOM 6169 O O . ASP A 1 788 ? 1.953 -16.817 37.886 1.00 86.75 788 ASP A O 1
ATOM 6173 N N . GLY A 1 789 ? 1.049 -14.760 37.953 1.00 92.62 789 GLY A N 1
ATOM 6174 C CA . GLY A 1 789 ? 1.035 -14.615 39.404 1.00 92.62 789 GLY A CA 1
ATOM 6175 C C . GLY A 1 789 ? 2.375 -14.193 40.006 1.00 92.62 789 GLY A C 1
ATOM 6176 O O . GLY A 1 789 ? 2.502 -14.199 41.227 1.00 92.62 789 GLY A O 1
ATOM 6177 N N . SER A 1 790 ? 3.373 -13.840 39.189 1.00 94.56 790 SER A N 1
ATOM 6178 C CA . SER A 1 790 ? 4.672 -13.365 39.680 1.00 94.56 790 SER A CA 1
ATOM 6179 C C . SER A 1 790 ? 4.599 -11.948 40.243 1.00 94.56 790 SER A C 1
ATOM 6181 O O . SER A 1 790 ? 5.288 -11.641 41.213 1.00 94.56 790 SER A O 1
ATOM 6183 N N . LEU A 1 791 ? 3.711 -11.102 39.716 1.00 96.88 791 LEU A N 1
ATOM 6184 C CA . LEU A 1 791 ? 3.571 -9.701 40.109 1.00 96.88 791 LEU A CA 1
ATOM 6185 C C . LEU A 1 791 ? 2.179 -9.386 40.658 1.00 96.88 791 LEU A C 1
ATOM 6187 O O . LEU A 1 791 ? 1.168 -9.920 40.199 1.00 96.88 791 LEU A O 1
ATOM 6191 N N . ILE A 1 792 ? 2.140 -8.430 41.581 1.00 98.12 792 ILE A N 1
ATOM 6192 C CA . ILE A 1 792 ? 0.924 -7.801 42.103 1.00 98.12 792 ILE A CA 1
ATOM 6193 C C . ILE A 1 792 ? 0.960 -6.319 41.745 1.00 98.12 792 ILE A C 1
ATOM 6195 O O . ILE A 1 792 ? 1.997 -5.679 41.879 1.00 98.12 792 ILE A O 1
ATOM 6199 N N . VAL A 1 793 ? -0.175 -5.757 41.340 1.00 98.19 793 VAL A N 1
ATOM 6200 C CA . VAL A 1 793 ? -0.382 -4.308 41.289 1.00 98.19 793 VAL A CA 1
ATOM 6201 C C . VAL A 1 793 ? -1.343 -3.904 42.400 1.00 98.19 793 VAL A C 1
ATOM 6203 O O . VAL A 1 793 ? -2.330 -4.603 42.635 1.00 98.19 793 VAL A O 1
ATOM 6206 N N . SER A 1 794 ? -1.054 -2.795 43.075 1.00 98.38 794 SER A N 1
ATOM 6207 C CA . SER A 1 794 ? -1.950 -2.144 44.033 1.00 98.38 794 SER A CA 1
ATOM 6208 C C . SER A 1 794 ? -2.124 -0.667 43.701 1.00 98.38 794 SER A C 1
ATOM 6210 O O . SER A 1 794 ? -1.192 -0.038 43.198 1.00 98.38 794 SER A O 1
ATOM 6212 N N . SER A 1 795 ? -3.300 -0.117 43.987 1.00 97.75 795 SER A N 1
ATOM 6213 C CA . SER A 1 795 ? -3.592 1.317 43.883 1.00 97.75 795 SER A CA 1
ATOM 6214 C C . SER A 1 795 ? -4.192 1.861 45.170 1.00 97.75 795 SER A C 1
ATOM 6216 O O . SER A 1 795 ? -4.746 1.103 45.969 1.00 97.75 795 SER A O 1
ATOM 6218 N N . SER A 1 796 ? -4.107 3.174 45.357 1.00 97.75 796 SER A N 1
ATOM 6219 C CA . SER A 1 796 ? -4.688 3.873 46.502 1.00 97.75 796 SER A CA 1
ATOM 6220 C C . SER A 1 796 ? -5.092 5.298 46.136 1.00 97.75 796 SER A C 1
ATOM 6222 O O . SER A 1 796 ? -4.707 5.848 45.098 1.00 97.75 796 SER A O 1
ATOM 6224 N N . TYR A 1 797 ? -5.868 5.901 47.031 1.00 95.31 797 TYR A N 1
ATOM 6225 C CA . TYR A 1 797 ? -6.187 7.318 46.984 1.00 95.31 797 TYR A CA 1
ATOM 6226 C C . TYR A 1 797 ? -4.974 8.236 47.232 1.00 95.31 797 TYR A C 1
ATOM 6228 O O . TYR A 1 797 ? -5.090 9.424 46.956 1.00 95.31 797 TYR A O 1
ATOM 6236 N N . ASP A 1 798 ? -3.802 7.688 47.592 1.00 96.44 798 ASP A N 1
ATOM 6237 C CA . ASP A 1 798 ? -2.520 8.422 47.625 1.00 96.44 798 ASP A CA 1
ATOM 6238 C C . ASP A 1 798 ? -2.026 8.871 46.229 1.00 96.44 798 ASP A C 1
ATOM 6240 O O . ASP A 1 798 ? -1.033 9.594 46.114 1.00 96.44 798 ASP A O 1
ATOM 6244 N N . GLY A 1 799 ? -2.716 8.441 45.166 1.00 95.50 799 GLY A N 1
ATOM 6245 C CA . GLY A 1 799 ? -2.414 8.766 43.769 1.00 95.50 799 GLY A CA 1
ATOM 6246 C C . GLY A 1 799 ? -1.437 7.796 43.099 1.00 95.50 799 GLY A C 1
ATOM 6247 O O . GLY A 1 799 ? -1.115 7.941 41.920 1.00 95.50 799 GLY A O 1
ATOM 6248 N N . LEU A 1 800 ? -0.989 6.756 43.811 1.00 96.38 800 LEU A N 1
ATOM 6249 C CA . LEU A 1 800 ? 0.073 5.869 43.348 1.00 96.38 800 LEU A CA 1
ATOM 6250 C C . LEU A 1 800 ? -0.455 4.492 42.943 1.00 96.38 800 LEU A C 1
ATOM 6252 O O . LEU A 1 800 ? -1.307 3.896 43.606 1.00 96.38 800 LEU A O 1
ATOM 6256 N N . CYS A 1 801 ? 0.141 3.926 41.890 1.00 97.00 801 CYS A N 1
ATOM 6257 C CA . CYS A 1 801 ? 0.062 2.493 41.602 1.00 97.00 801 CYS A CA 1
ATOM 6258 C C . CYS A 1 801 ? 1.417 1.839 41.879 1.00 97.00 801 CYS A C 1
ATOM 6260 O O . CYS A 1 801 ? 2.425 2.234 41.295 1.00 97.00 801 CYS A O 1
ATOM 6262 N N . ARG A 1 802 ? 1.470 0.810 42.723 1.00 97.62 802 ARG A N 1
ATOM 6263 C CA . ARG A 1 802 ? 2.713 0.095 43.051 1.00 97.62 802 ARG A CA 1
ATOM 6264 C C . ARG A 1 802 ? 2.691 -1.327 42.516 1.00 97.62 802 ARG A C 1
ATOM 6266 O O . ARG A 1 802 ? 1.654 -1.986 42.523 1.00 97.62 802 ARG A O 1
ATOM 6273 N N . ILE A 1 803 ? 3.845 -1.785 42.042 1.00 97.56 803 ILE A N 1
ATOM 6274 C CA . ILE A 1 803 ? 4.047 -3.116 41.473 1.00 97.56 803 ILE A CA 1
ATOM 6275 C C . ILE A 1 803 ? 4.995 -3.877 42.378 1.00 97.56 803 ILE A C 1
ATOM 6277 O O . ILE A 1 803 ? 6.117 -3.436 42.626 1.00 97.56 803 ILE A O 1
ATOM 6281 N N . TRP A 1 804 ? 4.546 -5.033 42.834 1.00 97.69 804 TRP A N 1
ATOM 6282 C CA . TRP A 1 804 ? 5.215 -5.842 43.834 1.00 97.69 804 TRP A CA 1
ATOM 6283 C C . TRP A 1 804 ? 5.596 -7.186 43.245 1.00 97.69 804 TRP A C 1
ATOM 6285 O O . TRP A 1 804 ? 4.806 -7.802 42.528 1.00 97.69 804 TRP A O 1
ATOM 6295 N N . ASP A 1 805 ? 6.782 -7.662 43.591 1.00 96.81 805 ASP A N 1
ATOM 6296 C CA . ASP A 1 805 ? 7.146 -9.053 43.368 1.00 96.81 805 ASP A CA 1
ATOM 6297 C C . ASP A 1 805 ? 6.446 -9.939 44.407 1.00 96.81 805 ASP A C 1
ATOM 6299 O O . ASP A 1 805 ? 6.565 -9.721 45.615 1.00 96.81 805 ASP A O 1
ATOM 6303 N N . THR A 1 806 ? 5.711 -10.949 43.950 1.00 95.88 806 THR A N 1
ATOM 6304 C CA . THR A 1 806 ? 4.868 -11.786 44.819 1.00 95.88 806 THR A CA 1
ATOM 6305 C C . THR A 1 806 ? 5.705 -12.624 45.787 1.00 95.88 806 THR A C 1
ATOM 6307 O O . THR A 1 806 ? 5.340 -12.796 46.953 1.00 95.88 806 THR A O 1
ATOM 6310 N N . ALA A 1 807 ? 6.848 -13.139 45.323 1.00 94.06 807 ALA A N 1
ATOM 6311 C CA . ALA A 1 807 ? 7.684 -14.057 46.089 1.00 94.06 807 ALA A CA 1
ATOM 6312 C C . ALA A 1 807 ? 8.483 -13.341 47.187 1.00 94.06 807 ALA A C 1
ATOM 6314 O O . ALA A 1 807 ? 8.538 -13.802 48.330 1.00 94.06 807 ALA A O 1
ATOM 6315 N N . SER A 1 808 ? 9.082 -12.195 46.873 1.00 94.88 808 SER A N 1
ATOM 6316 C CA . SER A 1 808 ? 9.894 -11.397 47.794 1.00 94.88 808 SER A CA 1
ATOM 6317 C C . SER A 1 808 ? 9.059 -10.403 48.603 1.00 94.88 808 SER A C 1
ATOM 6319 O O . SER A 1 808 ? 9.349 -10.198 49.781 1.00 94.88 808 SER A O 1
ATOM 6321 N N . GLY A 1 809 ? 7.962 -9.877 48.053 1.00 93.62 809 GLY A N 1
ATOM 6322 C CA . GLY A 1 809 ? 7.189 -8.776 48.635 1.00 93.62 809 GLY A CA 1
ATOM 6323 C C . GLY A 1 809 ? 7.835 -7.403 48.435 1.00 93.62 809 GLY A C 1
ATOM 6324 O O . GLY A 1 809 ? 7.415 -6.438 49.065 1.00 93.62 809 GLY A O 1
ATOM 6325 N N . GLN A 1 810 ? 8.873 -7.299 47.602 1.00 95.31 810 GLN A N 1
ATOM 6326 C CA . GLN A 1 810 ? 9.516 -6.021 47.310 1.00 95.31 810 GLN A CA 1
ATOM 6327 C C . GLN A 1 810 ? 8.684 -5.200 46.323 1.00 95.31 810 GLN A C 1
ATOM 6329 O O . GLN A 1 810 ? 8.149 -5.739 45.352 1.00 95.31 810 GLN A O 1
ATOM 6334 N N . CYS A 1 811 ? 8.612 -3.887 46.551 1.00 95.94 811 CYS A N 1
ATOM 6335 C CA . CYS A 1 811 ? 8.095 -2.950 45.558 1.00 95.94 811 CYS A CA 1
ATOM 6336 C C . CYS A 1 811 ? 9.136 -2.801 44.445 1.00 95.94 811 CYS A C 1
ATOM 6338 O O . CYS A 1 811 ? 10.223 -2.275 44.676 1.00 95.94 811 CYS A O 1
ATOM 6340 N N . LEU A 1 812 ? 8.809 -3.280 43.249 1.00 94.69 812 LEU A N 1
ATOM 6341 C CA . LEU A 1 812 ? 9.675 -3.192 42.078 1.00 94.69 812 LEU A CA 1
ATOM 6342 C C . LEU A 1 812 ? 9.563 -1.832 41.393 1.00 94.69 812 LEU A C 1
ATOM 6344 O O . LEU A 1 812 ? 10.534 -1.348 40.812 1.00 94.69 812 LEU A O 1
ATOM 6348 N N . LYS A 1 813 ? 8.361 -1.245 41.390 1.00 94.06 813 LYS A N 1
ATOM 6349 C CA . LYS A 1 813 ? 8.096 -0.003 40.667 1.00 94.06 813 LYS A CA 1
ATOM 6350 C C . LYS A 1 813 ? 6.869 0.722 41.198 1.00 94.06 813 LYS A C 1
ATOM 6352 O O . LYS A 1 813 ? 5.879 0.090 41.555 1.00 94.06 813 LYS A O 1
ATOM 6357 N N . THR A 1 814 ? 6.919 2.047 41.141 1.00 95.25 814 THR A N 1
ATOM 6358 C CA . THR A 1 814 ? 5.786 2.937 41.406 1.00 95.25 814 THR A CA 1
ATOM 6359 C C . THR A 1 814 ? 5.453 3.686 40.122 1.00 95.25 814 THR A C 1
ATOM 6361 O O . THR A 1 814 ? 6.346 4.243 39.484 1.00 95.25 814 THR A O 1
ATOM 6364 N N . LEU A 1 815 ? 4.186 3.666 39.726 1.00 94.31 815 LEU A N 1
ATOM 6365 C CA . LEU A 1 815 ? 3.639 4.496 38.663 1.00 94.31 815 LEU A CA 1
ATOM 6366 C C . LEU A 1 815 ? 2.936 5.678 39.323 1.00 94.31 815 LEU A C 1
ATOM 6368 O O . LEU A 1 815 ? 2.108 5.488 40.217 1.00 94.31 815 LEU A O 1
ATOM 6372 N N . ILE A 1 816 ? 3.300 6.868 38.873 1.00 92.38 816 ILE A N 1
ATOM 6373 C CA . ILE A 1 816 ? 2.753 8.142 39.312 1.00 92.38 816 ILE A CA 1
ATOM 6374 C C . ILE A 1 816 ? 2.447 8.964 38.068 1.00 92.38 816 ILE A C 1
ATOM 6376 O O . ILE A 1 816 ? 3.159 8.885 37.065 1.00 92.38 816 ILE A O 1
ATOM 6380 N N . ASP A 1 817 ? 1.355 9.695 38.142 1.00 87.19 817 ASP A N 1
ATOM 6381 C CA . ASP A 1 817 ? 0.899 10.622 37.122 1.00 87.19 817 ASP A CA 1
ATOM 6382 C C . ASP A 1 817 ? 1.328 12.045 37.482 1.00 87.19 817 ASP A C 1
ATOM 6384 O O . ASP A 1 817 ? 1.482 12.346 38.665 1.00 87.19 817 ASP A O 1
ATOM 6388 N N . ASP A 1 818 ? 1.493 12.917 36.490 1.00 83.50 818 ASP A N 1
ATOM 6389 C CA . ASP A 1 818 ? 2.080 14.248 36.699 1.00 83.50 818 ASP A CA 1
ATOM 6390 C C . ASP A 1 818 ? 1.249 15.092 37.686 1.00 83.50 818 ASP A C 1
ATOM 6392 O O . ASP A 1 818 ? 1.810 15.778 38.541 1.00 83.50 818 ASP A O 1
ATOM 6396 N N . ASP A 1 819 ? -0.082 14.965 37.632 1.00 86.69 819 ASP A N 1
ATOM 6397 C CA . ASP A 1 819 ? -1.028 15.667 38.513 1.00 86.69 819 ASP A CA 1
ATOM 6398 C C . ASP A 1 819 ? -1.377 14.884 39.800 1.00 86.69 819 ASP A C 1
ATOM 6400 O O . ASP A 1 819 ? -2.148 15.361 40.632 1.00 86.69 819 ASP A O 1
ATOM 6404 N N . ASN A 1 820 ? -0.839 13.667 39.959 1.00 91.00 820 ASN A N 1
ATOM 6405 C CA . ASN A 1 820 ? -1.099 12.729 41.061 1.00 91.00 820 ASN A CA 1
ATOM 6406 C C . ASN A 1 820 ? -2.582 12.622 41.514 1.00 91.00 820 ASN A C 1
ATOM 6408 O O . ASN A 1 820 ? -2.859 12.705 42.717 1.00 91.00 820 ASN A O 1
ATOM 6412 N N . PRO A 1 821 ? -3.562 12.444 40.601 1.00 94.88 821 PRO A N 1
ATOM 6413 C CA . PRO A 1 821 ? -4.952 12.268 40.997 1.00 94.88 821 PRO A CA 1
ATOM 6414 C C . PRO A 1 821 ? -5.135 10.942 41.762 1.00 94.88 821 PRO A C 1
ATOM 6416 O O . PRO A 1 821 ? -4.514 9.938 41.398 1.00 94.88 821 PRO A O 1
ATOM 6419 N N . PRO A 1 822 ? -6.023 10.882 42.775 1.00 96.56 822 PRO A N 1
ATOM 6420 C CA . PRO A 1 822 ? -6.301 9.649 43.507 1.00 96.56 822 PRO A CA 1
ATOM 6421 C C . PRO A 1 822 ? -6.688 8.494 42.573 1.00 96.56 822 PRO A C 1
ATOM 6423 O O . PRO A 1 822 ? -7.563 8.640 41.710 1.00 96.56 822 PRO A O 1
ATOM 6426 N N . VAL A 1 823 ? -6.068 7.322 42.757 1.00 97.12 823 VAL A N 1
ATOM 6427 C CA . VAL A 1 823 ? -6.326 6.152 41.911 1.00 97.12 823 VAL A CA 1
ATOM 6428 C C . VAL A 1 823 ? -7.417 5.297 42.541 1.00 97.12 823 VAL A C 1
ATOM 6430 O O . VAL A 1 823 ? -7.225 4.610 43.544 1.00 97.12 823 VAL A O 1
ATOM 6433 N N . SER A 1 824 ? -8.582 5.316 41.909 1.00 94.94 824 SER A N 1
ATOM 6434 C CA . SER A 1 824 ? -9.784 4.627 42.367 1.00 94.94 824 SER A CA 1
ATOM 6435 C C . SER A 1 824 ? -9.780 3.126 42.063 1.00 94.94 824 SER A C 1
ATOM 6437 O O . SER A 1 824 ? -10.355 2.363 42.828 1.00 94.94 824 SER A O 1
ATOM 6439 N N . PHE A 1 825 ? -9.125 2.672 40.990 1.00 96.62 825 PHE A N 1
ATOM 6440 C CA . PHE A 1 825 ? -9.077 1.252 40.622 1.00 96.62 825 PHE A CA 1
ATOM 6441 C C . PHE A 1 825 ? -7.843 0.928 39.777 1.00 96.62 825 PHE A C 1
ATOM 6443 O O . PHE A 1 825 ? -7.378 1.770 39.008 1.00 96.62 825 PHE A O 1
ATOM 6450 N N . VAL A 1 826 ? -7.349 -0.312 39.855 1.00 97.25 826 VAL A N 1
ATOM 6451 C CA . VAL A 1 826 ? -6.237 -0.793 39.027 1.00 97.25 826 VAL A CA 1
ATOM 6452 C C . VAL A 1 826 ? -6.375 -2.269 38.666 1.00 97.25 826 VAL A C 1
ATOM 6454 O O . VAL A 1 826 ? -6.838 -3.085 39.465 1.00 97.25 826 VAL A O 1
ATOM 6457 N N . LYS A 1 827 ? -5.944 -2.634 37.453 1.00 95.38 827 LYS A N 1
ATOM 6458 C CA . LYS A 1 827 ? -5.931 -4.027 36.990 1.00 95.38 827 LYS A CA 1
ATOM 6459 C C . LYS A 1 827 ? -4.835 -4.288 35.962 1.00 95.38 827 LYS A C 1
ATOM 6461 O O . LYS A 1 827 ? -4.580 -3.458 35.088 1.00 95.38 827 LYS A O 1
ATOM 6466 N N . PHE A 1 828 ? -4.237 -5.478 36.003 1.00 93.38 828 PHE A N 1
ATOM 6467 C CA . PHE A 1 828 ? -3.417 -5.956 34.888 1.00 93.38 828 PHE A CA 1
ATOM 6468 C C . PHE A 1 828 ? -4.286 -6.323 33.681 1.00 93.38 828 PHE A C 1
ATOM 6470 O O . PHE A 1 828 ? -5.367 -6.898 33.804 1.00 93.38 828 PHE A O 1
ATOM 6477 N N . SER A 1 829 ? -3.770 -6.034 32.491 1.00 87.81 829 SER A N 1
ATOM 6478 C CA . SER A 1 829 ? -4.302 -6.574 31.238 1.00 87.81 829 SER A CA 1
ATOM 6479 C C . SER A 1 829 ? -4.190 -8.107 31.190 1.00 87.81 829 SER A C 1
ATOM 6481 O O . SER A 1 829 ? -3.262 -8.663 31.781 1.00 87.81 829 SER A O 1
ATOM 6483 N N . PRO A 1 830 ? -5.074 -8.810 30.454 1.00 80.56 830 PRO A N 1
ATOM 6484 C CA . PRO A 1 830 ? -5.062 -10.277 30.383 1.00 80.56 830 PRO A CA 1
ATOM 6485 C C . PRO A 1 830 ? -3.734 -10.878 29.896 1.00 80.56 830 PRO A C 1
ATOM 6487 O O . PRO A 1 830 ? -3.341 -11.961 30.322 1.00 80.56 830 PRO A O 1
ATOM 6490 N N . ASN A 1 831 ? -3.003 -10.163 29.034 1.00 76.56 831 ASN A N 1
ATOM 6491 C CA . ASN A 1 831 ? -1.683 -10.590 28.562 1.00 76.56 831 ASN A CA 1
ATOM 6492 C C . ASN A 1 831 ? -0.539 -10.274 29.549 1.00 76.56 831 ASN A C 1
ATOM 6494 O O . ASN A 1 831 ? 0.598 -10.662 29.294 1.00 76.56 831 ASN A O 1
ATOM 6498 N N . GLY A 1 832 ? -0.829 -9.569 30.647 1.00 76.88 832 GLY A N 1
ATOM 6499 C CA . GLY A 1 832 ? 0.118 -9.195 31.693 1.00 76.88 832 GLY A CA 1
ATOM 6500 C C . GLY A 1 832 ? 1.070 -8.050 31.344 1.00 76.88 832 GLY A C 1
ATOM 6501 O O . GLY A 1 832 ? 1.912 -7.735 32.172 1.00 76.88 832 GLY A O 1
ATOM 6502 N N . LYS A 1 833 ? 0.970 -7.423 30.161 1.00 80.50 833 LYS A N 1
ATOM 6503 C CA . LYS A 1 833 ? 1.940 -6.409 29.686 1.00 80.50 833 LYS A CA 1
ATOM 6504 C C . LYS A 1 833 ? 1.602 -4.978 30.101 1.00 80.50 833 LYS A C 1
ATOM 6506 O O . LYS A 1 833 ? 2.494 -4.148 30.239 1.00 80.50 833 LYS A O 1
ATOM 6511 N N . TYR A 1 834 ? 0.319 -4.685 30.271 1.00 91.12 834 TYR A N 1
ATOM 6512 C CA . TYR A 1 834 ? -0.185 -3.345 30.577 1.00 91.12 834 TYR A CA 1
ATOM 6513 C C . TYR A 1 834 ? -0.965 -3.316 31.885 1.00 91.12 834 TYR A C 1
ATOM 6515 O O . TYR A 1 834 ? -1.523 -4.338 32.298 1.00 91.12 834 TYR A O 1
ATOM 6523 N N . ILE A 1 835 ? -1.051 -2.131 32.483 1.00 94.38 835 ILE A N 1
ATOM 6524 C CA . ILE A 1 835 ? -1.889 -1.829 33.646 1.00 94.38 835 ILE A CA 1
ATOM 6525 C C . ILE A 1 835 ? -2.940 -0.800 33.232 1.00 94.38 835 ILE A C 1
ATOM 6527 O O . ILE A 1 835 ? -2.608 0.190 32.584 1.00 94.38 835 ILE A O 1
ATOM 6531 N N . LEU A 1 836 ? -4.197 -1.037 33.592 1.00 95.56 836 LEU A N 1
ATOM 6532 C CA . LEU A 1 836 ? -5.278 -0.063 33.474 1.00 95.56 836 LEU A CA 1
ATOM 6533 C C . LEU A 1 836 ? -5.559 0.521 34.855 1.00 95.56 836 LEU A C 1
ATOM 6535 O O . LEU A 1 836 ? -5.808 -0.242 35.787 1.00 95.56 836 LEU A O 1
ATOM 6539 N N . ALA A 1 837 ? -5.523 1.844 34.968 1.00 96.56 837 ALA A N 1
ATOM 6540 C CA . ALA A 1 837 ? -5.843 2.588 36.180 1.00 96.56 837 ALA A CA 1
ATOM 6541 C C . ALA A 1 837 ? -7.047 3.505 35.928 1.00 96.56 837 ALA A C 1
ATOM 6543 O O . ALA A 1 837 ? -7.128 4.111 34.862 1.00 96.56 837 ALA A O 1
ATOM 6544 N N . ALA A 1 838 ? -7.967 3.603 36.884 1.00 96.38 838 ALA A N 1
ATOM 6545 C CA . ALA A 1 838 ? -9.062 4.571 36.879 1.00 96.38 838 ALA A CA 1
ATOM 6546 C C . ALA A 1 838 ? -8.824 5.606 37.978 1.00 96.38 838 ALA A C 1
ATOM 6548 O O . ALA A 1 838 ? -8.593 5.229 39.129 1.00 96.38 838 ALA A O 1
ATOM 6549 N N . THR A 1 839 ? -8.906 6.889 37.656 1.00 96.12 839 THR A N 1
ATOM 6550 C CA . THR A 1 839 ? -8.558 7.997 38.558 1.00 96.12 839 THR A CA 1
ATOM 6551 C C . THR A 1 839 ? -9.757 8.913 38.800 1.00 96.12 839 THR A C 1
ATOM 6553 O O . THR A 1 839 ? -10.660 8.993 37.966 1.00 96.12 839 THR A O 1
ATOM 6556 N N . LEU A 1 840 ? -9.770 9.595 39.952 1.00 95.56 840 LEU A N 1
ATOM 6557 C CA . LEU A 1 840 ? -10.863 10.492 40.373 1.00 95.56 840 LEU A CA 1
ATOM 6558 C C . LEU A 1 840 ? -10.893 11.845 39.625 1.00 95.56 840 LEU A C 1
ATOM 6560 O O . LEU A 1 840 ? -11.603 12.767 40.013 1.00 95.56 840 LEU A O 1
ATOM 6564 N N . ASP A 1 841 ? -10.113 11.974 38.554 1.00 95.00 841 ASP A N 1
ATOM 6565 C CA . ASP A 1 841 ? -10.095 13.112 37.630 1.00 95.00 841 ASP A CA 1
ATOM 6566 C C . ASP A 1 841 ? -10.888 12.819 36.341 1.00 95.00 841 ASP A C 1
ATOM 6568 O O . ASP A 1 841 ? -10.642 13.429 35.300 1.00 95.00 841 ASP A O 1
ATOM 6572 N N . ASN A 1 842 ? -11.839 11.876 36.392 1.00 96.00 842 ASN A N 1
ATOM 6573 C CA . ASN A 1 842 ? -12.640 11.425 35.250 1.00 96.00 842 ASN A CA 1
ATOM 6574 C C . ASN A 1 842 ? -11.844 10.703 34.139 1.00 96.00 842 ASN A C 1
ATOM 6576 O O . ASN A 1 842 ? -12.312 10.620 32.993 1.00 96.00 842 ASN A O 1
ATOM 6580 N N . THR A 1 843 ? -10.660 10.150 34.440 1.00 95.62 843 THR A N 1
ATOM 6581 C CA . THR A 1 843 ? -9.827 9.474 33.431 1.00 95.62 843 THR A CA 1
ATOM 6582 C C . THR A 1 843 ? -9.579 7.986 33.695 1.00 95.62 843 THR A C 1
ATOM 6584 O O . THR A 1 843 ? -9.585 7.493 34.822 1.00 95.62 843 THR A O 1
ATOM 6587 N N . LEU A 1 844 ? -9.400 7.234 32.603 1.00 96.44 844 LEU A N 1
ATOM 6588 C CA . LEU A 1 844 ? -8.780 5.908 32.630 1.00 96.44 844 LEU A CA 1
ATOM 6589 C C . LEU A 1 844 ? -7.409 6.016 31.966 1.00 96.44 844 LEU A C 1
ATOM 6591 O O . LEU A 1 844 ? -7.286 6.633 30.907 1.00 96.44 844 LEU A O 1
ATOM 6595 N N . LYS A 1 845 ? -6.378 5.392 32.530 1.00 95.00 845 LYS A N 1
ATOM 6596 C CA . LYS A 1 845 ? -5.005 5.448 32.015 1.00 95.00 845 LYS A CA 1
ATOM 6597 C C . LYS A 1 845 ? -4.444 4.053 31.788 1.00 95.00 845 LYS A C 1
ATOM 6599 O O . LYS A 1 845 ? -4.473 3.201 32.673 1.00 95.00 845 LYS A O 1
ATOM 6604 N N . LEU A 1 846 ? -3.933 3.814 30.581 1.00 94.50 846 LEU A N 1
ATOM 6605 C CA . LEU A 1 846 ? -3.272 2.568 30.196 1.00 94.50 846 LEU A CA 1
ATOM 6606 C C . LEU A 1 846 ? -1.755 2.756 30.248 1.00 94.50 846 LEU A C 1
ATOM 6608 O O . LEU A 1 846 ? -1.191 3.513 29.458 1.00 94.50 846 LEU A O 1
ATOM 6612 N N . TRP A 1 847 ? -1.096 2.022 31.132 1.00 93.75 847 TRP A N 1
ATOM 6613 C CA . TRP A 1 847 ? 0.332 2.115 31.402 1.00 93.75 847 TRP A CA 1
ATOM 6614 C C . TRP A 1 847 ? 1.102 0.927 30.831 1.00 93.75 847 TRP A C 1
ATOM 6616 O O . TRP A 1 847 ? 0.710 -0.229 31.002 1.00 93.75 847 TRP A O 1
ATOM 6626 N N . ASP A 1 848 ? 2.248 1.210 30.210 1.00 88.25 848 ASP A N 1
ATOM 6627 C CA . ASP A 1 848 ? 3.319 0.230 30.025 1.00 88.25 848 ASP A CA 1
ATOM 6628 C C . ASP A 1 848 ? 4.209 0.288 31.261 1.00 88.25 848 ASP A C 1
ATOM 6630 O O . ASP A 1 848 ? 5.036 1.193 31.416 1.00 88.25 848 ASP A O 1
ATOM 6634 N N . TYR A 1 849 ? 4.025 -0.667 32.166 1.00 84.69 849 TYR A N 1
ATOM 6635 C CA . TYR A 1 849 ? 4.751 -0.645 33.426 1.00 84.69 849 TYR A CA 1
ATOM 6636 C C . TYR A 1 849 ? 6.235 -0.977 33.262 1.00 84.69 849 TYR A C 1
ATOM 6638 O O . TYR A 1 849 ? 7.057 -0.473 34.029 1.00 84.69 849 TYR A O 1
ATOM 6646 N N . SER A 1 850 ? 6.609 -1.754 32.238 1.00 82.38 850 SER A N 1
ATOM 6647 C CA . SER A 1 850 ? 8.015 -2.061 31.960 1.00 82.38 850 SER A CA 1
ATOM 6648 C C . SER A 1 850 ? 8.785 -0.770 31.671 1.00 82.38 850 SER A C 1
ATOM 6650 O O . SER A 1 850 ? 9.826 -0.508 32.275 1.00 82.38 850 SER A O 1
ATOM 6652 N N . LYS A 1 851 ? 8.182 0.127 30.881 1.00 82.56 851 LYS A N 1
ATOM 6653 C CA . LYS A 1 851 ? 8.737 1.446 30.547 1.00 82.56 851 LYS A CA 1
ATOM 6654 C C . LYS A 1 851 ? 8.426 2.520 31.584 1.00 82.56 851 LYS A C 1
ATOM 6656 O O . LYS A 1 851 ? 9.161 3.489 31.680 1.00 82.56 851 LYS A O 1
ATOM 6661 N N . GLY A 1 852 ? 7.387 2.333 32.399 1.00 82.00 852 GLY A N 1
ATOM 6662 C CA . GLY A 1 852 ? 6.919 3.337 33.361 1.00 82.00 852 GLY A CA 1
ATOM 6663 C C . GLY A 1 852 ? 6.251 4.536 32.689 1.00 82.00 852 GLY A C 1
ATOM 6664 O O . GLY A 1 852 ? 6.336 5.638 33.210 1.00 82.00 852 GLY A O 1
ATOM 6665 N N . LYS A 1 853 ? 5.637 4.337 31.515 1.00 85.31 853 LYS A N 1
ATOM 6666 C CA . LYS A 1 853 ? 5.035 5.414 30.720 1.00 85.31 853 LYS A CA 1
ATOM 6667 C C . LYS A 1 853 ? 3.535 5.189 30.545 1.00 85.31 853 LYS A C 1
ATOM 6669 O O . LYS A 1 853 ? 3.113 4.086 30.181 1.00 85.31 853 LYS A O 1
ATOM 6674 N N . CYS A 1 854 ? 2.751 6.249 30.733 1.00 90.75 854 CYS A N 1
ATOM 6675 C CA . CYS A 1 854 ? 1.349 6.273 30.334 1.00 90.75 854 CYS A CA 1
ATOM 6676 C C . CYS A 1 854 ? 1.266 6.259 28.801 1.00 90.75 854 CYS A C 1
ATOM 6678 O O . CYS A 1 854 ? 1.808 7.134 28.122 1.00 90.75 854 CYS A O 1
ATOM 6680 N N . LEU A 1 855 ? 0.634 5.231 28.238 1.00 87.44 855 LEU A N 1
ATOM 6681 C CA . LEU A 1 855 ? 0.470 5.085 26.794 1.00 87.44 855 LEU A CA 1
ATOM 6682 C C . LEU A 1 855 ? -0.749 5.849 26.288 1.00 87.44 855 LEU A C 1
ATOM 6684 O O . LEU A 1 855 ? -0.717 6.405 25.189 1.00 87.44 855 LEU A O 1
ATOM 6688 N N . LYS A 1 856 ? -1.853 5.794 27.043 1.00 91.38 856 LYS A N 1
ATOM 6689 C CA . LYS A 1 856 ? -3.150 6.342 26.639 1.00 91.38 856 LYS A CA 1
ATOM 6690 C C . LYS A 1 856 ? -3.957 6.789 27.844 1.00 91.38 856 LYS A C 1
ATOM 6692 O O . LYS A 1 856 ? -4.000 6.077 28.843 1.00 91.38 856 LYS A O 1
ATOM 6697 N N . THR A 1 857 ? -4.680 7.881 27.648 1.00 94.56 857 THR A N 1
ATOM 6698 C CA . THR A 1 857 ? -5.679 8.415 28.573 1.00 94.56 857 THR A CA 1
ATOM 6699 C C . THR A 1 857 ? -7.035 8.409 27.872 1.00 94.56 857 THR A C 1
ATOM 6701 O O . THR A 1 857 ? -7.131 8.880 26.736 1.00 94.56 857 THR A O 1
ATOM 6704 N N . TYR A 1 858 ? -8.056 7.856 28.522 1.00 94.75 858 TYR A N 1
ATOM 6705 C CA . TYR A 1 858 ? -9.445 7.820 28.064 1.00 94.75 858 TYR A CA 1
ATOM 6706 C C . TYR A 1 858 ? -10.258 8.791 28.917 1.00 94.75 858 TYR A C 1
ATOM 6708 O O . TYR A 1 858 ? -10.150 8.762 30.144 1.00 94.75 858 TYR A O 1
ATOM 6716 N N . THR A 1 859 ? -11.056 9.641 28.275 1.00 93.88 859 THR A N 1
ATOM 6717 C CA . THR A 1 859 ? -11.828 10.710 28.924 1.00 93.88 859 THR A CA 1
ATOM 6718 C C . THR A 1 859 ? -13.272 10.699 28.430 1.00 93.88 859 THR A C 1
ATOM 6720 O O . THR A 1 859 ? -13.530 10.385 27.270 1.00 93.88 859 THR A O 1
ATOM 6723 N N . GLY A 1 860 ? -14.229 11.027 29.306 1.00 89.19 860 GLY A N 1
ATOM 6724 C CA . GLY A 1 860 ? -15.649 11.151 28.936 1.00 89.19 860 GLY A CA 1
ATOM 6725 C C . GLY A 1 860 ? -16.648 10.357 29.784 1.00 89.19 860 GLY A C 1
ATOM 6726 O O . GLY A 1 860 ? -17.845 10.519 29.566 1.00 89.19 860 GLY A O 1
ATOM 6727 N N . HIS A 1 861 ? -16.184 9.538 30.734 1.00 93.81 861 HIS A N 1
ATOM 6728 C CA . HIS A 1 861 ? -17.018 9.069 31.848 1.00 93.81 861 HIS A CA 1
ATOM 6729 C C . HIS A 1 861 ? -16.873 10.008 33.044 1.00 93.81 861 HIS A C 1
ATOM 6731 O O . HIS A 1 861 ? -15.924 10.787 33.101 1.00 93.81 861 HIS A O 1
ATOM 6737 N N . LYS A 1 862 ? -17.793 9.898 34.001 1.00 96.00 862 LYS A N 1
ATOM 6738 C CA . LYS A 1 862 ? -17.707 10.546 35.308 1.00 96.00 862 LYS A CA 1
ATOM 6739 C C . LYS A 1 862 ? -17.192 9.575 36.380 1.00 96.00 862 LYS A C 1
ATOM 6741 O O . LYS A 1 862 ? -17.762 8.490 36.533 1.00 96.00 862 LYS A O 1
ATOM 6746 N N . ASN A 1 863 ? -16.145 9.971 37.092 1.00 95.00 863 ASN A N 1
ATOM 6747 C CA . ASN A 1 863 ? -15.501 9.301 38.216 1.00 95.00 863 ASN A CA 1
ATOM 6748 C C . ASN A 1 863 ? -14.776 10.360 39.068 1.00 95.00 863 ASN A C 1
ATOM 6750 O O . ASN A 1 863 ? -13.663 10.761 38.735 1.00 95.00 863 ASN A O 1
ATOM 6754 N N . GLU A 1 864 ? -15.430 10.835 40.126 1.00 93.75 864 GLU A N 1
ATOM 6755 C CA . GLU A 1 864 ? -14.958 11.947 40.973 1.00 93.75 864 GLU A CA 1
ATOM 6756 C C . GLU A 1 864 ? -14.873 11.548 42.452 1.00 93.75 864 GLU A C 1
ATOM 6758 O O . GLU A 1 864 ? -14.133 12.148 43.229 1.00 93.75 864 GLU A O 1
ATOM 6763 N N . LYS A 1 865 ? -15.642 10.536 42.864 1.00 93.00 865 LYS A N 1
ATOM 6764 C CA . LYS A 1 865 ? -15.853 10.173 44.265 1.00 93.00 865 LYS A CA 1
ATOM 6765 C C . LYS A 1 865 ? -15.730 8.677 44.538 1.00 93.00 865 LYS A C 1
ATOM 6767 O O . LYS A 1 865 ? -15.323 8.309 45.640 1.00 93.00 865 LYS A O 1
ATOM 6772 N N . TYR A 1 866 ? -16.134 7.815 43.608 1.00 91.94 866 TYR A N 1
ATOM 6773 C CA . TYR A 1 866 ? -16.297 6.384 43.877 1.00 91.94 866 TYR A CA 1
ATOM 6774 C C . TYR A 1 866 ? -15.220 5.502 43.229 1.00 91.94 866 TYR A C 1
ATOM 6776 O O . TYR A 1 866 ? -14.543 5.877 42.282 1.00 91.94 866 TYR A O 1
ATOM 6784 N N . CYS A 1 867 ? -15.067 4.277 43.736 1.00 89.56 867 CYS A N 1
ATOM 6785 C CA . CYS A 1 867 ? -14.253 3.248 43.091 1.00 89.56 867 CYS A CA 1
ATOM 6786 C C . CYS A 1 867 ? -14.999 2.698 41.867 1.00 89.56 867 CYS A C 1
ATOM 6788 O O . CYS A 1 867 ? -15.916 1.889 42.012 1.00 89.56 867 CYS A O 1
ATOM 6790 N N . ILE A 1 868 ? -14.620 3.153 40.671 1.00 92.38 868 ILE A N 1
ATOM 6791 C CA . ILE A 1 868 ? -15.226 2.711 39.412 1.00 92.38 868 ILE A CA 1
ATOM 6792 C C . ILE A 1 868 ? -14.363 1.629 38.765 1.00 92.38 868 ILE A C 1
ATOM 6794 O O . ILE A 1 868 ? -13.202 1.844 38.413 1.00 92.38 868 ILE A O 1
ATOM 6798 N N . PHE A 1 869 ? -14.942 0.445 38.577 1.00 92.75 869 PHE A N 1
ATOM 6799 C CA . PHE A 1 869 ? -14.225 -0.691 38.012 1.00 92.75 869 PHE A CA 1
ATOM 6800 C C . PHE A 1 869 ? -14.099 -0.528 36.499 1.00 92.75 869 PHE A C 1
ATOM 6802 O O . PHE A 1 869 ? -15.079 -0.233 35.804 1.00 92.75 869 PHE A O 1
ATOM 6809 N N . ALA A 1 870 ? -12.907 -0.829 35.987 1.00 92.94 870 ALA A N 1
ATOM 6810 C CA . ALA A 1 870 ? -12.624 -0.902 34.562 1.00 92.94 870 ALA A CA 1
ATOM 6811 C C . ALA A 1 870 ? -12.038 -2.273 34.194 1.00 92.94 870 ALA A C 1
ATOM 6813 O O . ALA A 1 870 ? -11.172 -2.814 34.886 1.00 92.94 870 ALA A O 1
ATOM 6814 N N . ASN A 1 871 ? -12.507 -2.855 33.093 1.00 92.56 871 ASN A N 1
ATOM 6815 C CA . ASN A 1 871 ? -12.131 -4.191 32.645 1.00 92.56 871 ASN A CA 1
ATOM 6816 C C . ASN A 1 871 ? -11.777 -4.206 31.165 1.00 92.56 871 ASN A C 1
ATOM 6818 O O . ASN A 1 871 ? -12.251 -3.389 30.385 1.00 92.56 871 ASN A O 1
ATOM 6822 N N . PHE A 1 872 ? -10.969 -5.187 30.780 1.00 86.69 872 PHE A N 1
ATOM 6823 C CA . PHE A 1 872 ? -10.731 -5.510 29.382 1.00 86.69 872 PHE A CA 1
ATOM 6824 C C . PHE A 1 872 ? -11.784 -6.513 28.923 1.00 86.69 872 PHE A C 1
ATOM 6826 O O . PHE A 1 872 ? -11.983 -7.531 29.590 1.00 86.69 872 PHE A O 1
ATOM 6833 N N . SER A 1 873 ? -12.421 -6.241 27.787 1.00 82.06 873 SER A N 1
ATOM 6834 C CA . SER A 1 873 ? -13.175 -7.270 27.078 1.00 82.06 873 SER A CA 1
ATOM 6835 C C . SER A 1 873 ? -12.200 -8.249 26.423 1.00 82.06 873 SER A C 1
ATOM 6837 O O . SER A 1 873 ? -11.136 -7.850 25.940 1.00 82.06 873 SER A O 1
ATOM 6839 N N . VAL A 1 874 ? -12.551 -9.533 26.451 1.00 64.19 874 VAL A N 1
ATOM 6840 C CA . VAL A 1 874 ? -11.755 -10.635 25.890 1.00 64.19 874 VAL A CA 1
ATOM 6841 C C . VAL A 1 874 ? -12.376 -11.222 24.617 1.00 64.19 874 VAL A C 1
ATOM 6843 O O . VAL A 1 874 ? -11.775 -12.101 24.009 1.00 64.19 874 VAL A O 1
ATOM 6846 N N . THR A 1 875 ? -13.522 -10.696 24.172 1.00 56.94 875 THR A N 1
ATOM 6847 C CA . THR A 1 875 ? -14.277 -11.167 23.001 1.00 56.94 875 THR A CA 1
ATOM 6848 C C . THR A 1 875 ? -14.806 -10.000 22.159 1.00 56.94 875 THR A C 1
ATOM 6850 O O . THR A 1 875 ? -15.018 -8.896 22.659 1.00 56.94 875 THR A O 1
ATOM 6853 N N . GLY A 1 876 ? -14.991 -10.214 20.850 1.00 48.09 876 GLY A N 1
ATOM 6854 C CA . GLY A 1 876 ? -15.677 -9.254 19.966 1.00 48.09 876 GLY A CA 1
ATOM 6855 C C . GLY A 1 876 ? -14.960 -7.914 19.720 1.00 48.09 876 GLY A C 1
ATOM 6856 O O . GLY A 1 876 ? -15.568 -6.987 19.190 1.00 48.09 876 GLY A O 1
ATOM 6857 N N . GLY A 1 877 ? -13.691 -7.770 20.123 1.00 55.75 877 GLY A N 1
ATOM 6858 C CA . GLY A 1 877 ? -12.838 -6.601 19.862 1.00 55.75 877 GLY A CA 1
ATOM 6859 C C . GLY A 1 877 ? -11.968 -6.187 21.058 1.00 55.75 877 GLY A C 1
ATOM 6860 O O . GLY A 1 877 ? -12.110 -6.688 22.170 1.00 55.75 877 GLY A O 1
ATOM 6861 N N . LYS A 1 878 ? -11.016 -5.268 20.839 1.00 70.62 878 LYS A N 1
ATOM 6862 C CA . LYS A 1 878 ? -10.160 -4.728 21.913 1.00 70.62 878 LYS A CA 1
ATOM 6863 C C . LYS A 1 878 ? -10.895 -3.597 22.640 1.00 70.62 878 LYS A C 1
ATOM 6865 O O . LYS A 1 878 ? -10.665 -2.425 22.337 1.00 70.62 878 LYS A O 1
ATOM 6870 N N . TRP A 1 879 ? -11.763 -3.946 23.591 1.00 85.31 879 TRP A N 1
ATOM 6871 C CA . TRP A 1 879 ? -12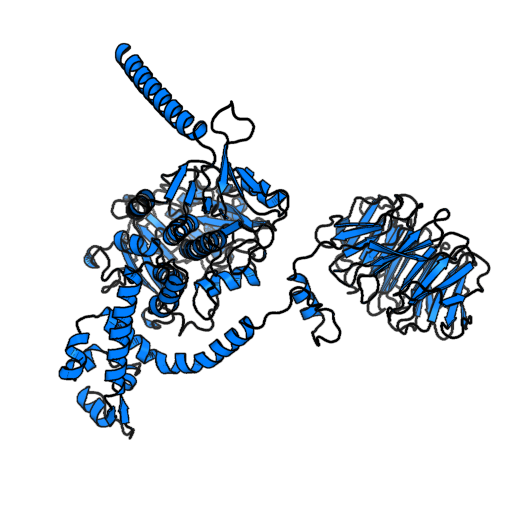.572 -2.982 24.347 1.00 85.31 879 TRP A CA 1
ATOM 6872 C C . TRP A 1 879 ? -12.112 -2.814 25.798 1.00 85.31 879 TRP A C 1
ATOM 6874 O O . TRP A 1 879 ? -11.656 -3.769 26.431 1.00 85.31 879 TRP A O 1
ATOM 6884 N N . ILE A 1 880 ? -12.281 -1.609 26.341 1.00 91.81 880 ILE A N 1
ATOM 6885 C CA . ILE A 1 880 ? -12.338 -1.376 27.789 1.00 91.81 880 ILE A CA 1
ATOM 6886 C C . ILE A 1 880 ? -13.804 -1.171 28.162 1.00 91.81 880 ILE A C 1
ATOM 6888 O O . ILE A 1 880 ? -14.513 -0.453 27.466 1.00 91.81 880 ILE A O 1
ATOM 6892 N N . VAL A 1 881 ? -14.250 -1.774 29.257 1.00 94.94 881 VAL A N 1
ATOM 6893 C CA . VAL A 1 881 ? -15.585 -1.579 29.827 1.00 94.94 881 VAL A CA 1
ATOM 6894 C C . VAL A 1 881 ? -15.429 -0.944 31.198 1.00 94.94 881 VAL A C 1
ATOM 6896 O O . VAL A 1 881 ? -14.703 -1.485 32.031 1.00 94.94 881 VAL A O 1
ATOM 6899 N N . SER A 1 882 ? -16.088 0.185 31.444 1.00 96.50 882 SER A N 1
ATOM 6900 C CA . SER A 1 882 ? -16.063 0.866 32.741 1.00 96.50 882 SER A CA 1
ATOM 6901 C C . SER A 1 882 ? -17.460 1.261 33.199 1.00 96.50 882 SER A C 1
ATOM 6903 O O . SER A 1 882 ? -18.337 1.529 32.380 1.00 96.50 882 SER A O 1
ATOM 6905 N N . GLY A 1 883 ? -17.665 1.306 34.515 1.00 96.00 883 GLY A N 1
ATOM 6906 C CA . GLY A 1 883 ? -18.827 1.980 35.095 1.00 96.00 883 GLY A CA 1
ATOM 6907 C C . GLY A 1 883 ? -18.680 3.503 35.036 1.00 96.00 883 GLY A C 1
ATOM 6908 O O . GLY A 1 883 ? -17.696 4.020 34.493 1.00 96.00 883 GLY A O 1
ATOM 6909 N N . SER A 1 884 ? -19.649 4.220 35.598 1.00 96.62 884 SER A N 1
ATOM 6910 C CA . SER A 1 884 ? -19.584 5.668 35.769 1.00 96.62 884 SER A CA 1
ATOM 6911 C C . SER A 1 884 ? -20.608 6.180 36.786 1.00 96.62 884 SER A C 1
ATOM 6913 O O . SER A 1 884 ? -21.669 5.588 37.006 1.00 96.62 884 SER A O 1
ATOM 6915 N N . GLU A 1 885 ? -20.293 7.326 37.388 1.00 96.38 885 GLU A N 1
ATOM 6916 C CA . GLU A 1 885 ? -21.178 8.073 38.284 1.00 96.38 885 GLU A CA 1
ATOM 6917 C C . GLU A 1 885 ? -22.372 8.737 37.588 1.00 96.38 885 GLU A C 1
ATOM 6919 O O . GLU A 1 885 ? -23.289 9.190 38.265 1.00 96.38 885 GLU A O 1
ATOM 6924 N N . ASP A 1 886 ? -22.397 8.769 36.254 1.00 95.56 886 ASP A N 1
ATOM 6925 C CA . ASP A 1 886 ? -23.537 9.240 35.455 1.00 95.56 886 ASP A CA 1
ATOM 6926 C C . ASP A 1 886 ? -24.562 8.131 35.126 1.00 95.56 886 ASP A C 1
ATOM 6928 O O . ASP A 1 886 ? -25.420 8.305 34.259 1.00 95.56 886 ASP A O 1
ATOM 6932 N N . TYR A 1 887 ? -24.471 6.998 35.831 1.00 96.06 887 TYR A N 1
ATOM 6933 C CA . TYR A 1 887 ? -25.377 5.841 35.754 1.00 96.06 887 TYR A CA 1
ATOM 6934 C C . TYR A 1 887 ? -25.232 4.998 34.477 1.00 96.06 887 TYR A C 1
ATOM 6936 O O . TYR A 1 887 ? -26.062 4.126 34.198 1.00 96.06 887 TYR A O 1
ATOM 6944 N N . MET A 1 888 ? -24.166 5.221 33.704 1.00 96.38 888 MET A N 1
ATOM 6945 C CA . MET A 1 888 ? -23.898 4.502 32.459 1.00 96.38 888 MET A CA 1
ATOM 6946 C C . MET A 1 888 ? -22.778 3.468 32.606 1.00 96.38 888 MET A C 1
ATOM 6948 O O . MET A 1 888 ? -21.882 3.578 33.445 1.00 96.38 888 MET A O 1
ATOM 6952 N N . VAL A 1 889 ? -22.791 2.483 31.706 1.00 97.00 889 VAL A N 1
ATOM 6953 C CA . VAL A 1 889 ? -21.614 1.660 31.393 1.00 97.00 889 VAL A CA 1
ATOM 6954 C C . VAL A 1 889 ? -21.008 2.166 30.089 1.00 97.00 889 VAL A C 1
ATOM 6956 O O . VAL A 1 889 ? -21.704 2.301 29.083 1.00 97.00 889 VAL A O 1
ATOM 6959 N N . TYR A 1 890 ? -19.707 2.419 30.085 1.00 95.94 890 TYR A N 1
ATOM 6960 C CA . TYR A 1 890 ? -18.972 2.884 28.918 1.00 95.94 890 TYR A CA 1
ATOM 6961 C C . TYR A 1 890 ? -18.166 1.748 28.300 1.00 95.94 890 TYR A C 1
ATOM 6963 O O . TYR A 1 890 ? -17.425 1.055 28.998 1.00 95.94 890 TYR A O 1
ATOM 6971 N N . ILE A 1 891 ? -18.277 1.593 26.981 1.00 93.56 891 ILE A N 1
ATOM 6972 C CA . ILE A 1 891 ? -17.425 0.712 26.184 1.00 93.56 891 ILE A CA 1
ATOM 6973 C C . ILE A 1 891 ? -16.513 1.587 25.333 1.00 93.56 891 ILE A C 1
ATOM 6975 O O . ILE A 1 891 ? -16.971 2.366 24.496 1.00 93.56 891 ILE A O 1
ATOM 6979 N N . TRP A 1 892 ? -15.213 1.446 25.546 1.00 91.69 892 TRP A N 1
ATOM 6980 C CA . TRP A 1 892 ? -14.168 2.223 24.899 1.00 91.69 892 TRP A CA 1
ATOM 6981 C C . TRP A 1 892 ? -13.390 1.361 23.923 1.00 91.69 892 TRP A C 1
ATOM 6983 O O . TRP A 1 892 ? -13.034 0.224 24.235 1.00 91.69 892 TRP A O 1
ATOM 6993 N N . ASN A 1 893 ? -13.020 1.926 22.782 1.00 86.00 893 ASN A N 1
ATOM 6994 C CA . ASN A 1 893 ? -12.013 1.328 21.922 1.00 86.00 893 ASN A CA 1
ATOM 6995 C C . ASN A 1 893 ? -10.627 1.478 22.564 1.00 86.00 893 ASN A C 1
ATOM 6997 O O . ASN A 1 893 ? -10.114 2.589 22.697 1.00 86.00 893 ASN A O 1
ATOM 7001 N N . LEU A 1 894 ? -9.978 0.359 22.906 1.00 81.19 894 LEU A N 1
ATOM 7002 C CA . LEU A 1 894 ? -8.625 0.338 23.483 1.00 81.19 894 LEU A CA 1
ATOM 7003 C C . LEU A 1 894 ? -7.589 1.016 22.564 1.00 81.19 894 LEU A C 1
ATOM 7005 O O . LEU A 1 894 ? -6.531 1.483 23.001 1.00 81.19 894 LEU A O 1
ATOM 7009 N N . GLN A 1 895 ? -7.838 1.033 21.253 1.00 78.12 895 GLN A N 1
ATOM 7010 C CA . GLN A 1 895 ? -6.957 1.659 20.279 1.00 78.12 895 GLN A CA 1
ATOM 7011 C C . GLN A 1 895 ? -7.232 3.148 20.090 1.00 78.12 895 GLN A C 1
ATOM 7013 O O . GLN A 1 895 ? -6.320 3.939 20.353 1.00 78.12 895 GLN A O 1
ATOM 7018 N N . THR A 1 896 ? -8.448 3.508 19.675 1.00 78.50 896 THR A N 1
ATOM 7019 C CA . THR A 1 896 ? -8.804 4.884 19.281 1.00 78.50 896 THR A CA 1
ATOM 7020 C C . THR A 1 896 ? -9.125 5.795 20.463 1.00 78.50 896 THR A C 1
ATOM 7022 O O . THR A 1 896 ? -9.059 7.009 20.318 1.00 78.50 896 THR A O 1
ATOM 7025 N N . LYS A 1 897 ? -9.372 5.225 21.653 1.00 86.50 897 LYS A N 1
ATOM 7026 C CA . LYS A 1 897 ? -9.816 5.913 22.881 1.00 86.50 897 LYS A CA 1
ATOM 7027 C C . LYS A 1 897 ? -11.257 6.421 22.837 1.00 86.50 897 LYS A C 1
ATOM 7029 O O . LYS A 1 897 ? -11.732 6.981 23.818 1.00 86.50 897 LYS A O 1
ATOM 7034 N N . GLU A 1 898 ? -11.954 6.204 21.730 1.00 86.00 898 GLU A N 1
ATOM 7035 C CA . GLU A 1 898 ? -13.333 6.638 21.561 1.00 86.00 898 GLU A CA 1
ATOM 7036 C C . GLU A 1 898 ? -14.294 5.757 22.352 1.00 86.00 898 GLU A C 1
ATOM 7038 O O . GLU A 1 898 ? -14.096 4.546 22.492 1.00 86.00 898 GLU A O 1
ATOM 7043 N N . ILE A 1 899 ? -15.379 6.369 22.815 1.00 90.06 899 ILE A N 1
ATOM 7044 C CA . ILE A 1 899 ? -16.526 5.654 23.362 1.00 90.06 899 ILE A CA 1
ATOM 7045 C C . ILE A 1 899 ? -17.289 5.061 22.181 1.00 90.06 899 ILE A C 1
ATOM 7047 O O . ILE A 1 899 ? -17.895 5.790 21.396 1.00 90.06 899 ILE A O 1
ATOM 7051 N N . VAL A 1 900 ? -17.253 3.739 22.045 1.00 86.56 900 VAL A N 1
ATOM 7052 C CA . VAL A 1 900 ? -17.924 3.030 20.947 1.00 86.56 900 VAL A CA 1
ATOM 7053 C C . VAL A 1 900 ? -19.367 2.680 21.272 1.00 86.56 900 VAL A C 1
ATOM 7055 O O . VAL A 1 900 ? -20.176 2.558 20.356 1.00 86.56 900 VAL A O 1
ATOM 7058 N N . GLN A 1 901 ? -19.701 2.562 22.558 1.00 91.12 901 GLN A N 1
ATOM 7059 C CA . GLN A 1 901 ? -21.069 2.370 23.021 1.00 91.12 901 GLN A CA 1
ATOM 7060 C C . GLN A 1 901 ? -21.223 2.872 24.463 1.00 91.12 901 GLN A C 1
ATOM 7062 O O . GLN A 1 901 ? -20.305 2.743 25.275 1.00 91.12 901 GLN A O 1
ATOM 7067 N N . LYS A 1 902 ? -22.399 3.417 24.786 1.00 94.31 902 LYS A N 1
ATOM 7068 C CA . LYS A 1 902 ? -22.840 3.688 26.161 1.00 94.31 902 LYS A CA 1
ATOM 7069 C C . LYS A 1 902 ? -24.053 2.814 26.453 1.00 94.31 902 LYS A C 1
ATOM 7071 O O . LYS A 1 902 ? -24.993 2.816 25.660 1.00 94.31 902 LYS A O 1
ATOM 7076 N N . LEU A 1 903 ? -24.034 2.073 27.556 1.00 95.00 903 LEU A N 1
ATOM 7077 C CA . LEU A 1 903 ? -25.159 1.244 27.978 1.00 95.00 903 LEU A CA 1
ATOM 7078 C C . LEU A 1 903 ? -25.923 1.969 29.077 1.00 95.00 903 LEU A C 1
ATOM 7080 O O . LEU A 1 903 ? -25.380 2.246 30.148 1.00 95.00 903 LEU A O 1
ATOM 7084 N N . GLN A 1 904 ? -27.188 2.256 28.787 1.00 93.50 904 GLN A N 1
ATOM 7085 C CA . GLN A 1 904 ? -28.112 2.897 29.707 1.00 93.50 904 GLN A CA 1
ATOM 7086 C C . GLN A 1 904 ? -29.064 1.864 30.297 1.00 93.50 904 GLN A C 1
ATOM 7088 O O . GLN A 1 904 ? -29.608 1.020 29.585 1.00 93.50 904 GLN A O 1
ATOM 7093 N N . GLY A 1 905 ? -29.299 1.952 31.604 1.00 91.12 905 GLY A N 1
ATOM 7094 C CA . GLY A 1 905 ? -30.319 1.139 32.260 1.00 91.12 905 GLY A CA 1
ATOM 7095 C C . GLY A 1 905 ? -30.244 1.131 33.778 1.00 91.12 905 GLY A C 1
ATOM 7096 O O . GLY A 1 905 ? -31.219 0.710 34.400 1.00 91.12 905 GLY A O 1
ATOM 7097 N N . HIS A 1 906 ? -29.122 1.549 34.369 1.00 95.75 906 HIS A N 1
ATOM 7098 C CA . HIS A 1 906 ? -29.013 1.741 35.813 1.00 95.75 906 HIS A CA 1
ATOM 7099 C C . HIS A 1 906 ? -29.651 3.065 36.255 1.00 95.75 906 HIS A C 1
ATOM 7101 O O . HIS A 1 906 ? -29.728 4.013 35.474 1.00 95.75 906 HIS A O 1
ATOM 7107 N N . THR A 1 907 ? -30.139 3.109 37.495 1.00 93.62 907 THR A N 1
ATOM 7108 C CA . THR A 1 907 ? -30.769 4.299 38.106 1.00 93.62 907 THR A CA 1
ATOM 7109 C C . THR A 1 907 ? -29.921 4.927 39.214 1.00 93.62 907 THR A C 1
ATOM 7111 O O . THR A 1 907 ? -30.391 5.823 39.909 1.00 93.62 907 THR A O 1
ATOM 7114 N N . ASP A 1 908 ? -28.693 4.443 39.399 1.00 95.25 908 ASP A N 1
ATOM 7115 C CA . ASP A 1 908 ? -27.700 4.973 40.335 1.00 95.25 908 ASP A CA 1
ATOM 7116 C C . ASP A 1 908 ? -26.280 4.713 39.794 1.00 95.25 908 ASP A C 1
ATOM 7118 O O . ASP A 1 908 ? -26.109 4.084 38.745 1.00 95.25 908 ASP A O 1
ATOM 7122 N N . VAL A 1 909 ? -25.258 5.213 40.493 1.00 95.31 909 VAL A N 1
ATOM 7123 C CA . VAL A 1 909 ? -23.837 5.116 40.126 1.00 95.31 909 VAL A CA 1
ATOM 7124 C C . VAL A 1 909 ? -23.448 3.668 39.856 1.00 95.31 909 VAL A C 1
ATOM 7126 O O . VAL A 1 909 ? -23.601 2.810 40.726 1.00 95.31 909 VAL A O 1
ATOM 7129 N N . VAL A 1 910 ? -22.885 3.407 38.676 1.00 96.25 910 VAL A N 1
ATOM 7130 C CA . VAL A 1 910 ? -22.421 2.072 38.289 1.00 96.25 910 VAL A CA 1
ATOM 7131 C C . VAL A 1 910 ? -21.003 1.870 38.804 1.00 96.25 910 VAL A C 1
ATOM 7133 O O . VAL A 1 910 ? -20.046 2.342 38.196 1.00 96.25 910 VAL A O 1
ATOM 7136 N N . LEU A 1 911 ? -20.867 1.159 39.923 1.00 91.62 911 LEU A N 1
ATOM 7137 C CA . LEU A 1 911 ? -19.568 0.910 40.554 1.00 91.62 911 LEU A CA 1
ATOM 7138 C C . LEU A 1 911 ? -18.781 -0.177 39.839 1.00 91.62 911 LEU A C 1
ATOM 7140 O O . LEU A 1 911 ? -17.611 -0.003 39.504 1.00 91.62 911 LEU A O 1
ATOM 7144 N N . CYS A 1 912 ? -19.425 -1.323 39.629 1.00 91.69 912 CYS A N 1
ATOM 7145 C CA . CYS A 1 912 ? -18.742 -2.527 39.204 1.00 91.69 912 CYS A CA 1
ATOM 7146 C C . CYS A 1 912 ? -19.197 -2.948 37.811 1.00 91.69 912 CYS A C 1
ATOM 7148 O O . CYS A 1 912 ? -20.380 -2.960 37.476 1.00 91.69 912 CYS A O 1
ATOM 7150 N N . THR A 1 913 ? -18.214 -3.314 36.998 1.00 95.56 913 THR A N 1
ATOM 7151 C CA . THR A 1 913 ? -18.400 -3.970 35.709 1.00 95.56 913 THR A CA 1
ATOM 7152 C C . THR A 1 913 ? -17.528 -5.216 35.677 1.00 95.56 913 THR A C 1
ATOM 7154 O O . THR A 1 913 ? -16.532 -5.316 36.403 1.00 95.56 913 THR A O 1
ATOM 7157 N N . THR A 1 914 ? -17.888 -6.184 34.845 1.00 95.19 914 THR A N 1
ATOM 7158 C CA . THR A 1 914 ? -17.046 -7.335 34.525 1.00 95.19 914 THR A CA 1
ATOM 7159 C C . THR A 1 914 ? -17.416 -7.883 33.150 1.00 95.19 914 THR A C 1
ATOM 7161 O O . THR A 1 914 ? -18.560 -7.759 32.712 1.00 95.19 914 THR A O 1
ATOM 7164 N N . CYS A 1 915 ? -16.438 -8.450 32.451 1.00 93.31 915 CYS A N 1
ATOM 7165 C CA . CYS A 1 915 ? -16.617 -9.054 31.132 1.00 93.31 915 CYS A CA 1
ATOM 7166 C C . CYS A 1 915 ? -16.555 -10.573 31.267 1.00 93.31 915 CYS A C 1
ATOM 7168 O O . CYS A 1 915 ? -15.746 -11.089 32.043 1.00 93.31 915 CYS A O 1
ATOM 7170 N N . HIS A 1 916 ? -17.408 -11.274 30.529 1.00 92.62 916 HIS A N 1
ATOM 7171 C CA . HIS A 1 916 ? -17.401 -12.730 30.486 1.00 92.62 916 HIS A CA 1
ATOM 7172 C C . HIS A 1 916 ? -16.094 -13.243 29.857 1.00 92.62 916 HIS A C 1
ATOM 7174 O O . HIS A 1 916 ? -15.568 -12.590 28.953 1.00 92.62 916 HIS A O 1
ATOM 7180 N N . PRO A 1 917 ? -15.531 -14.372 30.328 1.00 80.81 917 PRO A N 1
ATOM 7181 C CA . PRO A 1 917 ? -14.231 -14.857 29.858 1.00 80.81 917 PRO A CA 1
ATOM 7182 C C . PRO A 1 917 ? -14.222 -15.314 28.390 1.00 80.81 917 PRO A C 1
ATOM 7184 O O . PRO A 1 917 ? -13.157 -15.322 27.776 1.00 80.81 917 PRO A O 1
ATOM 7187 N N . THR A 1 918 ? -15.374 -15.710 27.839 1.00 80.06 918 THR A N 1
ATOM 7188 C CA . THR A 1 918 ? -15.469 -16.360 26.515 1.00 80.06 918 THR A CA 1
ATOM 7189 C C . THR A 1 918 ? -16.622 -15.891 25.637 1.00 80.06 918 THR A C 1
ATOM 7191 O O . THR A 1 918 ? -16.681 -16.294 24.485 1.00 80.06 918 THR A O 1
ATOM 7194 N N . ASP A 1 919 ? -17.519 -15.035 26.129 1.00 83.25 919 ASP A N 1
ATOM 7195 C CA . ASP A 1 919 ? -18.715 -14.620 25.382 1.00 83.25 919 ASP A CA 1
ATOM 7196 C C . ASP A 1 919 ? -18.857 -13.104 25.415 1.00 83.25 919 ASP A C 1
ATOM 7198 O O . ASP A 1 919 ? -18.380 -12.450 26.343 1.00 83.25 919 ASP A O 1
ATOM 7202 N N . ASN A 1 920 ? -19.587 -12.543 24.449 1.00 87.25 920 ASN A N 1
ATOM 7203 C CA . ASN A 1 920 ? -19.935 -11.121 24.406 1.00 87.25 920 ASN A CA 1
ATOM 7204 C C . ASN A 1 920 ? -21.021 -10.781 25.445 1.00 87.25 920 ASN A C 1
ATOM 7206 O O . ASN A 1 920 ? -22.130 -10.355 25.108 1.00 87.25 920 ASN A O 1
ATOM 7210 N N . LEU A 1 921 ? -20.692 -10.981 26.723 1.00 91.50 921 LEU A N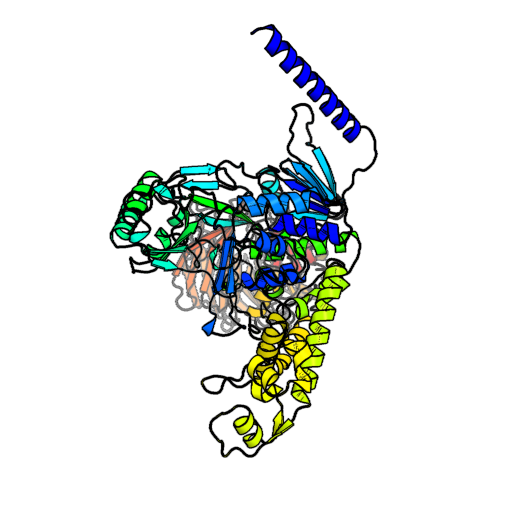 1
ATOM 7211 C CA . LEU A 1 921 ? -21.516 -10.694 27.891 1.00 91.50 921 LEU A CA 1
ATOM 7212 C C . LEU A 1 921 ? -20.785 -9.743 28.849 1.00 91.50 921 LEU A C 1
ATOM 7214 O O . LEU A 1 921 ? -19.621 -9.944 29.202 1.00 91.50 921 LEU A O 1
ATOM 7218 N N . ILE A 1 922 ? -21.496 -8.719 29.311 1.00 95.31 922 ILE A N 1
ATOM 7219 C CA . ILE A 1 922 ? -21.043 -7.794 30.355 1.00 95.31 922 ILE A CA 1
ATOM 7220 C C . ILE A 1 922 ? -22.010 -7.910 31.529 1.00 95.31 922 ILE A C 1
ATOM 7222 O O . ILE A 1 922 ? -23.222 -7.937 31.329 1.00 95.31 922 ILE A O 1
ATOM 7226 N N . ALA A 1 923 ? -21.488 -7.936 32.752 1.00 97.25 923 ALA A N 1
ATOM 7227 C CA . ALA A 1 923 ? -22.290 -7.733 33.952 1.00 97.25 923 ALA A CA 1
ATOM 7228 C C . ALA A 1 923 ? -21.921 -6.397 34.600 1.00 97.25 923 ALA A C 1
ATOM 7230 O O . ALA A 1 923 ? -20.740 -6.053 34.679 1.00 97.25 923 ALA A O 1
ATOM 7231 N N . SER A 1 924 ? -22.918 -5.655 35.073 1.00 97.50 924 SER A N 1
ATOM 7232 C CA . SER A 1 924 ? -22.722 -4.415 35.827 1.00 97.50 924 SER A CA 1
ATOM 7233 C C . SER A 1 924 ? -23.659 -4.332 37.024 1.00 97.50 924 SER A C 1
ATOM 7235 O O . SER A 1 924 ? -24.743 -4.913 36.998 1.00 97.50 924 SER A O 1
ATOM 7237 N N . ALA A 1 925 ? -23.259 -3.613 38.069 1.00 95.94 925 ALA A N 1
ATOM 7238 C CA . ALA A 1 925 ? -24.137 -3.312 39.196 1.00 95.94 925 ALA A CA 1
ATOM 7239 C C . ALA A 1 925 ? -23.876 -1.912 39.763 1.00 95.94 925 ALA A C 1
ATOM 7241 O O . ALA A 1 925 ? -22.818 -1.315 39.529 1.00 95.94 925 ALA A O 1
ATOM 7242 N N . ALA A 1 926 ? -24.865 -1.396 40.489 1.00 91.75 926 ALA A N 1
ATOM 7243 C CA . ALA A 1 926 ? -24.923 -0.005 40.910 1.00 91.75 926 ALA A CA 1
ATOM 7244 C C . ALA A 1 926 ? -25.105 0.178 42.432 1.00 91.75 926 ALA A C 1
ATOM 7246 O O . ALA A 1 926 ? -25.221 -0.785 43.200 1.00 91.75 926 ALA A O 1
ATOM 7247 N N . LEU A 1 927 ? -25.036 1.444 42.861 1.00 90.06 927 LEU A N 1
ATOM 7248 C CA . LEU A 1 927 ? -25.147 1.888 44.254 1.00 90.06 927 LEU A CA 1
ATOM 7249 C C . LEU A 1 927 ? -26.574 1.809 44.823 1.00 90.06 927 LEU A C 1
ATOM 7251 O O . LEU A 1 927 ? -27.496 1.319 44.185 1.00 90.06 927 LEU A O 1
ATOM 7255 N N . GLU A 1 928 ? -26.731 2.234 46.082 1.00 84.50 928 GLU A N 1
ATOM 7256 C CA . GLU A 1 928 ? -27.884 2.001 46.964 1.00 84.50 928 GLU A CA 1
ATOM 7257 C C . GLU A 1 928 ? -29.282 2.112 46.343 1.00 84.50 928 GLU A C 1
ATOM 7259 O O . GLU A 1 928 ? -30.153 1.325 46.733 1.00 84.50 928 GLU A O 1
ATOM 7264 N N . ASN A 1 929 ? -29.520 3.056 45.425 1.00 86.94 929 ASN A N 1
ATOM 7265 C CA . ASN A 1 929 ? -30.840 3.239 44.818 1.00 86.94 929 ASN A CA 1
ATOM 7266 C C . ASN A 1 929 ? -31.126 2.216 43.709 1.00 86.94 929 ASN A C 1
ATOM 7268 O O . ASN A 1 929 ? -32.289 1.943 43.416 1.00 86.94 929 ASN A O 1
ATOM 7272 N N . ASP A 1 930 ? -30.089 1.601 43.141 1.00 85.38 930 ASP A N 1
ATOM 7273 C CA . ASP A 1 930 ? -30.169 0.559 42.123 1.00 85.38 930 ASP A CA 1
ATOM 7274 C C . ASP A 1 930 ? -29.446 -0.714 42.583 1.00 85.38 930 ASP A C 1
ATOM 7276 O O . ASP A 1 930 ? -28.303 -1.014 42.244 1.00 85.38 930 ASP A O 1
ATOM 7280 N N . LYS A 1 931 ? -30.171 -1.506 43.372 1.00 91.12 931 LYS A N 1
ATOM 7281 C CA . LYS A 1 931 ? -29.713 -2.761 43.994 1.00 91.12 931 LYS A CA 1
ATOM 7282 C C . LYS A 1 931 ? -29.720 -3.944 43.018 1.00 91.12 931 LYS A C 1
ATOM 7284 O O . LYS A 1 931 ? -29.800 -5.100 43.444 1.00 91.12 931 LYS A O 1
ATOM 7289 N N . THR A 1 932 ? -29.740 -3.664 41.716 1.00 93.75 932 THR A N 1
ATOM 7290 C CA . THR A 1 932 ? -29.856 -4.672 40.663 1.00 93.75 932 THR A CA 1
ATOM 7291 C C . THR A 1 932 ? -28.530 -4.900 39.953 1.00 93.75 932 THR A C 1
ATOM 7293 O O . THR A 1 932 ? -27.650 -4.040 39.912 1.00 93.75 932 THR A O 1
ATOM 7296 N N . ILE A 1 933 ? -28.396 -6.090 39.377 1.00 97.25 933 ILE A N 1
ATOM 7297 C CA . ILE A 1 933 ? -27.297 -6.447 38.481 1.00 97.25 933 ILE A CA 1
ATOM 7298 C C . ILE A 1 933 ? -27.870 -6.508 37.072 1.00 97.25 933 ILE A C 1
ATOM 7300 O O . ILE A 1 933 ? -28.952 -7.053 36.866 1.00 97.25 933 ILE A O 1
ATOM 7304 N N . LYS A 1 934 ? -27.161 -5.978 36.085 1.00 97.25 934 LYS A N 1
ATOM 7305 C CA . LYS A 1 934 ? -27.573 -6.017 34.683 1.00 97.25 934 LYS A CA 1
ATOM 7306 C C . LYS A 1 934 ? -26.628 -6.896 33.891 1.00 97.25 934 LYS A C 1
ATOM 7308 O O . LYS A 1 934 ? -25.415 -6.747 33.998 1.00 97.25 934 LYS A O 1
ATOM 7313 N N . LEU A 1 935 ? -27.203 -7.805 33.109 1.00 96.69 935 LEU A N 1
ATOM 7314 C CA . LEU A 1 935 ? -26.498 -8.621 32.128 1.00 96.69 935 LEU A CA 1
ATOM 7315 C C . LEU A 1 935 ? -26.766 -8.056 30.740 1.00 96.69 935 LEU A C 1
ATOM 7317 O O . LEU A 1 935 ? -27.912 -8.032 30.290 1.00 96.69 935 LEU A O 1
ATOM 7321 N N . TRP A 1 936 ? -25.709 -7.631 30.064 1.00 95.19 936 TRP A N 1
ATOM 7322 C CA . TRP A 1 936 ? -25.741 -7.081 28.717 1.00 95.19 936 TRP A CA 1
ATOM 7323 C C . TRP A 1 936 ? -25.156 -8.099 27.750 1.00 95.19 936 TRP A C 1
ATOM 7325 O O . TRP A 1 936 ? -24.092 -8.648 28.030 1.00 95.19 936 TRP A O 1
ATOM 7335 N N . LYS A 1 937 ? -25.816 -8.338 26.617 1.00 90.81 937 LYS A N 1
ATOM 7336 C CA . LYS A 1 937 ? -25.357 -9.274 25.584 1.00 90.81 937 LYS A CA 1
ATOM 7337 C C . LYS A 1 937 ? -25.240 -8.566 24.238 1.00 90.81 937 LYS A C 1
ATOM 7339 O O . LYS A 1 937 ? -26.138 -7.806 23.894 1.00 90.81 937 LYS A O 1
ATOM 7344 N N . SER A 1 938 ? -24.165 -8.826 23.497 1.00 84.12 938 SER A N 1
ATOM 7345 C CA . SER A 1 938 ? -24.065 -8.459 22.077 1.00 84.12 938 SER A CA 1
ATOM 7346 C C . SER A 1 938 ? -24.478 -9.645 21.201 1.00 84.12 938 SER A C 1
ATOM 7348 O O . SER A 1 938 ? -24.100 -10.781 21.496 1.00 84.12 938 SER A O 1
ATOM 7350 N N . ASP A 1 939 ? -25.238 -9.377 20.137 1.00 64.56 939 ASP A N 1
ATOM 7351 C CA . ASP A 1 939 ? -25.623 -10.375 19.119 1.00 64.56 939 ASP A CA 1
ATOM 7352 C C . ASP A 1 939 ? -24.573 -10.533 18.003 1.00 64.56 939 ASP A C 1
ATOM 7354 O O . ASP A 1 939 ? -24.724 -11.382 17.127 1.00 64.56 939 ASP A O 1
ATOM 7358 N N . THR A 1 940 ? -23.532 -9.695 18.033 1.00 52.50 940 THR A N 1
ATOM 7359 C CA . THR A 1 940 ? -22.377 -9.731 17.122 1.00 52.50 940 THR A CA 1
ATOM 7360 C C . THR A 1 940 ? -21.429 -10.868 17.433 1.00 52.50 940 THR A C 1
ATOM 7362 O O . THR A 1 940 ? -21.112 -11.018 18.643 1.00 52.50 940 THR A O 1
#